Protein AF-0000000084854965 (afdb_homodimer)

pLDDT: mean 71.28, std 27.91, range [16.05, 97.75]

Nearest PDB structures (foldseek):
  3gw4-assembly1_A  TM=3.537E-01  e=2.429E+00  Deinococcus radiodurans R1 = ATCC 13939 = DSM 20539
  3txn-assembly1_A  TM=2.196E-01  e=3.826E+00  Drosophila melanogaster
  7dhg-assembly1_C  TM=2.333E-01  e=4.385E+00  Homo sapiens
  3gw4-assembly1_A  TM=3.523E-01  e=2.839E+00  Deinococcus radiodurans R1 = ATCC 13939 = DSM 20539
  7dhg-assembly1_C  TM=2.332E-01  e=2.839E+00  Homo sapiens

Sequence (882 aa):
MNVQCVLGFWRNNDICFFGERLKVRGMVIDDRLEARNDRARFVVGCPRPPHTSQQALPLKCVQGKKSRVRSPVSMASKGESGQSIKKDRDYYYSDGSCLIRIENRLLLKIHRSRLEDDSVVFRDMFSLPQPDTGNPQEFDEPIILHDSVRDFRALCWALYARPSEIAAQMPPTDKINMLRIVSIITMAQKYDFEDLRNWAFGVLDAHLRETRILCPDWTVMGRLLEFANANNKKELVIRIEQKWLRNIMTLPHQGNCFVKALDTAEHLNLRHFHGKIYHCYLKALGKFNSSPAKEDSDAPVHIGNAASLIERELICDHLDDTRRLRLYHGFLSLMQLRNNLDKSLPLSDNDHCQKHINCQRGWDIWWSEFLVGMQKAQRGERSCDPDDFFQELEQRIMARPILVPYGTREVYCQALIKAQVCATKKQFDDTLADHFMIPAEMNVQCVLGFWRNNDICFFGERLKVRGMVIDDRLEARNDRARFVVGCPRPPHTSQQALPLKCVQGKKSRVRSPVSMASKGESGQSIKKDRDYYYSDGSCLIRIENRLLLKIHRSRLEDDSVVFRDMFSLPQPDTGNPQEFDEPIILHDSVRDFRALCWALYARPSEIAAQMPPTDKINMLRIVSIITMAQKYDFEDLRNWAFGVLDAHLRETRILCPDWTVMGRLLEFANANNKKELVIRIEQKWLRNIMTLPHQGNCFVKALDTAEHLNLRHFHGKIYHCYLKALGKFNSSPAKEDSDAPVHIGNAASLIERELICDHLDDTRRLRLYHGFLSLMQLRNNLDKSLPLSDNDHCQKHINCQRGWDIWWSEFLVGMQKAQRGERSCDPDDFFQELEQRIMARPILVPYGTREVYCQALIKAQVCATKKQFDDTLADHFMIPAE

Organism: Agaricus bisporus var. burnettii (strain JB137-S8 / ATCC MYA-4627 / FGSC 10392) (NCBI:txid597362)

Foldseek 3Di:
DCPPPPPQDCPPPDSPDPDDPPCPVPDDDDDDPPDDPPPPPPPPCPPPDDDDDDDDDDDDDDDDPPPPPPPPPPPPPPVPVPQPQDEDPPAADPPAQAWAQEPNRYIGGHHLCLLVVQFPQSVVVVPPPDPPPDDPRCNVDHHYDHDDPLLVVLCVCVSDPDPVVVVQQAPPHPPHDLQSLLSQLVVCVVRVRPVSNVVSLVRVQVNLVPDLDQDDPLVSLLSVLLSCVVVVVVVSNVSSLVSLLVNCLVCVLPLVSLVSQCVSCVVSVPLLSNLSSLLSSCVSLVVQQDDPPPPPDPDDPPLVVLCVSCVVRVPNPPDDPLQSQLSSQLVVLLLVVLVVLLFFDDFDADPPDHPCPQVVVLRRVVSNVLVVVQCVVSVNRDGSGVLVVLVSVLVVLVVDARAGVVDDHGRPCSVRSNVVSVVVNVVCSVCSSVSSDDPDD/DCPPPQPQDPDPPDSPDPDDDPPPDDDPPDDDDPDDDDDDDPPPCPDDDDDDDDDDDDDPPPPDPPDPPPPPPPPPPPVPPPQPQDEDPPAADPPAQAWAQEPNRYIGGHHLCLLVVQFVQSVVVVPPPDPCPDDPRCNVDHHYDHDDPLLVVLCVCVSDPDPVVVVQQAPPHPPHDLQSLLSQLVVCVVRVRPVSNVVSLVRVQVNLVPDLDQDDPLVSLLSVLLSCVVVVVVVSNVSSLVSLLVNCLVCVLPLVSLVSQCVSCVVSVPLLSNLSSLLSSCVSLVVQQDDPPPPPDPDDPPLVVLCVSCVVRVPNPPDDPLQSQLSSQLVVLLLVVLVVVLFPDDFDADPVDHPCPQVVVLRRVVSNVLVVVQCVVSVNRDGSGVLVVLVSVLVVLVVDARDGVVDDHGRPCSVRSNVVSVVVNVVCSVCSSVSSDDPDD

Solvent-accessible surface area (backbone atoms only — not comparable to full-atom values): 52233 Å² total; per-residue (Å²): 130,83,72,75,75,65,76,47,62,55,51,89,91,45,74,62,60,83,73,79,76,78,71,78,67,69,78,83,87,76,75,84,72,74,71,75,74,74,78,75,75,81,70,80,65,77,68,76,72,82,84,76,76,86,74,85,85,84,86,83,92,85,83,81,77,76,76,74,74,74,66,76,74,73,77,72,73,68,78,66,75,75,63,70,67,36,68,38,88,85,49,50,44,93,71,35,53,32,32,37,28,31,72,78,39,36,35,32,23,39,53,52,65,73,48,36,73,56,10,65,53,48,39,50,63,66,64,42,81,59,78,82,59,83,64,79,82,60,50,75,68,55,47,78,45,86,54,54,67,67,33,51,51,28,42,50,42,57,66,64,48,47,60,52,60,50,55,47,47,37,62,90,56,92,62,53,56,63,66,46,44,49,25,27,36,53,45,18,62,75,43,48,21,60,64,60,28,52,38,38,52,48,40,52,50,51,37,60,71,72,44,86,72,80,74,65,64,62,67,54,49,44,52,46,43,51,50,27,57,74,69,67,35,60,69,53,38,52,50,52,51,50,53,53,49,52,42,29,45,73,40,58,80,48,42,66,59,53,52,51,48,48,52,41,22,60,74,69,64,34,56,65,59,43,24,48,49,55,52,40,43,45,52,45,71,43,65,35,53,59,55,74,68,78,70,83,72,88,66,68,87,53,73,64,55,56,45,50,58,43,54,72,61,56,62,48,85,83,58,54,70,69,58,50,48,20,51,50,47,20,50,52,46,38,39,51,54,35,60,59,58,76,48,70,78,82,81,74,86,44,94,86,49,78,77,44,61,55,41,48,52,9,46,44,52,49,42,53,49,47,53,52,50,51,38,60,71,42,73,70,39,55,67,42,41,46,65,62,49,46,52,52,48,55,55,46,58,74,70,45,85,49,36,27,71,95,50,91,47,66,32,89,53,50,69,57,51,53,51,48,51,53,50,50,48,50,48,48,61,70,44,42,33,59,42,38,53,74,78,77,130,131,86,71,66,60,65,72,63,63,84,52,88,93,42,75,57,67,80,76,87,79,82,78,80,84,72,87,77,78,84,80,71,89,69,88,71,87,75,87,82,81,83,79,83,80,83,80,79,88,89,88,89,88,85,79,88,74,77,81,75,80,67,84,69,81,71,78,75,74,75,68,77,75,75,76,74,75,70,80,67,75,76,64,72,66,36,69,40,87,87,49,51,44,92,72,35,55,32,32,36,29,32,71,78,40,37,36,31,23,39,52,51,64,74,48,38,74,55,10,63,52,45,38,51,62,66,63,42,80,60,77,81,58,83,65,80,83,60,52,74,69,56,47,79,43,86,51,56,68,68,33,52,49,28,41,48,43,58,66,62,48,48,58,52,59,52,53,46,46,37,62,89,55,92,63,53,55,62,66,46,45,48,26,28,35,54,43,18,60,75,42,49,21,60,64,61,29,52,38,39,52,50,39,51,50,51,36,60,70,71,44,85,71,80,75,65,62,61,68,54,49,42,51,47,44,50,51,28,58,74,69,67,35,61,69,52,38,52,49,52,50,49,52,51,49,50,42,28,44,74,40,58,79,47,43,67,60,53,51,53,48,48,53,42,22,60,74,68,63,35,55,66,59,42,23,48,49,56,51,39,43,44,54,43,70,44,64,36,52,58,56,73,68,78,68,83,72,87,66,69,88,54,72,65,56,56,45,51,59,44,55,72,61,56,63,49,85,84,58,54,69,69,58,51,49,21,51,49,49,20,51,53,46,39,40,52,52,36,60,59,60,76,47,71,79,82,80,73,83,42,94,86,49,75,75,44,62,56,41,47,52,11,46,44,52,49,44,52,50,49,53,54,48,52,38,59,72,42,71,68,40,53,68,40,43,47,64,61,50,48,52,52,48,53,56,46,58,73,72,46,84,49,34,28,70,97,51,91,48,66,32,89,52,51,66,56,52,54,51,50,52,53,49,51,47,49,49,46,59,72,46,42,33,59,42,37,51,75,77,79,126

Structure (mmCIF, N/CA/C/O backbone):
data_AF-0000000084854965-model_v1
#
loop_
_entity.id
_entity.type
_entity.pdbx_description
1 polymer 'BTB domain-containing protein'
#
loop_
_atom_site.group_PDB
_atom_site.id
_atom_site.type_symbol
_atom_site.label_atom_id
_atom_site.label_alt_id
_atom_site.label_comp_id
_atom_site.label_asym_id
_atom_site.label_entity_id
_atom_site.label_seq_id
_atom_site.pdbx_PDB_ins_code
_atom_site.Cartn_x
_atom_site.Cartn_y
_atom_site.Cartn_z
_atom_site.occupancy
_atom_site.B_iso_or_equiv
_atom_site.auth_seq_id
_atom_site.auth_comp_id
_atom_site.auth_asym_id
_atom_site.auth_atom_id
_atom_site.pdbx_PDB_model_num
ATOM 1 N N . MET A 1 1 ? -17.734 -21.875 11.227 1 19.28 1 MET A N 1
ATOM 2 C CA . MET A 1 1 ? -17.641 -21.5 9.82 1 19.28 1 MET A CA 1
ATOM 3 C C . MET A 1 1 ? -18.391 -20.203 9.547 1 19.28 1 MET A C 1
ATOM 5 O O . MET A 1 1 ? -19.625 -20.172 9.539 1 19.28 1 MET A O 1
ATOM 9 N N . ASN A 1 2 ? -18.094 -19.125 10.203 1 21.03 2 ASN A N 1
ATOM 10 C CA . ASN A 1 2 ? -18.953 -18.062 10.711 1 21.03 2 ASN A CA 1
ATOM 11 C C . ASN A 1 2 ? -19.469 -17.172 9.586 1 21.03 2 ASN A C 1
ATOM 13 O O . ASN A 1 2 ? -18.688 -16.484 8.93 1 21.03 2 ASN A O 1
ATOM 17 N N . VAL A 1 3 ? -20.453 -17.75 8.781 1 23.94 3 VAL A N 1
ATOM 18 C CA . VAL A 1 3 ? -21.172 -17.25 7.609 1 23.94 3 VAL A CA 1
ATOM 19 C C . VAL A 1 3 ? -21.781 -15.891 7.914 1 23.94 3 VAL A C 1
ATOM 21 O O . VAL A 1 3 ? -22.609 -15.766 8.812 1 23.94 3 VAL A O 1
ATOM 24 N N . GLN A 1 4 ? -20.859 -14.93 8.117 1 23.05 4 GLN A N 1
ATOM 25 C CA . GLN A 1 4 ? -21.516 -13.734 8.633 1 23.05 4 GLN A CA 1
ATOM 26 C C . GLN A 1 4 ? -22.531 -13.195 7.633 1 23.05 4 GLN A C 1
ATOM 28 O O . GLN A 1 4 ? -22.234 -13.023 6.453 1 23.05 4 GLN A O 1
ATOM 33 N N . CYS A 1 5 ? -23.781 -13.562 7.773 1 25.53 5 CYS A N 1
ATOM 34 C CA . CYS A 1 5 ? -25.047 -13.195 7.133 1 25.53 5 CYS A CA 1
ATOM 35 C C . CYS A 1 5 ? -25.203 -11.68 7.07 1 25.53 5 CYS A C 1
ATOM 37 O O . CYS A 1 5 ? -25.141 -11.008 8.102 1 25.53 5 CYS A O 1
ATOM 39 N N . VAL A 1 6 ? -24.469 -11.117 6.121 1 25.11 6 VAL A N 1
ATOM 40 C CA . VAL A 1 6 ? -24.609 -9.664 6.086 1 25.11 6 VAL A CA 1
ATOM 41 C C . VAL A 1 6 ? -26.031 -9.289 5.672 1 25.11 6 VAL A C 1
ATOM 43 O O . VAL A 1 6 ? -26.516 -9.75 4.641 1 25.11 6 VAL A O 1
ATOM 46 N N . LEU A 1 7 ? -26.859 -9.242 6.66 1 26.31 7 LEU A N 1
ATOM 47 C CA . LEU A 1 7 ? -28.266 -8.891 6.59 1 26.31 7 LEU A CA 1
ATOM 48 C C . LEU A 1 7 ? -28.453 -7.5 5.98 1 26.31 7 LEU A C 1
ATOM 50 O O . LEU A 1 7 ? -27.828 -6.535 6.43 1 26.31 7 LEU A O 1
ATOM 54 N N . GLY A 1 8 ? -28.281 -7.469 4.691 1 26.05 8 GLY A N 1
ATOM 55 C CA . GLY A 1 8 ? -28.516 -6.168 4.09 1 26.05 8 GLY A CA 1
ATOM 56 C C . GLY A 1 8 ? -29.984 -5.812 4.004 1 26.05 8 GLY A C 1
ATOM 57 O O . GLY A 1 8 ? -30.844 -6.695 4.066 1 26.05 8 GLY A O 1
ATOM 58 N N . PHE A 1 9 ? -30.391 -4.906 4.828 1 26.53 9 PHE A N 1
ATOM 59 C CA . PHE A 1 9 ? -31.797 -4.504 4.891 1 26.53 9 PHE A CA 1
ATOM 60 C C . PHE A 1 9 ? -32.188 -3.732 3.637 1 26.53 9 PHE A C 1
ATOM 62 O O . PHE A 1 9 ? -31.375 -3.031 3.047 1 26.53 9 PHE A O 1
ATOM 69 N N . TRP A 1 10 ? -33.062 -4.379 2.932 1 28.95 10 TRP A N 1
ATOM 70 C CA . TRP A 1 10 ? -33.688 -3.832 1.727 1 28.95 10 TRP A CA 1
ATOM 71 C C . TRP A 1 10 ? -34.562 -2.645 2.064 1 28.95 10 TRP A C 1
ATOM 73 O O . TRP A 1 10 ? -35.5 -2.764 2.883 1 28.95 10 TRP A O 1
ATOM 83 N N . ARG A 1 11 ? -34.031 -1.606 2.672 1 29.38 11 ARG A N 1
ATOM 84 C CA . ARG A 1 11 ? -35.031 -0.57 2.82 1 29.38 11 ARG A CA 1
ATOM 85 C C . ARG A 1 11 ? -35.031 0.37 1.619 1 29.38 11 ARG A C 1
ATOM 87 O O . ARG A 1 11 ? -34 0.895 1.233 1 29.38 11 ARG A O 1
ATOM 94 N N . ASN A 1 12 ? -36.312 0.777 1.214 1 26.73 12 ASN A N 1
ATOM 95 C CA . ASN A 1 12 ? -36.781 1.732 0.222 1 26.73 12 ASN A CA 1
ATOM 96 C C . ASN A 1 12 ? -35.844 1.824 -0.973 1 26.73 12 ASN A C 1
ATOM 98 O O . ASN A 1 12 ? -35.062 2.756 -1.066 1 26.73 12 ASN A O 1
ATOM 102 N N . ASN A 1 13 ? -35.812 0.771 -1.87 1 30.22 13 ASN A N 1
ATOM 103 C CA . ASN A 1 13 ? -35.219 0.468 -3.17 1 30.22 13 ASN A CA 1
ATOM 104 C C . ASN A 1 13 ? -33.719 0.663 -3.16 1 30.22 13 ASN A C 1
ATOM 106 O O . ASN A 1 13 ? -33.062 0.608 -4.211 1 30.22 13 ASN A O 1
ATOM 110 N N . ASP A 1 14 ? -33.219 1.423 -2.406 1 28 14 ASP A N 1
ATOM 111 C CA . ASP A 1 14 ? -31.797 1.772 -2.381 1 28 14 ASP A CA 1
ATOM 112 C C . ASP A 1 14 ? -31 0.761 -1.563 1 28 14 ASP A C 1
ATOM 114 O O . ASP A 1 14 ? -31.422 0.363 -0.475 1 28 14 ASP A O 1
ATOM 118 N N . ILE A 1 15 ? -30.406 -0.207 -2.27 1 29.38 15 ILE A N 1
ATOM 119 C CA . ILE A 1 15 ? -29.609 -1.192 -1.561 1 29.38 15 ILE A CA 1
ATOM 120 C C . ILE A 1 15 ? -28.406 -0.503 -0.906 1 29.38 15 ILE A C 1
ATOM 122 O O . ILE A 1 15 ? -27.594 0.135 -1.588 1 29.38 15 ILE A O 1
ATOM 126 N N . CYS A 1 16 ? -28.609 0.119 0.124 1 26.12 16 CYS A N 1
ATOM 127 C CA . CYS A 1 16 ? -27.516 0.785 0.823 1 26.12 16 CYS A CA 1
ATOM 128 C C . CYS A 1 16 ? -26.547 -0.232 1.416 1 26.12 16 CYS A C 1
ATOM 130 O O . CYS A 1 16 ? -26.953 -1.1 2.193 1 26.12 16 CYS A O 1
ATOM 132 N N . PHE A 1 17 ? -25.688 -0.716 0.55 1 28.62 17 PHE A N 1
ATOM 133 C CA . PHE A 1 17 ? -24.672 -1.606 1.09 1 28.62 17 PHE A CA 1
ATOM 134 C C . PHE A 1 17 ? -23.828 -0.89 2.135 1 28.62 17 PHE A C 1
ATOM 136 O O . PHE A 1 17 ? -23.656 0.331 2.08 1 28.62 17 PHE A O 1
ATOM 143 N N . PHE A 1 18 ? -23.766 -1.437 3.266 1 27.06 18 PHE A N 1
ATOM 144 C CA . PHE A 1 18 ? -23.016 -0.705 4.27 1 27.06 18 PHE A CA 1
ATOM 145 C C . PHE A 1 18 ? -21.688 -0.202 3.691 1 27.06 18 PHE A C 1
ATOM 147 O O . PHE A 1 18 ? -21.125 0.78 4.18 1 27.06 18 PHE A O 1
ATOM 154 N N . GLY A 1 19 ? -20.797 -1.017 3.068 1 26.58 19 GLY A N 1
ATOM 155 C CA . GLY A 1 19 ? -19.5 -0.385 2.842 1 26.58 19 GLY A CA 1
ATOM 156 C C . GLY A 1 19 ? -19.547 0.701 1.783 1 26.58 19 GLY A C 1
ATOM 157 O O . GLY A 1 19 ? -20.062 1.795 2.029 1 26.58 19 GLY A O 1
ATOM 158 N N . GLU A 1 20 ? -18.656 0.634 0.682 1 25.08 20 GLU A N 1
ATOM 159 C CA . GLU A 1 20 ? -18.484 1.783 -0.201 1 25.08 20 GLU A CA 1
ATOM 160 C C . GLU A 1 20 ? -19.734 2.031 -1.038 1 25.08 20 GLU A C 1
ATOM 162 O O . GLU A 1 20 ? -20.422 1.085 -1.432 1 25.08 20 GLU A O 1
ATOM 167 N N . ARG A 1 21 ? -20.297 3.203 -0.898 1 25.09 21 ARG A N 1
ATOM 168 C CA . ARG A 1 21 ? -21.328 3.922 -1.641 1 25.09 21 ARG A CA 1
ATOM 169 C C . ARG A 1 21 ? -21.141 3.75 -3.145 1 25.09 21 ARG A C 1
ATOM 171 O O . ARG A 1 21 ? -20.234 4.359 -3.734 1 25.09 21 ARG A O 1
ATOM 178 N N . LEU A 1 22 ? -21.141 2.525 -3.686 1 23.33 22 LEU A N 1
ATOM 179 C CA . LEU A 1 22 ? -21.047 2.697 -5.133 1 23.33 22 LEU A CA 1
ATOM 180 C C . LEU A 1 22 ? -22.266 3.455 -5.66 1 23.33 22 LEU A C 1
ATOM 182 O O . LEU A 1 22 ? -23.406 2.982 -5.539 1 23.33 22 LEU A O 1
ATOM 186 N N . LYS A 1 23 ? -22.234 4.809 -5.492 1 23.5 23 LYS A N 1
ATOM 187 C CA . LYS A 1 23 ? -23.188 5.707 -6.117 1 23.5 23 LYS A CA 1
ATOM 188 C C . LYS A 1 23 ? -23.25 5.496 -7.629 1 23.5 23 LYS A C 1
ATOM 190 O O . LYS A 1 23 ? -22.297 5.844 -8.344 1 23.5 23 LYS A O 1
ATOM 195 N N . VAL A 1 24 ? -23.641 4.352 -8.062 1 22.14 24 VAL A N 1
ATOM 196 C CA . VAL A 1 24 ? -23.812 4.41 -9.508 1 22.14 24 VAL A CA 1
ATOM 197 C C . VAL A 1 24 ? -24.875 5.453 -9.859 1 22.14 24 VAL A C 1
ATOM 199 O O . VAL A 1 24 ? -26.047 5.27 -9.578 1 22.14 24 VAL A O 1
ATOM 202 N N . ARG A 1 25 ? -24.656 6.75 -9.625 1 22.5 25 ARG A N 1
ATOM 203 C CA . ARG A 1 25 ? -25.562 7.832 -9.969 1 22.5 25 ARG A CA 1
ATOM 204 C C . ARG A 1 25 ? -25.781 7.914 -11.477 1 22.5 25 ARG A C 1
ATOM 206 O O . ARG A 1 25 ? -26.203 8.953 -11.992 1 22.5 25 ARG A O 1
ATOM 213 N N . GLY A 1 26 ? -25.516 7.047 -12.344 1 21.92 26 GLY A N 1
ATOM 214 C CA . GLY A 1 26 ? -25.547 7.641 -13.672 1 21.92 26 GLY A CA 1
ATOM 215 C C . GLY A 1 26 ? -26.906 8.219 -14.031 1 21.92 26 GLY A C 1
ATOM 216 O O . GLY A 1 26 ? -27.031 9 -14.977 1 21.92 26 GLY A O 1
ATOM 217 N N . MET A 1 27 ? -28.062 7.57 -13.938 1 21.45 27 MET A N 1
ATOM 218 C CA . MET A 1 27 ? -28.906 7.742 -15.109 1 21.45 27 MET A CA 1
ATOM 219 C C . MET A 1 27 ? -29.5 9.141 -15.148 1 21.45 27 MET A C 1
ATOM 221 O O . MET A 1 27 ? -30.094 9.539 -16.156 1 21.45 27 MET A O 1
ATOM 225 N N . VAL A 1 28 ? -29.781 9.938 -14.195 1 18.45 28 VAL A N 1
ATOM 226 C CA . VAL A 1 28 ? -30.766 10.961 -14.508 1 18.45 28 VAL A CA 1
ATOM 227 C C . VAL A 1 28 ? -30.312 11.75 -15.742 1 18.45 28 VAL A C 1
ATOM 229 O O . VAL A 1 28 ? -29.125 11.836 -16.031 1 18.45 28 VAL A O 1
ATOM 232 N N . ILE A 1 29 ? -31.359 12.594 -16.453 1 19.75 29 ILE A N 1
ATOM 233 C CA . ILE A 1 29 ? -32.062 13.367 -17.484 1 19.75 29 ILE A CA 1
ATOM 234 C C . ILE A 1 29 ? -31.25 14.617 -17.828 1 19.75 29 ILE A C 1
ATOM 236 O O . ILE A 1 29 ? -30.406 15.047 -17.047 1 19.75 29 ILE A O 1
ATOM 240 N N . ASP A 1 30 ? -31.766 15.547 -18.75 1 19.44 30 ASP A N 1
ATOM 241 C CA . ASP A 1 30 ? -31.625 16.578 -19.781 1 19.44 30 ASP A CA 1
ATOM 242 C C . ASP A 1 30 ? -31.188 17.906 -19.172 1 19.44 30 ASP A C 1
ATOM 244 O O . ASP A 1 30 ? -30.844 18.844 -19.891 1 19.44 30 ASP A O 1
ATOM 248 N N . ASP A 1 31 ? -31.547 18.141 -17.938 1 19.14 31 ASP A N 1
ATOM 249 C CA . ASP A 1 31 ? -32.062 19.516 -17.953 1 19.14 31 ASP A CA 1
ATOM 250 C C . ASP A 1 31 ? -31.078 20.453 -18.688 1 19.14 31 ASP A C 1
ATOM 252 O O . ASP A 1 31 ? -29.953 20.062 -18.984 1 19.14 31 ASP A O 1
ATOM 256 N N . ARG A 1 32 ? -30.828 21.719 -18.047 1 20.08 32 ARG A N 1
ATOM 257 C CA . ARG A 1 32 ? -30.609 23.125 -18.344 1 20.08 32 ARG A CA 1
ATOM 258 C C . ARG A 1 32 ? -29.141 23.391 -18.656 1 20.08 32 ARG A C 1
ATOM 260 O O . ARG A 1 32 ? -28.312 23.484 -17.75 1 20.08 32 ARG A O 1
ATOM 267 N N . LEU A 1 33 ? -28.531 22.797 -19.688 1 18.75 33 LEU A N 1
ATOM 268 C CA . LEU A 1 33 ? -27.266 23.312 -20.172 1 18.75 33 LEU A CA 1
ATOM 269 C C . LEU A 1 33 ? -27.297 24.828 -20.297 1 18.75 33 LEU A C 1
ATOM 271 O O . LEU A 1 33 ? -26.266 25.469 -20.516 1 18.75 33 LEU A O 1
ATOM 275 N N . GLU A 1 34 ? -28.406 25.484 -20.688 1 17.92 34 GLU A N 1
ATOM 276 C CA . GLU A 1 34 ? -27.922 26.547 -21.578 1 17.92 34 GLU A CA 1
ATOM 277 C C . GLU A 1 34 ? -27.047 27.547 -20.812 1 17.92 34 GLU A C 1
ATOM 279 O O . GLU A 1 34 ? -26.188 28.203 -21.406 1 17.92 34 GLU A O 1
ATOM 284 N N . ALA A 1 35 ? -27.547 27.812 -19.531 1 17.2 35 ALA A N 1
ATOM 285 C CA . ALA A 1 35 ? -27.594 29.25 -19.344 1 17.2 35 ALA A CA 1
ATOM 286 C C . ALA A 1 35 ? -26.219 29.891 -19.562 1 17.2 35 ALA A C 1
ATOM 288 O O . ALA A 1 35 ? -26.078 30.812 -20.359 1 17.2 35 ALA A O 1
ATOM 289 N N . ARG A 1 36 ? -25.578 30.391 -18.453 1 17.34 36 ARG A N 1
ATOM 290 C CA . ARG A 1 36 ? -25.234 31.781 -18.25 1 17.34 36 ARG A CA 1
ATOM 291 C C . ARG A 1 36 ? -23.781 32.031 -18.641 1 17.34 36 ARG A C 1
ATOM 293 O O . ARG A 1 36 ? -22.859 31.781 -17.859 1 17.34 36 ARG A O 1
ATOM 300 N N . ASN A 1 37 ? -23.109 31.422 -19.609 1 16.78 37 ASN A N 1
ATOM 301 C CA . ASN A 1 37 ? -21.703 31.797 -19.453 1 16.78 37 ASN A CA 1
ATOM 302 C C . ASN A 1 37 ? -21.531 33.312 -19.406 1 16.78 37 ASN A C 1
ATOM 304 O O . ASN A 1 37 ? -20.438 33.812 -19.656 1 16.78 37 ASN A O 1
ATOM 308 N N . ASP A 1 38 ? -22.641 34.094 -19.438 1 16.97 38 ASP A N 1
ATOM 309 C CA . ASP A 1 38 ? -22.328 35.438 -19.891 1 16.97 38 ASP A CA 1
ATOM 310 C C . ASP A 1 38 ? -21.234 36.062 -19.031 1 16.97 38 ASP A C 1
ATOM 312 O O . ASP A 1 38 ? -21.234 35.906 -17.812 1 16.97 38 ASP A O 1
ATOM 316 N N . ARG A 1 39 ? -20.125 36.438 -19.672 1 18.59 39 ARG A N 1
ATOM 317 C CA . ARG A 1 39 ? -18.922 37.219 -19.391 1 18.59 39 ARG A CA 1
ATOM 318 C C . ARG A 1 39 ? -19.266 38.5 -18.656 1 18.59 39 ARG A C 1
ATOM 320 O O . ARG A 1 39 ? -19.312 39.594 -19.266 1 18.59 39 ARG A O 1
ATOM 327 N N . ALA A 1 40 ? -20.484 38.656 -17.922 1 16.38 40 ALA A N 1
ATOM 328 C CA . ALA A 1 40 ? -20.688 40.031 -17.484 1 16.38 40 ALA A CA 1
ATOM 329 C C . ALA A 1 40 ? -19.438 40.562 -16.812 1 16.38 40 ALA A C 1
ATOM 331 O O . ALA A 1 40 ? -18.75 39.844 -16.094 1 16.38 40 ALA A O 1
ATOM 332 N N . ARG A 1 41 ? -18.875 41.781 -17.297 1 17.75 41 ARG A N 1
ATOM 333 C CA . ARG A 1 41 ? -17.844 42.812 -17.156 1 17.75 41 ARG A CA 1
ATOM 334 C C . ARG A 1 41 ? -17.781 43.312 -15.719 1 17.75 41 ARG A C 1
ATOM 336 O O . ARG A 1 41 ? -18.562 44.188 -15.328 1 17.75 41 ARG A O 1
ATOM 343 N N . PHE A 1 42 ? -18.047 42.5 -14.625 1 16.27 42 PHE A N 1
ATOM 344 C CA . PHE A 1 42 ? -18.172 43.312 -13.422 1 16.27 42 PHE A CA 1
ATOM 345 C C . PHE A 1 42 ? -17.031 44.312 -13.32 1 16.27 42 PHE A C 1
ATOM 347 O O . PHE A 1 42 ? -15.867 43.938 -13.328 1 16.27 42 PHE A O 1
ATOM 354 N N . VAL A 1 43 ? -17.203 45.531 -13.797 1 17.41 43 VAL A N 1
ATOM 355 C CA . VAL A 1 43 ? -16.484 46.812 -13.859 1 17.41 43 VAL A CA 1
ATOM 356 C C . VAL A 1 43 ? -16.047 47.219 -12.453 1 17.41 43 VAL A C 1
ATOM 358 O O . VAL A 1 43 ? -16.891 47.594 -11.617 1 17.41 43 VAL A O 1
ATOM 361 N N . VAL A 1 44 ? -15.555 46.344 -11.547 1 16.47 44 VAL A N 1
ATOM 362 C CA . VAL A 1 44 ? -15.273 46.969 -10.266 1 16.47 44 VAL A CA 1
ATOM 363 C C . VAL A 1 44 ? -14.516 48.281 -10.492 1 16.47 44 VAL A C 1
ATOM 365 O O . VAL A 1 44 ? -13.391 48.281 -11 1 16.47 44 VAL A O 1
ATOM 368 N N . GLY A 1 45 ? -15.172 49.312 -10.75 1 17.11 45 GLY A N 1
ATOM 369 C CA . GLY A 1 45 ? -14.82 50.688 -11.047 1 17.11 45 GLY A CA 1
ATOM 370 C C . GLY A 1 45 ? -14.016 51.344 -9.953 1 17.11 45 GLY A C 1
ATOM 371 O O . GLY A 1 45 ? -14.469 52.312 -9.336 1 17.11 45 GLY A O 1
ATOM 372 N N . CYS A 1 46 ? -13.094 50.562 -9.125 1 16.94 46 CYS A N 1
ATOM 373 C CA . CYS A 1 46 ? -12.633 51.5 -8.086 1 16.94 46 CYS A CA 1
ATOM 374 C C . CYS A 1 46 ? -12.156 52.812 -8.695 1 16.94 46 CYS A C 1
ATOM 376 O O . CYS A 1 46 ? -11.328 52.812 -9.602 1 16.94 46 CYS A O 1
ATOM 378 N N . PRO A 1 47 ? -12.891 53.688 -8.562 1 16.92 47 PRO A N 1
ATOM 379 C CA . PRO A 1 47 ? -12.609 55.031 -9.117 1 16.92 47 PRO A CA 1
ATOM 380 C C . PRO A 1 47 ? -11.281 55.594 -8.633 1 16.92 47 PRO A C 1
ATOM 382 O O . PRO A 1 47 ? -10.977 55.531 -7.441 1 16.92 47 PRO A O 1
ATOM 385 N N . ARG A 1 48 ? -10.156 55.188 -9.32 1 17.78 48 ARG A N 1
ATOM 386 C CA . ARG A 1 48 ? -8.914 55.844 -8.953 1 17.78 48 ARG A CA 1
ATOM 387 C C . ARG A 1 48 ? -9.133 57.312 -8.695 1 17.78 48 ARG A C 1
ATOM 389 O O . ARG A 1 48 ? -9.617 58.062 -9.57 1 17.78 48 ARG A O 1
ATOM 396 N N . PRO A 1 49 ? -9.453 57.531 -7.371 1 17.77 49 PRO A N 1
ATOM 397 C CA . PRO A 1 49 ? -9.672 58.969 -7.172 1 17.77 49 PRO A CA 1
ATOM 398 C C . PRO A 1 49 ? -8.625 59.844 -7.871 1 17.77 49 PRO A C 1
ATOM 400 O O . PRO A 1 49 ? -7.566 59.344 -8.258 1 17.77 49 PRO A O 1
ATOM 403 N N . PRO A 1 50 ? -8.898 61.094 -7.828 1 17.91 50 PRO A N 1
ATOM 404 C CA . PRO A 1 50 ? -8.352 62.25 -8.57 1 17.91 50 PRO A CA 1
ATOM 405 C C . PRO A 1 50 ? -6.867 62.469 -8.297 1 17.91 50 PRO A C 1
ATOM 407 O O . PRO A 1 50 ? -6.324 61.938 -7.328 1 17.91 50 PRO A O 1
ATOM 410 N N . HIS A 1 51 ? -6.148 63.219 -9.117 1 17.7 51 HIS A N 1
ATOM 411 C CA . HIS A 1 51 ? -4.824 63.594 -9.602 1 17.7 51 HIS A CA 1
ATOM 412 C C . HIS A 1 51 ? -4.023 64.312 -8.516 1 17.7 51 HIS A C 1
ATOM 414 O O . HIS A 1 51 ? -2.832 64.562 -8.695 1 17.7 51 HIS A O 1
ATOM 420 N N . THR A 1 52 ? -4.688 64.625 -7.336 1 17.16 52 THR A N 1
ATOM 421 C CA . THR A 1 52 ? -4.223 66 -7.051 1 17.16 52 THR A CA 1
ATOM 422 C C . THR A 1 52 ? -2.74 66 -6.684 1 17.16 52 THR A C 1
ATOM 424 O O . THR A 1 52 ? -2.213 65 -6.223 1 17.16 52 THR A O 1
ATOM 427 N N . SER A 1 53 ? -2.129 67.188 -6.543 1 16.66 53 SER A N 1
ATOM 428 C CA . SER A 1 53 ? -0.917 68 -6.727 1 16.66 53 SER A CA 1
ATOM 429 C C . SER A 1 53 ? 0.027 67.812 -5.539 1 16.66 53 SER A C 1
ATOM 431 O O . SER A 1 53 ? 1.184 68.25 -5.602 1 16.66 53 SER A O 1
ATOM 433 N N . GLN A 1 54 ? -0.427 67.125 -4.344 1 16.23 54 GLN A N 1
ATOM 434 C CA . GLN A 1 54 ? 0.125 68.062 -3.334 1 16.23 54 GLN A CA 1
ATOM 435 C C . GLN A 1 54 ? 1.649 67.938 -3.311 1 16.23 54 GLN A C 1
ATOM 437 O O . GLN A 1 54 ? 2.229 66.875 -3.506 1 16.23 54 GLN A O 1
ATOM 442 N N . GLN A 1 55 ? 2.303 69 -2.916 1 16.39 55 GLN A N 1
ATOM 443 C CA . GLN A 1 55 ? 3.568 69.75 -2.986 1 16.39 55 GLN A CA 1
ATOM 444 C C . GLN A 1 55 ? 4.633 69.062 -2.115 1 16.39 55 GLN A C 1
ATOM 446 O O . GLN A 1 55 ? 5.781 68.938 -2.531 1 16.39 55 GLN A O 1
ATOM 451 N N . ALA A 1 56 ? 4.457 68.875 -0.744 1 17 56 ALA A N 1
ATOM 452 C CA . ALA A 1 56 ? 5.328 69.812 -0.049 1 17 56 ALA A CA 1
ATOM 453 C C . ALA A 1 56 ? 6.785 69.375 -0.123 1 17 56 ALA A C 1
ATOM 455 O O . ALA A 1 56 ? 7.078 68.188 -0.469 1 17 56 ALA A O 1
ATOM 456 N N . LEU A 1 57 ? 7.492 69.375 1.136 1 16.64 57 LEU A N 1
ATOM 457 C CA . LEU A 1 57 ? 8.664 70.125 1.539 1 16.64 57 LEU A CA 1
ATOM 458 C C . LEU A 1 57 ? 9.922 69.312 1.493 1 16.64 57 LEU A C 1
ATOM 460 O O . LEU A 1 57 ? 9.852 68.062 1.626 1 16.64 57 LEU A O 1
ATOM 464 N N . PRO A 1 58 ? 11.117 69.875 1.494 1 17.36 58 PRO A N 1
ATOM 465 C CA . PRO A 1 58 ? 12.484 69.75 0.979 1 17.36 58 PRO A CA 1
ATOM 466 C C . PRO A 1 58 ? 13.359 68.812 1.836 1 17.36 58 PRO A C 1
ATOM 468 O O . PRO A 1 58 ? 14.234 68.125 1.312 1 17.36 58 PRO A O 1
ATOM 471 N N . LEU A 1 59 ? 13.078 68.688 3.26 1 17.06 59 LEU A N 1
ATOM 472 C CA . LEU A 1 59 ? 14.211 69.25 3.965 1 17.06 59 LEU A CA 1
ATOM 473 C C . LEU A 1 59 ? 15.445 68.375 3.848 1 17.06 59 LEU A C 1
ATOM 475 O O . LEU A 1 59 ? 15.336 67.125 3.721 1 17.06 59 LEU A O 1
ATOM 479 N N . LYS A 1 60 ? 16.672 68.812 4.254 1 16.91 60 LYS A N 1
ATOM 480 C CA . LYS A 1 60 ? 18.094 68.938 3.98 1 16.91 60 LYS A CA 1
ATOM 481 C C . LYS A 1 60 ? 18.875 67.75 4.535 1 16.91 60 LYS A C 1
ATOM 483 O O . LYS A 1 60 ? 19.625 67.062 3.805 1 16.91 60 LYS A O 1
ATOM 488 N N . CYS A 1 61 ? 19.578 67.812 5.828 1 16.75 61 CYS A N 1
ATOM 489 C CA . CYS A 1 61 ? 21 68.125 5.852 1 16.75 61 CYS A CA 1
ATOM 490 C C . CYS A 1 61 ? 21.812 66.812 5.98 1 16.75 61 CYS A C 1
ATOM 492 O O . CYS A 1 61 ? 21.25 65.75 6.16 1 16.75 61 CYS A O 1
ATOM 494 N N . VAL A 1 62 ? 22.734 66.625 7.223 1 17.62 62 VAL A N 1
ATOM 495 C CA . VAL A 1 62 ? 24.156 66.688 7.516 1 17.62 62 VAL A CA 1
ATOM 496 C C . VAL A 1 62 ? 24.688 65.312 7.828 1 17.62 62 VAL A C 1
ATOM 498 O O . VAL A 1 62 ? 23.953 64.5 8.367 1 17.62 62 VAL A O 1
ATOM 501 N N . GLN A 1 63 ? 26 64.938 7.531 1 18.56 63 GLN A N 1
ATOM 502 C CA . GLN A 1 63 ? 27 63.938 7.164 1 18.56 63 GLN A CA 1
ATOM 503 C C . GLN A 1 63 ? 27.484 63.156 8.391 1 18.56 63 GLN A C 1
ATOM 505 O O . GLN A 1 63 ? 28.297 62.25 8.273 1 18.56 63 GLN A O 1
ATOM 510 N N . GLY A 1 64 ? 27.109 63.438 9.727 1 18.59 64 GLY A N 1
ATOM 511 C CA . GLY A 1 64 ? 28.203 63.344 10.68 1 18.59 64 GLY A CA 1
ATOM 512 C C . GLY A 1 64 ? 28.781 61.969 10.828 1 18.59 64 GLY A C 1
ATOM 513 O O . GLY A 1 64 ? 28.047 60.969 10.695 1 18.59 64 GLY A O 1
ATOM 514 N N . LYS A 1 65 ? 30.219 61.812 10.805 1 22.45 65 LYS A N 1
ATOM 515 C CA . LYS A 1 65 ? 31.344 60.875 10.789 1 22.45 65 LYS A CA 1
ATOM 516 C C . LYS A 1 65 ? 31.375 60.031 12.055 1 22.45 65 LYS A C 1
ATOM 518 O O . LYS A 1 65 ? 31.969 60.438 13.062 1 22.45 65 LYS A O 1
ATOM 523 N N . LYS A 1 66 ? 30.266 59.688 12.672 1 21.95 66 LYS A N 1
ATOM 524 C CA . LYS A 1 66 ? 30.516 59.219 14.031 1 21.95 66 LYS A CA 1
ATOM 525 C C . LYS A 1 66 ? 31.531 58.062 14.047 1 21.95 66 LYS A C 1
ATOM 527 O O . LYS A 1 66 ? 31.453 57.156 13.234 1 21.95 66 LYS A O 1
ATOM 532 N N . SER A 1 67 ? 32.719 58.406 14.586 1 20.58 67 SER A N 1
ATOM 533 C CA . SER A 1 67 ? 33.969 57.688 14.836 1 20.58 67 SER A CA 1
ATOM 534 C C . SER A 1 67 ? 33.719 56.344 15.539 1 20.58 67 SER A C 1
ATOM 536 O O . SER A 1 67 ? 33.156 56.312 16.641 1 20.58 67 SER A O 1
ATOM 538 N N . ARG A 1 68 ? 33.375 55.375 14.828 1 20.25 68 ARG A N 1
ATOM 539 C CA . ARG A 1 68 ? 33 54.031 15.289 1 20.25 68 ARG A CA 1
ATOM 540 C C . ARG A 1 68 ? 34.094 53.406 16.125 1 20.25 68 ARG A C 1
ATOM 542 O O . ARG A 1 68 ? 35.188 53.094 15.617 1 20.25 68 ARG A O 1
ATOM 549 N N . VAL A 1 69 ? 34.188 54.031 17.328 1 20.97 69 VAL A N 1
ATOM 550 C CA . VAL A 1 69 ? 35.156 53.5 18.281 1 20.97 69 VAL A CA 1
ATOM 551 C C . VAL A 1 69 ? 35.094 51.969 18.25 1 20.97 69 VAL A C 1
ATOM 553 O O . VAL A 1 69 ? 34 51.375 18.297 1 20.97 69 VAL A O 1
ATOM 556 N N . ARG A 1 70 ? 36.156 51.344 17.719 1 22.17 70 ARG A N 1
ATOM 557 C CA . ARG A 1 70 ? 36.656 50 17.5 1 22.17 70 ARG A CA 1
ATOM 558 C C . ARG A 1 70 ? 36.625 49.188 18.797 1 22.17 70 ARG A C 1
ATOM 560 O O . ARG A 1 70 ? 37.531 49.344 19.625 1 22.17 70 ARG A O 1
ATOM 567 N N . SER A 1 71 ? 35.5 49.375 19.562 1 22.28 71 SER A N 1
ATOM 568 C CA . SER A 1 71 ? 35.688 48.688 20.828 1 22.28 71 SER A CA 1
ATOM 569 C C . SER A 1 71 ? 36.25 47.281 20.625 1 22.28 71 SER A C 1
ATOM 571 O O . SER A 1 71 ? 35.969 46.656 19.609 1 22.28 71 SER A O 1
ATOM 573 N N . PRO A 1 72 ? 37.406 47.031 21.266 1 24.25 72 PRO A N 1
ATOM 574 C CA . PRO A 1 72 ? 38.188 45.812 21.172 1 24.25 72 PRO A CA 1
ATOM 575 C C . PRO A 1 72 ? 37.312 44.562 21.359 1 24.25 72 PRO A C 1
ATOM 577 O O . PRO A 1 72 ? 36.469 44.531 22.25 1 24.25 72 PRO A O 1
ATOM 580 N N . VAL A 1 73 ? 36.781 44.094 20.312 1 24.14 73 VAL A N 1
ATOM 581 C CA . VAL A 1 73 ? 36 42.844 20.281 1 24.14 73 VAL A CA 1
ATOM 582 C C . VAL A 1 73 ? 36.719 41.781 21.109 1 24.14 73 VAL A C 1
ATOM 584 O O . VAL A 1 73 ? 37.844 41.406 20.812 1 24.14 73 VAL A O 1
ATOM 587 N N . SER A 1 74 ? 36.719 42.031 22.406 1 25.73 74 SER A N 1
ATOM 588 C CA . SER A 1 74 ? 37.281 41.031 23.297 1 25.73 74 SER A CA 1
ATOM 589 C C . SER A 1 74 ? 36.969 39.625 22.812 1 25.73 74 SER A C 1
ATOM 591 O O . SER A 1 74 ? 35.812 39.312 22.484 1 25.73 74 SER A O 1
ATOM 593 N N . MET A 1 75 ? 37.906 39.031 22.141 1 26.02 75 MET A N 1
ATOM 594 C CA . MET A 1 75 ? 38.062 37.625 21.766 1 26.02 75 MET A CA 1
ATOM 595 C C . MET A 1 75 ? 37.688 36.688 22.922 1 26.02 75 MET A C 1
ATOM 597 O O . MET A 1 75 ? 38.531 36.438 23.781 1 26.02 75 MET A O 1
ATOM 601 N N . ALA A 1 76 ? 36.656 36.969 23.672 1 27.97 76 ALA A N 1
ATOM 602 C CA . ALA A 1 76 ? 36.344 36.062 24.781 1 27.97 76 ALA A CA 1
ATOM 603 C C . ALA A 1 76 ? 36.5 34.625 24.375 1 27.97 76 ALA A C 1
ATOM 605 O O . ALA A 1 76 ? 36.062 34.219 23.297 1 27.97 76 ALA A O 1
ATOM 606 N N . SER A 1 77 ? 37.594 34 24.766 1 29.41 77 SER A N 1
ATOM 607 C CA . SER A 1 77 ? 38 32.594 24.812 1 29.41 77 SER A CA 1
ATOM 608 C C . SER A 1 77 ? 36.844 31.703 25.281 1 29.41 77 SER A C 1
ATOM 610 O O . SER A 1 77 ? 36.656 31.531 26.484 1 29.41 77 SER A O 1
ATOM 612 N N . LYS A 1 78 ? 35.688 32.125 25.188 1 32.62 78 LYS A N 1
ATOM 613 C CA . LYS A 1 78 ? 34.656 31.234 25.766 1 32.62 78 LYS A CA 1
ATOM 614 C C . LYS A 1 78 ? 35.031 29.766 25.531 1 32.62 78 LYS A C 1
ATOM 616 O O . LYS A 1 78 ? 35.375 29.375 24.422 1 32.62 78 LYS A O 1
ATOM 621 N N . GLY A 1 79 ? 35.594 29.109 26.531 1 31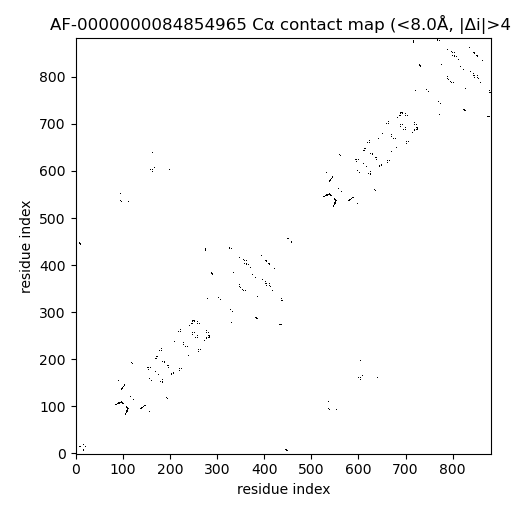.97 79 GLY A N 1
ATOM 622 C CA . GLY A 1 79 ? 35.969 27.719 26.703 1 31.97 79 GLY A CA 1
ATOM 623 C C . GLY A 1 79 ? 35 26.766 26.016 1 31.97 79 GLY A C 1
ATOM 624 O O . GLY A 1 79 ? 33.844 26.656 26.422 1 31.97 79 GLY A O 1
ATOM 625 N N . GLU A 1 80 ? 34.812 26.859 24.75 1 36.06 80 GLU A N 1
ATOM 626 C CA . GLU A 1 80 ? 34.125 25.922 23.859 1 36.06 80 GLU A CA 1
ATOM 627 C C . GLU A 1 80 ? 34.188 24.5 24.422 1 36.06 80 GLU A C 1
ATOM 629 O O . GLU A 1 80 ? 35.25 23.906 24.547 1 36.06 80 GLU A O 1
ATOM 634 N N . SER A 1 81 ? 33.562 24.312 25.5 1 37.53 81 SER A N 1
ATOM 635 C CA . SER A 1 81 ? 33.5 22.969 26.062 1 37.53 81 SER A CA 1
ATOM 636 C C . SER A 1 81 ? 33.594 21.906 24.969 1 37.53 81 SER A C 1
ATOM 638 O O . SER A 1 81 ? 32.938 22.031 23.938 1 37.53 81 SER A O 1
ATOM 640 N N . GLY A 1 82 ? 34.719 21.469 24.469 1 42.06 82 GLY A N 1
ATOM 641 C CA . GLY A 1 82 ? 35.25 20.422 23.594 1 42.06 82 GLY A CA 1
ATOM 642 C C . GLY A 1 82 ? 34.25 19.266 23.422 1 42.06 82 GLY A C 1
ATOM 643 O O . GLY A 1 82 ? 34.438 18.203 24.031 1 42.06 82 GLY A O 1
ATOM 644 N N . GLN A 1 83 ? 33.094 19.516 23.578 1 50.75 83 GLN A N 1
ATOM 645 C CA . GLN A 1 83 ? 32.188 18.375 23.453 1 50.75 83 GLN A CA 1
ATOM 646 C C . GLN A 1 83 ? 32.562 17.5 22.25 1 50.75 83 GLN A C 1
ATOM 648 O O . GLN A 1 83 ? 32.844 18.016 21.172 1 50.75 83 GLN A O 1
ATOM 653 N N . SER A 1 84 ? 33.219 16.547 22.422 1 68.44 84 SER A N 1
ATOM 654 C CA . SER A 1 84 ? 33.719 15.484 21.547 1 68.44 84 SER A CA 1
ATOM 655 C C . SER A 1 84 ? 32.719 15.18 20.438 1 68.44 84 SER A C 1
ATOM 657 O O . SER A 1 84 ? 31.531 14.961 20.703 1 68.44 84 SER A O 1
ATOM 659 N N . ILE A 1 85 ? 32.875 15.758 19.266 1 82.69 85 ILE A N 1
ATOM 660 C CA . ILE A 1 85 ? 32.094 15.438 18.062 1 82.69 85 ILE A CA 1
ATOM 661 C C . ILE A 1 85 ? 32 13.922 17.906 1 82.69 85 ILE A C 1
ATOM 663 O O . ILE A 1 85 ? 33.031 13.227 17.906 1 82.69 85 ILE A O 1
ATOM 667 N N . LYS A 1 86 ? 30.781 13.57 18.109 1 91.06 86 LYS A N 1
ATOM 668 C CA . LYS A 1 86 ? 30.562 12.141 17.969 1 91.06 86 LYS A CA 1
ATOM 669 C C . LYS A 1 86 ? 30.188 11.773 16.547 1 91.06 86 LYS A C 1
ATOM 671 O O . LYS A 1 86 ? 29.453 12.508 15.883 1 91.06 86 LYS A O 1
ATOM 676 N N . LYS A 1 87 ? 30.766 10.734 16.109 1 93.19 87 LYS A N 1
ATOM 677 C CA . LYS A 1 87 ? 30.406 10.195 14.797 1 93.19 87 LYS A CA 1
ATOM 678 C C . LYS A 1 87 ? 29.047 9.5 14.844 1 93.19 87 LYS A C 1
ATOM 680 O O . LYS A 1 87 ? 28.734 8.797 15.812 1 93.19 87 LYS A O 1
ATOM 685 N N . ASP A 1 88 ? 28.266 9.82 13.883 1 93.81 88 ASP A N 1
ATOM 686 C CA . ASP A 1 88 ? 26.969 9.164 13.852 1 93.81 88 ASP A CA 1
ATOM 687 C C . ASP A 1 88 ? 27.109 7.66 13.664 1 93.81 88 ASP A C 1
ATOM 689 O O . ASP A 1 88 ? 27.938 7.203 12.867 1 93.81 88 ASP A O 1
ATOM 693 N N . ARG A 1 89 ? 26.359 6.941 14.289 1 91.12 89 ARG A N 1
ATOM 694 C CA . ARG A 1 89 ? 26.469 5.484 14.297 1 91.12 89 ARG A CA 1
ATOM 695 C C . ARG A 1 89 ? 26 4.891 12.977 1 91.12 89 ARG A C 1
ATOM 697 O O . ARG A 1 89 ? 26.562 3.912 12.492 1 91.12 89 ARG A O 1
ATOM 704 N N . ASP A 1 90 ? 25.016 5.512 12.359 1 92.75 90 ASP A N 1
ATOM 705 C CA . ASP A 1 90 ? 24.359 4.883 11.211 1 92.75 90 ASP A CA 1
ATOM 706 C C . ASP A 1 90 ? 24.828 5.52 9.906 1 92.75 90 ASP A C 1
ATOM 708 O O . ASP A 1 90 ? 24.828 4.863 8.859 1 92.75 90 ASP A O 1
ATOM 712 N N . TYR A 1 91 ? 25.219 6.766 10.016 1 96.12 91 TYR A N 1
ATOM 713 C CA . TYR A 1 91 ? 25.453 7.477 8.758 1 96.12 91 TYR A CA 1
ATOM 714 C C . TYR A 1 91 ? 26.859 8.039 8.703 1 96.12 91 TYR A C 1
ATOM 716 O O . TYR A 1 91 ? 27.062 9.188 8.297 1 96.12 91 TYR A O 1
ATOM 724 N N . TYR A 1 92 ? 27.734 7.273 9.211 1 94.81 92 TYR A N 1
ATOM 725 C CA . TYR A 1 92 ? 29.156 7.547 9.039 1 94.81 92 TYR A CA 1
ATOM 726 C C . TYR A 1 92 ? 29.828 6.453 8.219 1 94.81 92 TYR A C 1
ATOM 728 O O . TYR A 1 92 ? 30.328 5.465 8.773 1 94.81 92 TYR A O 1
ATOM 736 N N . TYR A 1 93 ? 29.922 6.742 6.918 1 93.12 93 TYR A N 1
ATOM 737 C CA . TYR A 1 93 ? 30.453 5.742 5.996 1 93.12 93 TYR A CA 1
ATOM 738 C C . TYR A 1 93 ? 31.938 5.984 5.715 1 93.12 93 TYR A C 1
ATOM 740 O O . TYR A 1 93 ? 32.344 7.129 5.523 1 93.12 93 TYR A O 1
ATOM 748 N N . SER A 1 94 ? 32.688 4.938 5.645 1 88.25 94 SER A N 1
ATOM 749 C CA . SER A 1 94 ? 34.094 5.051 5.355 1 88.25 94 SER A CA 1
ATOM 750 C C . SER A 1 94 ? 34.344 5.59 3.949 1 88.25 94 SER A C 1
ATOM 752 O O . SER A 1 94 ? 35.312 6.289 3.707 1 88.25 94 SER A O 1
ATOM 754 N N . ASP A 1 95 ? 33.406 5.344 3.076 1 90.94 95 ASP A N 1
ATOM 755 C CA . ASP A 1 95 ? 33.562 5.793 1.695 1 90.94 95 ASP A CA 1
ATOM 756 C C . ASP A 1 95 ? 32.75 7.043 1.428 1 90.94 95 ASP A C 1
ATOM 758 O O . ASP A 1 95 ? 32.469 7.375 0.274 1 90.94 95 ASP A O 1
ATOM 762 N N . GLY A 1 96 ? 32.312 7.664 2.469 1 92.25 96 GLY A N 1
ATOM 763 C CA . GLY A 1 96 ? 31.578 8.898 2.295 1 92.25 96 GLY A CA 1
ATOM 764 C C . GLY A 1 96 ? 32.406 10 1.64 1 92.25 96 GLY A C 1
ATOM 765 O O . GLY A 1 96 ? 33.625 10.086 1.836 1 92.25 96 GLY A O 1
ATOM 766 N N . SER A 1 97 ? 31.734 10.844 0.877 1 91.06 97 SER A N 1
ATOM 767 C CA . SER A 1 97 ? 32.438 11.883 0.134 1 91.06 97 SER A CA 1
ATOM 768 C C . SER A 1 97 ? 32.125 13.266 0.699 1 91.06 97 SER A C 1
ATOM 770 O O . SER A 1 97 ? 32.688 14.266 0.257 1 91.06 97 SER A O 1
ATOM 772 N N . CYS A 1 98 ? 31.219 13.281 1.656 1 90.62 98 CYS A N 1
ATOM 773 C CA . CYS A 1 98 ? 30.812 14.555 2.24 1 90.62 98 CYS A CA 1
ATOM 774 C C . CYS A 1 98 ? 30.688 14.445 3.756 1 90.62 98 CYS A C 1
ATOM 776 O O . CYS A 1 98 ? 30.094 13.5 4.27 1 90.62 98 CYS A O 1
ATOM 778 N N . LEU A 1 99 ? 31.328 15.391 4.398 1 92.38 99 LEU A N 1
ATOM 779 C CA . LEU A 1 99 ? 31.25 15.469 5.852 1 92.38 99 LEU A CA 1
ATOM 780 C C . LEU A 1 99 ? 30.297 16.562 6.285 1 92.38 99 LEU A C 1
ATOM 782 O O . LEU A 1 99 ? 30.406 17.719 5.848 1 92.38 99 LEU A O 1
ATOM 786 N N . ILE A 1 100 ? 29.359 16.203 7.102 1 93 100 ILE A N 1
ATOM 787 C CA . ILE A 1 100 ? 28.344 17.156 7.559 1 93 100 ILE A CA 1
ATOM 788 C C . ILE A 1 100 ? 28.328 17.203 9.086 1 93 100 ILE A C 1
ATOM 790 O O . ILE A 1 100 ? 28.281 16.172 9.75 1 93 100 ILE A O 1
ATOM 794 N N . ARG A 1 101 ? 28.453 18.359 9.578 1 93.38 101 ARG A N 1
ATOM 795 C CA . ARG A 1 101 ? 28.375 18.562 11.023 1 93.38 101 ARG A CA 1
ATOM 796 C C . ARG A 1 101 ? 27.047 19.203 11.414 1 93.38 101 ARG A C 1
ATOM 798 O O . ARG A 1 101 ? 26.656 20.219 10.844 1 93.38 101 ARG A O 1
ATOM 805 N N . ILE A 1 102 ? 26.375 18.562 12.273 1 92 102 ILE A N 1
ATOM 806 C CA . ILE A 1 102 ? 25.078 19.047 12.727 1 92 102 ILE A CA 1
ATOM 807 C C . ILE A 1 102 ? 25.156 19.406 14.211 1 92 102 ILE A C 1
ATOM 809 O O . ILE A 1 102 ? 25.703 18.656 15.016 1 92 102 ILE A O 1
ATOM 813 N N . GLU A 1 103 ? 24.547 20.469 14.648 1 85.75 103 GLU A N 1
ATOM 814 C CA . GLU A 1 103 ? 24.438 20.984 16.016 1 85.75 103 GLU A CA 1
ATOM 815 C C . GLU A 1 103 ? 25.781 20.938 16.734 1 85.75 103 GLU A C 1
ATOM 817 O O . GLU A 1 103 ? 25.828 20.703 17.938 1 85.75 103 GLU A O 1
ATOM 822 N N . ASN A 1 104 ? 26.797 20.906 16.031 1 78.44 104 ASN A N 1
ATOM 823 C CA . ASN A 1 104 ? 28.156 20.891 16.562 1 78.44 104 ASN A CA 1
ATOM 824 C C . ASN A 1 104 ? 28.406 19.703 17.484 1 78.44 104 ASN A C 1
ATOM 826 O O . ASN A 1 104 ? 29.219 19.766 18.406 1 78.44 104 ASN A O 1
ATOM 830 N N . ARG A 1 105 ? 27.625 18.734 17.25 1 85.25 105 ARG A N 1
ATOM 831 C CA . ARG A 1 105 ? 27.766 17.578 18.125 1 85.25 105 ARG A CA 1
ATOM 832 C C . ARG A 1 105 ? 27.859 16.281 17.312 1 85.25 105 ARG A C 1
ATOM 834 O O . ARG A 1 105 ? 28.375 15.281 17.797 1 85.25 105 ARG A O 1
ATOM 841 N N . LEU A 1 106 ? 27.297 16.297 16.141 1 91.56 106 LEU A N 1
ATOM 842 C CA . LEU A 1 106 ? 27.203 15.055 15.383 1 91.56 106 LEU A CA 1
ATOM 843 C C . LEU A 1 106 ? 27.828 15.203 14 1 91.56 106 LEU A C 1
ATOM 845 O O . LEU A 1 106 ? 27.625 16.203 13.32 1 91.56 106 LEU A O 1
ATOM 849 N N . LEU A 1 107 ? 28.703 14.258 13.758 1 93.75 107 LEU A N 1
ATOM 850 C CA . LEU A 1 107 ? 29.375 14.242 12.461 1 93.75 107 LEU A CA 1
ATOM 851 C C . LEU A 1 107 ? 28.859 13.094 11.602 1 93.75 107 LEU A C 1
ATOM 853 O O . LEU A 1 107 ? 28.797 11.945 12.055 1 93.75 107 LEU A O 1
ATOM 857 N N . LEU A 1 108 ? 28.406 13.484 10.406 1 95.19 108 LEU A N 1
ATOM 858 C CA . LEU A 1 108 ? 27.969 12.492 9.43 1 95.19 108 LEU A CA 1
ATOM 859 C C . LEU A 1 108 ? 28.891 12.5 8.211 1 95.19 108 LEU A C 1
ATOM 861 O O . LEU A 1 108 ? 29.359 13.555 7.789 1 95.19 108 LEU A O 1
ATOM 865 N N . LYS A 1 109 ? 29.234 11.359 7.773 1 95.31 109 LYS A N 1
ATOM 866 C CA . LYS A 1 109 ? 30 11.18 6.539 1 95.31 109 LYS A CA 1
ATOM 867 C C . LYS A 1 109 ? 29.203 10.398 5.504 1 95.31 109 LYS A C 1
ATOM 869 O O . LYS A 1 109 ? 29.125 9.172 5.574 1 95.31 109 LYS A O 1
ATOM 874 N N . ILE A 1 110 ? 28.609 11.133 4.535 1 95.06 110 ILE A N 1
ATOM 875 C CA . ILE A 1 110 ? 27.688 10.516 3.584 1 95.06 110 ILE A CA 1
ATOM 876 C C . ILE A 1 110 ? 28.125 10.828 2.156 1 95.06 110 ILE A C 1
ATOM 878 O O . ILE A 1 110 ? 29.234 11.352 1.941 1 95.06 110 ILE A O 1
ATOM 882 N N . HIS A 1 111 ? 27.391 10.43 1.189 1 94.06 111 HIS A N 1
ATOM 883 C CA . HIS A 1 111 ? 27.781 10.555 -0.21 1 94.06 111 HIS A CA 1
ATOM 884 C C . HIS A 1 111 ? 27.156 11.781 -0.851 1 94.06 111 HIS A C 1
ATOM 886 O O . HIS A 1 111 ? 25.938 11.961 -0.795 1 94.06 111 HIS A O 1
ATOM 892 N N . ARG A 1 112 ? 27.906 12.492 -1.484 1 92.5 112 ARG A N 1
ATOM 893 C CA . ARG A 1 112 ? 27.5 13.75 -2.105 1 92.5 112 ARG A CA 1
ATOM 894 C C . ARG A 1 112 ? 26.438 13.508 -3.174 1 92.5 112 ARG A C 1
ATOM 896 O O . ARG A 1 112 ? 25.5 14.289 -3.314 1 92.5 112 ARG A O 1
ATOM 903 N N . SER A 1 113 ? 26.578 12.461 -3.916 1 92.94 113 SER A N 1
ATOM 904 C CA . SER A 1 113 ? 25.688 12.156 -5.02 1 92.94 113 SER A CA 1
ATOM 905 C C . SER A 1 113 ? 24.25 11.938 -4.523 1 92.94 113 SER A C 1
ATOM 907 O O . SER A 1 113 ? 23.297 12.305 -5.207 1 92.94 113 SER A O 1
ATOM 909 N N . ARG A 1 114 ? 24.109 11.43 -3.309 1 93.81 114 ARG A N 1
ATOM 910 C CA . ARG A 1 114 ? 22.781 11.164 -2.748 1 93.81 114 ARG A CA 1
ATOM 911 C C . ARG A 1 114 ? 22.047 12.469 -2.43 1 93.81 114 ARG A C 1
ATOM 913 O O . ARG A 1 114 ? 20.828 12.508 -2.447 1 93.81 114 ARG A O 1
ATOM 920 N N . LEU A 1 115 ? 22.828 13.461 -2.145 1 93.31 115 LEU A N 1
ATOM 921 C CA . LEU A 1 115 ? 22.25 14.766 -1.82 1 93.31 115 LEU A CA 1
ATOM 922 C C . LEU A 1 115 ? 22.031 15.594 -3.082 1 93.31 115 LEU A C 1
ATOM 924 O O . LEU A 1 115 ? 20.984 16.203 -3.256 1 93.31 115 LEU A O 1
ATOM 928 N N . GLU A 1 116 ? 22.922 15.461 -4.008 1 91.56 116 GLU A N 1
ATOM 929 C CA . GLU A 1 116 ? 22.906 16.297 -5.203 1 91.56 116 GLU A CA 1
ATOM 930 C C . GLU A 1 116 ? 21.875 15.805 -6.219 1 91.56 116 GLU A C 1
ATOM 932 O O . GLU A 1 116 ? 21.359 16.594 -7.012 1 91.56 116 GLU A O 1
ATOM 937 N N . ASP A 1 117 ? 21.625 14.609 -6.191 1 89.31 117 ASP A N 1
ATOM 938 C CA . ASP A 1 117 ? 20.781 14 -7.211 1 89.31 117 ASP A CA 1
ATOM 939 C C . ASP A 1 117 ? 19.391 14.625 -7.219 1 89.31 117 ASP A C 1
ATOM 941 O O . ASP A 1 117 ? 18.797 14.805 -8.281 1 89.31 117 ASP A O 1
ATOM 945 N N . ASP A 1 118 ? 18.906 14.953 -6.023 1 89.06 118 ASP A N 1
ATOM 946 C CA . ASP A 1 118 ? 17.5 15.367 -5.996 1 89.06 118 ASP A CA 1
ATOM 947 C C . ASP A 1 118 ? 17.359 16.75 -5.359 1 89.06 118 ASP A C 1
ATOM 949 O O . ASP A 1 118 ? 16.25 17.188 -5.066 1 89.06 118 ASP A O 1
ATOM 953 N N . SER A 1 119 ? 18.438 17.422 -5.105 1 92.75 119 SER A N 1
ATOM 954 C CA . SER A 1 119 ? 18.359 18.734 -4.465 1 92.75 119 SER A CA 1
ATOM 955 C C . SER A 1 119 ? 19.234 19.75 -5.188 1 92.75 119 SER A C 1
ATOM 957 O O . SER A 1 119 ? 20.469 19.609 -5.207 1 92.75 119 SER A O 1
ATOM 959 N N . VAL A 1 120 ? 18.609 20.734 -5.668 1 90 120 VAL A N 1
ATOM 960 C CA . VAL A 1 120 ? 19.328 21.812 -6.336 1 90 120 VAL A CA 1
ATOM 961 C C . VAL A 1 120 ? 20.141 22.594 -5.316 1 90 120 VAL A C 1
ATOM 963 O O . VAL A 1 120 ? 21.25 23.062 -5.617 1 90 120 VAL A O 1
ATOM 966 N N . VAL A 1 121 ? 19.594 22.688 -4.148 1 91.19 121 VAL A N 1
ATOM 967 C CA . VAL A 1 121 ? 20.25 23.438 -3.078 1 91.19 121 VAL A CA 1
ATOM 968 C C . VAL A 1 121 ? 21.594 22.797 -2.73 1 91.19 121 VAL A C 1
ATOM 970 O O . VAL A 1 121 ? 22.609 23.484 -2.658 1 91.19 121 VAL A O 1
ATOM 973 N N . PHE A 1 122 ? 21.594 21.547 -2.605 1 91.62 122 PHE A N 1
ATOM 974 C CA . PHE A 1 122 ? 22.844 20.859 -2.287 1 91.62 122 PHE A CA 1
ATOM 975 C C . PHE A 1 122 ? 23.797 20.891 -3.477 1 91.62 122 PHE A C 1
ATOM 977 O O . PHE A 1 122 ? 25.016 21 -3.301 1 91.62 122 PHE A O 1
ATOM 984 N N . ARG A 1 123 ? 23.25 20.797 -4.684 1 90.06 123 ARG A N 1
ATOM 985 C CA . ARG A 1 123 ? 24.078 20.906 -5.875 1 90.06 123 ARG A CA 1
ATOM 986 C C . ARG A 1 123 ? 24.812 22.25 -5.91 1 90.06 123 ARG A C 1
ATOM 988 O O . ARG A 1 123 ? 26 22.312 -6.207 1 90.06 123 ARG A O 1
ATOM 995 N N . ASP A 1 124 ? 24.062 23.219 -5.59 1 87.94 124 ASP A N 1
ATOM 996 C CA . ASP A 1 124 ? 24.625 24.562 -5.57 1 87.94 124 ASP A CA 1
ATOM 997 C C . ASP A 1 124 ? 25.641 24.719 -4.441 1 87.94 124 ASP A C 1
ATOM 999 O O . ASP A 1 124 ? 26.703 25.312 -4.629 1 87.94 124 ASP A O 1
ATOM 1003 N N . MET A 1 125 ? 25.312 24.188 -3.34 1 84.81 125 MET A N 1
ATOM 1004 C CA . MET A 1 125 ? 26.188 24.266 -2.178 1 84.81 125 MET A CA 1
ATOM 1005 C C . MET A 1 125 ? 27.531 23.594 -2.467 1 84.81 125 MET A C 1
ATOM 1007 O O . MET A 1 125 ? 28.578 24.078 -2.029 1 84.81 125 MET A O 1
ATOM 1011 N N . PHE A 1 126 ? 27.484 22.5 -3.301 1 84 126 PHE A N 1
ATOM 1012 C CA . PHE A 1 126 ? 28.703 21.734 -3.572 1 84 126 PHE A CA 1
ATOM 1013 C C . PHE A 1 126 ? 29.469 22.359 -4.73 1 84 126 PHE A C 1
ATOM 1015 O O . PHE A 1 126 ? 30.656 22.078 -4.91 1 84 126 PHE A O 1
ATOM 1022 N N . SER A 1 127 ? 28.734 23 -5.551 1 80.38 127 SER A N 1
ATOM 1023 C CA . SER A 1 127 ? 29.391 23.641 -6.688 1 80.38 127 SER A CA 1
ATOM 1024 C C . SER A 1 127 ? 30.188 24.859 -6.254 1 80.38 127 SER A C 1
ATOM 1026 O O . SER A 1 127 ? 31.047 25.344 -6.996 1 80.38 127 SER A O 1
ATOM 1028 N N . LEU A 1 128 ? 29.797 25.438 -5.141 1 68.5 128 LEU A N 1
ATOM 1029 C CA . LEU A 1 128 ? 30.5 26.609 -4.664 1 68.5 128 LEU A CA 1
ATOM 1030 C C . LEU A 1 128 ? 31.953 26.281 -4.32 1 68.5 128 LEU A C 1
ATOM 1032 O O . LEU A 1 128 ? 32.25 25.188 -3.826 1 68.5 128 LEU A O 1
ATOM 1036 N N . PRO A 1 129 ? 32.844 26.938 -5.047 1 58.81 129 PRO A N 1
ATOM 1037 C CA . PRO A 1 129 ? 34.281 26.688 -4.828 1 58.81 129 PRO A CA 1
ATOM 1038 C C . PRO A 1 129 ? 34.625 26.484 -3.355 1 58.81 129 PRO A C 1
ATOM 1040 O O . PRO A 1 129 ? 34.125 27.234 -2.498 1 58.81 129 PRO A O 1
ATOM 1043 N N . GLN A 1 130 ? 34.594 25.234 -2.961 1 54.34 130 GLN A N 1
ATOM 1044 C CA . GLN A 1 130 ? 35.031 25.016 -1.586 1 54.34 130 GLN A CA 1
ATOM 1045 C C . GLN A 1 130 ? 36.438 25.594 -1.358 1 54.34 130 GLN A C 1
ATOM 1047 O O . GLN A 1 130 ? 37.25 25.641 -2.285 1 54.34 130 GLN A O 1
ATOM 1052 N N . PRO A 1 131 ? 36.531 26.359 -0.436 1 46.16 131 PRO A N 1
ATOM 1053 C CA . PRO A 1 131 ? 37.875 26.891 -0.249 1 46.16 131 PRO A CA 1
ATOM 1054 C C . PRO A 1 131 ? 38.969 25.859 -0.568 1 46.16 131 PRO A C 1
ATOM 1056 O O . PRO A 1 131 ? 38.75 24.656 -0.423 1 46.16 131 PRO A O 1
ATOM 1059 N N . ASP A 1 132 ? 39.781 26.156 -1.655 1 41.53 132 ASP A N 1
ATOM 1060 C CA . ASP A 1 132 ? 40.969 25.453 -2.166 1 41.53 132 ASP A CA 1
ATOM 1061 C C . ASP A 1 132 ? 41.625 24.625 -1.069 1 41.53 132 ASP A C 1
ATOM 1063 O O . ASP A 1 132 ? 42.625 25.062 -0.488 1 41.53 132 ASP A O 1
ATOM 1067 N N . THR A 1 133 ? 40.906 24.156 -0.046 1 43.12 133 THR A N 1
ATOM 1068 C CA . THR A 1 133 ? 41.938 23.469 0.72 1 43.12 133 THR A CA 1
ATOM 1069 C C . THR A 1 133 ? 42.562 22.359 -0.104 1 43.12 133 THR A C 1
ATOM 1071 O O . THR A 1 133 ? 41.938 21.859 -1.049 1 43.12 133 THR A O 1
ATOM 1074 N N . GLY A 1 134 ? 43.75 22.109 -0.219 1 39.25 134 GLY A N 1
ATOM 1075 C CA . GLY A 1 134 ? 44.688 21.25 -0.955 1 39.25 134 GLY A CA 1
ATOM 1076 C C . GLY A 1 134 ? 44 20.109 -1.675 1 39.25 134 GLY A C 1
ATOM 1077 O O . GLY A 1 134 ? 43.969 20.062 -2.906 1 39.25 134 GLY A O 1
ATOM 1078 N N . ASN A 1 135 ? 43.938 18.922 -0.994 1 38.88 135 ASN A N 1
ATOM 1079 C CA . ASN A 1 135 ? 43.625 17.641 -1.643 1 38.88 135 ASN A CA 1
ATOM 1080 C C . ASN A 1 135 ? 42.156 17.547 -2.031 1 38.88 135 ASN A C 1
ATOM 1082 O O . ASN A 1 135 ? 41.281 17.578 -1.167 1 38.88 135 ASN A O 1
ATOM 1086 N N . PRO A 1 136 ? 41.75 17.875 -3.227 1 42.06 136 PRO A N 1
ATOM 1087 C CA . PRO A 1 136 ? 40.406 17.844 -3.805 1 42.06 136 PRO A CA 1
ATOM 1088 C C . PRO A 1 136 ? 39.531 16.734 -3.221 1 42.06 136 PRO A C 1
ATOM 1090 O O . PRO A 1 136 ? 38.312 16.812 -3.271 1 42.06 136 PRO A O 1
ATOM 1093 N N . GLN A 1 137 ? 40 15.539 -3.203 1 43.16 137 GLN A N 1
ATOM 1094 C CA . GLN A 1 137 ? 39.281 14.297 -2.953 1 43.16 137 GLN A CA 1
ATOM 1095 C C . GLN A 1 137 ? 38.781 14.242 -1.521 1 43.16 137 GLN A C 1
ATOM 1097 O O . GLN A 1 137 ? 37.906 13.414 -1.198 1 43.16 137 GLN A O 1
ATOM 1102 N N . GLU A 1 138 ? 39.531 14.695 -0.501 1 45.31 138 GLU A N 1
ATOM 1103 C CA . GLU A 1 138 ? 39.25 14.609 0.928 1 45.31 138 GLU A CA 1
ATOM 1104 C C . GLU A 1 138 ? 38.406 15.781 1.4 1 45.31 138 GLU A C 1
ATOM 1106 O O . GLU A 1 138 ? 38.938 16.875 1.631 1 45.31 138 GLU A O 1
ATOM 1111 N N . PHE A 1 139 ? 37.344 16.078 0.897 1 50.38 139 PHE A N 1
ATOM 1112 C CA . PHE A 1 139 ? 36.438 17.125 1.397 1 50.38 139 PHE A CA 1
ATOM 1113 C C . PHE A 1 139 ? 36.406 17.109 2.92 1 50.38 139 PHE A C 1
ATOM 1115 O O . PHE A 1 139 ? 35.531 16.484 3.518 1 50.38 139 PHE A O 1
ATOM 1122 N N . ASP A 1 140 ? 37.594 17.312 3.557 1 60.16 140 ASP A N 1
ATOM 1123 C CA . ASP A 1 140 ? 37.875 17.156 4.984 1 60.16 140 ASP A CA 1
ATOM 1124 C C . ASP A 1 140 ? 37.125 18.219 5.801 1 60.16 140 ASP A C 1
ATOM 1126 O O . ASP A 1 140 ? 37 18.078 7.016 1 60.16 140 ASP A O 1
ATOM 1130 N N . GLU A 1 141 ? 36.719 19.312 5.129 1 75.5 141 GLU A N 1
ATOM 1131 C CA . GLU A 1 141 ? 36.062 20.234 6.051 1 75.5 141 GLU A CA 1
ATOM 1132 C C . GLU A 1 141 ? 34.562 19.969 6.113 1 75.5 141 GLU A C 1
ATOM 1134 O O . GLU A 1 141 ? 33.875 19.922 5.082 1 75.5 141 GLU A O 1
ATOM 1139 N N . PRO A 1 142 ? 34.125 19.781 7.199 1 86.31 142 PRO A N 1
ATOM 1140 C CA . PRO A 1 142 ? 32.719 19.453 7.363 1 86.31 142 PRO A CA 1
ATOM 1141 C C . PRO A 1 142 ? 31.781 20.609 7.016 1 86.31 142 PRO A C 1
ATOM 1143 O O . PRO A 1 142 ? 32.125 21.766 7.246 1 86.31 142 PRO A O 1
ATOM 1146 N N . ILE A 1 143 ? 30.781 20.453 6.242 1 87.44 143 ILE A N 1
ATOM 1147 C CA . ILE A 1 143 ? 29.688 21.406 6.027 1 87.44 143 ILE A CA 1
ATOM 1148 C C . ILE A 1 143 ? 28.859 21.531 7.301 1 87.44 143 ILE A C 1
ATOM 1150 O O . ILE A 1 143 ? 28.359 20.531 7.828 1 87.44 143 ILE A O 1
ATOM 1154 N N . ILE A 1 144 ? 28.766 22.734 7.766 1 88.69 144 ILE A N 1
ATOM 1155 C CA . ILE A 1 144 ? 28.047 22.953 9.008 1 88.69 144 ILE A CA 1
ATOM 1156 C C . ILE A 1 144 ? 26.594 23.312 8.711 1 88.69 144 ILE A C 1
ATOM 1158 O O . ILE A 1 144 ? 26.312 24.297 8.016 1 88.69 144 ILE A O 1
ATOM 1162 N N . LEU A 1 145 ? 25.719 22.5 9.117 1 91.06 145 LEU A N 1
ATOM 1163 C CA . LEU A 1 145 ? 24.281 22.75 8.977 1 91.06 145 LEU A CA 1
ATOM 1164 C C . LEU A 1 145 ? 23.641 22.969 10.344 1 91.06 145 LEU A C 1
ATOM 1166 O O . LEU A 1 145 ? 24.094 22.422 11.344 1 91.06 145 LEU A O 1
ATOM 1170 N N . HIS A 1 146 ? 22.641 23.797 10.438 1 89.81 146 HIS A N 1
ATOM 1171 C CA . HIS A 1 146 ? 22.016 24.188 11.703 1 89.81 146 HIS A CA 1
ATOM 1172 C C . HIS A 1 146 ? 20.703 23.453 11.914 1 89.81 146 HIS A C 1
ATOM 1174 O O . HIS A 1 146 ? 19.906 23.828 12.781 1 89.81 146 HIS A O 1
ATOM 1180 N N . ASP A 1 147 ? 20.5 22.469 11.234 1 91.88 147 ASP A N 1
ATOM 1181 C CA . ASP A 1 147 ? 19.297 21.656 11.383 1 91.88 147 ASP A CA 1
ATOM 1182 C C . ASP A 1 147 ? 19.375 20.797 12.641 1 91.88 147 ASP A C 1
ATOM 1184 O O . ASP A 1 147 ? 20.453 20.641 13.234 1 91.88 147 ASP A O 1
ATOM 1188 N N . SER A 1 148 ? 18.234 20.344 13.109 1 92.75 148 SER A N 1
ATOM 1189 C CA . SER A 1 148 ? 18.234 19.406 14.227 1 92.75 148 SER A CA 1
ATOM 1190 C C . SER A 1 148 ? 18.75 18.031 13.805 1 92.75 148 SER A C 1
ATOM 1192 O O . SER A 1 148 ? 18.594 17.641 12.648 1 92.75 148 SER A O 1
ATOM 1194 N N . VAL A 1 149 ? 19.297 17.297 14.766 1 93.81 149 VAL A N 1
ATOM 1195 C CA . VAL A 1 149 ? 19.828 15.961 14.523 1 93.81 149 VAL A CA 1
ATOM 1196 C C . VAL A 1 149 ? 18.703 15.031 14.055 1 93.81 149 VAL A C 1
ATOM 1198 O O . VAL A 1 149 ? 18.891 14.273 13.102 1 93.81 149 VAL A O 1
ATOM 1201 N N . ARG A 1 150 ? 17.594 15.18 14.625 1 93.06 150 ARG A N 1
ATOM 1202 C CA . ARG A 1 150 ? 16.453 14.336 14.297 1 93.06 150 ARG A CA 1
ATOM 1203 C C . ARG A 1 150 ? 16.016 14.539 12.852 1 93.06 150 ARG A C 1
ATOM 1205 O O . ARG A 1 150 ? 15.828 13.578 12.109 1 93.06 150 ARG A O 1
ATOM 1212 N N . ASP A 1 151 ? 15.945 15.758 12.477 1 95.12 151 ASP A N 1
ATOM 1213 C CA . ASP A 1 151 ? 15.445 16.078 11.141 1 95.12 151 ASP A CA 1
ATOM 1214 C C . ASP A 1 151 ? 16.453 15.641 10.07 1 95.12 151 ASP A C 1
ATOM 1216 O O . ASP A 1 151 ? 16.062 15.078 9.047 1 95.12 151 ASP A O 1
ATOM 1220 N N . PHE A 1 152 ? 17.641 15.844 10.312 1 96.44 152 PHE A N 1
ATOM 1221 C CA . PHE A 1 152 ? 18.609 15.5 9.289 1 96.44 152 PHE A CA 1
ATOM 1222 C C . PHE A 1 152 ? 18.781 13.984 9.188 1 96.44 152 PHE A C 1
ATOM 1224 O O . PHE A 1 152 ? 19 13.453 8.102 1 96.44 152 PHE A O 1
ATOM 1231 N N . ARG A 1 153 ? 18.688 13.305 10.344 1 96.62 153 ARG A N 1
ATOM 1232 C CA . ARG A 1 153 ? 18.734 11.844 10.32 1 96.62 153 ARG A CA 1
ATOM 1233 C C . ARG A 1 153 ? 17.562 11.281 9.523 1 96.62 153 ARG A C 1
ATOM 1235 O O . ARG A 1 153 ? 17.703 10.258 8.844 1 96.62 153 ARG A O 1
ATOM 1242 N N . ALA A 1 154 ? 16.484 11.906 9.625 1 97.38 154 ALA A N 1
ATOM 1243 C CA . ALA A 1 154 ? 15.32 11.484 8.852 1 97.38 154 ALA A CA 1
ATOM 1244 C C . ALA A 1 154 ? 15.578 11.625 7.352 1 97.38 154 ALA A C 1
ATOM 1246 O O . ALA A 1 154 ? 15.18 10.766 6.562 1 97.38 154 ALA A O 1
ATOM 1247 N N . LEU A 1 155 ? 16.219 12.68 7.02 1 97.25 155 LEU A N 1
ATOM 1248 C CA . LEU A 1 155 ? 16.594 12.867 5.617 1 97.25 155 LEU A CA 1
ATOM 1249 C C . LEU A 1 155 ? 17.531 11.766 5.156 1 97.25 155 LEU A C 1
ATOM 1251 O O . LEU A 1 155 ? 17.344 11.188 4.082 1 97.25 155 LEU A O 1
ATOM 1255 N N . CYS A 1 156 ? 18.516 11.523 5.98 1 97.25 156 CYS A N 1
ATOM 1256 C CA . CYS A 1 156 ? 19.469 10.453 5.648 1 97.25 156 CYS A CA 1
ATOM 1257 C C . CYS A 1 156 ? 18.75 9.117 5.508 1 97.25 156 CYS A C 1
ATOM 1259 O O . CYS A 1 156 ? 19.047 8.344 4.598 1 97.25 156 CYS A O 1
ATOM 1261 N N . TRP A 1 157 ? 17.844 8.906 6.379 1 97.75 157 TRP A N 1
ATOM 1262 C CA . TRP A 1 157 ? 17.062 7.668 6.281 1 97.75 157 TRP A CA 1
ATOM 1263 C C . TRP A 1 157 ? 16.359 7.574 4.934 1 97.75 157 TRP A C 1
ATOM 1265 O O . TRP A 1 157 ? 16.391 6.531 4.281 1 97.75 157 TRP A O 1
ATOM 1275 N N . ALA A 1 158 ? 15.789 8.617 4.516 1 97.56 158 ALA A N 1
ATOM 1276 C CA . ALA A 1 158 ? 15.055 8.625 3.252 1 97.56 158 ALA A CA 1
ATOM 1277 C C . ALA A 1 158 ? 15.992 8.352 2.076 1 97.56 158 ALA A C 1
ATOM 1279 O O . ALA A 1 158 ? 15.586 7.746 1.079 1 97.56 158 ALA A O 1
ATOM 1280 N N . LEU A 1 159 ? 17.203 8.742 2.191 1 96.38 159 LEU A N 1
ATOM 1281 C CA . LEU A 1 159 ? 18.156 8.641 1.096 1 96.38 159 LEU A CA 1
ATOM 1282 C C . LEU A 1 159 ? 18.812 7.258 1.075 1 96.38 159 LEU A C 1
ATOM 1284 O O . LEU A 1 159 ? 19.234 6.785 0.02 1 96.38 159 LEU A O 1
ATOM 1288 N N . TYR A 1 160 ? 18.828 6.617 2.281 1 96.25 160 TYR A N 1
ATOM 1289 C CA . TYR A 1 160 ? 19.656 5.41 2.363 1 96.25 160 TYR A CA 1
ATOM 1290 C C . TYR A 1 160 ? 18.812 4.203 2.748 1 96.25 160 TYR A C 1
ATOM 1292 O O . TYR A 1 160 ? 19.297 3.07 2.742 1 96.25 160 TYR A O 1
ATOM 1300 N N . ALA A 1 161 ? 17.578 4.402 3.027 1 95.94 161 ALA A N 1
ATOM 1301 C CA . ALA A 1 161 ? 16.734 3.318 3.518 1 95.94 161 ALA A CA 1
ATOM 1302 C C . ALA A 1 161 ? 16.625 2.203 2.48 1 95.94 161 ALA A C 1
ATOM 1304 O O . ALA A 1 161 ? 16.594 2.467 1.276 1 95.94 161 ALA A O 1
ATOM 1305 N N . ARG A 1 162 ? 16.516 1.053 2.988 1 94.88 162 ARG A N 1
ATOM 1306 C CA . ARG A 1 162 ? 16.266 -0.113 2.145 1 94.88 162 ARG A CA 1
ATOM 1307 C C . ARG A 1 162 ? 14.812 -0.155 1.688 1 94.88 162 ARG A C 1
ATOM 1309 O O . ARG A 1 162 ? 13.938 0.402 2.348 1 94.88 162 ARG A O 1
ATOM 1316 N N . PRO A 1 163 ? 14.617 -0.853 0.577 1 96 163 PRO A N 1
ATOM 1317 C CA . PRO A 1 163 ? 13.234 -0.953 0.099 1 96 163 PRO A CA 1
ATOM 1318 C C . PRO A 1 163 ? 12.289 -1.536 1.146 1 96 163 PRO A C 1
ATOM 1320 O O . PRO A 1 163 ? 11.148 -1.091 1.267 1 96 163 PRO A O 1
ATOM 1323 N N . SER A 1 164 ? 12.797 -2.469 1.931 1 94.69 164 SER A N 1
ATOM 1324 C CA . SER A 1 164 ? 11.961 -3.094 2.951 1 94.69 164 SER A CA 1
ATOM 1325 C C . SER A 1 164 ? 11.562 -2.09 4.027 1 94.69 164 SER A C 1
ATOM 1327 O O . SER A 1 164 ? 10.445 -2.135 4.543 1 94.69 164 SER A O 1
ATOM 1329 N N . GLU A 1 165 ? 12.453 -1.212 4.352 1 95.5 165 GLU A N 1
ATOM 1330 C CA . GLU A 1 165 ? 12.188 -0.197 5.367 1 95.5 165 GLU A CA 1
ATOM 1331 C C . GLU A 1 165 ? 11.18 0.832 4.867 1 95.5 165 GLU A C 1
ATOM 1333 O O . GLU A 1 165 ? 10.32 1.278 5.625 1 95.5 165 GLU A O 1
ATOM 1338 N N . ILE A 1 166 ? 11.32 1.193 3.627 1 95.94 166 ILE A N 1
ATOM 1339 C CA . ILE A 1 166 ? 10.383 2.131 3.021 1 95.94 166 ILE A CA 1
ATOM 1340 C C . ILE A 1 166 ? 9 1.492 2.936 1 95.94 166 ILE A C 1
ATOM 1342 O O . ILE A 1 166 ? 7.996 2.123 3.277 1 95.94 166 ILE A O 1
ATOM 1346 N N . ALA A 1 167 ? 8.984 0.27 2.518 1 93.88 167 ALA A N 1
ATOM 1347 C CA . ALA A 1 167 ? 7.73 -0.466 2.385 1 93.88 167 ALA A CA 1
ATOM 1348 C C . ALA A 1 167 ? 7.016 -0.577 3.729 1 93.88 167 ALA A C 1
ATOM 1350 O O . ALA A 1 167 ? 5.785 -0.55 3.787 1 93.88 167 ALA A O 1
ATOM 1351 N N . ALA A 1 168 ? 7.801 -0.681 4.762 1 93.69 168 ALA A N 1
ATOM 1352 C CA . ALA A 1 168 ? 7.242 -0.837 6.102 1 93.69 168 ALA A CA 1
ATOM 1353 C C . ALA A 1 168 ? 6.523 0.433 6.547 1 93.69 168 ALA A C 1
ATOM 1355 O O . ALA A 1 168 ? 5.684 0.396 7.449 1 93.69 168 ALA A O 1
ATOM 1356 N N . GLN A 1 169 ? 6.809 1.524 5.883 1 92.31 169 GLN A N 1
ATOM 1357 C CA . GLN A 1 169 ? 6.191 2.795 6.25 1 92.31 169 GLN A CA 1
ATOM 1358 C C . GLN A 1 169 ? 4.957 3.074 5.398 1 92.31 169 GLN A C 1
ATOM 1360 O O . GLN A 1 169 ? 4.199 4.004 5.68 1 92.31 169 GLN A O 1
ATOM 1365 N N . MET A 1 170 ? 4.809 2.287 4.371 1 89.31 170 MET A N 1
ATOM 1366 C CA . MET A 1 170 ? 3.705 2.52 3.443 1 89.31 170 MET A CA 1
ATOM 1367 C C . MET A 1 170 ? 2.408 1.926 3.982 1 89.31 170 MET A C 1
ATOM 1369 O O . MET A 1 170 ? 2.383 0.776 4.426 1 89.31 170 MET A O 1
ATOM 1373 N N . PRO A 1 171 ? 1.324 2.748 3.914 1 85.06 171 PRO A N 1
ATOM 1374 C CA . PRO A 1 171 ? 0.038 2.221 4.375 1 85.06 171 PRO A CA 1
ATOM 1375 C C . PRO A 1 171 ? -0.511 1.125 3.463 1 85.06 171 PRO A C 1
ATOM 1377 O O . PRO A 1 171 ? -0.247 1.131 2.258 1 85.06 171 PRO A O 1
ATOM 1380 N N . PRO A 1 172 ? -1.184 0.093 4.051 1 81.5 172 PRO A N 1
ATOM 1381 C CA . PRO A 1 172 ? -1.617 -0.009 5.449 1 81.5 172 PRO A CA 1
ATOM 1382 C C . PRO A 1 172 ? -0.557 -0.633 6.352 1 81.5 172 PRO A C 1
ATOM 1384 O O . PRO A 1 172 ? 0.079 -1.62 5.973 1 81.5 172 PRO A O 1
ATOM 1387 N N . THR A 1 173 ? -0.203 0.127 7.328 1 81.94 173 THR A N 1
ATOM 1388 C CA . THR A 1 173 ? 0.781 -0.402 8.266 1 81.94 173 THR A CA 1
ATOM 1389 C C . THR A 1 173 ? 0.562 0.175 9.664 1 81.94 173 THR A C 1
ATOM 1391 O O . THR A 1 173 ? 0.051 1.287 9.805 1 81.94 173 THR A O 1
ATOM 1394 N N . ASP A 1 174 ? 1.004 -0.626 10.625 1 79.19 174 ASP A N 1
ATOM 1395 C CA . ASP A 1 174 ? 0.966 -0.157 12.008 1 79.19 174 ASP A CA 1
ATOM 1396 C C . ASP A 1 174 ? 2.346 0.311 12.461 1 79.19 174 ASP A C 1
ATOM 1398 O O . ASP A 1 174 ? 2.5 0.792 13.586 1 79.19 174 ASP A O 1
ATOM 1402 N N . LYS A 1 175 ? 3.227 0.381 11.516 1 84 175 LYS A N 1
ATOM 1403 C CA . LYS A 1 175 ? 4.602 0.662 11.906 1 84 175 LYS A CA 1
ATOM 1404 C C . LYS A 1 175 ? 5.051 2.033 11.406 1 84 175 LYS A C 1
ATOM 1406 O O . LYS A 1 175 ? 6.238 2.357 11.445 1 84 175 LYS A O 1
ATOM 1411 N N . ILE A 1 176 ? 4.145 2.84 11.055 1 88.56 176 ILE A N 1
ATOM 1412 C CA . ILE A 1 176 ? 4.508 4.129 10.477 1 88.56 176 ILE A CA 1
ATOM 1413 C C . ILE A 1 176 ? 5.098 5.031 11.555 1 88.56 176 ILE A C 1
ATOM 1415 O O . ILE A 1 176 ? 4.594 5.074 12.68 1 88.56 176 ILE A O 1
ATOM 1419 N N . ASN A 1 177 ? 6.195 5.559 11.305 1 91.56 177 ASN A N 1
ATOM 1420 C CA . ASN A 1 177 ? 6.812 6.582 12.141 1 91.56 177 ASN A CA 1
ATOM 1421 C C . ASN A 1 177 ? 6.48 7.984 11.648 1 91.56 177 ASN A C 1
ATOM 1423 O O . ASN A 1 177 ? 7.262 8.594 10.914 1 91.56 177 ASN A O 1
ATOM 1427 N N . MET A 1 178 ? 5.422 8.578 12.102 1 89.56 178 MET A N 1
ATOM 1428 C CA . MET A 1 178 ? 4.918 9.859 11.625 1 89.56 178 MET A CA 1
ATOM 1429 C C . MET A 1 178 ? 5.934 10.969 11.867 1 89.56 178 MET A C 1
ATOM 1431 O O . MET A 1 178 ? 6.09 11.867 11.039 1 89.56 178 MET A O 1
ATOM 1435 N N . LEU A 1 179 ? 6.539 10.852 12.992 1 91.69 179 LEU A N 1
ATOM 1436 C CA . LEU A 1 179 ? 7.527 11.867 13.336 1 91.69 179 LEU A CA 1
ATOM 1437 C C . LEU A 1 179 ? 8.648 11.914 12.305 1 91.69 179 LEU A C 1
ATOM 1439 O O . LEU A 1 179 ? 9.062 12.992 11.883 1 91.69 179 LEU A O 1
ATOM 1443 N N . ARG A 1 180 ? 9.031 10.805 11.867 1 94.94 180 ARG A N 1
ATOM 1444 C CA . ARG A 1 180 ? 10.086 10.727 10.875 1 94.94 180 ARG A CA 1
ATOM 1445 C C . ARG A 1 180 ? 9.617 11.281 9.531 1 94.94 180 ARG A C 1
ATOM 1447 O O . ARG A 1 180 ? 10.344 12.031 8.875 1 94.94 180 ARG A O 1
ATOM 1454 N N . ILE A 1 181 ? 8.445 10.93 9.188 1 95.12 181 ILE A N 1
ATOM 1455 C CA . ILE A 1 181 ? 7.918 11.352 7.891 1 95.12 181 ILE A CA 1
ATOM 1456 C C . ILE A 1 181 ? 7.707 12.867 7.891 1 95.12 181 ILE A C 1
ATOM 1458 O O . ILE A 1 181 ? 7.988 13.539 6.895 1 95.12 181 ILE A O 1
ATOM 1462 N N . VAL A 1 182 ? 7.309 13.43 8.984 1 94.19 182 VAL A N 1
ATOM 1463 C CA . VAL A 1 182 ? 7.152 14.875 9.094 1 94.19 182 VAL A CA 1
ATOM 1464 C C . VAL A 1 182 ? 8.523 15.555 9.031 1 94.19 182 VAL A C 1
ATOM 1466 O O . VAL A 1 182 ? 8.672 16.594 8.398 1 94.19 182 VAL A O 1
ATOM 1469 N N . SER A 1 183 ? 9.484 14.938 9.688 1 95.69 183 SER A N 1
ATOM 1470 C CA . SER A 1 183 ? 10.844 15.453 9.625 1 95.69 183 SER A CA 1
ATOM 1471 C C . SER A 1 183 ? 11.375 15.453 8.195 1 95.69 183 SER A C 1
ATOM 1473 O O . SER A 1 183 ? 12.094 16.359 7.793 1 95.69 183 SER A O 1
ATOM 1475 N N . ILE A 1 184 ? 10.992 14.461 7.465 1 97.44 184 ILE A N 1
ATOM 1476 C CA . ILE A 1 184 ? 11.398 14.367 6.066 1 97.44 184 ILE A CA 1
ATOM 1477 C C . ILE A 1 184 ? 10.766 15.516 5.277 1 97.44 184 ILE A C 1
ATOM 1479 O O . ILE A 1 184 ? 11.43 16.141 4.449 1 97.44 184 ILE A O 1
ATOM 1483 N N . ILE A 1 185 ? 9.539 15.82 5.535 1 96.25 185 ILE A N 1
ATOM 1484 C CA . ILE A 1 185 ? 8.875 16.922 4.859 1 96.25 185 ILE A CA 1
ATOM 1485 C C . ILE A 1 185 ? 9.602 18.234 5.176 1 96.25 185 ILE A C 1
ATOM 1487 O O . ILE A 1 185 ? 9.844 19.047 4.285 1 96.25 185 ILE A O 1
ATOM 1491 N N . THR A 1 186 ? 9.969 18.344 6.438 1 94.44 186 THR A N 1
ATOM 1492 C CA . THR A 1 186 ? 10.672 19.547 6.883 1 94.44 186 THR A CA 1
ATOM 1493 C C . THR A 1 186 ? 11.977 19.734 6.105 1 94.44 186 THR A C 1
ATOM 1495 O O . THR A 1 186 ? 12.234 20.812 5.57 1 94.44 186 THR A O 1
ATOM 1498 N N . MET A 1 187 ? 12.672 18.703 5.988 1 96.31 187 MET A N 1
ATOM 1499 C CA . MET A 1 187 ? 13.977 18.75 5.332 1 96.31 187 MET A CA 1
ATOM 1500 C C . MET A 1 187 ? 13.82 18.875 3.818 1 96.31 187 MET A C 1
ATOM 1502 O O . MET A 1 187 ? 14.578 19.609 3.17 1 96.31 187 MET A O 1
ATOM 1506 N N . ALA A 1 188 ? 12.867 18.156 3.344 1 96.56 188 ALA A N 1
ATOM 1507 C CA . ALA A 1 188 ? 12.617 18.188 1.903 1 96.56 188 ALA A CA 1
ATOM 1508 C C . ALA A 1 188 ? 12.203 19.578 1.447 1 96.56 188 ALA A C 1
ATOM 1510 O O . ALA A 1 188 ? 12.578 20.016 0.359 1 96.56 188 ALA A O 1
ATOM 1511 N N . GLN A 1 189 ? 11.484 20.219 2.24 1 92.75 189 GLN A N 1
ATOM 1512 C CA . GLN A 1 189 ? 11.07 21.594 1.938 1 92.75 189 GLN A CA 1
ATOM 1513 C C . GLN A 1 189 ? 12.25 22.547 2.047 1 92.75 189 GLN A C 1
ATOM 1515 O O . GLN A 1 189 ? 12.43 23.422 1.187 1 92.75 189 GLN A O 1
ATOM 1520 N N . LYS A 1 190 ? 12.977 22.422 3.07 1 93.88 190 LYS A N 1
ATOM 1521 C CA . LYS A 1 190 ? 14.102 23.312 3.324 1 93.88 190 LYS A CA 1
ATOM 1522 C C . LYS A 1 190 ? 15.148 23.219 2.215 1 93.88 190 LYS A C 1
ATOM 1524 O O . LYS A 1 190 ? 15.672 24.234 1.759 1 93.88 190 LYS A O 1
ATOM 1529 N N . TYR A 1 191 ? 15.453 21.984 1.771 1 95.5 191 TYR A N 1
ATOM 1530 C CA . TYR A 1 191 ? 16.531 21.766 0.816 1 95.5 191 TYR A CA 1
ATOM 1531 C C . TYR A 1 191 ? 15.984 21.438 -0.565 1 95.5 191 TYR A C 1
ATOM 1533 O O . TYR A 1 191 ? 16.719 20.969 -1.436 1 95.5 191 TYR A O 1
ATOM 1541 N N . ASP A 1 192 ? 14.727 21.531 -0.8 1 94.12 192 ASP A N 1
ATOM 1542 C CA . ASP A 1 192 ? 14.031 21.453 -2.078 1 94.12 192 ASP A CA 1
ATOM 1543 C C . ASP A 1 192 ? 14.148 20.078 -2.703 1 94.12 192 ASP A C 1
ATOM 1545 O O . ASP A 1 192 ? 14.555 19.938 -3.863 1 94.12 192 ASP A O 1
ATOM 1549 N N . PHE A 1 193 ? 13.891 19.047 -1.934 1 96.44 193 PHE A N 1
ATOM 1550 C CA . PHE A 1 193 ? 13.695 17.703 -2.449 1 96.44 193 PHE A CA 1
ATOM 1551 C C . PHE A 1 193 ? 12.242 17.484 -2.871 1 96.44 193 PHE A C 1
ATOM 1553 O O . PHE A 1 193 ? 11.43 16.984 -2.092 1 96.44 193 PHE A O 1
ATOM 1560 N N . GLU A 1 194 ? 11.93 17.734 -4.023 1 94.19 194 GLU A N 1
ATOM 1561 C CA . GLU A 1 194 ? 10.539 17.75 -4.473 1 94.19 194 GLU A CA 1
ATOM 1562 C C . GLU A 1 194 ? 9.922 16.359 -4.445 1 94.19 194 GLU A C 1
ATOM 1564 O O . GLU A 1 194 ? 8.82 16.172 -3.918 1 94.19 194 GLU A O 1
ATOM 1569 N N . ASP A 1 195 ? 10.617 15.414 -4.98 1 95.19 195 ASP A N 1
ATOM 1570 C CA . ASP A 1 195 ? 10.109 14.047 -5.055 1 95.19 195 ASP A CA 1
ATOM 1571 C C . ASP A 1 195 ? 9.914 13.461 -3.656 1 95.19 195 ASP A C 1
ATOM 1573 O O . ASP A 1 195 ? 8.914 12.789 -3.393 1 95.19 195 ASP A O 1
ATOM 1577 N N . LEU A 1 196 ? 10.844 13.711 -2.844 1 96.62 196 LEU A N 1
ATOM 1578 C CA . LEU A 1 196 ? 10.789 13.211 -1.474 1 96.62 196 LEU A CA 1
ATOM 1579 C C . LEU A 1 196 ? 9.633 13.852 -0.711 1 96.62 196 LEU A C 1
ATOM 1581 O O . LEU A 1 196 ? 8.93 13.18 0.046 1 96.62 196 LEU A O 1
ATOM 1585 N N . ARG A 1 197 ? 9.469 15.148 -0.928 1 95.69 197 ARG A N 1
ATOM 1586 C CA . ARG A 1 197 ? 8.383 15.875 -0.284 1 95.69 197 ARG A CA 1
ATOM 1587 C C . ARG A 1 197 ? 7.027 15.312 -0.698 1 95.69 197 ARG A C 1
ATOM 1589 O O . ARG A 1 197 ? 6.18 15.031 0.152 1 95.69 197 ARG A O 1
ATOM 1596 N N . ASN A 1 198 ? 6.879 15.102 -1.933 1 94.69 198 ASN A N 1
ATOM 1597 C CA . ASN A 1 198 ? 5.613 14.594 -2.453 1 94.69 198 ASN A CA 1
ATOM 1598 C C . ASN A 1 198 ? 5.34 13.172 -1.968 1 94.69 198 ASN A C 1
ATOM 1600 O O . ASN A 1 198 ? 4.203 12.836 -1.635 1 94.69 198 ASN A O 1
ATOM 1604 N N . TRP A 1 199 ? 6.359 12.438 -1.958 1 96.12 199 TRP A N 1
ATOM 1605 C CA . TRP A 1 199 ? 6.219 11.078 -1.443 1 96.12 199 TRP A CA 1
ATOM 1606 C C . TRP A 1 199 ? 5.777 11.094 0.016 1 96.12 199 TRP A C 1
ATOM 1608 O O . TRP A 1 199 ? 4.852 10.367 0.397 1 96.12 199 TRP A O 1
ATOM 1618 N N . ALA A 1 200 ? 6.398 11.828 0.821 1 96.56 200 ALA A N 1
ATOM 1619 C CA . ALA A 1 200 ? 6.121 11.891 2.254 1 96.56 200 ALA A CA 1
ATOM 1620 C C . ALA A 1 200 ? 4.691 12.352 2.514 1 96.56 200 ALA A C 1
ATOM 1622 O O . ALA A 1 200 ? 3.988 11.781 3.352 1 96.56 200 ALA A O 1
ATOM 1623 N N . PHE A 1 201 ? 4.25 13.391 1.743 1 94.69 201 PHE A N 1
ATOM 1624 C CA . PHE A 1 201 ? 2.871 13.844 1.872 1 94.69 201 PHE A CA 1
ATOM 1625 C C . PHE A 1 201 ? 1.897 12.734 1.491 1 94.69 201 PHE A C 1
ATOM 1627 O O . PHE A 1 201 ? 0.863 12.562 2.137 1 94.69 201 PHE A O 1
ATOM 1634 N N . GLY A 1 202 ? 2.277 12.039 0.49 1 93.19 202 GLY A N 1
ATOM 1635 C CA . GLY A 1 202 ? 1.423 10.945 0.056 1 93.19 202 GLY A CA 1
ATOM 1636 C C . GLY A 1 202 ? 1.276 9.852 1.098 1 93.19 202 GLY A C 1
ATOM 1637 O O . GLY A 1 202 ? 0.178 9.336 1.313 1 93.19 202 GLY A O 1
ATOM 1638 N N . VAL A 1 203 ? 2.344 9.508 1.716 1 93.38 203 VAL A N 1
ATOM 1639 C CA . VAL A 1 203 ? 2.352 8.469 2.74 1 93.38 203 VAL A CA 1
ATOM 1640 C C . VAL A 1 203 ? 1.454 8.883 3.904 1 93.38 203 VAL A C 1
ATOM 1642 O O . VAL A 1 203 ? 0.641 8.086 4.383 1 93.38 203 VAL A O 1
ATOM 1645 N N . LEU A 1 204 ? 1.611 10.062 4.328 1 91.75 204 LEU A N 1
ATOM 1646 C CA . LEU A 1 204 ? 0.847 10.539 5.473 1 91.75 204 LEU A CA 1
ATOM 1647 C C . LEU A 1 204 ? -0.632 10.672 5.125 1 91.75 204 LEU A C 1
ATOM 1649 O O . LEU A 1 204 ? -1.499 10.375 5.949 1 91.75 204 LEU A O 1
ATOM 1653 N N . ASP A 1 205 ? -0.924 11.188 3.949 1 91.25 205 ASP A N 1
ATOM 1654 C CA . ASP A 1 205 ? -2.309 11.305 3.504 1 91.25 205 ASP A CA 1
ATOM 1655 C C . ASP A 1 205 ? -2.996 9.945 3.475 1 91.25 205 ASP A C 1
ATOM 1657 O O . ASP A 1 205 ? -4.121 9.797 3.961 1 91.25 205 ASP A O 1
ATOM 1661 N N . ALA A 1 206 ? -2.289 8.992 2.965 1 89.31 206 ALA A N 1
ATOM 1662 C CA . ALA A 1 206 ? -2.838 7.637 2.9 1 89.31 206 ALA A CA 1
ATOM 1663 C C . ALA A 1 206 ? -3.031 7.059 4.301 1 89.31 206 ALA A C 1
ATOM 1665 O O . ALA A 1 206 ? -4.023 6.375 4.562 1 89.31 206 ALA A O 1
ATOM 1666 N N . HIS A 1 207 ? -2.115 7.305 5.137 1 89.25 207 HIS A N 1
ATOM 1667 C CA . HIS A 1 207 ? -2.189 6.793 6.5 1 89.25 207 HIS A CA 1
ATOM 1668 C C . HIS A 1 207 ? -3.375 7.395 7.25 1 89.25 207 HIS A C 1
ATOM 1670 O O . HIS A 1 207 ? -4.086 6.684 7.961 1 89.25 207 HIS A O 1
ATOM 1676 N N . LEU A 1 208 ? -3.553 8.641 7.086 1 88.12 208 LEU A N 1
ATOM 1677 C CA . LEU A 1 208 ? -4.621 9.336 7.801 1 88.12 208 LEU A CA 1
ATOM 1678 C C . LEU A 1 208 ? -5.988 8.938 7.254 1 88.12 208 LEU A C 1
ATOM 1680 O O . LEU A 1 208 ? -6.996 9.031 7.961 1 88.12 208 LEU A O 1
ATOM 1684 N N . ARG A 1 209 ? -6.062 8.5 6.113 1 86.06 209 ARG A N 1
ATOM 1685 C CA . ARG A 1 209 ? -7.32 8.039 5.535 1 86.06 209 ARG A CA 1
ATOM 1686 C C . ARG A 1 209 ? -7.723 6.684 6.109 1 86.06 209 ARG A C 1
ATOM 1688 O O . ARG A 1 209 ? -8.914 6.418 6.309 1 86.06 209 ARG A O 1
ATOM 1695 N N . GLU A 1 210 ? -6.77 5.887 6.398 1 77.69 210 GLU A N 1
ATOM 1696 C CA . GLU A 1 210 ? -7.039 4.496 6.758 1 77.69 210 GLU A CA 1
ATOM 1697 C C . GLU A 1 210 ? -7.172 4.336 8.266 1 77.69 210 GLU A C 1
ATOM 1699 O O . GLU A 1 210 ? -7.812 3.393 8.742 1 77.69 210 GLU A O 1
ATOM 1704 N N . THR A 1 211 ? -6.453 5.086 8.906 1 68.06 211 THR A N 1
ATOM 1705 C CA . THR A 1 211 ? -6.344 4.805 10.336 1 68.06 211 THR A CA 1
ATOM 1706 C C . THR A 1 211 ? -7.211 5.766 11.141 1 68.06 211 THR A C 1
ATOM 1708 O O . THR A 1 211 ? -7.32 6.945 10.805 1 68.06 211 THR A O 1
ATOM 1711 N N . ARG A 1 212 ? -7.855 5.027 12.016 1 63.34 212 ARG A N 1
ATOM 1712 C CA . ARG A 1 212 ? -8.453 5.832 13.078 1 63.34 212 ARG A CA 1
ATOM 1713 C C . ARG A 1 212 ? -7.406 6.238 14.109 1 63.34 212 ARG A C 1
ATOM 1715 O O . ARG A 1 212 ? -6.785 5.383 14.734 1 63.34 212 ARG A O 1
ATOM 1722 N N . ILE A 1 213 ? -6.848 7.27 13.852 1 59.16 213 ILE A N 1
ATOM 1723 C CA . ILE A 1 213 ? -5.781 7.715 14.742 1 59.16 213 ILE A CA 1
ATOM 1724 C C . ILE A 1 213 ? -6.383 8.258 16.047 1 59.16 213 ILE A C 1
ATOM 1726 O O . ILE A 1 213 ? -7.094 9.266 16.031 1 59.16 213 ILE A O 1
ATOM 1730 N N . LEU A 1 214 ? -6.465 7.676 17.078 1 55.34 214 LEU A N 1
ATOM 1731 C CA . LEU A 1 214 ? -7.047 8.141 18.328 1 55.34 214 LEU A CA 1
ATOM 1732 C C . LEU A 1 214 ? -6.059 9.016 19.094 1 55.34 214 LEU A C 1
ATOM 1734 O O . LEU A 1 214 ? -6.465 9.938 19.812 1 55.34 214 LEU A O 1
ATOM 1738 N N . CYS A 1 215 ? -4.848 8.719 18.984 1 55.03 215 CYS A N 1
ATOM 1739 C CA . CYS A 1 215 ? -3.975 9.508 19.844 1 55.03 215 CYS A CA 1
ATOM 1740 C C . CYS A 1 215 ? -2.662 9.836 19.141 1 55.03 215 CYS A C 1
ATOM 1742 O O . CYS A 1 215 ? -1.628 9.234 19.438 1 55.03 215 CYS A O 1
ATOM 1744 N N . PRO A 1 216 ? -2.951 10.703 18.328 1 65.88 216 PRO A N 1
ATOM 1745 C CA . PRO A 1 216 ? -1.69 11.062 17.672 1 65.88 216 PRO A CA 1
ATOM 1746 C C . PRO A 1 216 ? -0.862 12.055 18.484 1 65.88 216 PRO A C 1
ATOM 1748 O O . PRO A 1 216 ? -1.379 12.68 19.406 1 65.88 216 PRO A O 1
ATOM 1751 N N . ASP A 1 217 ? 0.4 11.945 18.656 1 81.31 217 ASP A N 1
ATOM 1752 C CA . ASP A 1 217 ? 1.213 13.078 19.078 1 81.31 217 ASP A CA 1
ATOM 1753 C C . ASP A 1 217 ? 0.772 14.367 18.391 1 81.31 217 ASP A C 1
ATOM 1755 O O . ASP A 1 217 ? 1.037 14.562 17.203 1 81.31 217 ASP A O 1
ATOM 1759 N N . TRP A 1 218 ? 0.067 15.273 19.188 1 87.69 218 TRP A N 1
ATOM 1760 C CA . TRP A 1 218 ? -0.582 16.453 18.609 1 87.69 218 TRP A CA 1
ATOM 1761 C C . TRP A 1 218 ? 0.452 17.484 18.156 1 87.69 218 TRP A C 1
ATOM 1763 O O . TRP A 1 218 ? 0.153 18.344 17.344 1 87.69 218 TRP A O 1
ATOM 1773 N N . THR A 1 219 ? 1.669 17.312 18.703 1 86.88 219 THR A N 1
ATOM 1774 C CA . THR A 1 219 ? 2.742 18.172 18.234 1 86.88 219 THR A CA 1
ATOM 1775 C C . THR A 1 219 ? 3.105 17.844 16.781 1 86.88 219 THR A C 1
ATOM 1777 O O . THR A 1 219 ? 3.322 18.75 15.969 1 86.88 219 THR A O 1
ATOM 1780 N N . VAL A 1 220 ? 3.072 16.609 16.578 1 87.88 220 VAL A N 1
ATOM 1781 C CA . VAL A 1 220 ? 3.391 16.141 15.234 1 87.88 220 VAL A CA 1
ATOM 1782 C C . VAL A 1 220 ? 2.268 16.531 14.273 1 87.88 220 VAL A C 1
ATOM 1784 O O . VAL A 1 220 ? 2.525 16.953 13.148 1 87.88 220 VAL A O 1
ATOM 1787 N N . MET A 1 221 ? 1.114 16.453 14.789 1 89.62 221 MET A N 1
ATOM 1788 C CA . MET A 1 221 ? -0.04 16.797 13.969 1 89.62 221 MET A CA 1
ATOM 1789 C C . MET A 1 221 ? -0.047 18.281 13.633 1 89.62 221 MET A C 1
ATOM 1791 O O . MET A 1 221 ? -0.418 18.672 12.523 1 89.62 221 MET A O 1
ATOM 1795 N N . GLY A 1 222 ? 0.276 19.031 14.578 1 92.38 222 GLY A N 1
ATOM 1796 C CA . GLY A 1 222 ? 0.367 20.469 14.336 1 92.38 222 GLY A CA 1
ATOM 1797 C C . GLY A 1 222 ? 1.383 20.828 13.273 1 92.38 222 GLY A C 1
ATOM 1798 O O . GLY A 1 222 ? 1.107 21.656 12.406 1 92.38 222 GLY A O 1
ATOM 1799 N N . ARG A 1 223 ? 2.494 20.172 13.336 1 91 223 ARG A N 1
ATOM 1800 C CA . ARG A 1 223 ? 3.531 20.406 12.336 1 91 223 ARG A CA 1
ATOM 1801 C C . ARG A 1 223 ? 3.066 19.969 10.953 1 91 223 ARG A C 1
ATOM 1803 O O . ARG A 1 223 ? 3.324 20.656 9.961 1 91 223 ARG A O 1
ATOM 1810 N N . LEU A 1 224 ? 2.445 18.859 10.969 1 92.31 224 LEU A N 1
ATOM 1811 C CA . LEU A 1 224 ? 1.935 18.344 9.695 1 92.31 224 LEU A CA 1
ATOM 1812 C C . LEU A 1 224 ? 0.924 19.312 9.086 1 92.31 224 LEU A C 1
ATOM 1814 O O . LEU A 1 224 ? 0.952 19.562 7.883 1 92.31 224 LEU A O 1
ATOM 1818 N N . LEU A 1 225 ? 0.067 19.828 9.93 1 94.81 225 LEU A N 1
ATOM 1819 C CA . LEU A 1 225 ? -0.921 20.797 9.453 1 94.81 225 LEU A CA 1
ATOM 1820 C C . LEU A 1 225 ? -0.242 22.047 8.898 1 94.81 225 LEU A C 1
ATOM 1822 O O . LEU A 1 225 ? -0.661 22.578 7.871 1 94.81 225 LEU A O 1
ATOM 1826 N N . GLU A 1 226 ? 0.729 22.453 9.555 1 94.25 226 GLU A N 1
ATOM 1827 C CA . GLU A 1 226 ? 1.493 23.609 9.102 1 94.25 226 GLU A CA 1
ATOM 1828 C C . GLU A 1 226 ? 2.084 23.375 7.715 1 94.25 226 GLU A C 1
ATOM 1830 O O . GLU A 1 226 ? 1.949 24.219 6.828 1 94.25 226 GLU A O 1
ATOM 1835 N N . PHE A 1 227 ? 2.664 22.266 7.551 1 93.31 227 PHE A N 1
ATOM 1836 C CA . PHE A 1 227 ? 3.295 21.938 6.273 1 93.31 227 PHE A CA 1
ATOM 1837 C C . PHE A 1 227 ? 2.244 21.75 5.188 1 93.31 227 PHE A C 1
ATOM 1839 O O . PHE A 1 227 ? 2.438 22.172 4.047 1 93.31 227 PHE A O 1
ATOM 1846 N N . ALA A 1 228 ? 1.267 21.094 5.559 1 94.69 228 ALA A N 1
ATOM 1847 C CA . ALA A 1 228 ? 0.198 20.891 4.586 1 94.69 228 ALA A CA 1
ATOM 1848 C C . ALA A 1 228 ? -0.383 22.219 4.109 1 94.69 228 ALA A C 1
ATOM 1850 O O . ALA A 1 228 ? -0.635 22.406 2.918 1 94.69 228 ALA A O 1
ATOM 1851 N N . ASN A 1 229 ? -0.579 23.094 5.055 1 94.5 229 ASN A N 1
ATOM 1852 C CA . ASN A 1 229 ? -1.104 24.406 4.738 1 94.5 229 ASN A CA 1
ATOM 1853 C C . ASN A 1 229 ? -0.127 25.219 3.883 1 94.5 229 ASN A C 1
ATOM 1855 O O . ASN A 1 229 ? -0.527 25.859 2.908 1 94.5 229 ASN A O 1
ATOM 1859 N N . ALA A 1 230 ? 1.142 25.125 4.176 1 91.75 230 ALA A N 1
ATOM 1860 C CA . ALA A 1 230 ? 2.178 25.875 3.457 1 91.75 230 ALA A CA 1
ATOM 1861 C C . ALA A 1 230 ? 2.322 25.359 2.025 1 91.75 230 ALA A C 1
ATOM 1863 O O . ALA A 1 230 ? 2.652 26.125 1.118 1 91.75 230 ALA A O 1
ATOM 1864 N N . ASN A 1 231 ? 2.078 24.125 1.816 1 93.06 231 ASN A N 1
ATOM 1865 C CA . ASN A 1 231 ? 2.246 23.5 0.503 1 93.06 231 ASN A CA 1
ATOM 1866 C C . ASN A 1 231 ? 0.915 23.391 -0.234 1 93.06 231 ASN A C 1
ATOM 1868 O O . ASN A 1 231 ? 0.814 22.672 -1.23 1 93.06 231 ASN A O 1
ATOM 1872 N N . ASN A 1 232 ? -0.112 23.938 0.282 1 91.44 232 ASN A N 1
ATOM 1873 C CA . ASN A 1 232 ? -1.438 24.031 -0.322 1 91.44 232 ASN A CA 1
ATOM 1874 C C . ASN A 1 232 ? -2.039 22.641 -0.576 1 91.44 232 ASN A C 1
ATOM 1876 O O . ASN A 1 232 ? -2.584 22.391 -1.65 1 91.44 232 ASN A O 1
ATOM 1880 N N . LYS A 1 233 ? -1.849 21.797 0.388 1 93.81 233 LYS A N 1
ATOM 1881 C CA . LYS A 1 233 ? -2.516 20.5 0.352 1 93.81 233 LYS A CA 1
ATOM 1882 C C . LYS A 1 233 ? -3.879 20.562 1.032 1 93.81 233 LYS A C 1
ATOM 1884 O O . LYS A 1 233 ? -4.035 20.109 2.168 1 93.81 233 LYS A O 1
ATOM 1889 N N . LYS A 1 234 ? -4.855 20.891 0.373 1 93.12 234 LYS A N 1
ATOM 1890 C CA . LYS A 1 234 ? -6.156 21.234 0.934 1 93.12 234 LYS A CA 1
ATOM 1891 C C . LYS A 1 234 ? -6.855 20.016 1.517 1 93.12 234 LYS A C 1
ATOM 1893 O O . LYS A 1 234 ? -7.395 20.062 2.623 1 93.12 234 LYS A O 1
ATOM 1898 N N . GLU A 1 235 ? -6.801 18.953 0.792 1 93.12 235 GLU A N 1
ATOM 1899 C CA . GLU A 1 235 ? -7.492 17.75 1.255 1 93.12 235 GLU A CA 1
ATOM 1900 C C . GLU A 1 235 ? -6.871 17.219 2.545 1 93.12 235 GLU A C 1
ATOM 1902 O O . GLU A 1 235 ? -7.586 16.781 3.445 1 93.12 235 GLU A O 1
ATOM 1907 N N . LEU A 1 236 ? -5.617 17.344 2.529 1 93.12 236 LEU A N 1
ATOM 1908 C CA . LEU A 1 236 ? -4.918 16.875 3.715 1 93.12 236 LEU A CA 1
ATOM 1909 C C . LEU A 1 236 ? -5.207 17.766 4.914 1 93.12 236 LEU A C 1
ATOM 1911 O O . LEU A 1 236 ? -5.379 17.281 6.035 1 93.12 236 LEU A O 1
ATOM 1915 N N . VAL A 1 237 ? -5.281 19.016 4.691 1 94.38 237 VAL A N 1
ATOM 1916 C CA . VAL A 1 237 ? -5.602 19.969 5.75 1 94.38 237 VAL A CA 1
ATOM 1917 C C . VAL A 1 237 ? -6.977 19.656 6.328 1 94.38 237 VAL A C 1
ATOM 1919 O O . VAL A 1 237 ? -7.133 19.531 7.547 1 94.38 237 VAL A O 1
ATOM 1922 N N . ILE A 1 238 ? -7.883 19.422 5.477 1 93.44 238 ILE A N 1
ATOM 1923 C CA . ILE A 1 238 ? -9.25 19.141 5.898 1 93.44 238 ILE A CA 1
ATOM 1924 C C . ILE A 1 238 ? -9.281 17.844 6.703 1 93.44 238 ILE A C 1
ATOM 1926 O O . ILE A 1 238 ? -9.93 17.766 7.746 1 93.44 238 ILE A O 1
ATOM 1930 N N . ARG A 1 239 ? -8.547 16.953 6.281 1 92.12 239 ARG A N 1
ATOM 1931 C CA . ARG A 1 239 ? -8.539 15.656 6.945 1 92.12 239 ARG A CA 1
ATOM 1932 C C . ARG A 1 239 ? -7.938 15.758 8.344 1 92.12 239 ARG A C 1
ATOM 1934 O O . ARG A 1 239 ? -8.445 15.156 9.289 1 92.12 239 ARG A O 1
ATOM 1941 N N . ILE A 1 240 ? -6.875 16.469 8.414 1 92.56 240 ILE A N 1
ATOM 1942 C CA . ILE A 1 240 ? -6.219 16.641 9.703 1 92.56 240 ILE A CA 1
ATOM 1943 C C . ILE A 1 240 ? -7.152 17.375 10.664 1 92.56 240 ILE A C 1
ATOM 1945 O O . ILE A 1 240 ? -7.297 16.984 11.82 1 92.56 240 ILE A O 1
ATOM 1949 N N . GLU A 1 241 ? -7.773 18.359 10.164 1 93.62 241 GLU A N 1
ATOM 1950 C CA . GLU A 1 241 ? -8.711 19.125 10.992 1 93.62 241 GLU A CA 1
ATOM 1951 C C . GLU A 1 241 ? -9.852 18.234 11.492 1 93.62 241 GLU A C 1
ATOM 1953 O O . GLU A 1 241 ? -10.211 18.281 12.664 1 93.62 241 GLU A O 1
ATOM 1958 N N . GLN A 1 242 ? -10.336 17.453 10.617 1 91.25 242 GLN A N 1
ATOM 1959 C CA . GLN A 1 242 ? -11.461 16.594 10.969 1 91.25 242 GLN A CA 1
ATOM 1960 C C . GLN A 1 242 ? -11.055 15.57 12.031 1 91.25 242 GLN A C 1
ATOM 1962 O O . GLN A 1 242 ? -11.82 15.297 12.961 1 91.25 242 GLN A O 1
ATOM 1967 N N . LYS A 1 243 ? -9.977 15.086 11.891 1 89.44 243 LYS A N 1
ATOM 1968 C CA . LYS A 1 243 ? -9.492 14.117 12.875 1 89.44 243 LYS A CA 1
ATOM 1969 C C . LYS A 1 243 ? -9.297 14.781 14.242 1 89.44 243 LYS A C 1
ATOM 1971 O O . LYS A 1 243 ? -9.586 14.18 15.273 1 89.44 243 LYS A O 1
ATOM 1976 N N . TRP A 1 244 ? -8.758 15.898 14.172 1 91 244 TRP A N 1
ATOM 1977 C CA . TRP A 1 244 ? -8.547 16.656 15.398 1 91 244 TRP A CA 1
ATOM 1978 C C . TRP A 1 244 ? -9.875 16.953 16.078 1 91 244 TRP A C 1
ATOM 1980 O O . TRP A 1 244 ? -10.031 16.719 17.281 1 91 244 TRP A O 1
ATOM 1990 N N . LEU A 1 245 ? -10.852 17.359 15.312 1 92.06 245 LEU A N 1
ATOM 1991 C CA . LEU A 1 245 ? -12.164 17.703 15.844 1 92.06 245 LEU A CA 1
ATOM 1992 C C . LEU A 1 245 ? -12.867 16.453 16.391 1 92.06 245 LEU A C 1
ATOM 1994 O O . LEU A 1 245 ? -13.508 16.516 17.438 1 92.06 245 LEU A O 1
ATOM 1998 N N . ARG A 1 246 ? -12.711 15.398 15.734 1 89.25 246 ARG A N 1
ATOM 1999 C CA . ARG A 1 246 ? -13.305 14.148 16.203 1 89.25 246 ARG A CA 1
ATOM 2000 C C . ARG A 1 246 ? -12.727 13.75 17.562 1 89.25 246 ARG A C 1
ATOM 2002 O O . ARG A 1 246 ? -13.445 13.25 18.422 1 89.25 246 ARG A O 1
ATOM 2009 N N . ASN A 1 247 ? -11.492 13.969 17.703 1 88 247 ASN A N 1
ATOM 2010 C CA . ASN A 1 247 ? -10.844 13.625 18.969 1 88 247 ASN A CA 1
ATOM 2011 C C . ASN A 1 247 ? -11.297 14.539 20.094 1 88 247 ASN A C 1
ATOM 2013 O O . ASN A 1 247 ? -11.438 14.102 21.234 1 88 247 ASN A O 1
ATOM 2017 N N . ILE A 1 248 ? -11.492 15.758 19.766 1 88 248 ILE A N 1
ATOM 2018 C CA . ILE A 1 248 ? -11.992 16.703 20.766 1 88 248 ILE A CA 1
ATOM 2019 C C . ILE A 1 248 ? -13.406 16.297 21.172 1 88 248 ILE A C 1
ATOM 2021 O O . ILE A 1 248 ? -13.75 16.359 22.359 1 88 248 ILE A O 1
ATOM 2025 N N . MET A 1 249 ? -14.109 15.789 20.266 1 86.62 249 MET A N 1
ATOM 2026 C CA . MET A 1 249 ? -15.492 15.398 20.531 1 86.62 249 MET A CA 1
ATOM 2027 C C . MET A 1 249 ? -15.555 14.125 21.359 1 86.62 249 MET A C 1
ATOM 2029 O O . MET A 1 249 ? -16.406 13.992 22.234 1 86.62 249 MET A O 1
ATOM 2033 N N . THR A 1 250 ? -14.672 13.312 21.109 1 83.69 250 THR A N 1
ATOM 2034 C CA . THR A 1 250 ? -14.703 12.016 21.781 1 83.69 250 THR A CA 1
ATOM 2035 C C . THR A 1 250 ? -14.031 12.094 23.156 1 83.69 250 THR A C 1
ATOM 2037 O O . THR A 1 250 ? -14.461 11.422 24.094 1 83.69 250 THR A O 1
ATOM 2040 N N . LEU A 1 251 ? -12.961 12.914 23.188 1 80.38 251 LEU A N 1
ATOM 2041 C CA . LEU A 1 251 ? -12.227 13.008 24.438 1 80.38 251 LEU A CA 1
ATOM 2042 C C . LEU A 1 251 ? -12.055 14.461 24.859 1 80.38 251 LEU A C 1
ATOM 2044 O O . LEU A 1 251 ? -10.938 14.961 24.938 1 80.38 251 LEU A O 1
ATOM 2048 N N . PRO A 1 252 ? -13.141 15.047 25.281 1 74.31 252 PRO A N 1
ATOM 2049 C CA . PRO A 1 252 ? -13.078 16.484 25.609 1 74.31 252 PRO A CA 1
ATOM 2050 C C . PRO A 1 252 ? -12.258 16.766 26.859 1 74.31 252 PRO A C 1
ATOM 2052 O O . PRO A 1 252 ? -11.75 17.875 27.016 1 74.31 252 PRO A O 1
ATOM 2055 N N . HIS A 1 253 ? -12.062 15.758 27.578 1 71.88 253 HIS A N 1
ATOM 2056 C CA . HIS A 1 253 ? -11.383 15.992 28.859 1 71.88 253 HIS A CA 1
ATOM 2057 C C . HIS A 1 253 ? -9.875 15.883 28.703 1 71.88 253 HIS A C 1
ATOM 2059 O O . HIS A 1 253 ? -9.125 16.219 29.625 1 71.88 253 HIS A O 1
ATOM 2065 N N . GLN A 1 254 ? -9.531 15.344 27.594 1 70 254 GLN A N 1
ATOM 2066 C CA . GLN A 1 254 ? -8.094 15.359 27.344 1 70 254 GLN A CA 1
ATOM 2067 C C . GLN A 1 254 ? -7.629 16.75 26.922 1 70 254 GLN A C 1
ATOM 2069 O O . GLN A 1 254 ? -7.758 17.125 25.766 1 70 254 GLN A O 1
ATOM 2074 N N . GLY A 1 255 ? -7.297 17.562 27.781 1 65.88 255 GLY A N 1
ATOM 2075 C CA . GLY A 1 255 ? -6.992 18.984 27.625 1 65.88 255 GLY A CA 1
ATOM 2076 C C . GLY A 1 255 ? -5.895 19.234 26.609 1 65.88 255 GLY A C 1
ATOM 2077 O O . GLY A 1 255 ? -5.926 20.25 25.891 1 65.88 255 GLY A O 1
ATOM 2078 N N . ASN A 1 256 ? -5.02 18.297 26.469 1 78.19 256 ASN A N 1
ATOM 2079 C CA . ASN A 1 256 ? -3.879 18.547 25.594 1 78.19 256 ASN A CA 1
ATOM 2080 C C . ASN A 1 256 ? -4.305 18.625 24.125 1 78.19 256 ASN A C 1
ATOM 2082 O O . ASN A 1 256 ? -3.803 19.469 23.375 1 78.19 256 ASN A O 1
ATOM 2086 N N . CYS A 1 257 ? -5.348 17.922 23.797 1 86.19 257 CYS A N 1
ATOM 2087 C CA . CYS A 1 257 ? -5.828 17.906 22.422 1 86.19 257 CYS A CA 1
ATOM 2088 C C . CYS A 1 257 ? -6.48 19.234 22.062 1 86.19 257 CYS A C 1
ATOM 2090 O O . CYS A 1 257 ? -6.168 19.812 21.016 1 86.19 257 CYS A O 1
ATOM 2092 N N . PHE A 1 258 ? -7.25 19.766 22.953 1 89.12 258 PHE A N 1
ATOM 2093 C CA . PHE A 1 258 ? -7.973 21.016 22.734 1 89.12 258 PHE A CA 1
ATOM 2094 C C . PHE A 1 258 ? -7.016 22.203 22.719 1 89.12 258 PHE A C 1
ATOM 2096 O O . PHE A 1 258 ? -7.055 23.031 21.797 1 89.12 258 PHE A O 1
ATOM 2103 N N . VAL A 1 259 ? -6.141 22.203 23.641 1 88.56 259 VAL A N 1
ATOM 2104 C CA . VAL A 1 259 ? -5.215 23.328 23.781 1 88.56 259 VAL A CA 1
ATOM 2105 C C . VAL A 1 259 ? -4.254 23.359 22.578 1 88.56 259 VAL A C 1
ATOM 2107 O O . VAL A 1 259 ? -4.016 24.406 22 1 88.56 259 VAL A O 1
ATOM 2110 N N . LYS A 1 260 ? -3.729 22.266 22.219 1 90.88 260 LYS A N 1
ATOM 2111 C CA . LYS A 1 260 ? -2.799 22.188 21.094 1 90.88 260 LYS A CA 1
ATOM 2112 C C . LYS A 1 260 ? -3.488 22.562 19.781 1 90.88 260 LYS A C 1
ATOM 2114 O O . LYS A 1 260 ? -2.869 23.156 18.891 1 90.88 260 LYS A O 1
ATOM 2119 N N . ALA A 1 261 ? -4.75 22.203 19.703 1 93.06 261 ALA A N 1
ATOM 2120 C CA . ALA A 1 261 ? -5.516 22.578 18.531 1 93.06 261 ALA A CA 1
ATOM 2121 C C . ALA A 1 261 ? -5.641 24.094 18.406 1 93.06 261 ALA A C 1
ATOM 2123 O O . ALA A 1 261 ? -5.43 24.672 17.344 1 93.06 261 ALA A O 1
ATOM 2124 N N . LEU A 1 262 ? -5.898 24.703 19.531 1 92.44 262 LEU A N 1
ATOM 2125 C CA . LEU A 1 262 ? -6.043 26.156 19.547 1 92.44 262 LEU A CA 1
ATOM 2126 C C . LEU A 1 262 ? -4.715 26.844 19.234 1 92.44 262 LEU A C 1
ATOM 2128 O O . LEU A 1 262 ? -4.664 27.797 18.453 1 92.44 262 LEU A O 1
ATOM 2132 N N . ASP A 1 263 ? -3.701 26.297 19.828 1 92.88 263 ASP A N 1
ATOM 2133 C CA . ASP A 1 263 ? -2.371 26.844 19.594 1 92.88 263 ASP A CA 1
ATOM 2134 C C . ASP A 1 263 ? -2.016 26.797 18.109 1 92.88 263 ASP A C 1
ATOM 2136 O O . ASP A 1 263 ? -1.508 27.766 17.547 1 92.88 263 ASP A O 1
ATOM 2140 N N . THR A 1 264 ? -2.295 25.703 17.531 1 94.62 264 THR A N 1
ATOM 2141 C CA . THR A 1 264 ? -1.96 25.5 16.125 1 94.62 264 THR A CA 1
ATOM 2142 C C . THR A 1 264 ? -2.812 26.391 15.234 1 94.62 264 THR A C 1
ATOM 2144 O O . THR A 1 264 ? -2.303 27 14.289 1 94.62 264 THR A O 1
ATOM 2147 N N . ALA A 1 265 ? -4.078 26.453 15.531 1 95.44 265 ALA A N 1
ATOM 2148 C CA . ALA A 1 265 ? -4.98 27.281 14.727 1 95.44 265 ALA A CA 1
ATOM 2149 C C . ALA A 1 265 ? -4.59 28.75 14.797 1 95.44 265 ALA A C 1
ATOM 2151 O O . ALA A 1 265 ? -4.633 29.469 13.789 1 95.44 265 ALA A O 1
ATOM 2152 N N . GLU A 1 266 ? -4.215 29.203 15.938 1 93.12 266 GLU A N 1
ATOM 2153 C CA . GLU A 1 266 ? -3.807 30.594 16.125 1 93.12 266 GLU A CA 1
ATOM 2154 C C . GLU A 1 266 ? -2.465 30.859 15.445 1 93.12 266 GLU A C 1
ATOM 2156 O O . GLU A 1 266 ? -2.287 31.906 14.805 1 93.12 266 GLU A O 1
ATOM 2161 N N . HIS A 1 267 ? -1.59 29.938 15.602 1 93.75 267 HIS A N 1
ATOM 2162 C CA . HIS A 1 267 ? -0.268 30.078 15 1 93.75 267 HIS A CA 1
ATOM 2163 C C . HIS A 1 267 ? -0.36 30.156 13.477 1 93.75 267 HIS A C 1
ATOM 2165 O O . HIS A 1 267 ? 0.348 30.953 12.852 1 93.75 267 HIS A O 1
ATOM 2171 N N . LEU A 1 268 ? -1.224 29.391 12.906 1 94.25 268 LEU A N 1
ATOM 2172 C CA . LEU A 1 268 ? -1.35 29.297 11.453 1 94.25 268 LEU A CA 1
ATOM 2173 C C . LEU A 1 268 ? -2.432 30.25 10.945 1 94.25 268 LEU A C 1
ATOM 2175 O O . LEU A 1 268 ? -2.664 30.344 9.734 1 94.25 268 LEU A O 1
ATOM 2179 N N . ASN A 1 269 ? -3.104 30.891 11.875 1 91.81 269 ASN A N 1
ATOM 2180 C CA . ASN A 1 269 ? -4.172 31.844 11.555 1 91.81 269 ASN A CA 1
ATOM 2181 C C . ASN A 1 269 ? -5.277 31.172 10.742 1 91.81 269 ASN A C 1
ATOM 2183 O O . ASN A 1 269 ? -5.68 31.688 9.695 1 91.81 269 ASN A O 1
ATOM 2187 N N . LEU A 1 270 ? -5.617 30.016 11.203 1 93.69 270 LEU A N 1
ATOM 2188 C CA . LEU A 1 270 ? -6.734 29.297 10.594 1 93.69 270 LEU A CA 1
ATOM 2189 C C . LEU A 1 270 ? -8.047 29.656 11.281 1 93.69 270 LEU A C 1
ATOM 2191 O O . LEU A 1 270 ? -8.5 28.922 12.164 1 93.69 270 LEU A O 1
ATOM 2195 N N . ARG A 1 271 ? -8.727 30.562 10.773 1 92 271 ARG A N 1
ATOM 2196 C CA . ARG A 1 271 ? -9.898 31.141 11.422 1 92 271 ARG A CA 1
ATOM 2197 C C . ARG A 1 271 ? -11.055 30.141 11.461 1 92 271 ARG A C 1
ATOM 2199 O O . ARG A 1 271 ? -11.703 29.969 12.492 1 92 271 ARG A O 1
ATOM 2206 N N . HIS A 1 272 ? -11.312 29.5 10.344 1 92.88 272 HIS A N 1
ATOM 2207 C CA . HIS A 1 272 ? -12.422 28.547 10.273 1 92.88 272 HIS A CA 1
ATOM 2208 C C . HIS A 1 272 ? -12.211 27.375 11.227 1 92.88 272 HIS A C 1
ATOM 2210 O O . HIS A 1 272 ? -13.125 26.984 11.945 1 92.88 272 HIS A O 1
ATOM 2216 N N . PHE A 1 273 ? -10.992 26.938 11.289 1 95.31 273 PHE A N 1
ATOM 2217 C CA . PHE A 1 273 ? -10.648 25.828 12.172 1 95.31 273 PHE A CA 1
ATOM 2218 C C . PHE A 1 273 ? -10.727 26.266 13.633 1 95.31 273 PHE A C 1
ATOM 2220 O O . PHE A 1 273 ? -11.219 25.516 14.484 1 95.31 273 PHE A O 1
ATOM 2227 N N . HIS A 1 274 ? -10.32 27.469 13.844 1 94.5 274 HIS A N 1
ATOM 2228 C CA . HIS A 1 274 ? -10.336 28.047 15.188 1 94.5 274 HIS A CA 1
ATOM 2229 C C . HIS A 1 274 ? -11.742 28.062 15.758 1 94.5 274 HIS A C 1
ATOM 2231 O O . HIS A 1 274 ? -11.969 27.641 16.891 1 94.5 274 HIS A O 1
ATOM 2237 N N . GLY A 1 275 ? -12.664 28.516 15.023 1 94 275 GLY A N 1
ATOM 2238 C CA . GLY A 1 275 ? -14.047 28.547 15.453 1 94 275 GLY A CA 1
ATOM 2239 C C . GLY A 1 275 ? -14.641 27.172 15.672 1 94 275 GLY A C 1
ATOM 2240 O O . GLY A 1 275 ? -15.367 26.953 16.641 1 94 275 GLY A O 1
ATOM 2241 N N . LYS A 1 276 ? -14.312 26.312 14.828 1 95.19 276 LYS A N 1
ATOM 2242 C CA . LYS A 1 276 ? -14.844 24.953 14.922 1 95.19 276 LYS A CA 1
ATOM 2243 C C . LYS A 1 276 ? -14.32 24.234 16.172 1 95.19 276 LYS A C 1
ATOM 2245 O O . LYS A 1 276 ? -15.016 23.422 16.766 1 95.19 276 LYS A O 1
ATOM 2250 N N . ILE A 1 277 ? -13.117 24.547 16.531 1 94.25 277 ILE A N 1
ATOM 2251 C CA . ILE A 1 277 ? -12.523 23.938 17.719 1 94.25 277 ILE A CA 1
ATOM 2252 C C . ILE A 1 277 ? -13.344 24.297 18.953 1 94.25 277 ILE A C 1
ATOM 2254 O O . ILE A 1 277 ? -13.734 23.422 19.719 1 94.25 277 ILE A O 1
ATOM 2258 N N . TYR A 1 278 ? -13.594 25.562 19.078 1 91.5 278 TYR A N 1
ATOM 2259 C CA . TYR A 1 278 ? -14.375 26.016 20.219 1 91.5 278 TYR A CA 1
ATOM 2260 C C . TYR A 1 278 ? -15.773 25.406 20.219 1 91.5 278 TYR A C 1
ATOM 2262 O O . TYR A 1 278 ? -16.266 24.938 21.25 1 91.5 278 TYR A O 1
ATOM 2270 N N . HIS A 1 279 ? -16.312 25.469 19.078 1 92.94 279 HIS A N 1
ATOM 2271 C CA . HIS A 1 279 ? -17.672 24.953 18.953 1 92.94 279 HIS A CA 1
ATOM 2272 C C . HIS A 1 279 ? -17.734 23.469 19.297 1 92.94 279 HIS A C 1
ATOM 2274 O O . HIS A 1 279 ? -18.625 23.031 20.031 1 92.94 279 HIS A O 1
ATOM 2280 N N . CYS A 1 280 ? -16.844 22.734 18.781 1 91.44 280 CYS A N 1
ATOM 2281 C CA . CYS A 1 280 ? -16.797 21.281 19.016 1 91.44 280 CYS A CA 1
ATOM 2282 C C . CYS A 1 280 ? -16.578 20.984 20.5 1 91.44 280 CYS A C 1
ATOM 2284 O O . CYS A 1 280 ? -17.141 20.031 21.031 1 91.44 280 CYS A O 1
ATOM 2286 N N . TYR A 1 281 ? -15.742 21.75 21.031 1 89.19 281 TYR A N 1
ATOM 2287 C CA . TYR A 1 281 ? -15.477 21.547 22.453 1 89.19 281 TYR A CA 1
ATOM 2288 C C . TYR A 1 281 ? -16.734 21.766 23.281 1 89.19 281 TYR A C 1
ATOM 2290 O O . TYR A 1 281 ? -17.031 21 24.188 1 89.19 281 TYR A O 1
ATOM 2298 N N . LEU A 1 282 ? -17.469 22.766 22.984 1 86.81 282 LEU A N 1
ATOM 2299 C CA . LEU A 1 282 ? -18.719 23.062 23.688 1 86.81 282 LEU A CA 1
ATOM 2300 C C . LEU A 1 282 ? -19.75 21.953 23.484 1 86.81 282 LEU A C 1
ATOM 2302 O O . LEU A 1 282 ? -20.453 21.578 24.406 1 86.81 282 LEU A O 1
ATOM 2306 N N . LYS A 1 283 ? -19.75 21.5 22.312 1 86.12 283 LYS A N 1
ATOM 2307 C CA . LYS A 1 283 ? -20.672 20.422 21.984 1 86.12 283 LYS A CA 1
ATOM 2308 C C . LYS A 1 283 ? -20.312 19.156 22.766 1 86.12 283 LYS A C 1
ATOM 2310 O O . LYS A 1 283 ? -21.188 18.453 23.266 1 86.12 283 LYS A O 1
ATOM 2315 N N . ALA A 1 284 ? -19.094 18.891 22.828 1 84.5 284 ALA A N 1
ATOM 2316 C CA . ALA A 1 284 ? -18.609 17.688 23.5 1 84.5 284 ALA A CA 1
ATOM 2317 C C . ALA A 1 284 ? -18.922 17.734 24.984 1 84.5 284 ALA A C 1
ATOM 2319 O O . ALA A 1 284 ? -19.172 16.703 25.609 1 84.5 284 ALA A O 1
ATOM 2320 N N . LEU A 1 285 ? -18.938 18.875 25.562 1 78.06 285 LEU A N 1
ATOM 2321 C CA . LEU A 1 285 ? -19.219 19.047 26.984 1 78.06 285 LEU A CA 1
ATOM 2322 C C . LEU A 1 285 ? -20.719 18.953 27.25 1 78.06 285 LEU A C 1
ATOM 2324 O O . LEU A 1 285 ? -21.141 18.859 28.406 1 78.06 285 LEU A O 1
ATOM 2328 N N . GLY A 1 286 ? -21.516 18.75 26.172 1 71.69 286 GLY A N 1
ATOM 2329 C CA . GLY A 1 286 ? -22.953 18.609 26.328 1 71.69 286 GLY A CA 1
ATOM 2330 C C . GLY A 1 286 ? -23.641 19.891 26.734 1 71.69 286 GLY A C 1
ATOM 2331 O O . GLY A 1 286 ? -24.734 19.875 27.312 1 71.69 286 GLY A O 1
ATOM 2332 N N . LYS A 1 287 ? -23.047 20.922 26.562 1 63.56 287 LYS A N 1
ATOM 2333 C CA . LYS A 1 287 ? -23.578 22.188 27.062 1 63.56 287 LYS A CA 1
ATOM 2334 C C . LYS A 1 287 ? -24.797 22.625 26.25 1 63.56 287 LYS A C 1
ATOM 2336 O O . LYS A 1 287 ? -25.656 23.359 26.766 1 63.56 287 LYS A O 1
ATOM 2341 N N . PHE A 1 288 ? -24.891 22.109 25.078 1 62.22 288 PHE A N 1
ATOM 2342 C CA . PHE A 1 288 ? -26.016 22.531 24.25 1 62.22 288 PHE A CA 1
ATOM 2343 C C . PHE A 1 288 ? -27.266 21.703 24.578 1 62.22 288 PHE A C 1
ATOM 2345 O O . PHE A 1 288 ? -28.359 22.031 24.141 1 62.22 288 PHE A O 1
ATOM 2352 N N . ASN A 1 289 ? -27.125 20.516 25.203 1 59.38 289 ASN A N 1
ATOM 2353 C CA . ASN A 1 289 ? -28.25 19.656 25.5 1 59.38 289 ASN A CA 1
ATOM 2354 C C . ASN A 1 289 ? -28.922 20.031 26.828 1 59.38 289 ASN A C 1
ATOM 2356 O O . ASN A 1 289 ? -29.891 19.391 27.234 1 59.38 289 ASN A O 1
ATOM 2360 N N . SER A 1 290 ? -28.422 20.828 27.719 1 50.19 290 SER A N 1
ATOM 2361 C CA . SER A 1 290 ? -29 20.984 29.047 1 50.19 290 SER A CA 1
ATOM 2362 C C . SER A 1 290 ? -30.359 21.672 28.984 1 50.19 290 SER A C 1
ATOM 2364 O O . SER A 1 290 ? -30.547 22.641 28.234 1 50.19 290 SER A O 1
ATOM 2366 N N . SER A 1 291 ? -31.406 20.875 29.156 1 44.62 291 SER A N 1
ATOM 2367 C CA . SER A 1 291 ? -32.781 21.312 29.453 1 44.62 291 SER A CA 1
ATOM 2368 C C . SER A 1 291 ? -32.781 22.578 30.297 1 44.62 291 SER A C 1
ATOM 2370 O O . SER A 1 291 ? -32.094 22.641 31.312 1 44.62 291 SER A O 1
ATOM 2372 N N . PRO A 1 292 ? -33.188 23.734 29.828 1 40.59 292 PRO A N 1
ATOM 2373 C CA . PRO A 1 292 ? -33.406 24.734 30.875 1 40.59 292 PRO A CA 1
ATOM 2374 C C . PRO A 1 292 ? -34.062 24.141 32.125 1 40.59 292 PRO A C 1
ATOM 2376 O O . PRO A 1 292 ? -35 23.344 32.031 1 40.59 292 PRO A O 1
ATOM 2379 N N . ALA A 1 293 ? -33.438 23.734 33.031 1 37.16 293 ALA A N 1
ATOM 2380 C CA . ALA A 1 293 ? -34.281 23.484 34.188 1 37.16 293 ALA A CA 1
ATOM 2381 C C . ALA A 1 293 ? -35.562 24.312 34.156 1 37.16 293 ALA A C 1
ATOM 2383 O O . ALA A 1 293 ? -35.531 25.484 33.812 1 37.16 293 ALA A O 1
ATOM 2384 N N . LYS A 1 294 ? -36.688 23.719 34.031 1 38.06 294 LYS A N 1
ATOM 2385 C CA . LYS A 1 294 ? -38 24.281 34.375 1 38.06 294 LYS A CA 1
ATOM 2386 C C . LYS A 1 294 ? -37.906 25.297 35.5 1 38.06 294 LYS A C 1
ATOM 2388 O O . LYS A 1 294 ? -38.625 25.188 36.5 1 38.06 294 LYS A O 1
ATOM 2393 N N . GLU A 1 295 ? -36.844 25.719 36.188 1 36 295 GLU A N 1
ATOM 2394 C CA . GLU A 1 295 ? -37.344 26.734 37.125 1 36 295 GLU A CA 1
ATOM 2395 C C . GLU A 1 295 ? -38.219 27.75 36.375 1 36 295 GLU A C 1
ATOM 2397 O O . GLU A 1 295 ? -38 28.062 35.219 1 36 295 GLU A O 1
ATOM 2402 N N . ASP A 1 296 ? -39.5 28.016 36.844 1 33.97 296 ASP A N 1
ATOM 2403 C CA . ASP A 1 296 ? -40.625 28.859 36.5 1 33.97 296 ASP A CA 1
ATOM 2404 C C . ASP A 1 296 ? -40.188 30.156 35.812 1 33.97 296 ASP A C 1
ATOM 2406 O O . ASP A 1 296 ? -41 30.891 35.25 1 33.97 296 ASP A O 1
ATOM 2410 N N . SER A 1 297 ? -39.312 31.016 36.656 1 33.19 297 SER A N 1
ATOM 2411 C CA . SER A 1 297 ? -39.375 32.469 36.406 1 33.19 297 SER A CA 1
ATOM 2412 C C . SER A 1 297 ? -38.875 32.812 35.031 1 33.19 297 SER A C 1
ATOM 2414 O O . SER A 1 297 ? -38.094 32.062 34.438 1 33.19 297 SER A O 1
ATOM 2416 N N . ASP A 1 298 ? -39.469 33.719 34.219 1 34.16 298 ASP A N 1
ATOM 2417 C CA . ASP A 1 298 ? -39.312 34.688 33.125 1 34.16 298 ASP A CA 1
ATOM 2418 C C . ASP A 1 298 ? -37.844 35.094 32.969 1 34.16 298 ASP A C 1
ATOM 2420 O O . ASP A 1 298 ? -37.531 36.094 32.344 1 34.16 298 ASP A O 1
ATOM 2424 N N . ALA A 1 299 ? -36.969 34.781 34.031 1 33.59 299 ALA A N 1
ATOM 2425 C CA . ALA A 1 299 ? -35.719 35.531 34 1 33.59 299 ALA A CA 1
ATOM 2426 C C . ALA A 1 299 ? -34.875 35.094 32.812 1 33.59 299 ALA A C 1
ATOM 2428 O O . ALA A 1 299 ? -34.781 33.906 32.5 1 33.59 299 ALA A O 1
ATOM 2429 N N . PRO A 1 300 ? -34.469 36 31.891 1 33.44 300 PRO A N 1
ATOM 2430 C CA . PRO A 1 300 ? -33.531 35.875 30.766 1 33.44 300 PRO A CA 1
ATOM 2431 C C . PRO A 1 300 ? -32.344 34.969 31.094 1 33.44 300 PRO A C 1
ATOM 2433 O O . PRO A 1 300 ? -31.969 34.844 32.25 1 33.44 300 PRO A O 1
ATOM 2436 N N . VAL A 1 301 ? -32.188 33.844 30.609 1 39.81 301 VAL A N 1
ATOM 2437 C CA . VAL A 1 301 ? -30.953 33.031 30.625 1 39.81 301 VAL A CA 1
ATOM 2438 C C . VAL A 1 301 ? -29.766 33.938 30.953 1 39.81 301 VAL A C 1
ATOM 2440 O O . VAL A 1 301 ? -29.344 34.75 30.125 1 39.81 301 VAL A O 1
ATOM 2443 N N . HIS A 1 302 ? -29.688 34.562 32.156 1 34.12 302 HIS A N 1
ATOM 2444 C CA . HIS A 1 302 ? -28.609 35.438 32.625 1 34.12 302 HIS A CA 1
ATOM 2445 C C . HIS A 1 302 ? -27.25 34.781 32.375 1 34.12 302 HIS A C 1
ATOM 2447 O O . HIS A 1 302 ? -27.125 33.562 32.469 1 34.12 302 HIS A O 1
ATOM 2453 N N . ILE A 1 303 ? -26.25 35.375 31.672 1 39.25 303 ILE A N 1
ATOM 2454 C CA . ILE A 1 303 ? -24.828 35.156 31.422 1 39.25 303 ILE A CA 1
ATOM 2455 C C . ILE A 1 303 ? -24.219 34.375 32.594 1 39.25 303 ILE A C 1
ATOM 2457 O O . ILE A 1 303 ? -23.25 33.625 32.406 1 39.25 303 ILE A O 1
ATOM 2461 N N . GLY A 1 304 ? -24.766 34.625 33.719 1 40.16 304 GLY A N 1
ATOM 2462 C CA . GLY A 1 304 ? -24.188 34.031 34.938 1 40.16 304 GLY A CA 1
ATOM 2463 C C . GLY A 1 304 ? -24.297 32.531 34.969 1 40.16 304 GLY A C 1
ATOM 2464 O O . GLY A 1 304 ? -23.375 31.844 35.375 1 40.16 304 GLY A O 1
ATOM 2465 N N . ASN A 1 305 ? -25.359 31.969 34.562 1 42.66 305 ASN A N 1
ATOM 2466 C CA . ASN A 1 305 ? -25.547 30.531 34.625 1 42.66 305 ASN A CA 1
ATOM 2467 C C . ASN A 1 305 ? -24.734 29.797 33.562 1 42.66 305 ASN A C 1
ATOM 2469 O O . ASN A 1 305 ? -24.297 28.672 33.781 1 42.66 305 ASN A O 1
ATOM 2473 N N . ALA A 1 306 ? -24.641 30.422 32.438 1 42.94 306 ALA A N 1
ATOM 2474 C CA . ALA A 1 306 ? -23.75 29.844 31.422 1 42.94 306 ALA A CA 1
ATOM 2475 C C . ALA A 1 306 ? -22.328 29.688 31.969 1 42.94 306 ALA A C 1
ATOM 2477 O O . ALA A 1 306 ? -21.656 28.703 31.672 1 42.94 306 ALA A O 1
ATOM 2478 N N . ALA A 1 307 ? -21.938 30.719 32.75 1 46.38 307 ALA A N 1
ATOM 2479 C CA . ALA A 1 307 ? -20.609 30.672 33.344 1 46.38 307 ALA A CA 1
ATOM 2480 C C . ALA A 1 307 ? -20.484 29.484 34.312 1 46.38 307 ALA A C 1
ATOM 2482 O O . ALA A 1 307 ? -19.453 28.797 34.312 1 46.38 307 ALA A O 1
ATOM 2483 N N . SER A 1 308 ? -21.516 29.344 35.031 1 48.09 308 SER A N 1
ATOM 2484 C CA . SER A 1 308 ? -21.453 28.25 36 1 48.09 308 SER A CA 1
ATOM 2485 C C . SER A 1 308 ? -21.438 26.906 35.281 1 48.09 308 SER A C 1
ATOM 2487 O O . SER A 1 308 ? -20.766 25.969 35.75 1 48.09 308 SER A O 1
ATOM 2489 N N . LEU A 1 309 ? -22.188 26.859 34.281 1 46.72 309 LEU A N 1
ATOM 2490 C CA . LEU A 1 309 ? -22.266 25.609 33.531 1 46.72 309 LEU A CA 1
ATOM 2491 C C . LEU A 1 309 ? -20.906 25.281 32.906 1 46.72 309 LEU A C 1
ATOM 2493 O O . LEU A 1 309 ? -20.484 24.125 32.875 1 46.72 309 LEU A O 1
ATOM 2497 N N . ILE A 1 310 ? -20.359 26.359 32.312 1 50.97 310 ILE A N 1
ATOM 2498 C CA . ILE A 1 310 ? -19.062 26.172 31.656 1 50.97 310 ILE A CA 1
ATOM 2499 C C . ILE A 1 310 ? -17.984 25.969 32.719 1 50.97 310 ILE A C 1
ATOM 2501 O O . ILE A 1 310 ? -17.094 25.125 32.562 1 50.97 310 ILE A O 1
ATOM 2505 N N . GLU A 1 311 ? -18.109 26.781 33.812 1 50.97 311 GLU A N 1
ATOM 2506 C CA . GLU A 1 311 ? -17.078 26.734 34.812 1 50.97 311 GLU A CA 1
ATOM 2507 C C . GLU A 1 311 ? -16.953 25.344 35.406 1 50.97 311 GLU A C 1
ATOM 2509 O O . GLU A 1 311 ? -15.836 24.859 35.656 1 50.97 311 GLU A O 1
ATOM 2514 N N . ARG A 1 312 ? -18.094 24.859 35.781 1 46.72 312 ARG A N 1
ATOM 2515 C CA . ARG A 1 312 ? -17.969 23.609 36.5 1 46.72 312 ARG A CA 1
ATOM 2516 C C . ARG A 1 312 ? -17.312 22.531 35.625 1 46.72 312 ARG A C 1
ATOM 2518 O O . ARG A 1 312 ? -16.594 21.672 36.156 1 46.72 312 ARG A O 1
ATOM 2525 N N . GLU A 1 313 ? -17.703 22.547 34.406 1 48.94 313 GLU A N 1
ATOM 2526 C CA . GLU A 1 313 ? -17.266 21.406 33.594 1 48.94 313 GLU A CA 1
ATOM 2527 C C . GLU A 1 313 ? -16.062 21.766 32.75 1 48.94 313 GLU A C 1
ATOM 2529 O O . GLU A 1 313 ? -15.422 20.875 32.156 1 48.94 313 GLU A O 1
ATOM 2534 N N . LEU A 1 314 ? -15.93 23.062 32.5 1 51.12 314 LEU A N 1
ATOM 2535 C CA . LEU A 1 314 ? -14.742 23.391 31.719 1 51.12 314 LEU A CA 1
ATOM 2536 C C . LEU A 1 314 ? -13.477 22.984 32.469 1 51.12 314 LEU A C 1
ATOM 2538 O O . LEU A 1 314 ? -12.992 23.719 33.312 1 51.12 314 LEU A O 1
ATOM 2542 N N . ILE A 1 315 ? -13.43 21.844 32.75 1 49.09 315 ILE A N 1
ATOM 2543 C CA . ILE A 1 315 ? -12.344 21.125 33.438 1 49.09 315 ILE A CA 1
ATOM 2544 C C . ILE A 1 315 ? -11.023 21.453 32.75 1 49.09 315 ILE A C 1
ATOM 2546 O O . ILE A 1 315 ? -9.992 20.828 33.031 1 49.09 315 ILE A O 1
ATOM 2550 N N . CYS A 1 316 ? -10.984 22.234 31.688 1 54.06 316 CYS A N 1
ATOM 2551 C CA . CYS A 1 316 ? -9.594 22.203 31.234 1 54.06 316 CYS A CA 1
ATOM 2552 C C . CYS A 1 316 ? -8.719 23.109 32.094 1 54.06 316 CYS A C 1
ATOM 2554 O O . CYS A 1 316 ? -8.797 24.344 31.984 1 54.06 316 CYS A O 1
ATOM 2556 N N . ASP A 1 317 ? -8.352 22.719 33.25 1 55.72 317 ASP A N 1
ATOM 2557 C CA . ASP A 1 317 ? -7.438 23.406 34.156 1 55.72 317 ASP A CA 1
ATOM 2558 C C . ASP A 1 317 ? -6.332 24.125 33.406 1 55.72 317 ASP A C 1
ATOM 2560 O O . ASP A 1 317 ? -5.742 25.078 33.906 1 55.72 317 ASP A O 1
ATOM 2564 N N . HIS A 1 318 ? -6.188 23.734 32.094 1 64.25 318 HIS A N 1
ATOM 2565 C CA . HIS A 1 318 ? -5.016 24.297 31.422 1 64.25 318 HIS A CA 1
ATOM 2566 C C . HIS A 1 318 ? -5.414 25.359 30.406 1 64.25 318 HIS A C 1
ATOM 2568 O O . HIS A 1 318 ? -4.605 25.734 29.562 1 64.25 318 HIS A O 1
ATOM 2574 N N . LEU A 1 319 ? -6.668 25.938 30.594 1 75.5 319 LEU A N 1
ATOM 2575 C CA . LEU A 1 319 ? -7.051 26.938 29.594 1 75.5 319 LEU A CA 1
ATOM 2576 C C . LEU A 1 319 ? -6.809 28.344 30.125 1 75.5 319 LEU A C 1
ATOM 2578 O O . LEU A 1 319 ? -7.121 28.641 31.281 1 75.5 319 LEU A O 1
ATOM 2582 N N . ASP A 1 320 ? -6.082 29.141 29.406 1 78.06 320 ASP A N 1
ATOM 2583 C CA . ASP A 1 320 ? -5.863 30.547 29.719 1 78.06 320 ASP A CA 1
ATOM 2584 C C . ASP A 1 320 ? -7.188 31.281 29.891 1 78.06 320 ASP A C 1
ATOM 2586 O O . ASP A 1 320 ? -8.227 30.828 29.406 1 78.06 320 ASP A O 1
ATOM 2590 N N . ASP A 1 321 ? -7.168 32.438 30.609 1 78.31 321 ASP A N 1
ATOM 2591 C CA . ASP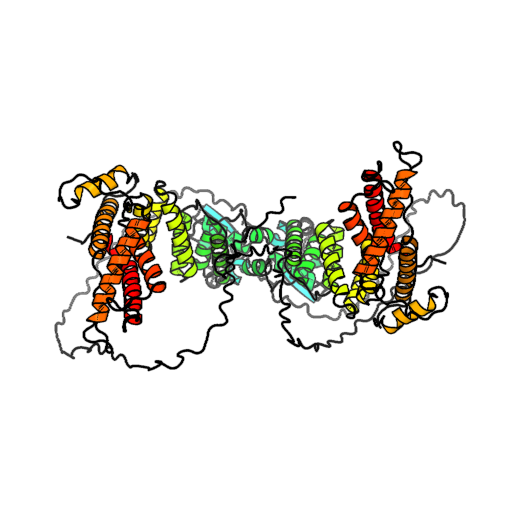 A 1 321 ? -8.359 33.219 30.922 1 78.31 321 ASP A CA 1
ATOM 2592 C C . ASP A 1 321 ? -9.008 33.75 29.656 1 78.31 321 ASP A C 1
ATOM 2594 O O . ASP A 1 321 ? -10.234 33.812 29.547 1 78.31 321 ASP A O 1
ATOM 2598 N N . THR A 1 322 ? -8.227 34.125 28.75 1 83.88 322 THR A N 1
ATOM 2599 C CA . THR A 1 322 ? -8.766 34.688 27.516 1 83.88 322 THR A CA 1
ATOM 2600 C C . THR A 1 322 ? -9.562 33.625 26.75 1 83.88 322 THR A C 1
ATOM 2602 O O . THR A 1 322 ? -10.641 33.906 26.219 1 83.88 322 THR A O 1
ATOM 2605 N N . ARG A 1 323 ? -9.078 32.406 26.797 1 85.81 323 ARG A N 1
ATOM 2606 C CA . ARG A 1 323 ? -9.734 31.328 26.062 1 85.81 323 ARG A CA 1
ATOM 2607 C C . ARG A 1 323 ? -11.008 30.891 26.781 1 85.81 323 ARG A C 1
ATOM 2609 O O . ARG A 1 323 ? -11.992 30.531 26.125 1 85.81 323 ARG A O 1
ATOM 2616 N N . ARG A 1 324 ? -10.953 31 28.047 1 83.06 324 ARG A N 1
ATOM 2617 C CA . ARG A 1 324 ? -12.156 30.688 28.812 1 83.06 324 ARG A CA 1
ATOM 2618 C C . ARG A 1 324 ? -13.266 31.703 28.516 1 83.06 324 ARG A C 1
ATOM 2620 O O . ARG A 1 324 ? -14.43 31.328 28.375 1 83.06 324 ARG A O 1
ATOM 2627 N N . LEU A 1 325 ? -12.805 32.938 28.422 1 83.62 325 LEU A N 1
ATOM 2628 C CA . LEU A 1 325 ? -13.766 34 28.125 1 83.62 325 LEU A CA 1
ATOM 2629 C C . LEU A 1 325 ? -14.359 33.812 26.719 1 83.62 325 LEU A C 1
ATOM 2631 O O . LEU A 1 325 ? -15.539 34.062 26.5 1 83.62 325 LEU A O 1
ATOM 2635 N N . ARG A 1 326 ? -13.555 33.375 25.891 1 87.5 326 ARG A N 1
ATOM 2636 C CA . ARG A 1 326 ? -14.023 33.156 24.531 1 87.5 326 ARG A CA 1
ATOM 2637 C C . ARG A 1 326 ? -15.055 32.031 24.484 1 87.5 326 ARG A C 1
ATOM 2639 O O . ARG A 1 326 ? -16.031 32.094 23.75 1 87.5 326 ARG A O 1
ATOM 2646 N N . LEU A 1 327 ? -14.812 31.078 25.281 1 86.25 327 LEU A N 1
ATOM 2647 C CA . LEU A 1 327 ? -15.75 29.969 25.344 1 86.25 327 LEU A CA 1
ATOM 2648 C C . LEU A 1 327 ? -17.094 30.422 25.891 1 86.25 327 LEU A C 1
ATOM 2650 O O . LEU A 1 327 ? -18.141 30.047 25.344 1 86.25 327 LEU A O 1
ATOM 2654 N N . TYR A 1 328 ? -16.984 31.234 26.859 1 81.62 328 TYR A N 1
ATOM 2655 C CA . TYR A 1 328 ? -18.203 31.734 27.469 1 81.62 328 TYR A CA 1
ATOM 2656 C C . TYR A 1 328 ? -18.969 32.625 26.5 1 81.62 328 TYR A C 1
ATOM 2658 O O . TYR A 1 328 ? -20.172 32.5 26.328 1 81.62 328 TYR A O 1
ATOM 2666 N N . HIS A 1 329 ? -18.266 33.531 25.984 1 85.38 329 HIS A N 1
ATOM 2667 C CA . HIS A 1 329 ? -18.891 34.469 25.031 1 85.38 329 HIS A CA 1
ATOM 2668 C C . HIS A 1 329 ? -19.469 33.719 23.844 1 85.38 329 HIS A C 1
ATOM 2670 O O . HIS A 1 329 ? -20.562 34.031 23.375 1 85.38 329 HIS A O 1
ATOM 2676 N N . GLY A 1 330 ? -18.734 32.781 23.391 1 88.75 330 GLY A N 1
ATOM 2677 C CA . GLY A 1 330 ? -19.203 32.031 22.25 1 88.75 330 GLY A CA 1
ATOM 2678 C C . GLY A 1 330 ? -20.469 31.234 22.547 1 88.75 330 GLY A C 1
ATOM 2679 O O . GLY A 1 330 ? -21.375 31.188 21.719 1 88.75 330 GLY A O 1
ATOM 2680 N N . PHE A 1 331 ? -20.453 30.641 23.625 1 86.62 331 PHE A N 1
ATOM 2681 C CA . PHE A 1 331 ? -21.641 29.875 24.031 1 86.62 331 PHE A CA 1
ATOM 2682 C C . PHE A 1 331 ? -22.875 30.766 24.062 1 86.62 331 PHE A C 1
ATOM 2684 O O . PHE A 1 331 ? -23.922 30.422 23.516 1 86.62 331 PHE A O 1
ATOM 2691 N N . LEU A 1 332 ? -22.703 31.891 24.672 1 84.12 332 LEU A N 1
ATOM 2692 C CA . LEU A 1 332 ? -23.828 32.812 24.797 1 84.12 332 LEU A CA 1
ATOM 2693 C C . LEU A 1 332 ? -24.25 33.344 23.438 1 84.12 332 LEU A C 1
ATOM 2695 O O . LEU A 1 332 ? -25.453 33.438 23.141 1 84.12 332 LEU A O 1
ATOM 2699 N N . SER A 1 333 ? -23.312 33.688 22.688 1 88 333 SER A N 1
ATOM 2700 C CA . SER A 1 333 ? -23.609 34.188 21.359 1 88 333 SER A CA 1
ATOM 2701 C C . SER A 1 333 ? -24.328 33.156 20.516 1 88 333 SER A C 1
ATOM 2703 O O . SER A 1 333 ? -25.297 33.469 19.812 1 88 333 SER A O 1
ATOM 2705 N N . LEU A 1 334 ? -23.922 31.938 20.609 1 90.19 334 LEU A N 1
ATOM 2706 C CA . LEU A 1 334 ? -24.547 30.875 19.828 1 90.19 334 LEU A CA 1
ATOM 2707 C C . LEU A 1 334 ? -25.938 30.547 20.344 1 90.19 334 LEU A C 1
ATOM 2709 O O . LEU A 1 334 ? -26.844 30.25 19.562 1 90.19 334 LEU A O 1
ATOM 2713 N N . MET A 1 335 ? -26.047 30.594 21.594 1 84.81 335 MET A N 1
ATOM 2714 C CA . MET A 1 335 ? -27.375 30.391 22.188 1 84.81 335 MET A CA 1
ATOM 2715 C C . MET A 1 335 ? -28.344 31.469 21.719 1 84.81 335 MET A C 1
ATOM 2717 O O . MET A 1 335 ? -29.5 31.172 21.391 1 84.81 335 MET A O 1
ATOM 2721 N N . GLN A 1 336 ? -27.859 32.688 21.703 1 86.12 336 GLN A N 1
ATOM 2722 C CA . GLN A 1 336 ? -28.688 33.781 21.219 1 86.12 336 GLN A CA 1
ATOM 2723 C C . GLN A 1 336 ? -29.047 33.594 19.75 1 86.12 336 GLN A C 1
ATOM 2725 O O . GLN A 1 336 ? -30.188 33.844 19.359 1 86.12 336 GLN A O 1
ATOM 2730 N N . LEU A 1 337 ? -28.125 33.219 19.047 1 90.25 337 LEU A N 1
ATOM 2731 C CA . LEU A 1 337 ? -28.375 32.969 17.641 1 90.25 337 LEU A CA 1
ATOM 2732 C C . LEU A 1 337 ? -29.453 31.891 17.469 1 90.25 337 LEU A C 1
ATOM 2734 O O . LEU A 1 337 ? -30.359 32.031 16.641 1 90.25 337 LEU A O 1
ATOM 2738 N N . ARG A 1 338 ? -29.359 30.844 18.188 1 89.44 338 ARG A N 1
ATOM 2739 C CA . ARG A 1 338 ? -30.328 29.766 18.109 1 89.44 338 ARG A CA 1
ATOM 2740 C C . ARG A 1 338 ? -31.734 30.266 18.469 1 89.44 338 ARG A C 1
ATOM 2742 O O . ARG A 1 338 ? -32.719 29.875 17.844 1 89.44 338 ARG A O 1
ATOM 2749 N N . ASN A 1 339 ? -31.75 31.109 19.453 1 85.62 339 ASN A N 1
ATOM 2750 C CA . ASN A 1 339 ? -33.031 31.656 19.875 1 85.62 339 ASN A CA 1
ATOM 2751 C C . ASN A 1 339 ? -33.656 32.531 18.797 1 85.62 339 ASN A C 1
ATOM 2753 O O . ASN A 1 339 ? -34.875 32.531 18.625 1 85.62 339 ASN A O 1
ATOM 2757 N N . ASN A 1 340 ? -32.844 33.156 18.078 1 88.75 340 ASN A N 1
ATOM 2758 C CA . ASN A 1 340 ? -33.344 34 17 1 88.75 340 ASN A CA 1
ATOM 2759 C C . ASN A 1 340 ? -33.906 33.188 15.852 1 88.75 340 ASN A C 1
ATOM 2761 O O . ASN A 1 340 ? -34.656 33.688 15.039 1 88.75 340 ASN A O 1
ATOM 2765 N N . LEU A 1 341 ? -33.594 31.906 15.844 1 89.75 341 LEU A N 1
ATOM 2766 C CA . LEU A 1 341 ? -34.031 31.031 14.75 1 89.75 341 LEU A CA 1
ATOM 2767 C C . LEU A 1 341 ? -35.375 30.422 15.039 1 89.75 341 LEU A C 1
ATOM 2769 O O . LEU A 1 341 ? -35.906 29.609 14.266 1 89.75 341 LEU A O 1
ATOM 2773 N N . ASP A 1 342 ? -35.938 30.891 16.062 1 87.12 342 ASP A N 1
ATOM 2774 C CA . ASP A 1 342 ? -37.312 30.453 16.344 1 87.12 342 ASP A CA 1
ATOM 2775 C C . ASP A 1 342 ? -38.281 31.141 15.398 1 87.12 342 ASP A C 1
ATOM 2777 O O . ASP A 1 342 ? -39.406 30.672 15.234 1 87.12 342 ASP A O 1
ATOM 2781 N N . LYS A 1 343 ? -37.781 32.188 14.836 1 89.19 343 LYS A N 1
ATOM 2782 C CA . LYS A 1 343 ? -38.531 32.875 13.805 1 89.19 343 LYS A CA 1
ATOM 2783 C C . LYS A 1 343 ? -38 32.562 12.414 1 89.19 343 LYS A C 1
ATOM 2785 O O . LYS A 1 343 ? -36.781 32.438 12.227 1 89.19 343 LYS A O 1
ATOM 2790 N N . SER A 1 344 ? -38.969 32.438 11.492 1 90.19 344 SER A N 1
ATOM 2791 C CA . SER A 1 344 ? -38.562 32.094 10.133 1 90.19 344 SER A CA 1
ATOM 2792 C C . SER A 1 344 ? -37.719 33.219 9.5 1 90.19 344 SER A C 1
ATOM 2794 O O . SER A 1 344 ? -37.844 34.375 9.883 1 90.19 344 SER A O 1
ATOM 2796 N N . LEU A 1 345 ? -36.906 32.875 8.617 1 88.25 345 LEU A N 1
ATOM 2797 C CA . LEU A 1 345 ? -36.031 33.812 7.91 1 88.25 345 LEU A CA 1
ATOM 2798 C C . LEU A 1 345 ? -36.812 34.594 6.852 1 88.25 345 LEU A C 1
ATOM 2800 O O . LEU A 1 345 ? -37.625 34 6.145 1 88.25 345 LEU A O 1
ATOM 2804 N N . PRO A 1 346 ? -36.531 35.781 6.848 1 86.69 346 PRO A N 1
ATOM 2805 C CA . PRO A 1 346 ? -37.219 36.562 5.809 1 86.69 346 PRO A CA 1
ATOM 2806 C C . PRO A 1 346 ? -36.719 36.219 4.402 1 86.69 346 PRO A C 1
ATOM 2808 O O . PRO A 1 346 ? -35.531 35.969 4.211 1 86.69 346 PRO A O 1
ATOM 2811 N N . LEU A 1 347 ? -37.656 36.156 3.418 1 87.56 347 LEU A N 1
ATOM 2812 C CA . LEU A 1 347 ? -37.281 35.844 2.039 1 87.56 347 LEU A CA 1
ATOM 2813 C C . LEU A 1 347 ? -36.781 37.094 1.308 1 87.56 347 LEU A C 1
ATOM 2815 O O . LEU A 1 347 ? -37.312 38.188 1.507 1 87.56 347 LEU A O 1
ATOM 2819 N N . SER A 1 348 ? -35.719 36.875 0.607 1 81.25 348 SER A N 1
ATOM 2820 C CA . SER A 1 348 ? -35.156 38 -0.157 1 81.25 348 SER A CA 1
ATOM 2821 C C . SER A 1 348 ? -35.969 38.281 -1.413 1 81.25 348 SER A C 1
ATOM 2823 O O . SER A 1 348 ? -36.688 37.406 -1.895 1 81.25 348 SER A O 1
ATOM 2825 N N . ASP A 1 349 ? -35.781 39.469 -1.732 1 74.38 349 ASP A N 1
ATOM 2826 C CA . ASP A 1 349 ? -36.5 39.906 -2.924 1 74.38 349 ASP A CA 1
ATOM 2827 C C . ASP A 1 349 ? -35.938 39.281 -4.184 1 74.38 349 ASP A C 1
ATOM 2829 O O . ASP A 1 349 ? -34.719 39.062 -4.281 1 74.38 349 ASP A O 1
ATOM 2833 N N . ASN A 1 350 ? -36.875 38.594 -4.93 1 69.44 350 ASN A N 1
ATOM 2834 C CA . ASN A 1 350 ? -36.438 38.094 -6.234 1 69.44 350 ASN A CA 1
ATOM 2835 C C . ASN A 1 350 ? -37.25 38.719 -7.367 1 69.44 350 ASN A C 1
ATOM 2837 O O . ASN A 1 350 ? -38.312 39.312 -7.129 1 69.44 350 ASN A O 1
ATOM 2841 N N . ASP A 1 351 ? -36.75 38.719 -8.492 1 64.38 351 ASP A N 1
ATOM 2842 C CA . ASP A 1 351 ? -37.344 39.312 -9.688 1 64.38 351 ASP A CA 1
ATOM 2843 C C . ASP A 1 351 ? -38.688 38.656 -9.992 1 64.38 351 ASP A C 1
ATOM 2845 O O . ASP A 1 351 ? -39.562 39.312 -10.57 1 64.38 351 ASP A O 1
ATOM 2849 N N . HIS A 1 352 ? -38.875 37.469 -9.641 1 66.25 352 HIS A N 1
ATOM 2850 C CA . HIS A 1 352 ? -40.062 36.75 -10.125 1 66.25 352 HIS A CA 1
ATOM 2851 C C . HIS A 1 352 ? -41.219 36.875 -9.148 1 66.25 352 HIS A C 1
ATOM 2853 O O . HIS A 1 352 ? -42.375 36.719 -9.531 1 66.25 352 HIS A O 1
ATOM 2859 N N . CYS A 1 353 ? -40.875 36.938 -7.902 1 72.38 353 CYS A N 1
ATOM 2860 C CA . CYS A 1 353 ? -41.906 37 -6.895 1 72.38 353 CYS A CA 1
ATOM 2861 C C . CYS A 1 353 ? -41.75 38.25 -6.035 1 72.38 353 CYS A C 1
ATOM 2863 O O . CYS A 1 353 ? -40.75 38.375 -5.305 1 72.38 353 CYS A O 1
ATOM 2865 N N . GLN A 1 354 ? -42.375 39.375 -6.332 1 65.06 354 GLN A N 1
ATOM 2866 C CA . GLN A 1 354 ? -42.156 40.688 -5.727 1 65.06 354 GLN A CA 1
ATOM 2867 C C . GLN A 1 354 ? -42.719 40.75 -4.309 1 65.06 354 GLN A C 1
ATOM 2869 O O . GLN A 1 354 ? -42.094 41.281 -3.406 1 65.06 354 GLN A O 1
ATOM 2874 N N . LYS A 1 355 ? -43.906 40.25 -4.094 1 70.31 355 LYS A N 1
ATOM 2875 C CA . LYS A 1 355 ? -44.5 40.531 -2.787 1 70.31 355 LYS A CA 1
ATOM 2876 C C . LYS A 1 355 ? -44.469 39.312 -1.882 1 70.31 355 LYS A C 1
ATOM 2878 O O . LYS A 1 355 ? -44.594 39.438 -0.66 1 70.31 355 LYS A O 1
ATOM 2883 N N . HIS A 1 356 ? -43.969 38.188 -2.152 1 78.88 356 HIS A N 1
ATOM 2884 C CA . HIS A 1 356 ? -43.844 36.906 -1.497 1 78.88 356 HIS A CA 1
ATOM 2885 C C . HIS A 1 356 ? -44.969 36.656 -0.496 1 78.88 356 HIS A C 1
ATOM 2887 O O . HIS A 1 356 ? -44.719 36.156 0.6 1 78.88 356 HIS A O 1
ATOM 2893 N N . ILE A 1 357 ? -46.125 37.156 -0.793 1 78.56 357 ILE A N 1
ATOM 2894 C CA . ILE A 1 357 ? -47.156 37.062 0.209 1 78.56 357 ILE A CA 1
ATOM 2895 C C . ILE A 1 357 ? -47.469 35.594 0.507 1 78.56 357 ILE A C 1
ATOM 2897 O O . ILE A 1 357 ? -47.406 35.188 1.658 1 78.56 357 ILE A O 1
ATOM 2901 N N . ASN A 1 358 ? -47.75 34.781 -0.491 1 82.88 358 ASN A N 1
ATOM 2902 C CA . ASN A 1 358 ? -48.062 33.375 -0.281 1 82.88 358 ASN A CA 1
ATOM 2903 C C . ASN A 1 358 ? -46.812 32.562 0.016 1 82.88 358 ASN A C 1
ATOM 2905 O O . ASN A 1 358 ? -46.844 31.594 0.787 1 82.88 358 ASN A O 1
ATOM 2909 N N . CYS A 1 359 ? -45.781 33.031 -0.543 1 88.38 359 CYS A N 1
ATOM 2910 C CA . CYS A 1 359 ? -44.531 32.312 -0.355 1 88.38 359 CYS A CA 1
ATOM 2911 C C . CYS A 1 359 ? -44.031 32.406 1.085 1 88.38 359 CYS A C 1
ATOM 2913 O O . CYS A 1 359 ? -43.656 31.422 1.688 1 88.38 359 CYS A O 1
ATOM 2915 N N . GLN A 1 360 ? -44.219 33.688 1.613 1 89.19 360 GLN A N 1
ATOM 2916 C CA . GLN A 1 360 ? -43.75 33.906 2.984 1 89.19 360 GLN A CA 1
ATOM 2917 C C . GLN A 1 360 ? -44.688 33.188 3.979 1 89.19 360 GLN A C 1
ATOM 2919 O O . GLN A 1 360 ? -44.188 32.594 4.961 1 89.19 360 GLN A O 1
ATOM 2924 N N . ARG A 1 361 ? -45.906 33.281 3.732 1 88.94 361 ARG A N 1
ATOM 2925 C CA . ARG A 1 361 ? -46.844 32.625 4.617 1 88.94 361 ARG A CA 1
ATOM 2926 C C . ARG A 1 361 ? -46.656 31.109 4.594 1 88.94 361 ARG A C 1
ATOM 2928 O O . ARG A 1 361 ? -46.688 30.453 5.637 1 88.94 361 ARG A O 1
ATOM 2935 N N . GLY A 1 362 ? -46.5 30.578 3.422 1 89.88 362 GLY A N 1
ATOM 2936 C CA . GLY A 1 362 ? -46.219 29.156 3.32 1 89.88 362 GLY A CA 1
ATOM 2937 C C . GLY A 1 362 ? -44.938 28.75 4.035 1 89.88 362 GLY A C 1
ATOM 2938 O O . GLY A 1 362 ? -44.875 27.719 4.711 1 89.88 362 GLY A O 1
ATOM 2939 N N . TRP A 1 363 ? -43.938 29.625 3.865 1 92.25 363 TRP A N 1
ATOM 2940 C CA . TRP A 1 363 ? -42.656 29.422 4.504 1 92.25 363 TRP A CA 1
ATOM 2941 C C . TRP A 1 363 ? -42.781 29.453 6.023 1 92.25 363 TRP A C 1
ATOM 2943 O O . TRP A 1 363 ? -42.219 28.609 6.719 1 92.25 363 TRP A O 1
ATOM 2953 N N . ASP A 1 364 ? -43.562 30.344 6.57 1 91.62 364 ASP A N 1
ATOM 2954 C CA . ASP A 1 364 ? -43.781 30.469 8.008 1 91.62 364 ASP A CA 1
ATOM 2955 C C . ASP A 1 364 ? -44.469 29.219 8.57 1 91.62 364 ASP A C 1
ATOM 2957 O O . ASP A 1 364 ? -44.125 28.75 9.656 1 91.62 364 ASP A O 1
ATOM 2961 N N . ILE A 1 365 ? -45.406 28.75 7.863 1 92.06 365 ILE A N 1
ATOM 2962 C CA . ILE A 1 365 ? -46.125 27.547 8.289 1 92.06 365 ILE A CA 1
ATOM 2963 C C . ILE A 1 365 ? -45.156 26.359 8.297 1 92.06 365 ILE A C 1
ATOM 2965 O O . ILE A 1 365 ? -45.156 25.578 9.25 1 92.06 365 ILE A O 1
ATOM 2969 N N . TRP A 1 366 ? -44.469 26.266 7.195 1 93.44 366 TRP A N 1
ATOM 2970 C CA . TRP A 1 366 ? -43.5 25.172 7.094 1 93.44 366 TRP A CA 1
ATOM 2971 C C . TRP A 1 366 ? -42.5 25.219 8.25 1 93.44 366 TRP A C 1
ATOM 2973 O O . TRP A 1 366 ? -42.188 24.188 8.844 1 93.44 366 TRP A O 1
ATOM 2983 N N . TRP A 1 367 ? -42.031 26.406 8.586 1 93.44 367 TRP A N 1
ATOM 2984 C CA . TRP A 1 367 ? -41.031 26.641 9.633 1 93.44 367 TRP A CA 1
ATOM 2985 C C . TRP A 1 367 ? -41.594 26.219 11 1 93.44 367 TRP A C 1
ATOM 2987 O O . TRP A 1 367 ? -40.875 25.578 11.789 1 93.44 367 TRP A O 1
ATOM 2997 N N . SER A 1 368 ? -42.781 26.609 11.227 1 91.25 368 SER A N 1
ATOM 2998 C CA . SER A 1 368 ? -43.438 26.266 12.492 1 91.25 368 SER A CA 1
ATOM 2999 C C . SER A 1 368 ? -43.562 24.75 12.625 1 91.25 368 SER A C 1
ATOM 3001 O O . SER A 1 368 ? -43.344 24.188 13.703 1 91.25 368 SER A O 1
ATOM 3003 N N . GLU A 1 369 ? -43.875 24.203 11.602 1 90.62 369 GLU A N 1
ATOM 3004 C CA . GLU A 1 369 ? -44 22.75 11.617 1 90.62 369 GLU A CA 1
ATOM 3005 C C . GLU A 1 369 ? -42.625 22.078 11.828 1 90.62 369 GLU A C 1
ATOM 3007 O O . GLU A 1 369 ? -42.531 21.062 12.516 1 90.62 369 GLU A O 1
ATOM 3012 N N . PHE A 1 370 ? -41.688 22.656 11.234 1 92.06 370 PHE A N 1
ATOM 3013 C CA . PHE A 1 370 ? -40.312 22.156 11.367 1 92.06 370 PHE A CA 1
ATOM 3014 C C . PHE A 1 370 ? -39.875 22.234 12.82 1 92.06 370 PHE A C 1
ATOM 3016 O O . PHE A 1 370 ? -39.281 21.266 13.352 1 92.06 370 PHE A O 1
ATOM 3023 N N . LEU A 1 371 ? -40.188 23.328 13.477 1 89.56 371 LEU A N 1
ATOM 3024 C CA . LEU A 1 371 ? -39.781 23.531 14.859 1 89.56 371 LEU A CA 1
ATOM 3025 C C . LEU A 1 371 ? -40.469 22.531 15.781 1 89.56 371 LEU A C 1
ATOM 3027 O O . LEU A 1 371 ? -39.844 21.969 16.672 1 89.56 371 LEU A O 1
ATOM 3031 N N . VAL A 1 372 ? -41.688 22.359 15.492 1 87.44 372 VAL A N 1
ATOM 3032 C CA . VAL A 1 372 ? -42.438 21.406 16.281 1 87.44 372 VAL A CA 1
ATOM 3033 C C . VAL A 1 372 ? -41.875 20 16.078 1 87.44 372 VAL A C 1
ATOM 3035 O O . VAL A 1 372 ? -41.75 19.219 17.031 1 87.44 372 VAL A O 1
ATOM 3038 N N . GLY A 1 373 ?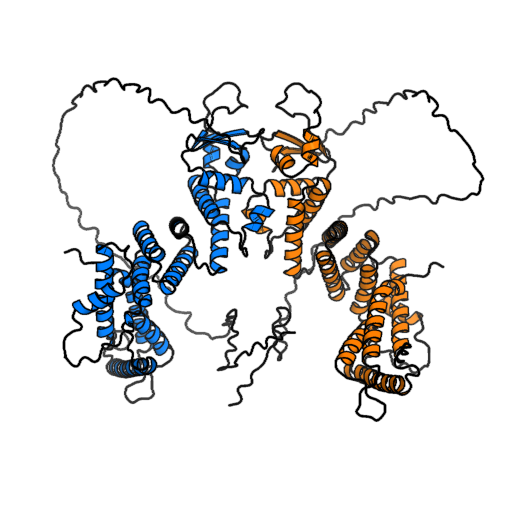 -41.625 19.766 14.898 1 86.12 373 GLY A N 1
ATOM 3039 C CA . GLY A 1 373 ? -41.062 18.469 14.586 1 86.12 373 GLY A CA 1
ATOM 3040 C C . GLY A 1 373 ? -39.719 18.234 15.258 1 86.12 373 GLY A C 1
ATOM 3041 O O . GLY A 1 373 ? -39.438 17.125 15.719 1 86.12 373 GLY A O 1
ATOM 3042 N N . MET A 1 374 ? -38.906 19.203 15.289 1 85.19 374 MET A N 1
ATOM 3043 C CA . MET A 1 374 ? -37.594 19.094 15.906 1 85.19 374 MET A CA 1
ATOM 3044 C C . MET A 1 374 ? -37.719 18.859 17.406 1 85.19 374 MET A C 1
ATOM 3046 O O . MET A 1 374 ? -36.906 18.125 18 1 85.19 374 MET A O 1
ATOM 3050 N N . GLN A 1 375 ? -38.625 19.5 17.984 1 78.88 375 GLN A N 1
ATOM 3051 C CA . GLN A 1 375 ? -38.875 19.359 19.422 1 78.88 375 GLN A CA 1
ATOM 3052 C C . GLN A 1 375 ? -39.344 17.953 19.766 1 78.88 375 GLN A C 1
ATOM 3054 O O . GLN A 1 375 ? -38.969 17.391 20.797 1 78.88 375 GLN A O 1
ATOM 3059 N N . LYS A 1 376 ? -40.156 17.484 18.906 1 80.56 376 LYS A N 1
ATOM 3060 C CA . LYS A 1 376 ? -40.656 16.125 19.125 1 80.56 376 LYS A CA 1
ATOM 3061 C C . LYS A 1 376 ? -39.531 15.094 19 1 80.56 376 LYS A C 1
ATOM 3063 O O . LYS A 1 376 ? -39.5 14.133 19.766 1 80.56 376 LYS A O 1
ATOM 3068 N N . ALA A 1 377 ? -38.75 15.344 18.031 1 77.69 377 ALA A N 1
ATOM 3069 C CA . ALA A 1 377 ? -37.656 14.398 17.766 1 77.69 377 ALA A CA 1
ATOM 3070 C C . ALA A 1 377 ? -36.656 14.383 18.906 1 77.69 377 ALA A C 1
ATOM 3072 O O . ALA A 1 377 ? -36.031 13.359 19.188 1 77.69 377 ALA A O 1
ATOM 3073 N N . GLN A 1 378 ? -36.438 15.492 19.547 1 71.06 378 GLN A N 1
ATOM 3074 C CA . GLN A 1 378 ? -35.438 15.617 20.594 1 71.06 378 GLN A CA 1
ATOM 3075 C C . GLN A 1 378 ? -36.031 15.344 21.969 1 71.06 378 GLN A C 1
ATOM 3077 O O . GLN A 1 378 ? -35.375 15.547 23 1 71.06 378 GLN A O 1
ATOM 3082 N N . ARG A 1 379 ? -37.188 14.625 22.031 1 63.34 379 ARG A N 1
ATOM 3083 C CA . ARG A 1 379 ? -37.875 14.203 23.234 1 63.34 379 ARG A CA 1
ATOM 3084 C C . ARG A 1 379 ? -37.938 15.32 24.266 1 63.34 379 ARG A C 1
ATOM 3086 O O . ARG A 1 379 ? -37.719 15.086 25.453 1 63.34 379 ARG A O 1
ATOM 3093 N N . GLY A 1 380 ? -38.031 16.422 23.812 1 59.94 380 GLY A N 1
ATOM 3094 C CA . GLY A 1 380 ? -38.25 17.531 24.75 1 59.94 380 GLY A CA 1
ATOM 3095 C C . GLY A 1 380 ? -37 18.312 25.031 1 59.94 380 GLY A C 1
ATOM 3096 O O . GLY A 1 380 ? -37.062 19.406 25.625 1 59.94 380 GLY A O 1
ATOM 3097 N N . GLU A 1 381 ? -35.75 17.703 24.812 1 62.25 381 GLU A N 1
ATOM 3098 C CA . GLU A 1 381 ? -34.531 18.438 25.078 1 62.25 381 GLU A CA 1
ATOM 3099 C C . GLU A 1 381 ? -34.094 19.266 23.859 1 62.25 381 GLU A C 1
ATOM 3101 O O . GLU A 1 381 ? -33.688 18.719 22.844 1 62.25 381 GLU A O 1
ATOM 3106 N N . ARG A 1 382 ? -34.5 20.453 23.922 1 64.38 382 ARG A N 1
ATOM 3107 C CA . ARG A 1 382 ? -34.188 21.359 22.812 1 64.38 382 ARG A CA 1
ATOM 3108 C C . ARG A 1 382 ? -32.688 21.562 22.672 1 64.38 382 ARG A C 1
ATOM 3110 O O . ARG A 1 382 ? -32 22 23.609 1 64.38 382 ARG A O 1
ATOM 3117 N N . SER A 1 383 ? -32.188 21.141 21.578 1 73.31 383 SER A N 1
ATOM 3118 C CA . SER A 1 383 ? -30.766 21.438 21.312 1 73.31 383 SER A CA 1
ATOM 3119 C C . SER A 1 383 ? -30.547 22.922 21.062 1 73.31 383 SER A C 1
ATOM 3121 O O . SER A 1 383 ? -31.234 23.531 20.25 1 73.31 383 SER A O 1
ATOM 3123 N N . CYS A 1 384 ? -29.672 23.516 21.844 1 75.75 384 CYS A N 1
ATOM 3124 C CA . CYS A 1 384 ? -29.359 24.938 21.703 1 75.75 384 CYS A CA 1
ATOM 3125 C C . CYS A 1 384 ? -28.219 25.156 20.719 1 75.75 384 CYS A C 1
ATOM 3127 O O . CYS A 1 384 ? -27.734 26.281 20.578 1 75.75 384 CYS A O 1
ATOM 3129 N N . ASP A 1 385 ? -27.891 24.141 19.969 1 86.69 385 ASP A N 1
ATOM 3130 C CA . ASP A 1 385 ? -26.781 24.281 19.016 1 86.69 385 ASP A CA 1
ATOM 3131 C C . ASP A 1 385 ? -27.312 24.688 17.641 1 86.69 385 ASP A C 1
ATOM 3133 O O . ASP A 1 385 ? -28.062 23.938 17.016 1 86.69 385 ASP A O 1
ATOM 3137 N N . PRO A 1 386 ? -26.891 25.812 17.219 1 91 386 PRO A N 1
ATOM 3138 C CA . PRO A 1 386 ? -27.328 26.266 15.898 1 91 386 PRO A CA 1
ATOM 3139 C C . PRO A 1 386 ? -26.891 25.328 14.773 1 91 386 PRO A C 1
ATOM 3141 O O . PRO A 1 386 ? -27.562 25.234 13.742 1 91 386 PRO A O 1
ATOM 3144 N N . ASP A 1 387 ? -25.781 24.703 14.984 1 90.88 387 ASP A N 1
ATOM 3145 C CA . ASP A 1 387 ? -25.281 23.812 13.945 1 90.88 387 ASP A CA 1
ATOM 3146 C C . ASP A 1 387 ? -26.234 22.641 13.727 1 90.88 387 ASP A C 1
ATOM 3148 O O . ASP A 1 387 ? -26.531 22.281 12.578 1 90.88 387 ASP A O 1
ATOM 3152 N N . ASP A 1 388 ? -26.641 22.078 14.781 1 87.94 388 ASP A N 1
ATOM 3153 C CA . ASP A 1 388 ? -27.625 20.984 14.68 1 87.94 388 ASP A CA 1
ATOM 3154 C C . ASP A 1 388 ? -28.906 21.469 14 1 87.94 388 ASP A C 1
ATOM 3156 O O . ASP A 1 388 ? -29.5 20.734 13.211 1 87.94 388 ASP A O 1
ATOM 3160 N N . PHE A 1 389 ? -29.281 22.641 14.367 1 90.81 389 PHE A N 1
ATOM 3161 C CA . PHE A 1 389 ? -30.484 23.25 13.781 1 90.81 389 PHE A CA 1
ATOM 3162 C C . PHE A 1 389 ? -30.328 23.375 12.273 1 90.81 389 PHE A C 1
ATOM 3164 O O . PHE A 1 389 ? -31.219 22.938 11.523 1 90.81 389 PHE A O 1
ATOM 3171 N N . PHE A 1 390 ? -29.234 23.938 11.859 1 92.44 390 PHE A N 1
ATOM 3172 C CA . PHE A 1 390 ? -29.031 24.172 10.438 1 92.44 390 PHE A CA 1
ATOM 3173 C C . PHE A 1 390 ? -28.891 22.859 9.68 1 92.44 390 PHE A C 1
ATOM 3175 O O . PHE A 1 390 ? -29.328 22.75 8.531 1 92.44 390 PHE A O 1
ATOM 3182 N N . GLN A 1 391 ? -28.297 21.922 10.32 1 90.62 391 GLN A N 1
ATOM 3183 C CA . GLN A 1 391 ? -28.156 20.625 9.68 1 90.62 391 GLN A CA 1
ATOM 3184 C C . GLN A 1 391 ? -29.516 19.984 9.438 1 90.62 391 GLN A C 1
ATOM 3186 O O . GLN A 1 391 ? -29.781 19.484 8.344 1 90.62 391 GLN A O 1
ATOM 3191 N N . GLU A 1 392 ? -30.328 20.016 10.422 1 90 392 GLU A N 1
ATOM 3192 C CA . GLU A 1 392 ? -31.672 19.438 10.297 1 90 392 GLU A CA 1
ATOM 3193 C C . GLU A 1 392 ? -32.531 20.25 9.32 1 90 392 GLU A C 1
ATOM 3195 O O . GLU A 1 392 ? -33.312 19.672 8.57 1 90 392 GLU A O 1
ATOM 3200 N N . LEU A 1 393 ? -32.375 21.547 9.383 1 92.56 393 LEU A N 1
ATOM 3201 C CA . LEU A 1 393 ? -33.125 22.422 8.484 1 92.56 393 LEU A CA 1
ATOM 3202 C C . LEU A 1 393 ? -32.781 22.109 7.027 1 92.56 393 LEU A C 1
ATOM 3204 O O . LEU A 1 393 ? -33.688 21.984 6.195 1 92.56 393 LEU A O 1
ATOM 3208 N N . GLU A 1 394 ? -31.594 22.016 6.77 1 92.38 394 GLU A N 1
ATOM 3209 C CA . GLU A 1 394 ? -31.141 21.734 5.41 1 92.38 394 GLU A CA 1
ATOM 3210 C C . GLU A 1 394 ? -31.656 20.375 4.926 1 92.38 394 GLU A C 1
ATOM 3212 O O . GLU A 1 394 ? -32.125 20.25 3.791 1 92.38 394 GLU A O 1
ATOM 3217 N N . GLN A 1 395 ? -31.609 19.422 5.766 1 90.94 395 GLN A N 1
ATOM 3218 C CA . GLN A 1 395 ? -32.062 18.094 5.414 1 90.94 395 GLN A CA 1
ATOM 3219 C C . GLN A 1 395 ? -33.562 18.078 5.152 1 90.94 395 GLN A C 1
ATOM 3221 O O . GLN A 1 395 ? -34.031 17.484 4.172 1 90.94 395 GLN A O 1
ATOM 3226 N N . ARG A 1 396 ? -34.281 18.719 5.934 1 91.44 396 ARG A N 1
ATOM 3227 C CA . ARG A 1 396 ? -35.75 18.672 5.855 1 91.44 396 ARG A CA 1
ATOM 3228 C C . ARG A 1 396 ? -36.25 19.516 4.691 1 91.44 396 ARG A C 1
ATOM 3230 O O . ARG A 1 396 ? -37.25 19.156 4.051 1 91.44 396 ARG A O 1
ATOM 3237 N N . ILE A 1 397 ? -35.625 20.625 4.445 1 91.62 397 ILE A N 1
ATOM 3238 C CA . ILE A 1 397 ? -36.094 21.5 3.377 1 91.62 397 ILE A CA 1
ATOM 3239 C C . ILE A 1 397 ? -35.875 20.828 2.021 1 91.62 397 ILE A C 1
ATOM 3241 O O . ILE A 1 397 ? -36.594 21.094 1.069 1 91.62 397 ILE A O 1
ATOM 3245 N N . MET A 1 398 ? -34.875 20.031 1.955 1 90.62 398 MET A N 1
ATOM 3246 C CA . MET A 1 398 ? -34.594 19.312 0.713 1 90.62 398 MET A CA 1
ATOM 3247 C C . MET A 1 398 ? -35.531 18.141 0.54 1 90.62 398 MET A C 1
ATOM 3249 O O . MET A 1 398 ? -35.812 17.719 -0.585 1 90.62 398 MET A O 1
ATOM 3253 N N . ALA A 1 399 ? -36.094 17.688 1.587 1 89.69 399 ALA A N 1
ATOM 3254 C CA . ALA A 1 399 ? -36.938 16.5 1.555 1 89.69 399 ALA A CA 1
ATOM 3255 C C . ALA A 1 399 ? -38.406 16.859 1.42 1 89.69 399 ALA A C 1
ATOM 3257 O O . ALA A 1 399 ? -39.188 16.109 0.818 1 89.69 399 ALA A O 1
ATOM 3258 N N . ARG A 1 400 ? -38.812 17.969 2.004 1 88.5 400 ARG A N 1
ATOM 3259 C CA . ARG A 1 400 ? -40.219 18.328 2.068 1 88.5 400 ARG A CA 1
ATOM 3260 C C . ARG A 1 400 ? -40.469 19.641 1.346 1 88.5 400 ARG A C 1
ATOM 3262 O O . ARG A 1 400 ? -39.906 20.672 1.689 1 88.5 400 ARG A O 1
ATOM 3269 N N . PRO A 1 401 ? -41.375 19.625 0.417 1 90.19 401 PRO A N 1
ATOM 3270 C CA . PRO A 1 401 ? -41.688 20.875 -0.285 1 90.19 401 PRO A CA 1
ATOM 3271 C C . PRO A 1 401 ? -42.5 21.844 0.565 1 90.19 401 PRO A C 1
ATOM 3273 O O . PRO A 1 401 ? -43.156 21.422 1.516 1 90.19 401 PRO A O 1
ATOM 3276 N N . ILE A 1 402 ? -42.406 23.047 0.284 1 90.5 402 ILE A N 1
ATOM 3277 C CA . ILE A 1 402 ? -43.156 24.094 0.935 1 90.5 402 ILE A CA 1
ATOM 3278 C C . ILE A 1 402 ? -44.438 24.359 0.152 1 90.5 402 ILE A C 1
ATOM 3280 O O . ILE A 1 402 ? -44.406 24.641 -1.045 1 90.5 402 ILE A O 1
ATOM 3284 N N . LEU A 1 403 ? -45.469 24.219 0.838 1 89.62 403 LEU A N 1
ATOM 3285 C CA . LEU A 1 403 ? -46.75 24.328 0.184 1 89.62 403 LEU A CA 1
ATOM 3286 C C . LEU A 1 403 ? -47.375 25.703 0.421 1 89.62 403 LEU A C 1
ATOM 3288 O O . LEU A 1 403 ? -47.031 26.375 1.391 1 89.62 403 LEU A O 1
ATOM 3292 N N . VAL A 1 404 ? -48.219 26.109 -0.556 1 86.12 404 VAL A N 1
ATOM 3293 C CA . VAL A 1 404 ? -49.031 27.312 -0.356 1 86.12 404 VAL A CA 1
ATOM 3294 C C . VAL A 1 404 ? -49.969 27.109 0.83 1 86.12 404 VAL A C 1
ATOM 3296 O O . VAL A 1 404 ? -50.406 26 1.091 1 86.12 404 VAL A O 1
ATOM 3299 N N . PRO A 1 405 ? -50.125 28.266 1.515 1 85.06 405 PRO A N 1
ATOM 3300 C CA . PRO A 1 405 ? -51.031 28.109 2.67 1 85.06 405 PRO A CA 1
ATOM 3301 C C . PRO A 1 405 ? -52.344 27.438 2.309 1 85.06 405 PRO A C 1
ATOM 3303 O O . PRO A 1 405 ? -53.062 27.922 1.427 1 85.06 405 PRO A O 1
ATOM 3306 N N . TYR A 1 406 ? -52.688 26.438 2.943 1 76 406 TYR A N 1
ATOM 3307 C CA . TYR A 1 406 ? -53.938 25.719 2.838 1 76 406 TYR A CA 1
ATOM 3308 C C . TYR A 1 406 ? -54.094 25.094 1.459 1 76 406 TYR A C 1
ATOM 3310 O O . TYR A 1 406 ? -55.219 24.812 1.019 1 76 406 TYR A O 1
ATOM 3318 N N . GLY A 1 407 ? -53.031 25.016 0.686 1 80.81 407 GLY A N 1
ATOM 3319 C CA . GLY A 1 407 ? -53.094 24.406 -0.633 1 80.81 407 GLY A CA 1
ATOM 3320 C C . GLY A 1 407 ? -52.219 23.188 -0.771 1 80.81 407 GLY A C 1
ATOM 3321 O O . GLY A 1 407 ? -51.594 22.766 0.199 1 80.81 407 GLY A O 1
ATOM 3322 N N . THR A 1 408 ? -52.25 22.609 -1.963 1 84 408 THR A N 1
ATOM 3323 C CA . THR A 1 408 ? -51.5 21.406 -2.252 1 84 408 THR A CA 1
ATOM 3324 C C . THR A 1 408 ? -50.375 21.688 -3.238 1 84 408 THR A C 1
ATOM 3326 O O . THR A 1 408 ? -49.531 20.828 -3.516 1 84 408 THR A O 1
ATOM 3329 N N . ARG A 1 409 ? -50.375 22.938 -3.611 1 87.44 409 ARG A N 1
ATOM 3330 C CA . ARG A 1 409 ? -49.344 23.297 -4.598 1 87.44 409 ARG A CA 1
ATOM 3331 C C . ARG A 1 409 ? -48.125 23.875 -3.928 1 87.44 409 ARG A C 1
ATOM 3333 O O . ARG A 1 409 ? -48.188 24.453 -2.848 1 87.44 409 ARG A O 1
ATOM 3340 N N . GLU A 1 410 ? -47 23.781 -4.516 1 89.19 410 GLU A N 1
ATOM 3341 C CA . GLU A 1 410 ? -45.719 24.312 -4.027 1 89.19 410 GLU A CA 1
ATOM 3342 C C . GLU A 1 410 ? -45.625 25.812 -4.25 1 89.19 410 GLU A C 1
ATOM 3344 O O . GLU A 1 410 ? -46.219 26.344 -5.199 1 89.19 410 GLU A O 1
ATOM 3349 N N . VAL A 1 411 ? -44.969 26.438 -3.336 1 87.69 411 VAL A N 1
ATOM 3350 C CA . VAL A 1 411 ? -44.781 27.875 -3.475 1 87.69 411 VAL A CA 1
ATOM 3351 C C . VAL A 1 411 ? -43.844 28.172 -4.664 1 87.69 411 VAL A C 1
ATOM 3353 O O . VAL A 1 411 ? -43 27.344 -5.016 1 87.69 411 VAL A O 1
ATOM 3356 N N . TYR A 1 412 ? -44.031 29.281 -5.293 1 81.81 412 TYR A N 1
ATOM 3357 C CA . TYR A 1 412 ? -43.281 29.672 -6.484 1 81.81 412 TYR A CA 1
ATOM 3358 C C . TYR A 1 412 ? -41.812 29.859 -6.164 1 81.81 412 TYR A C 1
ATOM 3360 O O . TYR A 1 412 ? -40.938 29.562 -6.988 1 81.81 412 TYR A O 1
ATOM 3368 N N . CYS A 1 413 ? -41.531 30.266 -4.977 1 87.56 413 CYS A N 1
ATOM 3369 C CA . CYS A 1 413 ? -40.156 30.625 -4.617 1 87.56 413 CYS A CA 1
ATOM 3370 C C . CYS A 1 413 ? -39.438 29.484 -3.902 1 87.56 413 CYS A C 1
ATOM 3372 O O . CYS A 1 413 ? -38.562 29.719 -3.084 1 87.56 413 CYS A O 1
ATOM 3374 N N . GLN A 1 414 ? -39.812 28.328 -4.168 1 88.25 414 GLN A N 1
ATOM 3375 C CA . GLN A 1 414 ? -39.219 27.172 -3.514 1 88.25 414 GLN A CA 1
ATOM 3376 C C . GLN A 1 414 ? -37.719 27.125 -3.723 1 88.25 414 GLN A C 1
ATOM 3378 O O . GLN A 1 414 ? -36.938 26.875 -2.781 1 88.25 414 GLN A O 1
ATOM 3383 N N . ALA A 1 415 ? -37.281 27.375 -4.938 1 87 415 ALA A N 1
ATOM 3384 C CA . ALA A 1 415 ? -35.875 27.344 -5.258 1 87 415 ALA A CA 1
ATOM 3385 C C . ALA A 1 415 ? -35.125 28.438 -4.5 1 87 415 ALA A C 1
ATOM 3387 O O . ALA A 1 415 ? -34 28.219 -4.027 1 87 415 ALA A O 1
ATOM 3388 N N . LEU A 1 416 ? -35.75 29.531 -4.383 1 87.5 416 LEU A N 1
ATOM 3389 C CA . LEU A 1 416 ? -35.156 30.656 -3.662 1 87.5 416 LEU A CA 1
ATOM 3390 C C . LEU A 1 416 ? -35 30.328 -2.18 1 87.5 416 LEU A C 1
ATOM 3392 O O . LEU A 1 416 ? -33.969 30.656 -1.565 1 87.5 416 LEU A O 1
ATOM 3396 N N . ILE A 1 417 ? -35.969 29.688 -1.591 1 90 417 ILE A N 1
ATOM 3397 C CA . ILE A 1 417 ? -35.938 29.344 -0.174 1 90 417 ILE A CA 1
ATOM 3398 C C . ILE A 1 417 ? -34.812 28.344 0.105 1 90 417 ILE A C 1
ATOM 3400 O O . ILE A 1 417 ? -34.062 28.516 1.057 1 90 417 ILE A O 1
ATOM 3404 N N . LYS A 1 418 ? -34.719 27.422 -0.752 1 91.38 418 LYS A N 1
ATOM 3405 C CA . LYS A 1 418 ? -33.656 26.422 -0.599 1 91.38 418 LYS A CA 1
ATOM 3406 C C . LYS A 1 418 ? -32.281 27.062 -0.705 1 91.38 418 LYS A C 1
ATOM 3408 O O . LYS A 1 418 ? -31.391 26.766 0.095 1 91.38 418 LYS A O 1
ATOM 3413 N N . ALA A 1 419 ? -32.188 27.938 -1.636 1 91.44 419 ALA A N 1
ATOM 3414 C CA . ALA A 1 419 ? -30.922 28.641 -1.823 1 91.44 419 ALA A CA 1
ATOM 3415 C C . ALA A 1 419 ? -30.594 29.516 -0.619 1 91.44 419 ALA A C 1
ATOM 3417 O O . ALA A 1 419 ? -29.438 29.594 -0.195 1 91.44 419 ALA A O 1
ATOM 3418 N N . GLN A 1 420 ? -31.578 30.141 -0.056 1 90.88 420 GLN A N 1
ATOM 3419 C CA . GLN A 1 420 ? -31.375 31.031 1.088 1 90.88 420 GLN A CA 1
ATOM 3420 C C . GLN A 1 420 ? -30.984 30.234 2.334 1 90.88 420 GLN A C 1
ATOM 3422 O O . GLN A 1 420 ? -30.172 30.688 3.137 1 90.88 420 GLN A O 1
ATOM 3427 N N . VAL A 1 421 ? -31.547 29.141 2.488 1 92 421 VAL A N 1
ATOM 3428 C CA . VAL A 1 421 ? -31.219 28.297 3.629 1 92 421 VAL A CA 1
ATOM 3429 C C . VAL A 1 421 ? -29.766 27.844 3.525 1 92 421 VAL A C 1
ATOM 3431 O O . VAL A 1 421 ? -29.016 27.906 4.504 1 92 421 VAL A O 1
ATOM 3434 N N . CYS A 1 422 ? -29.375 27.453 2.369 1 9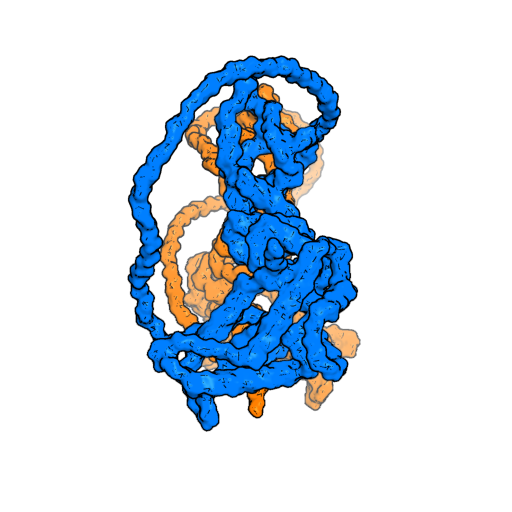2.38 422 CYS A N 1
ATOM 3435 C CA . CYS A 1 422 ? -28 27.016 2.158 1 92.38 422 CYS A CA 1
ATOM 3436 C C . CYS A 1 422 ? -27.016 28.156 2.375 1 92.38 422 CYS A C 1
ATOM 3438 O O . CYS A 1 422 ? -25.953 27.969 2.957 1 92.38 422 CYS A O 1
ATOM 3440 N N . ALA A 1 423 ? -27.469 29.281 1.914 1 92.44 423 ALA A N 1
ATOM 3441 C CA . ALA A 1 423 ? -26.625 30.453 2.068 1 92.44 423 ALA A CA 1
ATOM 3442 C C . ALA A 1 423 ? -26.469 30.844 3.537 1 92.44 423 ALA A C 1
ATOM 3444 O O . ALA A 1 423 ? -25.406 31.25 3.977 1 92.44 423 ALA A O 1
ATOM 3445 N N . THR A 1 424 ? -27.531 30.75 4.25 1 92.06 424 THR A N 1
ATOM 3446 C CA . THR A 1 424 ? -27.5 31.094 5.672 1 92.06 424 THR A CA 1
ATOM 3447 C C . THR A 1 424 ? -26.625 30.109 6.441 1 92.06 424 THR A C 1
ATOM 3449 O O . THR A 1 424 ? -25.922 30.5 7.371 1 92.06 424 THR A O 1
ATOM 3452 N N . LYS A 1 425 ? -26.734 28.906 6.105 1 93.19 425 LYS A N 1
ATOM 3453 C CA . LYS A 1 425 ? -25.875 27.891 6.738 1 93.19 425 LYS A CA 1
ATOM 3454 C C . LYS A 1 425 ? -24.406 28.172 6.457 1 93.19 425 LYS A C 1
ATOM 3456 O O . LYS A 1 425 ? -23.562 28.094 7.363 1 93.19 425 LYS A O 1
ATOM 3461 N N . LYS A 1 426 ? -24.109 28.469 5.246 1 93.31 426 LYS A N 1
ATOM 3462 C CA . LYS A 1 426 ? -22.734 28.797 4.875 1 93.31 426 LYS A CA 1
ATOM 3463 C C . LYS A 1 426 ? -22.234 30.031 5.633 1 93.31 426 LYS A C 1
ATOM 3465 O O . LYS A 1 426 ? -21.078 30.078 6.062 1 93.31 426 LYS A O 1
ATOM 3470 N N . GLN A 1 427 ? -23.109 30.969 5.723 1 92.12 427 GLN A N 1
ATOM 3471 C CA . GLN A 1 427 ? -22.766 32.156 6.465 1 92.12 427 GLN A CA 1
ATOM 3472 C C . GLN A 1 427 ? -22.469 31.844 7.93 1 92.12 427 GLN A C 1
ATOM 3474 O O . GLN A 1 427 ? -21.562 32.406 8.523 1 92.12 427 GLN A O 1
ATOM 3479 N N . PHE A 1 428 ? -23.219 31.016 8.453 1 93.25 428 PHE A N 1
ATOM 3480 C CA . PHE A 1 428 ? -22.969 30.578 9.828 1 93.25 428 PHE A CA 1
ATOM 3481 C C . PHE A 1 428 ? -21.609 29.938 9.961 1 93.25 428 PHE A C 1
ATOM 3483 O O . PHE A 1 428 ? -20.844 30.266 10.875 1 93.25 428 PHE A O 1
ATOM 3490 N N . ASP A 1 429 ? -21.312 29.109 9.031 1 91.31 429 ASP A N 1
ATOM 3491 C CA . ASP A 1 429 ? -20.031 28.422 9.07 1 91.31 429 ASP A CA 1
ATOM 3492 C C . ASP A 1 429 ? -18.859 29.391 8.93 1 91.31 429 ASP A C 1
ATOM 3494 O O . ASP A 1 429 ? -17.844 29.266 9.602 1 91.31 429 ASP A O 1
ATOM 3498 N N . ASP A 1 430 ? -19.094 30.375 8.117 1 91.5 430 ASP A N 1
ATOM 3499 C CA . ASP A 1 430 ? -18.047 31.344 7.84 1 91.5 430 ASP A CA 1
ATOM 3500 C C . ASP A 1 430 ? -17.844 32.281 9.016 1 91.5 430 ASP A C 1
ATOM 3502 O O . ASP A 1 430 ? -16.75 32.812 9.227 1 91.5 430 ASP A O 1
ATOM 3506 N N . THR A 1 431 ? -18.891 32.531 9.805 1 92.19 431 THR A N 1
ATOM 3507 C CA . THR A 1 431 ? -18.812 33.5 10.875 1 92.19 431 THR A CA 1
ATOM 3508 C C . THR A 1 431 ? -18.734 32.812 12.242 1 92.19 431 THR A C 1
ATOM 3510 O O . THR A 1 431 ? -18.812 33.5 13.273 1 92.19 431 THR A O 1
ATOM 3513 N N . LEU A 1 432 ? -18.578 31.609 12.195 1 93.5 432 LEU A N 1
ATOM 3514 C CA . LEU A 1 432 ? -18.547 30.859 13.445 1 93.5 432 LEU A CA 1
ATOM 3515 C C . LEU A 1 432 ? -17.438 31.359 14.367 1 93.5 432 LEU A C 1
ATOM 3517 O O . LEU A 1 432 ? -17.656 31.531 15.57 1 93.5 432 LEU A O 1
ATOM 3521 N N . ALA A 1 433 ? -16.297 31.688 13.828 1 93.62 433 ALA A N 1
ATOM 3522 C CA . ALA A 1 433 ? -15.156 32.125 14.609 1 93.62 433 ALA A CA 1
ATOM 3523 C C . ALA A 1 433 ? -15.438 33.469 15.281 1 93.62 433 ALA A C 1
ATOM 3525 O O . ALA A 1 433 ? -14.945 33.75 16.375 1 93.62 433 ALA A O 1
ATOM 3526 N N . ASP A 1 434 ? -16.25 34.281 14.672 1 92.69 434 ASP A N 1
ATOM 3527 C CA . ASP A 1 434 ? -16.562 35.594 15.18 1 92.69 434 ASP A CA 1
ATOM 3528 C C . ASP A 1 434 ? -17.359 35.531 16.484 1 92.69 434 ASP A C 1
ATOM 3530 O O . ASP A 1 434 ? -17.281 36.406 17.328 1 92.69 434 ASP A O 1
ATOM 3534 N N . HIS A 1 435 ? -18.078 34.469 16.625 1 91.75 435 HIS A N 1
ATOM 3535 C CA . HIS A 1 435 ? -18.875 34.281 17.828 1 91.75 435 HIS A CA 1
ATOM 3536 C C . HIS A 1 435 ? -18 34.062 19.047 1 91.75 435 HIS A C 1
ATOM 3538 O O . HIS A 1 435 ? -18.422 34.281 20.172 1 91.75 435 HIS A O 1
ATOM 3544 N N . PHE A 1 436 ? -16.797 33.688 18.766 1 91.06 436 PHE A N 1
ATOM 3545 C CA . PHE A 1 436 ? -15.906 33.344 19.875 1 91.06 436 PHE A CA 1
ATOM 3546 C C . PHE A 1 436 ? -14.867 34.469 20.062 1 91.06 436 PHE A C 1
ATOM 3548 O O . PHE A 1 436 ? -14.039 34.375 20.984 1 91.06 436 PHE A O 1
ATOM 3555 N N . MET A 1 437 ? -14.867 35.469 19.109 1 86.25 437 MET A N 1
ATOM 3556 C CA . MET A 1 437 ? -13.93 36.562 19.25 1 86.25 437 MET A CA 1
ATOM 3557 C C . MET A 1 437 ? -14.492 37.656 20.156 1 86.25 437 MET A C 1
ATOM 3559 O O . MET A 1 437 ? -15.688 37.938 20.125 1 86.25 437 MET A O 1
ATOM 3563 N N . ILE A 1 438 ? -13.719 38.031 21.25 1 70.56 438 ILE A N 1
ATOM 3564 C CA . ILE A 1 438 ? -14.141 39.062 22.188 1 70.56 438 ILE A CA 1
ATOM 3565 C C . ILE A 1 438 ? -13.992 40.438 21.547 1 70.56 438 ILE A C 1
ATOM 3567 O O . ILE A 1 438 ? -12.938 40.75 20.984 1 70.56 438 ILE A O 1
ATOM 3571 N N . PRO A 1 439 ? -15.156 41.156 21.312 1 57.91 439 PRO A N 1
ATOM 3572 C CA . PRO A 1 439 ? -15.016 42.531 20.781 1 57.91 439 PRO A CA 1
ATOM 3573 C C . PRO A 1 439 ? -14 43.344 21.562 1 57.91 439 PRO A C 1
ATOM 3575 O O . PRO A 1 439 ? -13.859 43.188 22.781 1 57.91 439 PRO A O 1
ATOM 3578 N N . ALA A 1 440 ? -12.875 43.688 20.922 1 47.78 440 ALA A N 1
ATOM 3579 C CA . ALA A 1 440 ? -11.977 44.625 21.562 1 47.78 440 ALA A CA 1
ATOM 3580 C C . ALA A 1 440 ? -12.758 45.781 22.203 1 47.78 440 ALA A C 1
ATOM 3582 O O . ALA A 1 440 ? -13.719 46.281 21.625 1 47.78 440 ALA A O 1
ATOM 3583 N N . GLU A 1 441 ? -12.859 45.875 23.578 1 39.06 441 GLU A N 1
ATOM 3584 C CA . GLU A 1 441 ? -13.32 47.156 24.078 1 39.06 441 GLU A CA 1
ATOM 3585 C C . GLU A 1 441 ? -12.641 48.312 23.344 1 39.06 441 GLU A C 1
ATOM 3587 O O . GLU A 1 441 ? -11.453 48.25 23.031 1 39.06 441 GLU A O 1
ATOM 3592 N N . MET B 1 1 ? -46.469 -5.238 2.766 1 19.53 1 MET B N 1
ATOM 3593 C CA . MET B 1 1 ? -45.469 -4.703 1.858 1 19.53 1 MET B CA 1
ATOM 3594 C C . MET B 1 1 ? -44.156 -5.484 1.972 1 19.53 1 MET B C 1
ATOM 3596 O O . MET B 1 1 ? -43.625 -5.621 3.064 1 19.53 1 MET B O 1
ATOM 3600 N N . ASN B 1 2 ? -43.938 -6.523 1.054 1 21.47 2 ASN B N 1
ATOM 3601 C CA . ASN B 1 2 ? -43.094 -7.711 1.073 1 21.47 2 ASN B CA 1
ATOM 3602 C C . ASN B 1 2 ? -41.625 -7.344 0.935 1 21.47 2 ASN B C 1
ATOM 3604 O O . ASN B 1 2 ? -41.219 -6.809 -0.092 1 21.47 2 ASN B O 1
ATOM 3608 N N . VAL B 1 3 ? -41 -6.77 1.979 1 23.44 3 VAL B N 1
ATOM 3609 C CA . VAL B 1 3 ? -39.625 -6.32 2.064 1 23.44 3 VAL B CA 1
ATOM 3610 C C . VAL B 1 3 ? -38.688 -7.48 1.733 1 23.44 3 VAL B C 1
ATOM 3612 O O . VAL B 1 3 ? -38.688 -8.508 2.418 1 23.44 3 VAL B O 1
ATOM 3615 N N . GLN B 1 4 ? -38.656 -7.781 0.335 1 23.17 4 GLN B N 1
ATOM 3616 C CA . GLN B 1 4 ? -37.875 -8.945 -0.053 1 23.17 4 GLN B CA 1
ATOM 3617 C C . GLN B 1 4 ? -36.375 -8.734 0.232 1 23.17 4 GLN B C 1
ATOM 3619 O O . GLN B 1 4 ? -35.812 -7.727 -0.178 1 23.17 4 GLN B O 1
ATOM 3624 N N . CYS B 1 5 ? -35.844 -9.164 1.321 1 24.95 5 CYS B N 1
ATOM 3625 C CA . CYS B 1 5 ? -34.5 -9.188 1.895 1 24.95 5 CYS B CA 1
ATOM 3626 C C . CYS B 1 5 ? -33.531 -9.906 0.974 1 24.95 5 CYS B C 1
ATOM 3628 O O . CYS B 1 5 ? -33.719 -11.086 0.659 1 24.95 5 CYS B O 1
ATOM 3630 N N . VAL B 1 6 ? -33.188 -9.219 -0.191 1 26.06 6 VAL B N 1
ATOM 3631 C CA . VAL B 1 6 ? -32.375 -10 -1.097 1 26.06 6 VAL B CA 1
ATOM 3632 C C . VAL B 1 6 ? -30.969 -10.172 -0.492 1 26.06 6 VAL B C 1
ATOM 3634 O O . VAL B 1 6 ? -30.344 -9.203 -0.057 1 26.06 6 VAL B O 1
ATOM 3637 N N . LEU B 1 7 ? -30.672 -11.242 0.102 1 26.33 7 LEU B N 1
ATOM 3638 C CA . LEU B 1 7 ? -29.469 -11.766 0.733 1 26.33 7 LEU B CA 1
ATOM 3639 C C . LEU B 1 7 ? -28.359 -11.938 -0.29 1 26.33 7 LEU B C 1
ATOM 3641 O O . LEU B 1 7 ? -28.547 -12.602 -1.312 1 26.33 7 LEU B O 1
ATOM 3645 N N . GLY B 1 8 ? -27.781 -10.836 -0.843 1 27.09 8 GLY B N 1
ATOM 3646 C CA . GLY B 1 8 ? -26.75 -11.133 -1.827 1 27.09 8 GLY B CA 1
ATOM 3647 C C . GLY B 1 8 ? -25.406 -11.469 -1.205 1 27.09 8 GLY B C 1
ATOM 3648 O O . GLY B 1 8 ? -25.172 -11.188 -0.028 1 27.09 8 GLY B O 1
ATOM 3649 N N . PHE B 1 9 ? -24.875 -12.602 -1.492 1 28.27 9 PHE B N 1
ATOM 3650 C CA . PHE B 1 9 ? -23.641 -13.133 -0.946 1 28.27 9 PHE B CA 1
ATOM 3651 C C . PHE B 1 9 ? -22.438 -12.523 -1.647 1 28.27 9 PHE B C 1
ATOM 3653 O O . PHE B 1 9 ? -22.484 -12.227 -2.844 1 28.27 9 PHE B O 1
ATOM 3660 N N . TRP B 1 10 ? -21.656 -11.727 -0.886 1 29.31 10 TRP B N 1
ATOM 3661 C CA . TRP B 1 10 ? -20.422 -11.109 -1.356 1 29.31 10 TRP B CA 1
ATOM 3662 C C . TRP B 1 10 ? -19.328 -12.148 -1.557 1 29.31 10 TRP B C 1
ATOM 3664 O O . TRP B 1 10 ? -19.016 -12.914 -0.639 1 29.31 10 TRP B O 1
ATOM 3674 N N . ARG B 1 11 ? -19.438 -12.984 -2.584 1 30 11 ARG B N 1
ATOM 3675 C CA . ARG B 1 11 ? -18.266 -13.836 -2.805 1 30 11 ARG B CA 1
ATOM 3676 C C . ARG B 1 11 ? -17.375 -13.266 -3.896 1 30 11 ARG B C 1
ATOM 3678 O O . ARG B 1 11 ? -17.828 -12.992 -5.004 1 30 11 ARG B O 1
ATOM 3685 N N . ASN B 1 12 ? -15.914 -13.406 -3.672 1 27.09 12 ASN B N 1
ATOM 3686 C CA . ASN B 1 12 ? -14.766 -13.141 -4.531 1 27.09 12 ASN B CA 1
ATOM 3687 C C . ASN B 1 12 ? -15.008 -11.938 -5.43 1 27.09 12 ASN B C 1
ATOM 3689 O O . ASN B 1 12 ? -15.172 -12.086 -6.645 1 27.09 12 ASN B O 1
ATOM 3693 N N . ASN B 1 13 ? -15.039 -10.711 -4.859 1 32.12 13 ASN B N 1
ATOM 3694 C CA . ASN B 1 13 ? -15.086 -9.32 -5.305 1 32.12 13 ASN B CA 1
ATOM 3695 C C . ASN B 1 13 ? -16.219 -9.094 -6.309 1 32.12 13 ASN B C 1
ATOM 3697 O O . ASN B 1 13 ? -16.25 -8.055 -6.977 1 32.12 13 ASN B O 1
ATOM 3701 N N . ASP B 1 14 ? -16.656 -10.016 -6.93 1 28.77 14 ASP B N 1
ATOM 3702 C CA . ASP B 1 14 ? -17.766 -9.938 -7.875 1 28.77 14 ASP B CA 1
ATOM 3703 C C . ASP B 1 14 ? -19.109 -9.953 -7.148 1 28.77 14 ASP B C 1
ATOM 3705 O O . ASP B 1 14 ? -19.297 -10.711 -6.191 1 28.77 14 ASP B O 1
ATOM 3709 N N . ILE B 1 15 ? -19.656 -8.805 -7.047 1 30.11 15 ILE B N 1
ATOM 3710 C CA . ILE B 1 15 ? -21.016 -8.797 -6.504 1 30.11 15 ILE B CA 1
ATOM 3711 C C . ILE B 1 15 ? -21.969 -9.5 -7.465 1 30.11 15 ILE B C 1
ATOM 3713 O O . ILE B 1 15 ? -22.094 -9.102 -8.625 1 30.11 15 ILE B O 1
ATOM 3717 N N . CYS B 1 16 ? -21.969 -10.781 -7.457 1 25.89 16 CYS B N 1
ATOM 3718 C CA . CYS B 1 16 ? -22.922 -11.508 -8.289 1 25.89 16 CYS B CA 1
ATOM 3719 C C . CYS B 1 16 ? -24.344 -11.258 -7.82 1 25.89 16 CYS B C 1
ATOM 3721 O O . CYS B 1 16 ? -24.672 -11.484 -6.652 1 25.89 16 CYS B O 1
ATOM 3723 N N . PHE B 1 17 ? -24.875 -10.18 -8.398 1 28 17 PHE B N 1
ATOM 3724 C CA . PHE B 1 17 ? -26.297 -9.992 -8.164 1 28 17 PHE B CA 1
ATOM 3725 C C . PHE B 1 17 ? -27.094 -11.164 -8.742 1 28 17 PHE B C 1
ATOM 3727 O O . PHE B 1 17 ? -26.656 -11.805 -9.695 1 28 17 PHE B O 1
ATOM 3734 N N . PHE B 1 18 ? -27.859 -11.758 -8.023 1 26 18 PHE B N 1
ATOM 3735 C CA . PHE B 1 18 ? -28.609 -12.859 -8.625 1 26 18 PHE B CA 1
ATOM 3736 C C . PHE B 1 18 ? -29.203 -12.438 -9.969 1 26 18 PHE B C 1
ATOM 3738 O O . PHE B 1 18 ? -29.422 -13.281 -10.836 1 26 18 PHE B O 1
ATOM 3745 N N . GLY B 1 19 ? -29.922 -11.32 -10.164 1 25.5 19 GLY B N 1
ATOM 3746 C CA . GLY B 1 19 ? -30.734 -11.383 -11.367 1 25.5 19 GLY B CA 1
ATOM 3747 C C . GLY B 1 19 ? -29.922 -11.227 -12.641 1 25.5 19 GLY B C 1
ATOM 3748 O O . GLY B 1 19 ? -29.234 -12.156 -13.062 1 25.5 19 GLY B O 1
ATOM 3749 N N . GLU B 1 20 ? -30.328 -10.188 -13.602 1 23.39 20 GLU B N 1
ATOM 3750 C CA . GLU B 1 20 ? -30.031 -10.164 -15.031 1 23.39 20 GLU B CA 1
ATOM 3751 C C . GLU B 1 20 ? -28.562 -9.859 -15.297 1 23.39 20 GLU B C 1
ATOM 3753 O O . GLU B 1 20 ? -27.938 -9.133 -14.523 1 23.39 20 GLU B O 1
ATOM 3758 N N . ARG B 1 21 ? -27.906 -10.688 -16.172 1 24.02 21 ARG B N 1
ATOM 3759 C CA . ARG B 1 21 ? -26.672 -10.781 -16.922 1 24.02 21 ARG B CA 1
ATOM 3760 C C . ARG B 1 21 ? -26.328 -9.445 -17.594 1 24.02 21 ARG B C 1
ATOM 3762 O O . ARG B 1 21 ? -26.891 -9.109 -18.625 1 24.02 21 ARG B O 1
ATOM 3769 N N . LEU B 1 22 ? -26.281 -8.312 -16.984 1 21.2 22 LEU B N 1
ATOM 3770 C CA . LEU B 1 22 ? -25.984 -7.281 -17.984 1 21.2 22 LEU B CA 1
ATOM 3771 C C . LEU B 1 22 ? -24.625 -7.527 -18.625 1 21.2 22 LEU B C 1
ATOM 3773 O O . LEU B 1 22 ? -23.625 -7.688 -17.938 1 21.2 22 LEU B O 1
ATOM 3777 N N . LYS B 1 23 ? -24.578 -8.07 -20.031 1 21.08 23 LYS B N 1
ATOM 3778 C CA . LYS B 1 23 ? -23.609 -8.328 -21.094 1 21.08 23 LYS B CA 1
ATOM 3779 C C . LYS B 1 23 ? -22.797 -7.078 -21.406 1 21.08 23 LYS B C 1
ATOM 3781 O O . LYS B 1 23 ? -23.328 -6.109 -21.969 1 21.08 23 LYS B O 1
ATOM 3786 N N . VAL B 1 24 ? -22.094 -6.555 -20.531 1 19.11 24 VAL B N 1
ATOM 3787 C CA . VAL B 1 24 ? -21.312 -5.48 -21.141 1 19.11 24 VAL B CA 1
ATOM 3788 C C . VAL B 1 24 ? -20.438 -6.039 -22.266 1 19.11 24 VAL B C 1
ATOM 3790 O O . VAL B 1 24 ? -19.688 -6.996 -22.047 1 19.11 24 VAL B O 1
ATOM 3793 N N . ARG B 1 25 ? -20.672 -5.727 -23.672 1 18.66 25 ARG B N 1
ATOM 3794 C CA . ARG B 1 25 ? -20.125 -5.98 -25 1 18.66 25 ARG B CA 1
ATOM 3795 C C . ARG B 1 25 ? -18.609 -5.75 -25.016 1 18.66 25 ARG B C 1
ATOM 3797 O O . ARG B 1 25 ? -18.047 -5.219 -24.047 1 18.66 25 ARG B O 1
ATOM 3804 N N . GLY B 1 26 ? -18.016 -5.125 -26.266 1 19.64 26 GLY B N 1
ATOM 3805 C CA . GLY B 1 26 ? -17.109 -5.312 -27.391 1 19.64 26 GLY B CA 1
ATOM 3806 C C . GLY B 1 26 ? -15.734 -4.695 -27.172 1 19.64 26 GLY B C 1
ATOM 3807 O O . GLY B 1 26 ? -14.961 -4.547 -28.125 1 19.64 26 GLY B O 1
ATOM 3808 N N . MET B 1 27 ? -15.305 -4.078 -26.156 1 19.03 27 MET B N 1
ATOM 3809 C CA . MET B 1 27 ? -14.172 -3.285 -26.625 1 19.03 27 MET B CA 1
ATOM 3810 C C . MET B 1 27 ? -13.039 -4.184 -27.109 1 19.03 27 MET B C 1
ATOM 3812 O O . MET B 1 27 ? -12.656 -5.129 -26.422 1 19.03 27 MET B O 1
ATOM 3816 N N . VAL B 1 28 ? -12.766 -4.254 -28.547 1 18.03 28 VAL B N 1
ATOM 3817 C CA . VAL B 1 28 ? -11.805 -4.863 -29.453 1 18.03 28 VAL B CA 1
ATOM 3818 C C . VAL B 1 28 ? -10.383 -4.461 -29.062 1 18.03 28 VAL B C 1
ATOM 3820 O O . VAL B 1 28 ? -10.039 -3.277 -29.094 1 18.03 28 VAL B O 1
ATOM 3823 N N . ILE B 1 29 ? -9.859 -4.852 -28.047 1 18.08 29 ILE B N 1
ATOM 3824 C CA . ILE B 1 29 ? -8.445 -4.551 -27.859 1 18.08 29 ILE B CA 1
ATOM 3825 C C . ILE B 1 29 ? -7.629 -5.242 -28.953 1 18.08 29 ILE B C 1
ATOM 3827 O O . ILE B 1 29 ? -7.699 -6.461 -29.125 1 18.08 29 ILE B O 1
ATOM 3831 N N . ASP B 1 30 ? -7.211 -4.543 -30.094 1 17.61 30 ASP B N 1
ATOM 3832 C CA . ASP B 1 30 ? -6.387 -4.879 -31.25 1 17.61 30 ASP B CA 1
ATOM 3833 C C . ASP B 1 30 ? -5.055 -5.488 -30.828 1 17.61 30 ASP B C 1
ATOM 3835 O O . ASP B 1 30 ? -4.453 -5.047 -29.844 1 17.61 30 ASP B O 1
ATOM 3839 N N . ASP B 1 31 ? -4.672 -6.754 -31.406 1 19.14 31 ASP B N 1
ATOM 3840 C CA . ASP B 1 31 ? -3.746 -7.879 -31.484 1 19.14 31 ASP B CA 1
ATOM 3841 C C . ASP B 1 31 ? -2.365 -7.422 -31.953 1 19.14 31 ASP B C 1
ATOM 3843 O O . ASP B 1 31 ? -1.468 -8.242 -32.156 1 19.14 31 ASP B O 1
ATOM 3847 N N . ARG B 1 32 ? -2.045 -6.246 -32.594 1 20.12 32 ARG B N 1
ATOM 3848 C CA . ARG B 1 32 ? -1.062 -6.285 -33.656 1 20.12 32 ARG B CA 1
ATOM 3849 C C . ARG B 1 32 ? 0.318 -6.66 -33.125 1 20.12 32 ARG B C 1
ATOM 3851 O O . ARG B 1 32 ? 1.274 -6.777 -33.906 1 20.12 32 ARG B O 1
ATOM 3858 N N . LEU B 1 33 ? 0.875 -6.453 -31.922 1 17.39 33 LEU B N 1
ATOM 3859 C CA . LEU B 1 33 ? 2.305 -6.195 -32.062 1 17.39 33 LEU B CA 1
ATOM 3860 C C . LEU B 1 33 ? 3.066 -7.496 -32.312 1 17.39 33 LEU B C 1
ATOM 3862 O O . LEU B 1 33 ? 3.008 -8.422 -31.5 1 17.39 33 LEU B O 1
ATOM 3866 N N . GLU B 1 34 ? 3.459 -7.953 -33.531 1 16.86 34 GLU B N 1
ATOM 3867 C CA . GLU B 1 34 ? 4.184 -9 -34.25 1 16.86 34 GLU B CA 1
ATOM 3868 C C . GLU B 1 34 ? 5.629 -9.102 -33.781 1 16.86 34 GLU B C 1
ATOM 3870 O O . GLU B 1 34 ? 6.371 -9.984 -34.188 1 16.86 34 GLU B O 1
ATOM 3875 N N . ALA B 1 35 ? 6.332 -8.539 -32.812 1 17.75 35 ALA B N 1
ATOM 3876 C CA . ALA B 1 35 ? 7.77 -8.484 -33.062 1 17.75 35 ALA B CA 1
ATOM 3877 C C . ALA B 1 35 ? 8.383 -9.883 -33.031 1 17.75 35 ALA B C 1
ATOM 3879 O O . ALA B 1 35 ? 8.086 -10.68 -32.156 1 17.75 35 ALA B O 1
ATOM 3880 N N . ARG B 1 36 ? 9.047 -10.484 -34.125 1 17.05 36 ARG B N 1
ATOM 3881 C CA . ARG B 1 36 ? 9.711 -11.617 -34.75 1 17.05 36 ARG B CA 1
ATOM 3882 C C . ARG B 1 36 ? 11 -11.984 -34 1 17.05 36 ARG B C 1
ATOM 3884 O O . ARG B 1 36 ? 11.711 -12.898 -34.406 1 17.05 36 ARG B O 1
ATOM 3891 N N . ASN B 1 37 ? 11.617 -11.555 -32.938 1 17.08 37 ASN B N 1
ATOM 3892 C CA . ASN B 1 37 ? 13.055 -11.797 -32.938 1 17.08 37 ASN B CA 1
ATOM 3893 C C . ASN B 1 37 ? 13.367 -13.289 -32.812 1 17.08 37 ASN B C 1
ATOM 3895 O O . ASN B 1 37 ? 12.758 -13.977 -31.984 1 17.08 37 ASN B O 1
ATOM 3899 N N . ASP B 1 38 ? 14.125 -14.016 -33.656 1 16.75 38 ASP B N 1
ATOM 3900 C CA . ASP B 1 38 ? 14.656 -15.297 -34.125 1 16.75 38 ASP B CA 1
ATOM 3901 C C . ASP B 1 38 ? 15.672 -15.867 -33.125 1 16.75 38 ASP B C 1
ATOM 3903 O O . ASP B 1 38 ? 16.672 -16.453 -33.531 1 16.75 38 ASP B O 1
ATOM 3907 N N . ARG B 1 39 ? 15.672 -15.828 -31.859 1 17.69 39 ARG B N 1
ATOM 3908 C CA . ARG B 1 39 ? 16.906 -16.297 -31.234 1 17.69 39 ARG B CA 1
ATOM 3909 C C . ARG B 1 39 ? 17.125 -17.781 -31.516 1 17.69 39 ARG B C 1
ATOM 3911 O O . ARG B 1 39 ? 16.172 -18.562 -31.531 1 17.69 39 ARG B O 1
ATOM 3918 N N . ALA B 1 40 ? 18.438 -18.281 -32.062 1 16.28 40 ALA B N 1
ATOM 3919 C CA . ALA B 1 40 ? 19.172 -19.469 -32.5 1 16.28 40 ALA B CA 1
ATOM 3920 C C . ALA B 1 40 ? 19.328 -20.469 -31.344 1 16.28 40 ALA B C 1
ATOM 3922 O O . ALA B 1 40 ? 19.578 -20.094 -30.203 1 16.28 40 ALA B O 1
ATOM 3923 N N . ARG B 1 41 ? 18.828 -21.734 -31.359 1 17.28 41 ARG B N 1
ATOM 3924 C CA . ARG B 1 41 ? 18.641 -22.953 -30.547 1 17.28 41 ARG B CA 1
ATOM 3925 C C . ARG B 1 41 ? 19.969 -23.641 -30.281 1 17.28 41 ARG B C 1
ATOM 3927 O O . ARG B 1 41 ? 20.625 -24.141 -31.203 1 17.28 41 ARG B O 1
ATOM 3934 N N . PHE B 1 42 ? 20.969 -23.172 -29.406 1 17.08 42 PHE B N 1
ATOM 3935 C CA . PHE B 1 42 ? 22.219 -23.906 -29.281 1 17.08 42 PHE B CA 1
ATOM 3936 C C . PHE B 1 42 ? 21.969 -25.312 -28.734 1 17.08 42 PHE B C 1
ATOM 3938 O O . PHE B 1 42 ? 21.234 -25.469 -27.766 1 17.08 42 PHE B O 1
ATOM 3945 N N . VAL B 1 43 ? 22.109 -26.453 -29.453 1 16.27 43 VAL B N 1
ATOM 3946 C CA . VAL B 1 43 ? 21.891 -27.891 -29.422 1 16.27 43 VAL B CA 1
ATOM 3947 C C . VAL B 1 43 ? 22.828 -28.547 -28.406 1 16.27 43 VAL B C 1
ATOM 3949 O O . VAL B 1 43 ? 24.047 -28.562 -28.625 1 16.27 43 VAL B O 1
ATOM 3952 N N . VAL B 1 44 ? 22.922 -28.328 -27.062 1 16.89 44 VAL B N 1
ATOM 3953 C CA . VAL B 1 44 ? 24.031 -28.984 -26.359 1 16.89 44 VAL B CA 1
ATOM 3954 C C . VAL B 1 44 ? 23.781 -30.484 -26.312 1 16.89 44 VAL B C 1
ATOM 3956 O O . VAL B 1 44 ? 22.734 -30.953 -25.875 1 16.89 44 VAL B O 1
ATOM 3959 N N . GLY B 1 45 ? 24.547 -31.422 -27.031 1 16.17 45 GLY B N 1
ATOM 3960 C CA . GLY B 1 45 ? 24.641 -32.844 -27.359 1 16.17 45 GLY B CA 1
ATOM 3961 C C . GLY B 1 45 ? 25.109 -33.688 -26.203 1 16.17 45 GLY B C 1
ATOM 3962 O O . GLY B 1 45 ? 26.266 -33.625 -25.797 1 16.17 45 GLY B O 1
ATOM 3963 N N . CYS B 1 46 ? 24.375 -33.875 -25.016 1 17.11 46 CYS B N 1
ATOM 3964 C CA . CYS B 1 46 ? 25 -34.656 -23.969 1 17.11 46 CYS B CA 1
ATOM 3965 C C . CYS B 1 46 ? 25.125 -36.125 -24.375 1 17.11 46 CYS B C 1
ATOM 3967 O O . CYS B 1 46 ? 24.125 -36.75 -24.734 1 17.11 46 CYS B O 1
ATOM 3969 N N . PRO B 1 47 ? 26.297 -36.719 -24.594 1 16.05 47 PRO B N 1
ATOM 3970 C CA . PRO B 1 47 ? 26.594 -38.031 -25.156 1 16.05 47 PRO B CA 1
ATOM 3971 C C . PRO B 1 47 ? 26.234 -39.156 -24.203 1 16.05 47 PRO B C 1
ATOM 3973 O O . PRO B 1 47 ? 26.094 -38.938 -23 1 16.05 47 PRO B O 1
ATOM 3976 N N . ARG B 1 48 ? 26.078 -40.531 -24.578 1 17.88 48 ARG B N 1
ATOM 3977 C CA . ARG B 1 48 ? 25.453 -41.844 -24.328 1 17.88 48 ARG B CA 1
ATOM 3978 C C . ARG B 1 48 ? 26.297 -42.688 -23.375 1 17.88 48 ARG B C 1
ATOM 3980 O O . ARG B 1 48 ? 25.922 -43.781 -23.016 1 17.88 48 ARG B O 1
ATOM 3987 N N . PRO B 1 49 ? 27.297 -42.281 -22.344 1 17.59 49 PRO B N 1
ATOM 3988 C CA . PRO B 1 49 ? 28.281 -43.375 -22.344 1 17.59 49 PRO B CA 1
ATOM 3989 C C . PRO B 1 49 ? 27.656 -44.719 -21.922 1 17.59 49 PRO B C 1
ATOM 3991 O O . PRO B 1 49 ? 26.641 -44.719 -21.25 1 17.59 49 PRO B O 1
ATOM 3994 N N . PRO B 1 50 ? 28.453 -45.812 -22.141 1 17.08 50 PRO B N 1
ATOM 3995 C CA . PRO B 1 50 ? 28.438 -47.25 -22.469 1 17.08 50 PRO B CA 1
ATOM 3996 C C . PRO B 1 50 ? 28.375 -48.125 -21.219 1 17.08 50 PRO B C 1
ATOM 3998 O O . PRO B 1 50 ? 28.516 -47.625 -20.094 1 17.08 50 PRO B O 1
ATOM 4001 N N . HIS B 1 51 ? 29.172 -49.25 -21.141 1 17.8 51 HIS B N 1
ATOM 4002 C CA . HIS B 1 51 ? 29.031 -50.688 -21.031 1 17.8 51 HIS B CA 1
ATOM 4003 C C . HIS B 1 51 ? 29.281 -51.156 -19.594 1 17.8 51 HIS B C 1
ATOM 4005 O O . HIS B 1 51 ? 28.438 -51.844 -19.016 1 17.8 51 HIS B O 1
ATOM 4011 N N . THR B 1 52 ? 30.578 -51.594 -19.203 1 17.5 52 THR B N 1
ATOM 4012 C CA . THR B 1 52 ? 31.156 -52.906 -18.938 1 17.5 52 THR B CA 1
ATOM 4013 C C . THR B 1 52 ? 31.25 -53.188 -17.438 1 17.5 52 THR B C 1
ATOM 4015 O O . THR B 1 52 ? 31.25 -52.219 -16.641 1 17.5 52 THR B O 1
ATOM 4018 N N . SER B 1 53 ? 31.859 -54.344 -16.969 1 18.58 53 SER B N 1
ATOM 4019 C CA . SER B 1 53 ? 31.859 -55.469 -16.031 1 18.58 53 SER B CA 1
ATOM 4020 C C . SER B 1 53 ? 32.531 -55.125 -14.719 1 18.58 53 SER B C 1
ATOM 4022 O O . SER B 1 53 ? 31.969 -55.344 -13.641 1 18.58 53 SER B O 1
ATOM 4024 N N . GLN B 1 54 ? 33.969 -54.969 -14.727 1 16.53 54 GLN B N 1
ATOM 4025 C CA . GLN B 1 54 ? 35.031 -55.781 -14.094 1 16.53 54 GLN B CA 1
ATOM 4026 C C . GLN B 1 54 ? 35.25 -55.344 -12.648 1 16.53 54 GLN B C 1
ATOM 4028 O O . GLN B 1 54 ? 34.875 -54.25 -12.258 1 16.53 54 GLN B O 1
ATOM 4033 N N . GLN B 1 55 ? 36.281 -56 -11.938 1 18.94 55 GLN B N 1
ATOM 4034 C CA . GLN B 1 55 ? 37 -56.438 -10.742 1 18.94 55 GLN B CA 1
ATOM 4035 C C . GLN B 1 55 ? 37.688 -55.25 -10.07 1 18.94 55 GLN B C 1
ATOM 4037 O O . GLN B 1 55 ? 38.188 -55.375 -8.945 1 18.94 55 GLN B O 1
ATOM 4042 N N . ALA B 1 56 ? 37.906 -54.031 -10.656 1 17.16 56 ALA B N 1
ATOM 4043 C CA . ALA B 1 56 ? 39.281 -53.562 -10.438 1 17.16 56 ALA B CA 1
ATOM 4044 C C . ALA B 1 56 ? 39.5 -53.156 -8.977 1 17.16 56 ALA B C 1
ATOM 4046 O O . ALA B 1 56 ? 38.75 -52.344 -8.43 1 17.16 56 ALA B O 1
ATOM 4047 N N . LEU B 1 57 ? 40.219 -54 -8.367 1 18.61 57 LEU B N 1
ATOM 4048 C CA . LEU B 1 57 ? 40.719 -54.156 -7.008 1 18.61 57 LEU B CA 1
ATOM 4049 C C . LEU B 1 57 ? 41.312 -52.844 -6.48 1 18.61 57 LEU B C 1
ATOM 4051 O O . LEU B 1 57 ? 40.875 -52.344 -5.434 1 18.61 57 LEU B O 1
ATOM 4055 N N . PRO B 1 58 ? 42.625 -52.938 -6.516 1 19.28 58 PRO B N 1
ATOM 4056 C CA . PRO B 1 58 ? 43.531 -52.656 -5.395 1 19.28 58 PRO B CA 1
ATOM 4057 C C . PRO B 1 58 ? 43.906 -51.156 -5.289 1 19.28 58 PRO B C 1
ATOM 4059 O O . PRO B 1 58 ? 44.031 -50.656 -4.18 1 19.28 58 PRO B O 1
ATOM 4062 N N . LEU B 1 59 ? 44.125 -50.5 -6.586 1 16.67 59 LEU B N 1
ATOM 4063 C CA . LEU B 1 59 ? 45.469 -49.906 -6.617 1 16.67 59 LEU B CA 1
ATOM 4064 C C . LEU B 1 59 ? 45.5 -48.656 -5.715 1 16.67 59 LEU B C 1
ATOM 4066 O O . LEU B 1 59 ? 44.531 -47.906 -5.625 1 16.67 59 LEU B O 1
ATOM 4070 N N . LYS B 1 60 ? 46.531 -48.594 -4.816 1 19.94 60 LYS B N 1
ATOM 4071 C CA . LYS B 1 60 ? 47.375 -47.719 -3.992 1 19.94 60 LYS B CA 1
ATOM 4072 C C . LYS B 1 60 ? 47.75 -46.438 -4.73 1 19.94 60 LYS B C 1
ATOM 4074 O O . LYS B 1 60 ? 48.938 -46.031 -4.723 1 19.94 60 LYS B O 1
ATOM 4079 N N . CYS B 1 61 ? 46.812 -45.906 -5.695 1 17.19 61 CYS B N 1
ATOM 4080 C CA . CYS B 1 61 ? 47.438 -45.094 -6.73 1 17.19 61 CYS B CA 1
ATOM 4081 C C . CYS B 1 61 ? 48.188 -43.906 -6.117 1 17.19 61 CYS B C 1
ATOM 4083 O O . CYS B 1 61 ? 47.594 -43.094 -5.426 1 17.19 61 CYS B O 1
ATOM 4085 N N . VAL B 1 62 ? 49.438 -44.188 -5.879 1 17.88 62 VAL B N 1
ATOM 4086 C CA . VAL B 1 62 ? 50.5 -43.281 -5.418 1 17.88 62 VAL B CA 1
ATOM 4087 C C . VAL B 1 62 ? 50.531 -42.031 -6.277 1 17.88 62 VAL B C 1
ATOM 4089 O O . VAL B 1 62 ? 50.406 -42.094 -7.5 1 17.88 62 VAL B O 1
ATOM 4092 N N . GLN B 1 63 ? 50.25 -40.938 -5.621 1 18.03 63 GLN B N 1
ATOM 4093 C CA . GLN B 1 63 ? 50.188 -39.531 -5.973 1 18.03 63 GLN B CA 1
ATOM 4094 C C . GLN B 1 63 ? 51.438 -39.094 -6.727 1 18.03 63 GLN B C 1
ATOM 4096 O O . GLN B 1 63 ? 52.469 -38.844 -6.117 1 18.03 63 GLN B O 1
ATOM 4101 N N . GLY B 1 64 ? 51.781 -39.969 -7.828 1 16.91 64 GLY B N 1
ATOM 4102 C CA . GLY B 1 64 ? 53.031 -39.531 -8.43 1 16.91 64 GLY B CA 1
ATOM 4103 C C . GLY B 1 64 ? 53.031 -38.062 -8.82 1 16.91 64 GLY B C 1
ATOM 4104 O O . GLY B 1 64 ? 51.969 -37.469 -8.969 1 16.91 64 GLY B O 1
ATOM 4105 N N . LYS B 1 65 ? 54.281 -37.5 -8.75 1 21.73 65 LYS B N 1
ATOM 4106 C CA . LYS B 1 65 ? 54.938 -36.219 -8.977 1 21.73 65 LYS B CA 1
ATOM 4107 C C . LYS B 1 65 ? 54.781 -35.75 -10.422 1 21.73 65 LYS B C 1
ATOM 4109 O O . LYS B 1 65 ? 55.562 -36.125 -11.297 1 21.73 65 LYS B O 1
ATOM 4114 N N . LYS B 1 66 ? 53.594 -35.906 -10.977 1 20.08 66 LYS B N 1
ATOM 4115 C CA . LYS B 1 66 ? 53.625 -35.688 -12.422 1 20.08 66 LYS B CA 1
ATOM 4116 C C . LYS B 1 66 ? 54.188 -34.312 -12.75 1 20.08 66 LYS B C 1
ATOM 4118 O O . LYS B 1 66 ? 53.844 -33.312 -12.078 1 20.08 66 LYS B O 1
ATOM 4123 N N . SER B 1 67 ? 55.312 -34.375 -13.359 1 19.06 67 SER B N 1
ATOM 4124 C CA . SER B 1 67 ? 56.094 -33.25 -13.852 1 19.06 67 SER B CA 1
ATOM 4125 C C . SER B 1 67 ? 55.219 -32.312 -14.68 1 19.06 67 SER B C 1
ATOM 4127 O O . SER B 1 67 ? 54.469 -32.75 -15.555 1 19.06 67 SER B O 1
ATOM 4129 N N . ARG B 1 68 ? 54.812 -31.281 -14.07 1 20.77 68 ARG B N 1
ATOM 4130 C CA . ARG B 1 68 ? 54.062 -30.109 -14.469 1 20.77 68 ARG B CA 1
ATOM 4131 C C . ARG B 1 68 ? 54.562 -29.547 -15.789 1 20.77 68 ARG B C 1
ATOM 4133 O O . ARG B 1 68 ? 55.594 -28.859 -15.828 1 20.77 68 ARG B O 1
ATOM 4140 N N . VAL B 1 69 ? 54.562 -30.5 -16.766 1 20.02 69 VAL B N 1
ATOM 4141 C CA . VAL B 1 69 ? 55.062 -29.891 -18 1 20.02 69 VAL B CA 1
ATOM 4142 C C . VAL B 1 69 ? 54.281 -28.609 -18.281 1 20.02 69 VAL B C 1
ATOM 4144 O O . VAL B 1 69 ? 53.062 -28.562 -18.188 1 20.02 69 VAL B O 1
ATOM 4147 N N . ARG B 1 70 ? 55 -27.453 -18.312 1 22.09 70 ARG B N 1
ATOM 4148 C CA . ARG B 1 70 ? 54.875 -26 -18.516 1 22.09 70 ARG B CA 1
ATOM 4149 C C . ARG B 1 70 ? 54.312 -25.688 -19.906 1 22.09 70 ARG B C 1
ATOM 4151 O O . ARG B 1 70 ? 55.031 -25.734 -20.891 1 22.09 70 ARG B O 1
ATOM 4158 N N . SER B 1 71 ? 53.25 -26.469 -20.266 1 22.31 71 SER B N 1
ATOM 4159 C CA . SER B 1 71 ? 52.938 -26.125 -21.656 1 22.31 71 SER B CA 1
ATOM 4160 C C . SER B 1 71 ? 52.812 -24.609 -21.828 1 22.31 71 SER B C 1
ATOM 4162 O O . SER B 1 71 ? 52.344 -23.906 -20.938 1 22.31 71 SER B O 1
ATOM 4164 N N . PRO B 1 72 ? 53.625 -24.047 -22.672 1 23.73 72 PRO B N 1
ATOM 4165 C CA . PRO B 1 72 ? 53.688 -22.609 -22.891 1 23.73 72 PRO B CA 1
ATOM 4166 C C . PRO B 1 72 ? 52.312 -22.016 -23.266 1 23.73 72 PRO B C 1
ATOM 4168 O O . PRO B 1 72 ? 51.594 -22.609 -24.078 1 23.73 72 PRO B O 1
ATOM 4171 N N . VAL B 1 73 ? 51.562 -21.672 -22.312 1 24.42 73 VAL B N 1
ATOM 4172 C CA . VAL B 1 73 ? 50.281 -20.969 -22.406 1 24.42 73 VAL B CA 1
ATOM 4173 C C . VAL B 1 73 ? 50.344 -19.922 -23.516 1 24.42 73 VAL B C 1
ATOM 4175 O O . VAL B 1 73 ? 51.156 -18.969 -23.438 1 24.42 73 VAL B O 1
ATOM 4178 N N . SER B 1 74 ? 50.344 -20.438 -24.734 1 25.28 74 SER B N 1
ATOM 4179 C CA . SER B 1 74 ? 50.312 -19.484 -25.844 1 25.28 74 SER B CA 1
ATOM 4180 C C . SER B 1 74 ? 49.312 -18.375 -25.578 1 25.28 74 SER B C 1
ATOM 4182 O O . SER B 1 74 ? 48.188 -18.625 -25.125 1 25.28 74 SER B O 1
ATOM 4184 N N . MET B 1 75 ? 49.781 -17.203 -25.25 1 25.75 75 MET B N 1
ATOM 4185 C CA . MET B 1 75 ? 49.25 -15.844 -25.172 1 25.75 75 MET B CA 1
ATOM 4186 C C . MET B 1 75 ? 48.438 -15.508 -26.406 1 25.75 75 MET B C 1
ATOM 4188 O O . MET B 1 75 ? 48.969 -15.055 -27.422 1 25.75 75 MET B O 1
ATOM 4192 N N . ALA B 1 76 ? 47.625 -16.406 -26.922 1 28.31 76 ALA B N 1
ATOM 4193 C CA . ALA B 1 76 ? 46.875 -15.977 -28.094 1 28.31 76 ALA B CA 1
ATOM 4194 C C . ALA B 1 76 ? 46.281 -14.578 -27.906 1 28.31 76 ALA B C 1
ATOM 4196 O O . ALA B 1 76 ? 45.688 -14.289 -26.875 1 28.31 76 ALA B O 1
ATOM 4197 N N . SER B 1 77 ? 46.875 -13.602 -28.453 1 29.27 77 SER B N 1
ATOM 4198 C CA . SER B 1 77 ? 46.562 -12.195 -28.672 1 29.27 77 SER B CA 1
ATOM 4199 C C . SER B 1 77 ? 45.156 -12.023 -29.266 1 29.27 77 SER B C 1
ATOM 4201 O O . SER B 1 77 ? 45 -12.062 -30.484 1 29.27 77 SER B O 1
ATOM 4203 N N . LYS B 1 78 ? 44.25 -12.945 -29.109 1 33.47 78 LYS B N 1
ATOM 4204 C CA . LYS B 1 78 ? 43 -12.656 -29.766 1 33.47 78 LYS B CA 1
ATOM 4205 C C . LYS B 1 78 ? 42.625 -11.18 -29.656 1 33.47 78 LYS B C 1
ATOM 4207 O O . LYS B 1 78 ? 42.781 -10.578 -28.594 1 33.47 78 LYS B O 1
ATOM 4212 N N . GLY B 1 79 ? 42.719 -10.445 -30.734 1 32.03 79 GLY B N 1
ATOM 4213 C CA . GLY B 1 79 ? 42.375 -9.07 -31 1 32.03 79 GLY B CA 1
ATOM 4214 C C . GLY B 1 79 ? 41.062 -8.664 -30.359 1 32.03 79 GLY B C 1
ATOM 4215 O O . GLY B 1 79 ? 39.969 -9.094 -30.812 1 32.03 79 GLY B O 1
ATOM 4216 N N . GLU B 1 80 ? 40.844 -8.891 -29.109 1 36.5 80 GLU B N 1
ATOM 4217 C CA . GLU B 1 80 ? 39.75 -8.422 -28.266 1 36.5 80 GLU B CA 1
ATOM 4218 C C . GLU B 1 80 ? 39.156 -7.121 -28.797 1 36.5 80 GLU B C 1
ATOM 4220 O O . GLU B 1 80 ? 39.875 -6.109 -28.906 1 36.5 80 GLU B O 1
ATOM 4225 N N . SER B 1 81 ? 38.469 -7.215 -29.844 1 38.28 81 SER B N 1
ATOM 4226 C CA . SER B 1 81 ? 37.781 -6.051 -30.391 1 38.28 81 SER B CA 1
ATOM 4227 C C . SER B 1 81 ? 37.438 -5.035 -29.312 1 38.28 81 SER B C 1
ATOM 4229 O O . SER B 1 81 ? 37.031 -5.402 -28.219 1 38.28 81 SER B O 1
ATOM 4231 N N . GLY B 1 82 ? 38.219 -4.055 -28.984 1 42.09 82 GLY B N 1
ATOM 4232 C CA . GLY B 1 82 ? 38.25 -2.85 -28.172 1 42.09 82 GLY B CA 1
ATOM 4233 C C . GLY B 1 82 ? 36.844 -2.311 -27.859 1 42.09 82 GLY B C 1
ATOM 4234 O O . GLY B 1 82 ? 36.438 -1.321 -28.469 1 42.09 82 GLY B O 1
ATOM 4235 N N . GLN B 1 83 ? 35.906 -3.113 -27.891 1 51.19 83 GLN B N 1
ATOM 4236 C CA . GLN B 1 83 ? 34.562 -2.531 -27.672 1 51.19 83 GLN B CA 1
ATOM 4237 C C . GLN B 1 83 ? 34.594 -1.545 -26.516 1 51.19 83 GLN B C 1
ATOM 4239 O O . GLN B 1 83 ? 35.188 -1.824 -25.469 1 51.19 83 GLN B O 1
ATOM 4244 N N . SER B 1 84 ? 34.594 -0.374 -26.719 1 68.44 84 SER B N 1
ATOM 4245 C CA . SER B 1 84 ? 34.625 0.822 -25.891 1 68.44 84 SER B CA 1
ATOM 4246 C C . SER B 1 84 ? 33.719 0.646 -24.672 1 68.44 84 SER B C 1
ATOM 4248 O O . SER B 1 84 ? 32.562 0.254 -24.797 1 68.44 84 SER B O 1
ATOM 4250 N N . ILE B 1 85 ? 34.219 0.242 -23.531 1 82.62 85 ILE B N 1
ATOM 4251 C CA . ILE B 1 85 ? 33.531 0.185 -22.25 1 82.62 85 ILE B CA 1
ATOM 4252 C C . ILE B 1 85 ? 32.719 1.476 -22.031 1 82.62 85 ILE B C 1
ATOM 4254 O O . ILE B 1 85 ? 33.281 2.572 -22.125 1 82.62 85 ILE B O 1
ATOM 4258 N N . LYS B 1 86 ? 31.453 1.209 -22.094 1 91.19 86 LYS B N 1
ATOM 4259 C CA . LYS B 1 86 ? 30.594 2.369 -21.891 1 91.19 86 LYS B CA 1
ATOM 4260 C C . LYS B 1 86 ? 30.25 2.553 -20.406 1 91.19 86 LYS B C 1
ATOM 4262 O O . LYS B 1 86 ? 30.047 1.575 -19.688 1 91.19 86 LYS B O 1
ATOM 4267 N N . LYS B 1 87 ? 30.297 3.76 -20.031 1 93.19 87 LYS B N 1
ATOM 4268 C CA . LYS B 1 87 ? 29.875 4.094 -18.672 1 93.19 87 LYS B CA 1
ATOM 4269 C C . LYS B 1 87 ? 28.359 4.062 -18.547 1 93.19 87 LYS B C 1
ATOM 4271 O O . LYS B 1 87 ? 27.656 4.504 -19.453 1 93.19 87 LYS B O 1
ATOM 4276 N N . ASP B 1 88 ? 27.938 3.438 -17.516 1 93.88 88 ASP B N 1
ATOM 4277 C CA . ASP B 1 88 ? 26.484 3.395 -17.312 1 93.88 88 ASP B CA 1
ATOM 4278 C C . ASP B 1 88 ? 25.922 4.797 -17.094 1 93.88 88 ASP B C 1
ATOM 4280 O O . ASP B 1 88 ? 26.516 5.609 -16.391 1 93.88 88 ASP B O 1
ATOM 4284 N N . ARG B 1 89 ? 24.875 5.059 -17.625 1 91.12 89 ARG B N 1
ATOM 4285 C CA . ARG B 1 89 ? 24.266 6.387 -17.594 1 91.12 89 ARG B CA 1
ATOM 4286 C C . ARG B 1 89 ? 23.734 6.727 -16.219 1 91.12 89 ARG B C 1
ATOM 4288 O O . ARG B 1 89 ? 23.812 7.871 -15.773 1 91.12 89 ARG B O 1
ATOM 4295 N N . ASP B 1 90 ? 23.234 5.738 -15.5 1 92.81 90 ASP B N 1
ATOM 4296 C CA . ASP B 1 90 ? 22.5 6.016 -14.273 1 92.81 90 ASP B CA 1
ATOM 4297 C C . ASP B 1 90 ? 23.344 5.711 -13.039 1 92.81 90 ASP B C 1
ATOM 4299 O O . ASP B 1 90 ? 23.172 6.32 -11.984 1 92.81 90 ASP B O 1
ATOM 4303 N N . TYR B 1 91 ? 24.281 4.805 -13.234 1 96.19 91 TYR B N 1
ATOM 4304 C CA . TYR B 1 91 ? 24.953 4.324 -12.039 1 96.19 91 TYR B CA 1
ATOM 4305 C C . TYR B 1 91 ? 26.469 4.496 -12.156 1 96.19 91 TYR B C 1
ATOM 4307 O O . TYR B 1 91 ? 27.234 3.596 -11.805 1 96.19 91 TYR B O 1
ATOM 4315 N N . TYR B 1 92 ? 26.812 5.57 -12.742 1 94.88 92 TYR B N 1
ATOM 4316 C CA . TYR B 1 92 ? 28.219 6.004 -12.742 1 94.88 92 TYR B CA 1
ATOM 4317 C C . TYR B 1 92 ? 28.375 7.309 -11.977 1 94.88 92 TYR B C 1
ATOM 4319 O O . TYR B 1 92 ? 28.281 8.391 -12.547 1 94.88 92 TYR B O 1
ATOM 4327 N N . TYR B 1 93 ? 28.75 7.125 -10.703 1 93.06 93 TYR B N 1
ATOM 4328 C CA . TYR B 1 93 ? 28.844 8.281 -9.82 1 93.06 93 TYR B CA 1
ATOM 4329 C C . TYR B 1 93 ? 30.281 8.773 -9.719 1 93.06 93 TYR B C 1
ATOM 4331 O O . TYR B 1 93 ? 31.219 7.977 -9.617 1 93.06 93 TYR B O 1
ATOM 4339 N N . SER B 1 94 ? 30.438 10.07 -9.703 1 88.38 94 SER B N 1
ATOM 4340 C CA . SER B 1 94 ? 31.766 10.656 -9.578 1 88.38 94 SER B CA 1
ATOM 4341 C C . SER B 1 94 ? 32.375 10.344 -8.219 1 88.38 94 SER B C 1
ATOM 4343 O O . SER B 1 94 ? 33.594 10.211 -8.102 1 88.38 94 SER B O 1
ATOM 4345 N N . ASP B 1 95 ? 31.547 10.148 -7.246 1 91 95 ASP B N 1
ATOM 4346 C CA . ASP B 1 95 ? 32.031 9.867 -5.902 1 91 95 ASP B CA 1
ATOM 4347 C C . ASP B 1 95 ? 31.938 8.383 -5.574 1 91 95 ASP B C 1
ATOM 4349 O O . ASP B 1 95 ? 31.984 7.992 -4.406 1 91 95 ASP B O 1
ATOM 4353 N N . GLY B 1 96 ? 31.766 7.605 -6.586 1 92.31 96 GLY B N 1
ATOM 4354 C CA . GLY B 1 96 ? 31.734 6.168 -6.367 1 92.31 96 GLY B CA 1
ATOM 4355 C C . GLY B 1 96 ? 33.031 5.605 -5.848 1 92.31 96 GLY B C 1
ATOM 4356 O O . GLY B 1 96 ? 34.125 6.102 -6.191 1 92.31 96 GLY B O 1
ATOM 4357 N N . SER B 1 97 ? 32.969 4.57 -5.043 1 90.94 97 SER B N 1
ATOM 4358 C CA . SER B 1 97 ? 34.156 4 -4.418 1 90.94 97 SER B CA 1
ATOM 4359 C C . SER B 1 97 ? 34.469 2.617 -4.98 1 90.94 97 SER B C 1
ATOM 4361 O O . SER B 1 97 ? 35.469 2.016 -4.637 1 90.94 97 SER B O 1
ATOM 4363 N N . CYS B 1 98 ? 33.562 2.158 -5.832 1 90.44 98 CYS B N 1
ATOM 4364 C CA . CYS B 1 98 ? 33.75 0.825 -6.395 1 90.44 98 CYS B CA 1
ATOM 4365 C C . CYS B 1 98 ? 33.406 0.816 -7.883 1 90.44 98 CYS B C 1
ATOM 4367 O O . CYS B 1 98 ? 32.375 1.346 -8.297 1 90.44 98 CYS B O 1
ATOM 4369 N N . LEU B 1 99 ? 34.344 0.266 -8.609 1 92.25 99 LEU B N 1
ATOM 4370 C CA . LEU B 1 99 ? 34.156 0.113 -10.047 1 92.25 99 LEU B CA 1
ATOM 4371 C C . LEU B 1 99 ? 33.781 -1.324 -10.391 1 92.25 99 LEU B C 1
ATOM 4373 O O . LEU B 1 99 ? 34.469 -2.264 -10.008 1 92.25 99 LEU B O 1
ATOM 4377 N N . ILE B 1 100 ? 32.688 -1.463 -11.094 1 92.88 100 ILE B N 1
ATOM 4378 C CA . ILE B 1 100 ? 32.188 -2.787 -11.453 1 92.88 100 ILE B CA 1
ATOM 4379 C C . ILE B 1 100 ? 32.031 -2.881 -12.969 1 92.88 100 ILE B C 1
ATOM 4381 O O . ILE B 1 100 ? 31.422 -2.01 -13.586 1 92.88 100 ILE B O 1
ATOM 4385 N N . ARG B 1 101 ? 32.625 -3.865 -13.508 1 93.31 101 ARG B N 1
ATOM 4386 C CA . ARG B 1 101 ? 32.5 -4.125 -14.938 1 93.31 101 ARG B CA 1
ATOM 4387 C C . ARG B 1 101 ? 31.594 -5.328 -15.188 1 93.31 101 ARG B C 1
ATOM 4389 O O . ARG B 1 101 ? 31.797 -6.398 -14.617 1 93.31 101 ARG B O 1
ATOM 4396 N N . ILE B 1 102 ? 30.609 -5.102 -15.945 1 92.31 102 ILE B N 1
ATOM 4397 C CA . ILE B 1 102 ? 29.641 -6.152 -16.266 1 92.31 102 ILE B CA 1
ATOM 4398 C C . ILE B 1 102 ? 29.719 -6.488 -17.75 1 92.31 102 ILE B C 1
ATOM 4400 O O . ILE B 1 102 ? 29.75 -5.59 -18.594 1 92.31 102 ILE B O 1
ATOM 4404 N N . GLU B 1 103 ? 29.656 -7.734 -18.172 1 86.31 103 GLU B N 1
ATOM 4405 C CA . GLU B 1 103 ? 29.641 -8.281 -19.516 1 86.31 103 GLU B CA 1
ATOM 4406 C C . GLU B 1 103 ? 30.719 -7.629 -20.391 1 86.31 103 GLU B C 1
ATOM 4408 O O . GLU B 1 103 ? 30.516 -7.426 -21.578 1 86.31 103 GLU B O 1
ATOM 4413 N N . ASN B 1 104 ? 31.672 -7.086 -19.797 1 78.38 104 ASN B N 1
ATOM 4414 C CA . ASN B 1 104 ? 32.781 -6.457 -20.484 1 78.38 104 ASN B CA 1
ATOM 4415 C C . ASN B 1 104 ? 32.344 -5.312 -21.375 1 78.38 104 ASN B C 1
ATOM 4417 O O . ASN B 1 104 ? 32.969 -5.004 -22.391 1 78.38 104 ASN B O 1
ATOM 4421 N N . ARG B 1 105 ? 31.219 -4.824 -21.031 1 85.69 105 ARG B N 1
ATOM 4422 C CA . ARG B 1 105 ? 30.703 -3.766 -21.891 1 85.69 105 ARG B CA 1
ATOM 4423 C C . ARG B 1 105 ? 30.25 -2.564 -21.062 1 85.69 105 ARG B C 1
ATOM 4425 O O . ARG B 1 105 ? 30.172 -1.447 -21.578 1 85.69 105 ARG B O 1
ATOM 4432 N N . LEU B 1 106 ? 29.906 -2.805 -19.828 1 91.69 106 LEU B N 1
ATOM 4433 C CA . LEU B 1 106 ? 29.328 -1.733 -19.031 1 91.69 106 LEU B CA 1
ATOM 4434 C C . LEU B 1 106 ? 30.094 -1.526 -17.734 1 91.69 106 LEU B C 1
ATOM 4436 O O . LEU B 1 106 ? 30.453 -2.494 -17.062 1 91.69 106 LEU B O 1
ATOM 4440 N N . LEU B 1 107 ? 30.438 -0.28 -17.578 1 93.69 107 LEU B N 1
ATOM 4441 C CA . LEU B 1 107 ? 31.172 0.086 -16.359 1 93.69 107 LEU B CA 1
ATOM 4442 C C . LEU B 1 107 ? 30.281 0.881 -15.414 1 93.69 107 LEU B C 1
ATOM 4444 O O . LEU B 1 107 ? 29.641 1.853 -15.82 1 93.69 107 LEU B O 1
ATOM 4448 N N . LEU B 1 108 ? 30.203 0.368 -14.188 1 95.19 108 LEU B N 1
ATOM 4449 C CA . LEU B 1 108 ? 29.469 1.066 -13.133 1 95.19 108 LEU B CA 1
ATOM 4450 C C . LEU B 1 108 ? 30.406 1.525 -12.023 1 95.19 108 LEU B C 1
ATOM 4452 O O . LEU B 1 108 ? 31.359 0.832 -11.695 1 95.19 108 LEU B O 1
ATOM 4456 N N . LYS B 1 109 ? 30.219 2.723 -11.602 1 95.25 109 LYS B N 1
ATOM 4457 C CA . LYS B 1 109 ? 30.953 3.27 -10.453 1 95.25 109 LYS B CA 1
ATOM 4458 C C . LYS B 1 109 ? 30 3.613 -9.312 1 95.25 109 LYS B C 1
ATOM 4460 O O . LYS B 1 109 ? 29.344 4.66 -9.336 1 95.25 109 LYS B O 1
ATOM 4465 N N . ILE B 1 110 ? 29.938 2.713 -8.312 1 95.06 110 ILE B N 1
ATOM 4466 C CA . ILE B 1 110 ? 28.953 2.854 -7.25 1 95.06 110 ILE B CA 1
ATOM 4467 C C . ILE B 1 110 ? 29.656 2.832 -5.891 1 95.06 110 ILE B C 1
ATOM 4469 O O . ILE B 1 110 ? 30.875 2.9 -5.82 1 95.06 110 ILE B O 1
ATOM 4473 N N . HIS B 1 111 ? 28.938 2.867 -4.824 1 94 111 HIS B N 1
ATOM 4474 C CA . HIS B 1 111 ? 29.484 2.984 -3.484 1 94 111 HIS B CA 1
ATOM 4475 C C . HIS B 1 111 ? 29.594 1.62 -2.812 1 94 111 HIS B C 1
ATOM 4477 O O . HIS B 1 111 ? 28.625 0.879 -2.736 1 94 111 HIS B O 1
ATOM 4483 N N . ARG B 1 112 ? 30.672 1.372 -2.307 1 92.5 112 ARG B N 1
ATOM 4484 C CA . ARG B 1 112 ? 30.984 0.092 -1.677 1 92.5 112 ARG B CA 1
ATOM 4485 C C . ARG B 1 112 ? 30.062 -0.168 -0.487 1 92.5 112 ARG B C 1
ATOM 4487 O O . ARG B 1 112 ? 29.641 -1.302 -0.264 1 92.5 112 ARG B O 1
ATOM 4494 N N . SER B 1 113 ? 29.781 0.849 0.266 1 92.94 113 SER B N 1
ATOM 4495 C CA . SER B 1 113 ? 28.969 0.72 1.478 1 92.94 113 SER B CA 1
ATOM 4496 C C . SER B 1 113 ? 27.562 0.222 1.157 1 92.94 113 SER B C 1
ATOM 4498 O O . SER B 1 113 ? 26.984 -0.528 1.938 1 92.94 113 SER B O 1
ATOM 4500 N N . ARG B 1 114 ? 27.062 0.547 -0.016 1 93.75 114 ARG B N 1
ATOM 4501 C CA . ARG B 1 114 ? 25.719 0.139 -0.409 1 93.75 114 ARG B CA 1
ATOM 4502 C C . ARG B 1 114 ? 25.656 -1.361 -0.674 1 93.75 114 ARG B C 1
ATOM 4504 O O . ARG B 1 114 ? 24.609 -1.984 -0.505 1 93.75 114 ARG B O 1
ATOM 4511 N N . LEU B 1 115 ? 26.75 -1.881 -1.073 1 93.25 115 LEU B N 1
ATOM 4512 C CA . LEU B 1 115 ? 26.828 -3.309 -1.365 1 93.25 115 LEU B CA 1
ATOM 4513 C C . LEU B 1 115 ? 27.172 -4.102 -0.111 1 93.25 115 LEU B C 1
ATOM 4515 O O . LEU B 1 115 ? 26.562 -5.137 0.164 1 93.25 115 LEU B O 1
ATOM 4519 N N . GLU B 1 116 ? 28 -3.541 0.713 1 91.38 116 GLU B N 1
ATOM 4520 C CA . GLU B 1 116 ? 28.531 -4.254 1.875 1 91.38 116 GLU B CA 1
ATOM 4521 C C . GLU B 1 116 ? 27.5 -4.277 3.012 1 91.38 116 GLU B C 1
ATOM 4523 O O . GLU B 1 116 ? 27.516 -5.191 3.838 1 91.38 116 GLU B O 1
ATOM 4528 N N . ASP B 1 117 ? 26.703 -3.336 3.037 1 89.31 117 ASP B N 1
ATOM 4529 C CA . ASP B 1 117 ? 25.797 -3.164 4.164 1 89.31 117 ASP B CA 1
ATOM 4530 C C . ASP B 1 117 ? 24.875 -4.371 4.312 1 89.31 117 ASP B C 1
ATOM 4532 O O . ASP B 1 117 ? 24.547 -4.781 5.43 1 89.31 117 ASP B O 1
ATOM 4536 N N . ASP B 1 118 ? 24.469 -4.934 3.162 1 88.75 118 ASP B N 1
ATOM 4537 C CA . ASP B 1 118 ? 23.453 -5.961 3.279 1 88.75 118 ASP B CA 1
ATOM 4538 C C . ASP B 1 118 ? 23.891 -7.266 2.627 1 88.75 118 ASP B C 1
ATOM 4540 O O . ASP B 1 118 ? 23.094 -8.188 2.449 1 88.75 118 ASP B O 1
ATOM 4544 N N . SER B 1 119 ? 25.125 -7.348 2.24 1 92.62 119 SER B N 1
ATOM 4545 C CA . SER B 1 119 ? 25.609 -8.555 1.574 1 92.62 119 SER B CA 1
ATOM 4546 C C . SER B 1 119 ? 26.938 -9.008 2.156 1 92.62 119 SER B C 1
ATOM 4548 O O . SER B 1 119 ? 27.953 -8.312 2.039 1 92.62 119 SER B O 1
ATOM 4550 N N . VAL B 1 120 ? 26.938 -10.164 2.68 1 89.56 120 VAL B N 1
ATOM 4551 C CA . VAL B 1 120 ? 28.156 -10.75 3.227 1 89.56 120 VAL B CA 1
ATOM 4552 C C . VAL B 1 120 ? 29.125 -11.094 2.094 1 89.56 120 VAL B C 1
ATOM 4554 O O . VAL B 1 120 ? 30.344 -10.977 2.25 1 89.56 120 VAL B O 1
ATOM 4557 N N . VAL B 1 121 ? 28.547 -11.469 0.999 1 91 121 VAL B N 1
ATOM 4558 C CA . VAL B 1 121 ? 29.344 -11.852 -0.161 1 91 121 VAL B CA 1
ATOM 4559 C C . VAL B 1 121 ? 30.172 -10.664 -0.642 1 91 121 VAL B C 1
ATOM 4561 O O . VAL B 1 121 ? 31.375 -10.789 -0.857 1 91 121 VAL B O 1
ATOM 4564 N N . PHE B 1 122 ? 29.547 -9.555 -0.718 1 91.56 122 PHE B N 1
ATOM 4565 C CA . PHE B 1 122 ? 30.281 -8.375 -1.159 1 91.56 122 PHE B CA 1
ATOM 4566 C C . PHE B 1 122 ? 31.266 -7.918 -0.092 1 91.56 122 PHE B C 1
ATOM 4568 O O . PHE B 1 122 ? 32.344 -7.434 -0.412 1 91.56 122 PHE B O 1
ATOM 4575 N N . ARG B 1 123 ? 30.891 -8.047 1.166 1 89.94 123 ARG B N 1
ATOM 4576 C CA . ARG B 1 123 ? 31.812 -7.719 2.248 1 89.94 123 ARG B CA 1
ATOM 4577 C C . ARG B 1 123 ? 33.094 -8.555 2.152 1 89.94 123 ARG B C 1
ATOM 4579 O O . ARG B 1 123 ? 34.188 -8.031 2.312 1 89.94 123 ARG B O 1
ATOM 4586 N N . ASP B 1 124 ? 32.844 -9.766 1.894 1 87.75 124 ASP B N 1
ATOM 4587 C CA . ASP B 1 124 ? 33.969 -10.68 1.767 1 87.75 124 ASP B CA 1
ATOM 4588 C C . ASP B 1 124 ? 34.812 -10.359 0.525 1 87.75 124 ASP B C 1
ATOM 4590 O O . ASP B 1 124 ? 36.031 -10.375 0.573 1 87.75 124 ASP B O 1
ATOM 4594 N N . MET B 1 125 ? 34.125 -10.078 -0.509 1 84.56 125 MET B N 1
ATOM 4595 C CA . MET B 1 125 ? 34.812 -9.758 -1.766 1 84.56 125 MET B CA 1
ATOM 4596 C C . MET B 1 125 ? 35.688 -8.531 -1.61 1 84.56 125 MET B C 1
ATOM 4598 O O . MET B 1 125 ? 36.781 -8.477 -2.182 1 84.56 125 MET B O 1
ATOM 4602 N N . PHE B 1 126 ? 35.25 -7.566 -0.744 1 84.06 126 PHE B N 1
ATOM 4603 C CA . PHE B 1 126 ? 35.969 -6.312 -0.587 1 84.06 126 PHE B CA 1
ATOM 4604 C C . PHE B 1 126 ? 37.062 -6.453 0.46 1 84.06 126 PHE B C 1
ATOM 4606 O O . PHE B 1 126 ? 38 -5.637 0.512 1 84.06 126 PHE B O 1
ATOM 4613 N N . SER B 1 127 ? 36.812 -7.348 1.332 1 80.19 127 SER B N 1
ATOM 4614 C CA . SER B 1 127 ? 37.812 -7.566 2.371 1 80.19 127 SER B CA 1
ATOM 4615 C C . SER B 1 127 ? 39.062 -8.281 1.812 1 80.19 127 SER B C 1
ATOM 4617 O O . SER B 1 127 ? 40.125 -8.25 2.422 1 80.19 127 SER B O 1
ATOM 4619 N N . LEU B 1 128 ? 38.844 -8.984 0.724 1 67.88 128 LEU B N 1
ATOM 4620 C CA . LEU B 1 128 ? 39.969 -9.703 0.135 1 67.88 128 LEU B CA 1
ATOM 4621 C C . LEU B 1 128 ? 41.031 -8.727 -0.361 1 67.88 128 LEU B C 1
ATOM 4623 O O . LEU B 1 128 ? 40.719 -7.641 -0.848 1 67.88 128 LEU B O 1
ATOM 4627 N N . PRO B 1 129 ? 42.219 -8.828 0.234 1 58.88 129 PRO B N 1
ATOM 4628 C CA . PRO B 1 129 ? 43.344 -7.938 -0.135 1 58.88 129 PRO B CA 1
ATOM 4629 C C . PRO B 1 129 ? 43.375 -7.641 -1.633 1 58.88 129 PRO B C 1
ATOM 4631 O O . PRO B 1 129 ? 43.219 -8.547 -2.451 1 58.88 129 PRO B O 1
ATOM 4634 N N . GLN B 1 130 ? 42.688 -6.559 -1.983 1 54.16 130 GLN B N 1
ATOM 4635 C CA . GLN B 1 130 ? 42.812 -6.207 -3.393 1 54.16 130 GLN B CA 1
ATOM 4636 C C . GLN B 1 130 ? 44.281 -6.066 -3.797 1 54.16 130 GLN B C 1
ATOM 4638 O O . GLN B 1 130 ? 45.125 -5.711 -2.971 1 54.16 130 GLN B O 1
ATOM 4643 N N . PRO B 1 131 ? 44.625 -6.73 -4.738 1 46.31 131 PRO B N 1
ATOM 4644 C CA . PRO B 1 131 ? 46.031 -6.57 -5.094 1 46.31 131 PRO B CA 1
ATOM 4645 C C . PRO B 1 131 ? 46.562 -5.148 -4.871 1 46.31 131 PRO B C 1
ATOM 4647 O O . PRO B 1 131 ? 45.781 -4.191 -4.965 1 46.31 131 PRO B O 1
ATOM 4650 N N . ASP B 1 132 ? 47.5 -4.992 -3.879 1 41.66 132 ASP B N 1
ATOM 4651 C CA . ASP B 1 132 ? 48.25 -3.818 -3.482 1 41.66 132 ASP B CA 1
ATOM 4652 C C . ASP B 1 132 ? 48.344 -2.811 -4.625 1 41.66 132 ASP B C 1
ATOM 4654 O O . ASP B 1 132 ? 49.375 -2.752 -5.324 1 41.66 132 ASP B O 1
ATOM 4658 N N . THR B 1 133 ? 47.406 -2.76 -5.543 1 42.97 133 THR B N 1
ATOM 4659 C CA . THR B 1 133 ? 47.906 -1.692 -6.402 1 42.97 133 THR B CA 1
ATOM 4660 C C . THR B 1 133 ? 48.031 -0.388 -5.621 1 42.97 133 THR B C 1
ATOM 4662 O O . THR B 1 133 ? 47.375 -0.201 -4.598 1 42.97 133 THR B O 1
ATOM 4665 N N . GLY B 1 134 ? 49 0.374 -5.629 1 39.47 134 GLY B N 1
ATOM 4666 C CA . GLY B 1 134 ? 49.469 1.569 -4.965 1 39.47 134 GLY B CA 1
ATOM 4667 C C . GLY B 1 134 ? 48.438 2.287 -4.152 1 39.47 134 GLY B C 1
ATOM 4668 O O . GLY B 1 134 ? 48.594 2.508 -2.953 1 39.47 134 GLY B O 1
ATOM 4669 N N . ASN B 1 135 ? 47.719 3.271 -4.801 1 38.84 135 ASN B N 1
ATOM 4670 C CA . ASN B 1 135 ? 46.906 4.281 -4.113 1 38.84 135 ASN B CA 1
ATOM 4671 C C . ASN B 1 135 ? 45.625 3.686 -3.547 1 38.84 135 ASN B C 1
ATOM 4673 O O . ASN B 1 135 ? 44.781 3.219 -4.297 1 38.84 135 ASN B O 1
ATOM 4677 N N . PRO B 1 136 ? 45.562 3.221 -2.318 1 42.34 136 PRO B N 1
ATOM 4678 C CA . PRO B 1 136 ? 44.469 2.633 -1.58 1 42.34 136 PRO B CA 1
ATOM 4679 C C . PRO B 1 136 ? 43.094 3.195 -2.012 1 42.34 136 PRO B C 1
ATOM 4681 O O . PRO B 1 136 ? 42.062 2.551 -1.809 1 42.34 136 PRO B O 1
ATOM 4684 N N . GLN B 1 137 ? 42.938 4.465 -2.07 1 43.34 137 GLN B N 1
ATOM 4685 C CA . GLN B 1 137 ? 41.719 5.223 -2.193 1 43.34 137 GLN B CA 1
ATOM 4686 C C . GLN B 1 137 ? 41.031 4.969 -3.541 1 43.34 137 GLN B C 1
ATOM 4688 O O . GLN B 1 137 ? 39.875 5.277 -3.721 1 43.34 137 GLN B O 1
ATOM 4693 N N . GLU B 1 138 ? 41.781 4.91 -4.672 1 45.03 138 GLU B N 1
ATOM 4694 C CA . GLU B 1 138 ? 41.312 4.809 -6.047 1 45.03 138 GLU B CA 1
ATOM 4695 C C . GLU B 1 138 ? 41.062 3.354 -6.438 1 45.03 138 GLU B C 1
ATOM 4697 O O . GLU B 1 138 ? 42.031 2.623 -6.75 1 45.03 138 GLU B O 1
ATOM 4702 N N . PHE B 1 139 ? 40.312 2.615 -5.824 1 50.44 139 PHE B N 1
ATOM 4703 C CA . PHE B 1 139 ? 39.969 1.265 -6.242 1 50.44 139 PHE B CA 1
ATOM 4704 C C . PHE B 1 139 ? 39.75 1.204 -7.75 1 50.44 139 PHE B C 1
ATOM 4706 O O . PHE B 1 139 ? 38.625 1.328 -8.227 1 50.44 139 PHE B O 1
ATOM 4713 N N . ASP B 1 140 ? 40.812 1.562 -8.523 1 60.16 140 ASP B N 1
ATOM 4714 C CA . ASP B 1 140 ? 40.812 1.79 -9.961 1 60.16 140 ASP B CA 1
ATOM 4715 C C . ASP B 1 140 ? 40.594 0.485 -10.727 1 60.16 140 ASP B C 1
ATOM 4717 O O . ASP B 1 140 ? 40.281 0.501 -11.914 1 60.16 140 ASP B O 1
ATOM 4721 N N . GLU B 1 141 ? 40.812 -0.657 -10.047 1 75.5 141 GLU B N 1
ATOM 4722 C CA . GLU B 1 141 ? 40.562 -1.807 -10.914 1 75.5 141 GLU B CA 1
ATOM 4723 C C . GLU B 1 141 ? 39.125 -2.289 -10.805 1 75.5 141 GLU B C 1
ATOM 4725 O O . GLU B 1 141 ? 38.625 -2.537 -9.695 1 75.5 141 GLU B O 1
ATOM 4730 N N . PRO B 1 142 ? 38.531 -2.383 -11.82 1 86.06 142 PRO B N 1
ATOM 4731 C CA . PRO B 1 142 ? 37.125 -2.754 -11.812 1 86.06 142 PRO B CA 1
ATOM 4732 C C . PRO B 1 142 ? 36.906 -4.207 -11.398 1 86.06 142 PRO B C 1
ATOM 4734 O O . PRO B 1 142 ? 37.719 -5.074 -11.695 1 86.06 142 PRO B O 1
ATOM 4737 N N . ILE B 1 143 ? 36.031 -4.52 -10.5 1 87.56 143 ILE B N 1
ATOM 4738 C CA . ILE B 1 143 ? 35.562 -5.863 -10.195 1 87.56 143 ILE B CA 1
ATOM 4739 C C . ILE B 1 143 ? 34.75 -6.402 -11.367 1 87.56 143 ILE B C 1
ATOM 4741 O O . ILE B 1 143 ? 33.781 -5.77 -11.812 1 87.56 143 ILE B O 1
ATOM 4745 N N . ILE B 1 144 ? 35.188 -7.527 -11.859 1 88.81 144 ILE B N 1
ATOM 4746 C CA . ILE B 1 144 ? 34.5 -8.094 -13.023 1 88.81 144 ILE B CA 1
ATOM 4747 C C . ILE B 1 144 ? 33.438 -9.086 -12.562 1 88.81 144 ILE B C 1
ATOM 4749 O O . ILE B 1 144 ? 33.719 -10.062 -11.883 1 88.81 144 ILE B O 1
ATOM 4753 N N . LEU B 1 145 ? 32.25 -8.789 -12.859 1 91.19 145 LEU B N 1
ATOM 4754 C CA . LEU B 1 145 ? 31.125 -9.68 -12.562 1 91.19 145 LEU B CA 1
ATOM 4755 C C . LEU B 1 145 ? 30.516 -10.234 -13.852 1 91.19 145 LEU B C 1
ATOM 4757 O O . LEU B 1 145 ? 30.516 -9.562 -14.883 1 91.19 145 LEU B O 1
ATOM 4761 N N . HIS B 1 146 ? 30.031 -11.445 -13.852 1 89.88 146 HIS B N 1
ATOM 4762 C CA . HIS B 1 146 ? 29.516 -12.117 -15.039 1 89.88 146 HIS B CA 1
ATOM 4763 C C . HIS B 1 146 ? 28 -12.094 -15.078 1 89.88 146 HIS B C 1
ATOM 4765 O O . HIS B 1 146 ? 27.391 -12.828 -15.867 1 89.88 146 HIS B O 1
ATOM 4771 N N . ASP B 1 147 ? 27.438 -11.312 -14.375 1 92.12 147 ASP B N 1
ATOM 4772 C CA . ASP B 1 147 ? 25.984 -11.156 -14.359 1 92.12 147 ASP B CA 1
ATOM 4773 C C . ASP B 1 147 ? 25.5 -10.406 -15.594 1 92.12 147 ASP B C 1
ATOM 4775 O O . ASP B 1 147 ? 26.297 -9.781 -16.297 1 92.12 147 ASP B O 1
ATOM 4779 N N . SER B 1 148 ? 24.234 -10.555 -15.914 1 92.88 148 SER B N 1
ATOM 4780 C CA . SER B 1 148 ? 23.656 -9.758 -17 1 92.88 148 SER B CA 1
ATOM 4781 C C . SER B 1 148 ? 23.516 -8.297 -16.594 1 92.88 148 SER B C 1
ATOM 4783 O O . SER B 1 148 ? 23.328 -7.988 -15.414 1 92.88 148 SER B O 1
ATOM 4785 N N . VAL B 1 149 ? 23.531 -7.402 -17.578 1 93.81 149 VAL B N 1
ATOM 4786 C CA . VAL B 1 149 ? 23.391 -5.969 -17.359 1 93.81 149 VAL B CA 1
ATOM 4787 C C . VAL B 1 149 ? 22.031 -5.668 -16.734 1 93.81 149 VAL B C 1
ATOM 4789 O O . VAL B 1 149 ? 21.938 -4.887 -15.789 1 93.81 149 VAL B O 1
ATOM 4792 N N . ARG B 1 150 ? 21.062 -6.359 -17.172 1 93.06 150 ARG B N 1
ATOM 4793 C CA . ARG B 1 150 ? 19.703 -6.148 -16.703 1 93.06 150 ARG B CA 1
ATOM 4794 C C . ARG B 1 150 ? 19.578 -6.496 -15.219 1 93.06 150 ARG B C 1
ATOM 4796 O O . ARG B 1 150 ? 19.047 -5.711 -14.43 1 93.06 150 ARG B O 1
ATOM 4803 N N . ASP B 1 151 ? 20.141 -7.59 -14.875 1 95.25 151 ASP B N 1
ATOM 4804 C CA . ASP B 1 151 ? 20 -8.062 -13.5 1 95.25 151 ASP B CA 1
ATOM 4805 C C . ASP B 1 151 ? 20.797 -7.176 -12.539 1 95.25 151 ASP B C 1
ATOM 4807 O O . ASP B 1 151 ? 20.312 -6.836 -11.461 1 95.25 151 ASP B O 1
ATOM 4811 N N . PHE B 1 152 ? 21.906 -6.789 -12.922 1 96.56 152 PHE B N 1
ATOM 4812 C CA . PHE B 1 152 ? 22.719 -5.988 -12.008 1 96.56 152 PHE B CA 1
ATOM 4813 C C . PHE B 1 152 ? 22.156 -4.574 -11.891 1 96.56 152 PHE B C 1
ATOM 4815 O O . PHE B 1 152 ? 22.219 -3.969 -10.812 1 96.56 152 PHE B O 1
ATOM 4822 N N . ARG B 1 153 ? 21.625 -4.055 -13 1 96.62 153 ARG B N 1
ATOM 4823 C CA . ARG B 1 153 ? 20.969 -2.752 -12.945 1 96.62 153 ARG B CA 1
ATOM 4824 C C . ARG B 1 153 ? 19.766 -2.785 -12 1 96.62 153 ARG B C 1
ATOM 4826 O O . ARG B 1 153 ? 19.484 -1.801 -11.312 1 96.62 153 ARG B O 1
ATOM 4833 N N . ALA B 1 154 ? 19.109 -3.863 -12 1 97.44 154 ALA B N 1
ATOM 4834 C CA . ALA B 1 154 ? 17.984 -4.02 -11.086 1 97.44 154 ALA B CA 1
ATOM 4835 C C . ALA B 1 154 ? 18.453 -3.977 -9.633 1 97.44 154 ALA B C 1
ATOM 4837 O O . ALA B 1 154 ? 17.781 -3.387 -8.773 1 97.44 154 ALA B O 1
ATOM 4838 N N . LEU B 1 155 ? 19.547 -4.594 -9.414 1 97.31 155 LEU B N 1
ATOM 4839 C CA . LEU B 1 155 ? 20.125 -4.543 -8.07 1 97.31 155 LEU B CA 1
ATOM 4840 C C . LEU B 1 155 ? 20.484 -3.111 -7.688 1 97.31 155 LEU B C 1
ATOM 4842 O O . LEU B 1 155 ? 20.172 -2.662 -6.582 1 97.31 155 LEU B O 1
ATOM 4846 N N . CYS B 1 156 ? 21.125 -2.447 -8.609 1 97.25 156 CYS B N 1
ATOM 4847 C CA . CYS B 1 156 ? 21.484 -1.056 -8.359 1 97.25 156 CYS B CA 1
ATOM 4848 C C . CYS B 1 156 ? 20.25 -0.211 -8.094 1 97.25 156 CYS B C 1
ATOM 4850 O O . CYS B 1 156 ? 20.25 0.645 -7.207 1 97.25 156 CYS B O 1
ATOM 4852 N N . TRP B 1 157 ? 19.25 -0.471 -8.844 1 97.69 157 TRP B N 1
ATOM 4853 C CA . TRP B 1 157 ? 18 0.253 -8.625 1 97.69 157 TRP B CA 1
ATOM 4854 C C . TRP B 1 157 ? 17.5 0.04 -7.199 1 97.69 157 TRP B C 1
ATOM 4856 O O . TRP B 1 157 ? 17.109 0.995 -6.523 1 97.69 157 TRP B O 1
ATOM 4866 N N . ALA B 1 158 ? 17.547 -1.136 -6.75 1 97.5 158 ALA B N 1
ATOM 4867 C CA . ALA B 1 158 ? 17.047 -1.452 -5.41 1 97.5 158 ALA B CA 1
ATOM 4868 C C . ALA B 1 158 ? 17.875 -0.738 -4.344 1 97.5 158 ALA B C 1
ATOM 4870 O O . ALA B 1 158 ? 17.359 -0.368 -3.289 1 97.5 158 ALA B O 1
ATOM 4871 N N . LEU B 1 159 ? 19.109 -0.526 -4.605 1 96.44 159 LEU B N 1
ATOM 4872 C CA . LEU B 1 159 ? 20.016 0.053 -3.627 1 96.44 159 LEU B CA 1
ATOM 4873 C C . LEU B 1 159 ? 19.938 1.576 -3.639 1 96.44 159 LEU B C 1
ATOM 4875 O O . LEU B 1 159 ? 20.203 2.225 -2.627 1 96.44 159 LEU B O 1
ATOM 4879 N N . TYR B 1 160 ? 19.516 2.129 -4.82 1 96.25 160 TYR B N 1
ATOM 4880 C CA . TYR B 1 160 ? 19.656 3.576 -4.957 1 96.25 160 TYR B CA 1
ATOM 4881 C C . TYR B 1 160 ? 18.297 4.227 -5.203 1 96.25 160 TYR B C 1
ATOM 4883 O O . TYR B 1 160 ? 18.188 5.457 -5.215 1 96.25 160 TYR B O 1
ATOM 4891 N N . ALA B 1 161 ? 17.297 3.453 -5.348 1 95.88 161 ALA B N 1
ATOM 4892 C CA . ALA B 1 161 ? 15.992 3.994 -5.703 1 95.88 161 ALA B CA 1
ATOM 4893 C C . ALA B 1 161 ? 15.484 4.949 -4.629 1 95.88 161 ALA B C 1
ATOM 4895 O O . ALA B 1 161 ? 15.734 4.746 -3.439 1 95.88 161 ALA B O 1
ATOM 4896 N N . ARG B 1 162 ? 14.789 5.91 -5.078 1 94.56 162 ARG B N 1
ATOM 4897 C CA . ARG B 1 162 ? 14.109 6.844 -4.18 1 94.56 162 ARG B CA 1
ATOM 4898 C C . ARG B 1 162 ? 12.875 6.203 -3.553 1 94.56 162 ARG B C 1
ATOM 4900 O O . ARG B 1 162 ? 12.297 5.277 -4.125 1 94.56 162 ARG B O 1
ATOM 4907 N N . PRO B 1 163 ? 12.5 6.746 -2.408 1 96.12 163 PRO B N 1
ATOM 4908 C CA . PRO B 1 163 ? 11.305 6.191 -1.771 1 96.12 163 PRO B CA 1
ATOM 4909 C C . PRO B 1 163 ? 10.078 6.227 -2.684 1 96.12 163 PRO B C 1
ATOM 4911 O O . PRO B 1 163 ? 9.281 5.285 -2.684 1 96.12 163 PRO B O 1
ATOM 4914 N N . SER B 1 164 ? 9.992 7.27 -3.494 1 94.69 164 SER B N 1
ATOM 4915 C CA . SER B 1 164 ? 8.852 7.395 -4.398 1 94.69 164 SER B CA 1
ATOM 4916 C C . SER B 1 164 ? 8.852 6.289 -5.449 1 94.69 164 SER B C 1
ATOM 4918 O O . SER B 1 164 ? 7.797 5.781 -5.828 1 94.69 164 SER B O 1
ATOM 4920 N N . GLU B 1 165 ? 10.008 5.93 -5.895 1 95.5 165 GLU B N 1
ATOM 4921 C CA . GLU B 1 165 ? 10.141 4.879 -6.902 1 95.5 165 GLU B CA 1
ATOM 4922 C C . GLU B 1 165 ? 9.805 3.51 -6.3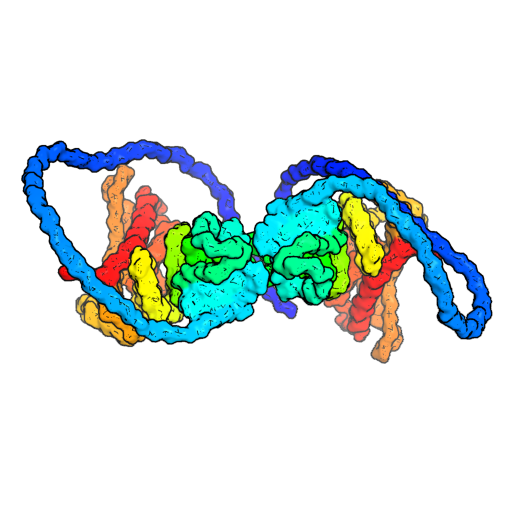2 1 95.5 165 GLU B C 1
ATOM 4924 O O . GLU B 1 165 ? 9.172 2.686 -6.988 1 95.5 165 GLU B O 1
ATOM 4929 N N . ILE B 1 166 ? 10.242 3.287 -5.121 1 96 166 ILE B N 1
ATOM 4930 C CA . ILE B 1 166 ? 9.938 2.033 -4.438 1 96 166 ILE B CA 1
ATOM 4931 C C . ILE B 1 166 ? 8.438 1.943 -4.172 1 96 166 ILE B C 1
ATOM 4933 O O . ILE B 1 166 ? 7.82 0.902 -4.41 1 96 166 ILE B O 1
ATOM 4937 N N . ALA B 1 167 ? 7.906 3.031 -3.713 1 94 167 ALA B N 1
ATOM 4938 C CA . ALA B 1 167 ? 6.477 3.086 -3.414 1 94 167 ALA B CA 1
ATOM 4939 C C . ALA B 1 167 ? 5.645 2.803 -4.664 1 94 167 ALA B C 1
ATOM 4941 O O . ALA B 1 167 ? 4.578 2.189 -4.578 1 94 167 ALA B O 1
ATOM 4942 N N . ALA B 1 168 ? 6.148 3.238 -5.781 1 93.75 168 ALA B N 1
ATOM 4943 C CA . ALA B 1 168 ? 5.434 3.066 -7.039 1 93.75 168 ALA B CA 1
ATOM 4944 C C . ALA B 1 168 ? 5.359 1.593 -7.434 1 93.75 168 ALA B C 1
ATOM 4946 O O . ALA B 1 168 ? 4.504 1.198 -8.234 1 93.75 168 ALA B O 1
ATOM 4947 N N . GLN B 1 169 ? 6.195 0.786 -6.824 1 92.56 169 GLN B N 1
ATOM 4948 C CA . GLN B 1 169 ? 6.219 -0.636 -7.152 1 92.56 169 GLN B CA 1
ATOM 4949 C C . GLN B 1 169 ? 5.367 -1.438 -6.168 1 92.56 169 GLN B C 1
ATOM 4951 O O . GLN B 1 169 ? 5.117 -2.627 -6.383 1 92.56 169 GLN B O 1
ATOM 4956 N N . MET B 1 170 ? 4.992 -0.787 -5.117 1 89.56 170 MET B N 1
ATOM 4957 C CA . MET B 1 170 ? 4.242 -1.484 -4.078 1 89.56 170 MET B CA 1
ATOM 4958 C C . MET B 1 170 ? 2.766 -1.587 -4.449 1 89.56 170 MET B C 1
ATOM 4960 O O . MET B 1 170 ? 2.148 -0.593 -4.836 1 89.56 170 MET B O 1
ATOM 4964 N N . PRO B 1 171 ? 2.215 -2.814 -4.281 1 85.19 171 PRO B N 1
ATOM 4965 C CA . PRO B 1 171 ? 0.789 -2.971 -4.578 1 85.19 171 PRO B CA 1
ATOM 4966 C C . PRO B 1 171 ? -0.106 -2.246 -3.574 1 85.19 171 PRO B C 1
ATOM 4968 O O . PRO B 1 171 ? 0.263 -2.098 -2.408 1 85.19 171 PRO B O 1
ATOM 4971 N N . PRO B 1 172 ? -1.248 -1.684 -4.059 1 81.62 172 PRO B N 1
ATOM 4972 C CA . PRO B 1 172 ? -1.833 -1.842 -5.391 1 81.62 172 PRO B CA 1
ATOM 4973 C C . PRO B 1 172 ? -1.311 -0.813 -6.391 1 81.62 172 PRO B C 1
ATOM 4975 O O . PRO B 1 172 ? -1.191 0.369 -6.059 1 81.62 172 PRO B O 1
ATOM 4978 N N . THR B 1 173 ? -0.732 -1.331 -7.414 1 82.12 173 THR B N 1
ATOM 4979 C CA . THR B 1 173 ? -0.228 -0.427 -8.438 1 82.12 173 THR B CA 1
ATOM 4980 C C . THR B 1 173 ? -0.304 -1.078 -9.82 1 82.12 173 THR B C 1
ATOM 4982 O O . THR B 1 173 ? -0.238 -2.303 -9.938 1 82.12 173 THR B O 1
ATOM 4985 N N . ASP B 1 174 ? -0.418 -0.192 -10.789 1 79.25 174 ASP B N 1
ATOM 4986 C CA . ASP B 1 174 ? -0.388 -0.661 -12.172 1 79.25 174 ASP B CA 1
ATOM 4987 C C . ASP B 1 174 ? 0.985 -0.432 -12.797 1 79.25 174 ASP B C 1
ATOM 4989 O O . ASP B 1 174 ? 1.218 -0.811 -13.953 1 79.25 174 ASP B O 1
ATOM 4993 N N . LYS B 1 175 ? 1.893 -0.041 -11.969 1 84.12 175 LYS B N 1
ATOM 4994 C CA . LYS B 1 175 ? 3.186 0.35 -12.523 1 84.12 175 LYS B CA 1
ATOM 4995 C C . LYS B 1 175 ? 4.277 -0.636 -12.125 1 84.12 175 LYS B C 1
ATOM 4997 O O . LYS B 1 175 ? 5.465 -0.369 -12.32 1 84.12 175 LYS B O 1
ATOM 5002 N N . ILE B 1 176 ? 3.906 -1.763 -11.695 1 88.75 176 ILE B N 1
ATOM 5003 C CA . ILE B 1 176 ? 4.895 -2.715 -11.203 1 88.75 176 ILE B CA 1
ATOM 5004 C C . ILE B 1 176 ? 5.707 -3.266 -12.375 1 88.75 176 ILE B C 1
ATOM 5006 O O . ILE B 1 176 ? 5.152 -3.564 -13.438 1 88.75 176 ILE B O 1
ATOM 5010 N N . ASN B 1 177 ? 6.945 -3.205 -12.266 1 91.5 177 ASN B N 1
ATOM 5011 C CA . ASN B 1 177 ? 7.863 -3.838 -13.203 1 91.5 177 ASN B CA 1
ATOM 5012 C C . ASN B 1 177 ? 8.297 -5.219 -12.727 1 91.5 177 ASN B C 1
ATOM 5014 O O . ASN B 1 177 ? 9.352 -5.363 -12.109 1 91.5 177 ASN B O 1
ATOM 5018 N N . MET B 1 178 ? 7.598 -6.25 -13.07 1 89.56 178 MET B N 1
ATOM 5019 C CA . MET B 1 178 ? 7.82 -7.605 -12.578 1 89.56 178 MET B CA 1
ATOM 5020 C C . MET B 1 178 ? 9.211 -8.102 -12.969 1 89.56 178 MET B C 1
ATOM 5022 O O . MET B 1 178 ? 9.867 -8.797 -12.188 1 89.56 178 MET B O 1
ATOM 5026 N N . LEU B 1 179 ? 9.547 -7.75 -14.148 1 91.81 179 LEU B N 1
ATOM 5027 C CA . LEU B 1 179 ? 10.852 -8.18 -14.641 1 91.81 179 LEU B CA 1
ATOM 5028 C C . LEU B 1 179 ? 11.969 -7.66 -13.742 1 91.81 179 LEU B C 1
ATOM 5030 O O . LEU B 1 179 ? 12.891 -8.398 -13.406 1 91.81 179 LEU B O 1
ATOM 5034 N N . ARG B 1 180 ? 11.836 -6.488 -13.328 1 95.06 180 ARG B N 1
ATOM 5035 C CA . ARG B 1 180 ? 12.844 -5.891 -12.461 1 95.06 180 ARG B CA 1
ATOM 5036 C C . ARG B 1 180 ? 12.852 -6.559 -11.086 1 95.06 180 ARG B C 1
ATOM 5038 O O . ARG B 1 180 ? 13.922 -6.852 -10.539 1 95.06 180 ARG B O 1
ATOM 5045 N N . ILE B 1 181 ? 11.695 -6.797 -10.594 1 95.25 181 ILE B N 1
ATOM 5046 C CA . ILE B 1 181 ? 11.594 -7.379 -9.258 1 95.25 181 ILE B CA 1
ATOM 5047 C C . ILE B 1 181 ? 12.125 -8.805 -9.281 1 95.25 181 ILE B C 1
ATOM 5049 O O . ILE B 1 181 ? 12.797 -9.242 -8.336 1 95.25 181 ILE B O 1
ATOM 5053 N N . VAL B 1 182 ? 11.914 -9.523 -10.336 1 94.31 182 VAL B N 1
ATOM 5054 C CA . VAL B 1 182 ? 12.453 -10.875 -10.461 1 94.31 182 VAL B CA 1
ATOM 5055 C C . VAL B 1 182 ? 13.969 -10.82 -10.578 1 94.31 182 VAL B C 1
ATOM 5057 O O . VAL B 1 182 ? 14.68 -11.648 -10.008 1 94.31 182 VAL B O 1
ATOM 5060 N N . SER B 1 183 ? 14.445 -9.844 -11.328 1 95.81 183 SER B N 1
ATOM 5061 C CA . SER B 1 183 ? 15.883 -9.656 -11.445 1 95.81 183 SER B CA 1
ATOM 5062 C C . SER B 1 183 ? 16.516 -9.359 -10.086 1 95.81 183 SER B C 1
ATOM 5064 O O . SER B 1 183 ? 17.625 -9.805 -9.797 1 95.81 183 SER B O 1
ATOM 5066 N N . ILE B 1 184 ? 15.797 -8.641 -9.281 1 97.5 184 ILE B N 1
ATOM 5067 C CA . ILE B 1 184 ? 16.266 -8.328 -7.938 1 97.5 184 ILE B CA 1
ATOM 5068 C C . ILE B 1 184 ? 16.359 -9.617 -7.117 1 97.5 184 ILE B C 1
ATOM 5070 O O . ILE B 1 184 ? 17.328 -9.828 -6.387 1 97.5 184 ILE B O 1
ATOM 5074 N N . ILE B 1 185 ? 15.398 -10.469 -7.242 1 96.38 185 ILE B N 1
ATOM 5075 C CA . ILE B 1 185 ? 15.422 -11.742 -6.527 1 96.38 185 ILE B CA 1
ATOM 5076 C C . ILE B 1 185 ? 16.625 -12.555 -6.973 1 96.38 185 ILE B C 1
ATOM 5078 O O . ILE B 1 185 ? 17.344 -13.141 -6.145 1 96.38 185 ILE B O 1
ATOM 5082 N N . THR B 1 186 ? 16.859 -12.523 -8.273 1 94.62 186 THR B N 1
ATOM 5083 C CA . THR B 1 186 ? 17.984 -13.258 -8.836 1 94.62 186 THR B CA 1
ATOM 5084 C C . THR B 1 186 ? 19.297 -12.789 -8.219 1 94.62 186 THR B C 1
ATOM 5086 O O . THR B 1 186 ? 20.109 -13.602 -7.758 1 94.62 186 THR B O 1
ATOM 5089 N N . MET B 1 187 ? 19.438 -11.547 -8.141 1 96.38 187 MET B N 1
ATOM 5090 C CA . MET B 1 187 ? 20.672 -10.961 -7.641 1 96.38 187 MET B CA 1
ATOM 5091 C C . MET B 1 187 ? 20.781 -11.102 -6.125 1 96.38 187 MET B C 1
ATOM 5093 O O . MET B 1 187 ? 21.859 -11.359 -5.594 1 96.38 187 MET B O 1
ATOM 5097 N N . ALA B 1 188 ? 19.656 -10.898 -5.52 1 96.62 188 ALA B N 1
ATOM 5098 C CA . ALA B 1 188 ? 19.625 -11.008 -4.062 1 96.62 188 ALA B CA 1
ATOM 5099 C C . ALA B 1 188 ? 19.969 -12.422 -3.607 1 96.62 188 ALA B C 1
ATOM 5101 O O . ALA B 1 188 ? 20.641 -12.602 -2.586 1 96.62 188 ALA B O 1
ATOM 5102 N N . GLN B 1 189 ? 19.547 -13.344 -4.336 1 93 189 GLN B N 1
ATOM 5103 C CA . GLN B 1 189 ? 19.859 -14.734 -4.031 1 93 189 GLN B CA 1
ATOM 5104 C C . GLN B 1 189 ? 21.328 -15.039 -4.305 1 93 189 GLN B C 1
ATOM 5106 O O . GLN B 1 189 ? 22 -15.695 -3.498 1 93 189 GLN B O 1
ATOM 5111 N N . LYS B 1 190 ? 21.797 -14.586 -5.395 1 93.94 190 LYS B N 1
ATOM 5112 C CA . LYS B 1 190 ? 23.172 -14.852 -5.801 1 93.94 190 LYS B CA 1
ATOM 5113 C C . LYS B 1 190 ? 24.172 -14.242 -4.816 1 93.94 190 LYS B C 1
ATOM 5115 O O . LYS B 1 190 ? 25.156 -14.883 -4.453 1 93.94 190 LYS B O 1
ATOM 5120 N N . TYR B 1 191 ? 23.906 -12.992 -4.367 1 95.44 191 TYR B N 1
ATOM 5121 C CA . TYR B 1 191 ? 24.859 -12.266 -3.537 1 95.44 191 TYR B CA 1
ATOM 5122 C C . TYR B 1 191 ? 24.375 -12.203 -2.092 1 95.44 191 TYR B C 1
ATOM 5124 O O . TYR B 1 191 ? 24.891 -11.406 -1.299 1 95.44 191 TYR B O 1
ATOM 5132 N N . ASP B 1 192 ? 23.344 -12.867 -1.728 1 94.25 192 ASP B N 1
ATOM 5133 C CA . ASP B 1 192 ? 22.844 -13.109 -0.375 1 94.25 192 ASP B CA 1
ATOM 5134 C C . ASP B 1 192 ? 22.375 -11.805 0.273 1 94.25 192 ASP B C 1
ATOM 5136 O O . ASP B 1 192 ? 22.797 -11.469 1.382 1 94.25 192 ASP B O 1
ATOM 5140 N N . PHE B 1 193 ? 21.578 -11.047 -0.429 1 96.38 193 PHE B N 1
ATOM 5141 C CA . PHE B 1 193 ? 20.828 -9.93 0.144 1 96.38 193 PHE B CA 1
ATOM 5142 C C . PHE B 1 193 ? 19.516 -10.414 0.741 1 96.38 193 PHE B C 1
ATOM 5144 O O . PHE B 1 193 ? 18.484 -10.383 0.079 1 96.38 193 PHE B O 1
ATOM 5151 N N . GLU B 1 194 ? 19.484 -10.766 1.915 1 94.31 194 GLU B N 1
ATOM 5152 C CA . GLU B 1 194 ? 18.344 -11.43 2.523 1 94.31 194 GLU B CA 1
ATOM 5153 C C . GLU B 1 194 ? 17.141 -10.492 2.609 1 94.31 194 GLU B C 1
ATOM 5155 O O . GLU B 1 194 ? 16.031 -10.859 2.217 1 94.31 194 GLU B O 1
ATOM 5160 N N . ASP B 1 195 ? 17.359 -9.305 3.078 1 95.38 195 ASP B N 1
ATOM 5161 C CA . ASP B 1 195 ? 16.281 -8.344 3.248 1 95.38 195 ASP B CA 1
ATOM 5162 C C . ASP B 1 195 ? 15.672 -7.961 1.902 1 95.38 195 ASP B C 1
ATOM 5164 O O . ASP B 1 195 ? 14.453 -7.852 1.777 1 95.38 195 ASP B O 1
ATOM 5168 N N . LEU B 1 196 ? 16.516 -7.762 0.987 1 96.62 196 LEU B N 1
ATOM 5169 C CA . LEU B 1 196 ? 16.062 -7.387 -0.349 1 96.62 196 LEU B CA 1
ATOM 5170 C C . LEU B 1 196 ? 15.266 -8.523 -0.991 1 96.62 196 LEU B C 1
ATOM 5172 O O . LEU B 1 196 ? 14.25 -8.281 -1.643 1 96.62 196 LEU B O 1
ATOM 5176 N N . ARG B 1 197 ? 15.766 -9.727 -0.795 1 95.88 197 ARG B N 1
ATOM 5177 C CA . ARG B 1 197 ? 15.086 -10.906 -1.328 1 95.88 197 ARG B CA 1
ATOM 5178 C C . ARG B 1 197 ? 13.688 -11.039 -0.744 1 95.88 197 ARG B C 1
ATOM 5180 O O . ARG B 1 197 ? 12.711 -11.219 -1.481 1 95.88 197 ARG B O 1
ATOM 5187 N N . ASN B 1 198 ? 13.594 -10.906 0.5 1 94.81 198 ASN B N 1
ATOM 5188 C CA . ASN B 1 198 ? 12.305 -11.039 1.177 1 94.81 198 ASN B CA 1
ATOM 5189 C C . ASN B 1 198 ? 11.344 -9.93 0.768 1 94.81 198 ASN B C 1
ATOM 5191 O O . ASN B 1 198 ? 10.148 -10.18 0.575 1 94.81 198 ASN B O 1
ATOM 5195 N N . TRP B 1 199 ? 11.883 -8.773 0.667 1 96.25 199 TRP B N 1
ATOM 5196 C CA . TRP B 1 199 ? 11.062 -7.66 0.211 1 96.25 199 TRP B CA 1
ATOM 5197 C C . TRP B 1 199 ? 10.516 -7.926 -1.188 1 96.25 199 TRP B C 1
ATOM 5199 O O . TRP B 1 199 ? 9.32 -7.738 -1.44 1 96.25 199 TRP B O 1
ATOM 5209 N N . ALA B 1 200 ? 11.312 -8.328 -2.068 1 96.62 200 ALA B N 1
ATOM 5210 C CA . ALA B 1 200 ? 10.93 -8.547 -3.461 1 96.62 200 ALA B CA 1
ATOM 5211 C C . ALA B 1 200 ? 9.867 -9.641 -3.568 1 96.62 200 ALA B C 1
ATOM 5213 O O . ALA B 1 200 ? 8.883 -9.492 -4.301 1 96.62 200 ALA B O 1
ATOM 5214 N N . PHE B 1 201 ? 10.055 -10.742 -2.783 1 95.12 201 PHE B N 1
ATOM 5215 C CA . PHE B 1 201 ? 9.047 -11.797 -2.766 1 95.12 201 PHE B CA 1
ATOM 5216 C C . PHE B 1 201 ? 7.719 -11.266 -2.242 1 95.12 201 PHE B C 1
ATOM 5218 O O . PHE B 1 201 ? 6.656 -11.617 -2.762 1 95.12 201 PHE B O 1
ATOM 5225 N N . GLY B 1 202 ? 7.844 -10.461 -1.261 1 93.44 202 GLY B N 1
ATOM 5226 C CA . GLY B 1 202 ? 6.629 -9.891 -0.695 1 93.44 202 GLY B CA 1
ATOM 5227 C C . GLY B 1 202 ? 5.863 -9.031 -1.678 1 93.44 202 GLY B C 1
ATOM 5228 O O . GLY B 1 202 ? 4.633 -9.102 -1.751 1 93.44 202 GLY B O 1
ATOM 5229 N N . VAL B 1 203 ? 6.57 -8.219 -2.41 1 93.5 203 VAL B N 1
ATOM 5230 C CA . VAL B 1 203 ? 5.969 -7.328 -3.395 1 93.5 203 VAL B CA 1
ATOM 5231 C C . VAL B 1 203 ? 5.242 -8.148 -4.457 1 93.5 203 VAL B C 1
ATOM 5233 O O . VAL B 1 203 ? 4.102 -7.848 -4.812 1 93.5 203 VAL B O 1
ATOM 5236 N N . LEU B 1 204 ? 5.879 -9.141 -4.941 1 91.88 204 LEU B N 1
ATOM 5237 C CA . LEU B 1 204 ? 5.301 -9.953 -6.008 1 91.88 204 LEU B CA 1
ATOM 5238 C C . LEU B 1 204 ? 4.117 -10.766 -5.496 1 91.88 204 LEU B C 1
ATOM 5240 O O . LEU B 1 204 ? 3.123 -10.938 -6.203 1 91.88 204 LEU B O 1
ATOM 5244 N N . ASP B 1 205 ? 4.234 -11.312 -4.312 1 91.44 205 ASP B N 1
ATOM 5245 C CA . ASP B 1 205 ? 3.133 -12.07 -3.719 1 91.44 205 ASP B CA 1
ATOM 5246 C C . ASP B 1 205 ? 1.891 -11.195 -3.564 1 91.44 205 ASP B C 1
ATOM 5248 O O . ASP B 1 205 ? 0.783 -11.617 -3.904 1 91.44 205 ASP B O 1
ATOM 5252 N N . ALA B 1 206 ? 2.129 -10.008 -3.105 1 89.31 206 ALA B N 1
ATOM 5253 C CA . ALA B 1 206 ? 1.016 -9.078 -2.936 1 89.31 206 ALA B CA 1
ATOM 5254 C C . ALA B 1 206 ? 0.408 -8.695 -4.281 1 89.31 206 ALA B C 1
ATOM 5256 O O . ALA B 1 206 ? -0.813 -8.578 -4.41 1 89.31 206 ALA B O 1
ATOM 5257 N N . HIS B 1 207 ? 1.233 -8.5 -5.219 1 89.38 207 HIS B N 1
ATOM 5258 C CA . HIS B 1 207 ? 0.766 -8.125 -6.551 1 89.38 207 HIS B CA 1
ATOM 5259 C C . HIS B 1 207 ? -0.073 -9.234 -7.172 1 89.38 207 HIS B C 1
ATOM 5261 O O . HIS B 1 207 ? -1.115 -8.969 -7.777 1 89.38 207 HIS B O 1
ATOM 5267 N N . LEU B 1 208 ? 0.382 -10.422 -7.023 1 88.31 208 LEU B N 1
ATOM 5268 C CA . LEU B 1 208 ? -0.305 -11.555 -7.625 1 88.31 208 LEU B CA 1
ATOM 5269 C C . LEU B 1 208 ? -1.624 -11.836 -6.914 1 88.31 208 LEU B C 1
ATOM 5271 O O . LEU B 1 208 ? -2.543 -12.414 -7.5 1 88.31 208 LEU B O 1
ATOM 5275 N N . ARG B 1 209 ? -1.76 -11.461 -5.754 1 86.31 209 ARG B N 1
ATOM 5276 C CA . ARG B 1 209 ? -3.01 -11.633 -5.02 1 86.31 209 ARG B CA 1
ATOM 5277 C C . ARG B 1 209 ? -4.07 -10.656 -5.508 1 86.31 209 ARG B C 1
ATOM 5279 O O . ARG B 1 209 ? -5.258 -10.984 -5.543 1 86.31 209 ARG B O 1
ATOM 5286 N N . GLU B 1 210 ? -3.631 -9.5 -5.891 1 77.69 210 GLU B N 1
ATOM 5287 C CA . GLU B 1 210 ? -4.566 -8.414 -6.18 1 77.69 210 GLU B CA 1
ATOM 5288 C C . GLU B 1 210 ? -4.934 -8.383 -7.66 1 77.69 210 GLU B C 1
ATOM 5290 O O . GLU B 1 210 ? -5.996 -7.883 -8.031 1 77.69 210 GLU B O 1
ATOM 5295 N N . THR B 1 211 ? -4.012 -8.711 -8.406 1 68.44 211 THR B N 1
ATOM 5296 C CA . THR B 1 211 ? -4.215 -8.461 -9.828 1 68.44 211 THR B CA 1
ATOM 5297 C C . THR B 1 211 ? -4.605 -9.75 -10.555 1 68.44 211 THR B C 1
ATOM 5299 O O . THR B 1 211 ? -4.102 -10.828 -10.227 1 68.44 211 THR B O 1
ATOM 5302 N N . ARG B 1 212 ? -5.605 -9.453 -11.336 1 62.47 212 ARG B N 1
ATOM 5303 C CA . ARG B 1 212 ? -5.859 -10.477 -12.336 1 62.47 212 ARG B CA 1
ATOM 5304 C C . ARG B 1 212 ? -4.863 -10.375 -13.492 1 62.47 212 ARG B C 1
ATOM 5306 O O . ARG B 1 212 ? -4.801 -9.352 -14.172 1 62.47 212 ARG B O 1
ATOM 5313 N N . ILE B 1 213 ? -3.881 -10.977 -13.312 1 58.72 213 ILE B N 1
ATOM 5314 C CA . ILE B 1 213 ? -2.844 -10.898 -14.336 1 58.72 213 ILE B CA 1
ATOM 5315 C C . ILE B 1 213 ? -3.268 -11.695 -15.562 1 58.72 213 ILE B C 1
ATOM 5317 O O . ILE B 1 213 ? -3.43 -12.914 -15.5 1 58.72 213 ILE B O 1
ATOM 5321 N N . LEU B 1 214 ? -3.744 -11.242 -16.578 1 54.84 214 LEU B N 1
ATOM 5322 C CA . LEU B 1 214 ? -4.168 -11.969 -17.766 1 54.84 214 LEU B CA 1
ATOM 5323 C C . LEU B 1 214 ? -2.967 -12.344 -18.641 1 54.84 214 LEU B C 1
ATOM 5325 O O . LEU B 1 214 ? -2.973 -13.383 -19.297 1 54.84 214 LEU B O 1
ATOM 5329 N N . CYS B 1 215 ? -2.062 -11.492 -18.766 1 54.56 215 CYS B N 1
ATOM 5330 C CA . CYS B 1 215 ? -1.009 -11.859 -19.703 1 54.56 215 CYS B CA 1
ATOM 5331 C C . CYS B 1 215 ? 0.364 -11.492 -19.156 1 54.56 215 CYS B C 1
ATOM 5333 O O . CYS B 1 215 ? 0.955 -10.492 -19.578 1 54.56 215 CYS B O 1
ATOM 5335 N N . PRO B 1 216 ? 0.575 -12.336 -18.297 1 64.75 216 PRO B N 1
ATOM 5336 C CA . PRO B 1 216 ? 1.919 -12.055 -17.781 1 64.75 216 PRO B CA 1
ATOM 5337 C C . PRO B 1 216 ? 3.02 -12.539 -18.719 1 64.75 216 PRO B C 1
ATOM 5339 O O . PRO B 1 216 ? 2.771 -13.383 -19.578 1 64.75 216 PRO B O 1
ATOM 5342 N N . ASP B 1 217 ? 4.016 -11.812 -19.062 1 80.94 217 ASP B N 1
ATOM 5343 C CA . ASP B 1 217 ? 5.223 -12.422 -19.609 1 80.94 217 ASP B CA 1
ATOM 5344 C C . ASP B 1 217 ? 5.539 -13.742 -18.906 1 80.94 217 ASP B C 1
ATOM 5346 O O . ASP B 1 217 ? 6.016 -13.75 -17.781 1 80.94 217 ASP B O 1
ATOM 5350 N N . TRP B 1 218 ? 5.262 -14.906 -19.641 1 87.94 218 TRP B N 1
ATOM 5351 C CA . TRP B 1 218 ? 5.324 -16.234 -19.031 1 87.94 218 TRP B CA 1
ATOM 5352 C C . TRP B 1 218 ? 6.766 -16.625 -18.75 1 87.94 218 TRP B C 1
ATOM 5354 O O . TRP B 1 218 ? 7.016 -17.516 -17.922 1 87.94 218 TRP B O 1
ATOM 5364 N N . THR B 1 219 ? 7.688 -15.914 -19.422 1 87.19 219 THR B N 1
ATOM 5365 C CA . THR B 1 219 ? 9.094 -16.156 -19.094 1 87.19 219 THR B CA 1
ATOM 5366 C C . THR B 1 219 ? 9.422 -15.641 -17.688 1 87.19 219 THR B C 1
ATOM 5368 O O . THR B 1 219 ? 10.133 -16.312 -16.938 1 87.19 219 THR B O 1
ATOM 5371 N N . VAL B 1 220 ? 8.836 -14.562 -17.453 1 88.12 220 VAL B N 1
ATOM 5372 C CA . VAL B 1 220 ? 9.047 -13.961 -16.141 1 88.12 220 VAL B CA 1
ATOM 5373 C C . VAL B 1 220 ? 8.359 -14.797 -15.062 1 88.12 220 VAL B C 1
ATOM 5375 O O . VAL B 1 220 ? 8.914 -15.016 -13.984 1 88.12 220 VAL B O 1
ATOM 5378 N N . MET B 1 221 ? 7.277 -15.312 -15.43 1 89.81 221 MET B N 1
ATOM 5379 C CA . MET B 1 221 ? 6.527 -16.141 -14.484 1 89.81 221 MET B CA 1
ATOM 5380 C C . MET B 1 221 ? 7.266 -17.438 -14.195 1 89.81 221 MET B C 1
ATOM 5382 O O . MET B 1 221 ? 7.266 -17.922 -13.062 1 89.81 221 MET B O 1
ATOM 5386 N N . GLY B 1 222 ? 7.777 -17.953 -15.203 1 92.5 222 GLY B N 1
ATOM 5387 C CA . GLY B 1 222 ? 8.562 -19.172 -15.023 1 92.5 222 GLY B CA 1
ATOM 5388 C C . GLY B 1 222 ? 9.742 -18.984 -14.094 1 92.5 222 GLY B C 1
ATOM 5389 O O . GLY B 1 222 ? 9.992 -19.812 -13.219 1 92.5 222 GLY B O 1
ATOM 5390 N N . ARG B 1 223 ? 10.406 -17.891 -14.266 1 91.25 223 ARG B N 1
ATOM 5391 C CA . ARG B 1 223 ? 11.539 -17.578 -13.398 1 91.25 223 ARG B CA 1
ATOM 5392 C C . ARG B 1 223 ? 11.086 -17.375 -11.953 1 91.25 223 ARG B C 1
ATOM 5394 O O . ARG B 1 223 ? 11.75 -17.828 -11.023 1 91.25 223 ARG B O 1
ATOM 5401 N N . LEU B 1 224 ? 10.023 -16.672 -11.867 1 92.62 224 LEU B N 1
ATOM 5402 C CA . LEU B 1 224 ? 9.484 -16.422 -10.531 1 92.62 224 LEU B CA 1
ATOM 5403 C C . LEU B 1 224 ? 9.125 -17.734 -9.836 1 92.62 224 LEU B C 1
ATOM 5405 O O . LEU B 1 224 ? 9.406 -17.922 -8.648 1 92.62 224 LEU B O 1
ATOM 5409 N N . LEU B 1 225 ? 8.523 -18.625 -10.586 1 94.94 225 LEU B N 1
ATOM 5410 C CA . LEU B 1 225 ? 8.172 -19.938 -10.031 1 94.94 225 LEU B CA 1
ATOM 5411 C C . LEU B 1 225 ? 9.414 -20.688 -9.594 1 94.94 225 LEU B C 1
ATOM 5413 O O . LEU B 1 225 ? 9.414 -21.328 -8.539 1 94.94 225 LEU B O 1
ATOM 5417 N N . GLU B 1 226 ? 10.383 -20.609 -10.359 1 94.56 226 GLU B N 1
ATOM 5418 C CA . GLU B 1 226 ? 11.648 -21.25 -10.039 1 94.56 226 GLU B CA 1
ATOM 5419 C C . GLU B 1 226 ? 12.219 -20.734 -8.719 1 94.56 226 GLU B C 1
ATOM 5421 O O . GLU B 1 226 ? 12.609 -21.516 -7.855 1 94.56 226 GLU B O 1
ATOM 5426 N N . PHE B 1 227 ? 12.219 -19.469 -8.594 1 93.75 227 PHE B N 1
ATOM 5427 C CA . PHE B 1 227 ? 12.766 -18.859 -7.387 1 93.75 227 PHE B CA 1
ATOM 5428 C C . PHE B 1 227 ? 11.883 -19.141 -6.18 1 93.75 227 PHE B C 1
ATOM 5430 O O . PHE B 1 227 ? 12.383 -19.391 -5.082 1 93.75 227 PHE B O 1
ATOM 5437 N N . ALA B 1 228 ? 10.664 -19.047 -6.41 1 95 228 ALA B N 1
ATOM 5438 C CA . ALA B 1 228 ? 9.742 -19.344 -5.312 1 95 228 ALA B CA 1
ATOM 5439 C C . ALA B 1 228 ? 9.914 -20.766 -4.812 1 95 228 ALA B C 1
ATOM 5441 O O . ALA B 1 228 ? 9.914 -21.016 -3.602 1 95 228 ALA B O 1
ATOM 5442 N N . ASN B 1 229 ? 10.062 -21.656 -5.758 1 94.75 229 ASN B N 1
ATOM 5443 C CA . ASN B 1 229 ? 10.258 -23.062 -5.418 1 94.75 229 ASN B CA 1
ATOM 5444 C C . ASN B 1 229 ? 11.594 -23.281 -4.703 1 94.75 229 ASN B C 1
ATOM 5446 O O . ASN B 1 229 ? 11.656 -24.016 -3.711 1 94.75 229 ASN B O 1
ATOM 5450 N N . ALA B 1 230 ? 12.625 -22.609 -5.148 1 92.38 230 ALA B N 1
ATOM 5451 C CA . ALA B 1 230 ? 13.961 -22.75 -4.578 1 92.38 230 ALA B CA 1
ATOM 5452 C C . ALA B 1 230 ? 14.016 -22.188 -3.158 1 92.38 230 ALA B C 1
ATOM 5454 O O . ALA B 1 230 ? 14.766 -22.688 -2.316 1 92.38 230 ALA B O 1
ATOM 5455 N N . ASN B 1 231 ? 13.242 -21.203 -2.875 1 93.5 231 ASN B N 1
ATOM 5456 C CA . ASN B 1 231 ? 13.25 -20.547 -1.572 1 93.5 231 ASN B CA 1
ATOM 5457 C C . ASN B 1 231 ? 12.117 -21.047 -0.684 1 93.5 231 ASN B C 1
ATOM 5459 O O . ASN B 1 231 ? 11.797 -20.438 0.335 1 93.5 231 ASN B O 1
ATOM 5463 N N . ASN B 1 232 ? 11.406 -22.031 -1.095 1 92 232 ASN B N 1
ATOM 5464 C CA . ASN B 1 232 ? 10.367 -22.734 -0.344 1 92 232 ASN B CA 1
ATOM 5465 C C . ASN B 1 232 ? 9.219 -21.797 0.015 1 92 232 ASN B C 1
ATOM 5467 O O . ASN B 1 232 ? 8.742 -21.797 1.153 1 92 232 ASN B O 1
ATOM 5471 N N . LYS B 1 233 ? 8.867 -20.984 -0.927 1 94.25 233 LYS B N 1
ATOM 5472 C CA . LYS B 1 233 ? 7.676 -20.156 -0.776 1 94.25 233 LYS B CA 1
ATOM 5473 C C . LYS B 1 233 ? 6.434 -20.875 -1.294 1 94.25 233 LYS B C 1
ATOM 5475 O O . LYS B 1 233 ? 5.953 -20.594 -2.391 1 94.25 233 LYS B O 1
ATOM 5480 N N . LYS B 1 234 ? 5.82 -21.609 -0.548 1 93.38 234 LYS B N 1
ATOM 5481 C CA . LYS B 1 234 ? 4.785 -22.562 -0.962 1 93.38 234 LYS B CA 1
ATOM 5482 C C . LYS B 1 234 ? 3.529 -21.828 -1.427 1 93.38 234 LYS B C 1
ATOM 5484 O O . LYS B 1 234 ? 2.957 -22.172 -2.467 1 93.38 234 LYS B O 1
ATOM 5489 N N . GLU B 1 235 ? 3.162 -20.844 -0.678 1 93.38 235 GLU B N 1
ATOM 5490 C CA . GLU B 1 235 ? 1.937 -20.141 -1.024 1 93.38 235 GLU B CA 1
ATOM 5491 C C . GLU B 1 235 ? 2.076 -19.406 -2.359 1 93.38 235 GLU B C 1
ATOM 5493 O O . GLU B 1 235 ? 1.139 -19.391 -3.158 1 93.38 235 GLU B O 1
ATOM 5498 N N . LEU B 1 236 ? 3.223 -18.922 -2.504 1 93.25 236 LEU B N 1
ATOM 5499 C CA . LEU B 1 236 ? 3.471 -18.203 -3.75 1 93.25 236 LEU B CA 1
ATOM 5500 C C . LEU B 1 236 ? 3.504 -19.172 -4.934 1 93.25 236 LEU B C 1
ATOM 5502 O O . LEU B 1 236 ? 2.998 -18.844 -6.012 1 93.25 236 LEU B O 1
ATOM 5506 N N . VAL B 1 237 ? 4.062 -20.297 -4.742 1 94.5 237 VAL B N 1
ATOM 5507 C CA . VAL B 1 237 ? 4.113 -21.312 -5.781 1 94.5 237 VAL B CA 1
ATOM 5508 C C . VAL B 1 237 ? 2.697 -21.703 -6.191 1 94.5 237 VAL B C 1
ATOM 5510 O O . VAL B 1 237 ? 2.367 -21.719 -7.379 1 94.5 237 VAL B O 1
ATOM 5513 N N . ILE B 1 238 ? 1.886 -21.906 -5.219 1 93.56 238 ILE B N 1
ATOM 5514 C CA . ILE B 1 238 ? 0.51 -22.328 -5.477 1 93.56 238 ILE B CA 1
ATOM 5515 C C . ILE B 1 238 ? -0.226 -21.219 -6.234 1 93.56 238 ILE B C 1
ATOM 5517 O O . ILE B 1 238 ? -0.951 -21.5 -7.191 1 93.56 238 ILE B O 1
ATOM 5521 N N . ARG B 1 239 ? 0.041 -20.078 -5.875 1 92.12 239 ARG B N 1
ATOM 5522 C CA . ARG B 1 239 ? -0.642 -18.953 -6.5 1 92.12 239 ARG B CA 1
ATOM 5523 C C . ARG B 1 239 ? -0.226 -18.797 -7.961 1 92.12 239 ARG B C 1
ATOM 5525 O O . ARG B 1 239 ? -1.064 -18.547 -8.828 1 92.12 239 ARG B O 1
ATOM 5532 N N . ILE B 1 240 ? 1.029 -18.922 -8.188 1 92.62 240 ILE B N 1
ATOM 5533 C CA . ILE B 1 240 ? 1.537 -18.797 -9.547 1 92.62 240 ILE B CA 1
ATOM 5534 C C . ILE B 1 240 ? 0.962 -19.922 -10.414 1 92.62 240 ILE B C 1
ATOM 5536 O O . ILE B 1 240 ? 0.515 -19.672 -11.539 1 92.62 240 ILE B O 1
ATOM 5540 N N . GLU B 1 241 ? 0.945 -21.062 -9.867 1 93.56 241 GLU B N 1
ATOM 5541 C CA . GLU B 1 241 ? 0.394 -22.203 -10.602 1 93.56 241 GLU B CA 1
ATOM 5542 C C . GLU B 1 241 ? -1.077 -21.984 -10.938 1 93.56 241 GLU B C 1
ATOM 5544 O O . GLU B 1 241 ? -1.503 -22.234 -12.07 1 93.56 241 GLU B O 1
ATOM 5549 N N . GLN B 1 242 ? -1.773 -21.516 -9.992 1 91.38 242 GLN B N 1
ATOM 5550 C CA . GLN B 1 242 ? -3.201 -21.297 -10.188 1 91.38 242 GLN B CA 1
ATOM 5551 C C . GLN B 1 242 ? -3.453 -20.25 -11.266 1 91.38 242 GLN B C 1
ATOM 5553 O O . GLN B 1 242 ? -4.355 -20.391 -12.094 1 91.38 242 GLN B O 1
ATOM 5558 N N . LYS B 1 243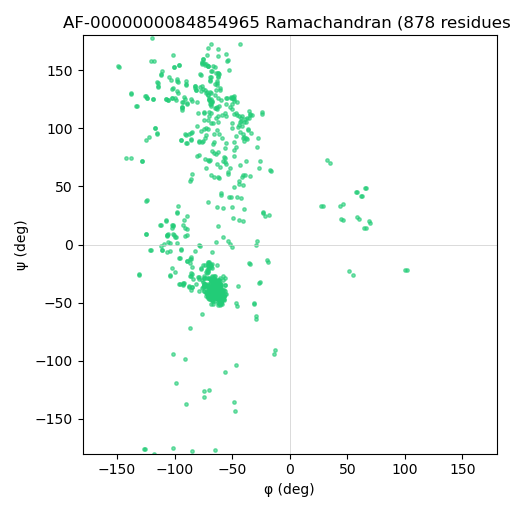 ? -2.732 -19.297 -11.227 1 89.44 243 LYS B N 1
ATOM 5559 C CA . LYS B 1 243 ? -2.885 -18.25 -12.234 1 89.44 243 LYS B CA 1
ATOM 5560 C C . LYS B 1 243 ? -2.551 -18.766 -13.625 1 89.44 243 LYS B C 1
ATOM 5562 O O . LYS B 1 243 ? -3.209 -18.406 -14.602 1 89.44 243 LYS B O 1
ATOM 5567 N N . TRP B 1 244 ? -1.544 -19.5 -13.648 1 91 244 TRP B N 1
ATOM 5568 C CA . TRP B 1 244 ? -1.142 -20.109 -14.914 1 91 244 TRP B CA 1
ATOM 5569 C C . TRP B 1 244 ? -2.234 -21.016 -15.461 1 91 244 TRP B C 1
ATOM 5571 O O . TRP B 1 244 ? -2.613 -20.922 -16.625 1 91 244 TRP B O 1
ATOM 5581 N N . LEU B 1 245 ? -2.789 -21.797 -14.609 1 92 245 LEU B N 1
ATOM 5582 C CA . LEU B 1 245 ? -3.838 -22.734 -15 1 92 245 LEU B CA 1
ATOM 5583 C C . LEU B 1 245 ? -5.098 -22 -15.43 1 92 245 LEU B C 1
ATOM 5585 O O . LEU B 1 245 ? -5.75 -22.375 -16.406 1 92 245 LEU B O 1
ATOM 5589 N N . ARG B 1 246 ? -5.387 -20.984 -14.758 1 89.19 246 ARG B N 1
ATOM 5590 C CA . ARG B 1 246 ? -6.551 -20.188 -15.125 1 89.19 246 ARG B CA 1
ATOM 5591 C C . ARG B 1 246 ? -6.391 -19.594 -16.516 1 89.19 246 ARG B C 1
ATOM 5593 O O . ARG B 1 246 ? -7.355 -19.516 -17.281 1 89.19 246 ARG B O 1
ATOM 5600 N N . ASN B 1 247 ? -5.246 -19.188 -16.812 1 88.06 247 ASN B N 1
ATOM 5601 C CA . ASN B 1 247 ? -4.992 -18.609 -18.125 1 88.06 247 ASN B CA 1
ATOM 5602 C C . ASN B 1 247 ? -5.082 -19.672 -19.219 1 88.06 247 ASN B C 1
ATOM 5604 O O . ASN B 1 247 ? -5.543 -19.375 -20.328 1 88.06 247 ASN B O 1
ATOM 5608 N N . ILE B 1 248 ? -4.637 -20.828 -18.922 1 88.12 248 ILE B N 1
ATOM 5609 C CA . ILE B 1 248 ? -4.746 -21.906 -19.875 1 88.12 248 ILE B CA 1
ATOM 5610 C C . ILE B 1 248 ? -6.219 -22.25 -20.125 1 88.12 248 ILE B C 1
ATOM 5612 O O . ILE B 1 248 ? -6.629 -22.484 -21.266 1 88.12 248 ILE B O 1
ATOM 5616 N N . MET B 1 249 ? -6.969 -22.125 -19.109 1 86.75 249 MET B N 1
ATOM 5617 C CA . MET B 1 249 ? -8.391 -22.453 -19.203 1 86.75 249 MET B CA 1
ATOM 5618 C C . MET B 1 249 ? -9.141 -21.375 -19.984 1 86.75 249 MET B C 1
ATOM 5620 O O . MET B 1 249 ? -10.062 -21.703 -20.75 1 86.75 249 MET B O 1
ATOM 5624 N N . THR B 1 250 ? -8.734 -20.219 -19.828 1 83.44 250 THR B N 1
ATOM 5625 C CA . THR B 1 250 ? -9.453 -19.109 -20.438 1 83.44 250 THR B CA 1
ATOM 5626 C C . THR B 1 250 ? -8.992 -18.906 -21.875 1 83.44 250 THR B C 1
ATOM 5628 O O . THR B 1 250 ? -9.789 -18.531 -22.75 1 83.44 250 THR B O 1
ATOM 5631 N N . LEU B 1 251 ? -7.68 -19.125 -22.078 1 80.06 251 LEU B N 1
ATOM 5632 C CA . LEU B 1 251 ? -7.133 -18.891 -23.406 1 80.06 251 LEU B CA 1
ATOM 5633 C C . LEU B 1 251 ? -6.352 -20.109 -23.891 1 80.06 251 LEU B C 1
ATOM 5635 O O . LEU B 1 251 ? -5.141 -20.016 -24.109 1 80.06 251 LEU B O 1
ATOM 5639 N N . PRO B 1 252 ? -7.074 -21.141 -24.203 1 74.81 252 PRO B N 1
ATOM 5640 C CA . PRO B 1 252 ? -6.383 -22.391 -24.562 1 74.81 252 PRO B CA 1
ATOM 5641 C C . PRO B 1 252 ? -5.676 -22.297 -25.906 1 74.81 252 PRO B C 1
ATOM 5643 O O . PRO B 1 252 ? -4.73 -23.047 -26.172 1 74.81 252 PRO B O 1
ATOM 5646 N N . HIS B 1 253 ? -6.062 -21.344 -26.609 1 71.88 253 HIS B N 1
ATOM 5647 C CA . HIS B 1 253 ? -5.512 -21.266 -27.953 1 71.88 253 HIS B CA 1
ATOM 5648 C C . HIS B 1 253 ? -4.223 -20.453 -27.984 1 71.88 253 HIS B C 1
ATOM 5650 O O . HIS B 1 253 ? -3.523 -20.422 -28.984 1 71.88 253 HIS B O 1
ATOM 5656 N N . GLN B 1 254 ? -4.055 -19.781 -26.906 1 70.19 254 GLN B N 1
ATOM 5657 C CA . GLN B 1 254 ? -2.756 -19.125 -26.812 1 70.19 254 GLN B CA 1
ATOM 5658 C C . GLN B 1 254 ? -1.649 -20.125 -26.484 1 70.19 254 GLN B C 1
ATOM 5660 O O . GLN B 1 254 ? -1.444 -20.469 -25.312 1 70.19 254 GLN B O 1
ATOM 5665 N N . GLY B 1 255 ? -1.064 -20.703 -27.391 1 66.75 255 GLY B N 1
ATOM 5666 C CA . GLY B 1 255 ? -0.118 -21.797 -27.281 1 66.75 255 GLY B CA 1
ATOM 5667 C C . GLY B 1 255 ? 1.082 -21.469 -26.422 1 66.75 255 GLY B C 1
ATOM 5668 O O . GLY B 1 255 ? 1.617 -22.359 -25.734 1 66.75 255 GLY B O 1
ATOM 5669 N N . ASN B 1 256 ? 1.421 -20.219 -26.359 1 78.31 256 ASN B N 1
ATOM 5670 C CA . ASN B 1 256 ? 2.637 -19.875 -25.641 1 78.31 256 ASN B CA 1
ATOM 5671 C C . ASN B 1 256 ? 2.475 -20.094 -24.141 1 78.31 256 ASN B C 1
ATOM 5673 O O . ASN B 1 256 ? 3.4 -20.578 -23.469 1 78.31 256 ASN B O 1
ATOM 5677 N N . CYS B 1 257 ? 1.269 -19.953 -23.672 1 86.44 257 CYS B N 1
ATOM 5678 C CA . CYS B 1 257 ? 1.002 -20.125 -22.25 1 86.44 257 CYS B CA 1
ATOM 5679 C C . CYS B 1 257 ? 1.107 -21.594 -21.859 1 86.44 257 CYS B C 1
ATOM 5681 O O . CYS B 1 257 ? 1.771 -21.922 -20.875 1 86.44 257 CYS B O 1
ATOM 5683 N N . PHE B 1 258 ? 0.584 -22.438 -22.672 1 89.38 258 PHE B N 1
ATOM 5684 C CA . PHE B 1 258 ? 0.572 -23.875 -22.406 1 89.38 258 PHE B CA 1
ATOM 5685 C C . PHE B 1 258 ? 1.973 -24.453 -22.531 1 89.38 258 PHE B C 1
ATOM 5687 O O . PHE B 1 258 ? 2.434 -25.172 -21.641 1 89.38 258 PHE B O 1
ATOM 5694 N N . VAL B 1 259 ? 2.623 -24.078 -23.531 1 88.88 259 VAL B N 1
ATOM 5695 C CA . VAL B 1 259 ? 3.949 -24.625 -23.812 1 88.88 259 VAL B CA 1
ATOM 5696 C C . VAL B 1 259 ? 4.934 -24.156 -22.75 1 88.88 259 VAL B C 1
ATOM 5698 O O . VAL B 1 259 ? 5.719 -24.953 -22.219 1 88.88 259 VAL B O 1
ATOM 5701 N N . LYS B 1 260 ? 4.918 -22.922 -22.406 1 90.94 260 LYS B N 1
ATOM 5702 C CA . LYS B 1 260 ? 5.824 -22.391 -21.406 1 90.94 260 LYS B CA 1
ATOM 5703 C C . LYS B 1 260 ? 5.555 -23.016 -20.031 1 90.94 260 LYS B C 1
ATOM 5705 O O . LYS B 1 260 ? 6.477 -23.203 -19.234 1 90.94 260 LYS B O 1
ATOM 5710 N N . ALA B 1 261 ? 4.297 -23.297 -19.797 1 93.25 261 ALA B N 1
ATOM 5711 C CA . ALA B 1 261 ? 3.945 -23.953 -18.547 1 93.25 261 ALA B CA 1
ATOM 5712 C C . ALA B 1 261 ? 4.566 -25.344 -18.453 1 93.25 261 ALA B C 1
ATOM 5714 O O . ALA B 1 261 ? 5.141 -25.719 -17.438 1 93.25 261 ALA B O 1
ATOM 5715 N N . LEU B 1 262 ? 4.48 -26.016 -19.562 1 92.69 262 LEU B N 1
ATOM 5716 C CA . LEU B 1 262 ? 5.043 -27.359 -19.594 1 92.69 262 LEU B CA 1
ATOM 5717 C C . LEU B 1 262 ? 6.562 -27.328 -19.469 1 92.69 262 LEU B C 1
ATOM 5719 O O . LEU B 1 262 ? 7.145 -28.125 -18.734 1 92.69 262 LEU B O 1
ATOM 5723 N N . ASP B 1 263 ? 7.145 -26.391 -20.172 1 92.75 263 ASP B N 1
ATOM 5724 C CA . ASP B 1 263 ? 8.594 -26.234 -20.094 1 92.75 263 ASP B CA 1
ATOM 5725 C C . ASP B 1 263 ? 9.047 -25.984 -18.656 1 92.75 263 ASP B C 1
ATOM 5727 O O . ASP B 1 263 ? 10.016 -26.578 -18.188 1 92.75 263 ASP B O 1
ATOM 5731 N N . THR B 1 264 ? 8.352 -25.141 -18.016 1 94.62 264 THR B N 1
ATOM 5732 C CA . THR B 1 264 ? 8.711 -24.75 -16.656 1 94.62 264 THR B CA 1
ATOM 5733 C C . THR B 1 264 ? 8.492 -25.922 -15.695 1 94.62 264 THR B C 1
ATOM 5735 O O . THR B 1 264 ? 9.328 -26.188 -14.828 1 94.62 264 THR B O 1
ATOM 5738 N N . ALA B 1 265 ? 7.383 -26.578 -15.859 1 95.62 265 ALA B N 1
ATOM 5739 C CA . ALA B 1 265 ? 7.078 -27.703 -14.977 1 95.62 265 ALA B CA 1
ATOM 5740 C C . ALA B 1 265 ? 8.109 -28.828 -15.133 1 95.62 265 ALA B C 1
ATOM 5742 O O . ALA B 1 265 ? 8.523 -29.438 -14.141 1 95.62 265 ALA B O 1
ATOM 5743 N N . GLU B 1 266 ? 8.5 -29.078 -16.312 1 93.25 266 GLU B N 1
ATOM 5744 C CA . GLU B 1 266 ? 9.492 -30.109 -16.578 1 93.25 266 GLU B CA 1
ATOM 5745 C C . GLU B 1 266 ? 10.875 -29.703 -16.078 1 93.25 266 GLU B C 1
ATOM 5747 O O . GLU B 1 266 ? 11.594 -30.5 -15.477 1 93.25 266 GLU B O 1
ATOM 5752 N N . HIS B 1 267 ? 11.203 -28.484 -16.297 1 93.81 267 HIS B N 1
ATOM 5753 C CA . HIS B 1 267 ? 12.484 -27.969 -15.852 1 93.81 267 HIS B CA 1
ATOM 5754 C C . HIS B 1 267 ? 12.617 -28.031 -14.336 1 93.81 267 HIS B C 1
ATOM 5756 O O . HIS B 1 267 ? 13.68 -28.375 -13.812 1 93.81 267 HIS B O 1
ATOM 5762 N N . LEU B 1 268 ? 11.562 -27.75 -13.641 1 94.38 268 LEU B N 1
ATOM 5763 C CA . LEU B 1 268 ? 11.578 -27.703 -12.18 1 94.38 268 LEU B CA 1
ATOM 5764 C C . LEU B 1 268 ? 11.141 -29.031 -11.586 1 94.38 268 LEU B C 1
ATOM 5766 O O . LEU B 1 268 ? 11.117 -29.188 -10.367 1 94.38 268 LEU B O 1
ATOM 5770 N N . ASN B 1 269 ? 10.758 -29.938 -12.469 1 91.94 269 ASN B N 1
ATOM 5771 C CA . ASN B 1 269 ? 10.305 -31.266 -12.062 1 91.94 269 ASN B CA 1
ATOM 5772 C C . ASN B 1 269 ? 9.117 -31.188 -11.109 1 91.94 269 ASN B C 1
ATOM 5774 O O . ASN B 1 269 ? 9.125 -31.797 -10.039 1 91.94 269 ASN B O 1
ATOM 5778 N N . LEU B 1 270 ? 8.211 -30.344 -11.484 1 93.75 270 LEU B N 1
ATOM 5779 C CA . LEU B 1 270 ? 6.977 -30.234 -10.727 1 93.75 270 LEU B CA 1
ATOM 5780 C C . LEU B 1 270 ? 5.914 -31.172 -11.273 1 93.75 270 LEU B C 1
ATOM 5782 O O . LEU B 1 270 ? 5.066 -30.766 -12.07 1 93.75 270 LEU B O 1
ATOM 5786 N N . ARG B 1 271 ? 5.812 -32.281 -10.727 1 92.12 271 ARG B N 1
ATOM 5787 C CA . ARG B 1 271 ? 4.992 -33.375 -11.258 1 92.12 271 ARG B CA 1
ATOM 5788 C C . ARG B 1 271 ? 3.506 -33.031 -11.133 1 92.12 271 ARG B C 1
ATOM 5790 O O . ARG B 1 271 ? 2.742 -33.25 -12.078 1 92.12 271 ARG B O 1
ATOM 5797 N N . HIS B 1 272 ? 3.107 -32.562 -9.984 1 92.88 272 HIS B N 1
ATOM 5798 C CA . HIS B 1 272 ? 1.7 -32.25 -9.758 1 92.88 272 HIS B CA 1
ATOM 5799 C C . HIS B 1 272 ? 1.223 -31.156 -10.688 1 92.88 272 HIS B C 1
ATOM 5801 O O . HIS B 1 272 ? 0.157 -31.266 -11.297 1 92.88 272 HIS B O 1
ATOM 5807 N N . PHE B 1 273 ? 2.059 -30.188 -10.875 1 95.56 273 PHE B N 1
ATOM 5808 C CA . PHE B 1 273 ? 1.729 -29.078 -11.758 1 95.56 273 PHE B CA 1
ATOM 5809 C C . PHE B 1 273 ? 1.697 -29.531 -13.211 1 95.56 273 PHE B C 1
ATOM 5811 O O . PHE B 1 273 ? 0.817 -29.125 -13.977 1 95.56 273 PHE B O 1
ATOM 5818 N N . HIS B 1 274 ? 2.602 -30.391 -13.523 1 94.56 274 HIS B N 1
ATOM 5819 C CA . HIS B 1 274 ? 2.707 -30.938 -14.875 1 94.56 274 HIS B CA 1
ATOM 5820 C C . HIS B 1 274 ? 1.42 -31.656 -15.281 1 94.56 274 HIS B C 1
ATOM 5822 O O . HIS B 1 274 ? 0.895 -31.406 -16.375 1 94.56 274 HIS B O 1
ATOM 5828 N N . GLY B 1 275 ? 0.916 -32.469 -14.461 1 94.12 275 GLY B N 1
ATOM 5829 C CA . GLY B 1 275 ? -0.33 -33.156 -14.727 1 94.12 275 GLY B CA 1
ATOM 5830 C C . GLY B 1 275 ? -1.524 -32.219 -14.836 1 94.12 275 GLY B C 1
ATOM 5831 O O . GLY B 1 275 ? -2.383 -32.406 -15.703 1 94.12 275 GLY B O 1
ATOM 5832 N N . LYS B 1 276 ? -1.542 -31.297 -14 1 95.19 276 LYS B N 1
ATOM 5833 C CA . LYS B 1 276 ? -2.658 -30.344 -13.992 1 95.19 276 LYS B CA 1
ATOM 5834 C C . LYS B 1 276 ? -2.678 -29.516 -15.273 1 95.19 276 LYS B C 1
ATOM 5836 O O . LYS B 1 276 ? -3.746 -29.141 -15.758 1 95.19 276 LYS B O 1
ATOM 5841 N N . ILE B 1 277 ? -1.538 -29.234 -15.773 1 94.44 277 ILE B N 1
ATOM 5842 C CA . ILE B 1 277 ? -1.448 -28.438 -17 1 94.44 277 ILE B CA 1
ATOM 5843 C C . ILE B 1 277 ? -2.131 -29.188 -18.141 1 94.44 277 ILE B C 1
ATOM 5845 O O . ILE B 1 277 ? -2.98 -28.625 -18.844 1 94.44 277 ILE B O 1
ATOM 5849 N N . TYR B 1 278 ? -1.763 -30.422 -18.297 1 91.5 278 TYR B N 1
ATOM 5850 C CA . TYR B 1 278 ? -2.357 -31.219 -19.359 1 91.5 278 TYR B CA 1
ATOM 5851 C C . TYR B 1 278 ? -3.863 -31.344 -19.172 1 91.5 278 TYR B C 1
ATOM 5853 O O . TYR B 1 278 ? -4.629 -31.203 -20.125 1 91.5 278 TYR B O 1
ATOM 5861 N N . HIS B 1 279 ? -4.172 -31.625 -17.984 1 92.94 279 HIS B N 1
ATOM 5862 C CA . HIS B 1 279 ? -5.586 -31.812 -17.688 1 92.94 279 HIS B CA 1
ATOM 5863 C C . HIS B 1 279 ? -6.387 -30.547 -17.969 1 92.94 279 HIS B C 1
ATOM 5865 O O . HIS B 1 279 ? -7.453 -30.609 -18.594 1 92.94 279 HIS B O 1
ATOM 5871 N N . CYS B 1 280 ? -5.898 -29.453 -17.531 1 91.38 280 CYS B N 1
ATOM 5872 C CA . CYS B 1 280 ? -6.57 -28.172 -17.734 1 91.38 280 CYS B CA 1
ATOM 5873 C C . CYS B 1 280 ? -6.691 -27.844 -19.219 1 91.38 280 CYS B C 1
ATOM 5875 O O . CYS B 1 280 ? -7.699 -27.281 -19.641 1 91.38 280 CYS B O 1
ATOM 5877 N N . TYR B 1 281 ? -5.672 -28.141 -19.875 1 89.38 281 TYR B N 1
ATOM 5878 C CA . TYR B 1 281 ? -5.691 -27.875 -21.312 1 89.38 281 TYR B CA 1
ATOM 5879 C C . TYR B 1 281 ? -6.777 -28.688 -22 1 89.38 281 TYR B C 1
ATOM 5881 O O . TYR B 1 281 ? -7.512 -28.172 -22.844 1 89.38 281 TYR B O 1
ATOM 5889 N N . LEU B 1 282 ? -6.91 -29.891 -21.672 1 87 282 LEU B N 1
ATOM 5890 C CA . LEU B 1 282 ? -7.934 -30.766 -22.234 1 87 282 LEU B CA 1
ATOM 5891 C C . LEU B 1 282 ? -9.328 -30.266 -21.875 1 87 282 LEU B C 1
ATOM 5893 O O . LEU B 1 282 ? -10.242 -30.297 -22.703 1 87 282 LEU B O 1
ATOM 5897 N N . LYS B 1 283 ? -9.414 -29.859 -20.688 1 86.31 283 LYS B N 1
ATOM 5898 C CA . LYS B 1 283 ? -10.703 -29.328 -20.234 1 86.31 283 LYS B CA 1
ATOM 5899 C C . LYS B 1 283 ? -11.078 -28.062 -21 1 86.31 283 LYS B C 1
ATOM 5901 O O . LYS B 1 283 ? -12.242 -27.875 -21.375 1 86.31 283 LYS B O 1
ATOM 5906 N N . ALA B 1 284 ? -10.148 -27.266 -21.203 1 84.69 284 ALA B N 1
ATOM 5907 C CA . ALA B 1 284 ? -10.375 -26 -21.891 1 84.69 284 ALA B CA 1
ATOM 5908 C C . ALA B 1 284 ? -10.789 -26.219 -23.328 1 84.69 284 ALA B C 1
ATOM 5910 O O . ALA B 1 284 ? -11.562 -25.453 -23.891 1 84.69 284 ALA B O 1
ATOM 5911 N N . LEU B 1 285 ? -10.328 -27.25 -23.922 1 78.38 285 LEU B N 1
ATOM 5912 C CA . LEU B 1 285 ? -10.664 -27.578 -25.312 1 78.38 285 LEU B CA 1
ATOM 5913 C C . LEU B 1 285 ? -12.047 -28.203 -25.406 1 78.38 285 LEU B C 1
ATOM 5915 O O . LEU B 1 285 ? -12.586 -28.375 -26.5 1 78.38 285 LEU B O 1
ATOM 5919 N N . GLY B 1 286 ? -12.703 -28.375 -24.25 1 71.81 286 GLY B N 1
ATOM 5920 C CA . GLY B 1 286 ? -14.039 -28.938 -24.219 1 71.81 286 GLY B CA 1
ATOM 5921 C C . GLY B 1 286 ? -14.078 -30.406 -24.594 1 71.81 286 GLY B C 1
ATOM 5922 O O . GLY B 1 286 ? -15.102 -30.922 -25.047 1 71.81 286 GLY B O 1
ATOM 5923 N N . LYS B 1 287 ? -13.039 -31.031 -24.5 1 63.59 287 LYS B N 1
ATOM 5924 C CA . LYS B 1 287 ? -12.961 -32.406 -24.969 1 63.59 287 LYS B CA 1
ATOM 5925 C C . LYS B 1 287 ? -13.727 -33.344 -24.062 1 63.59 287 LYS B C 1
ATOM 5927 O O . LYS B 1 287 ? -14.203 -34.406 -24.5 1 63.59 287 LYS B O 1
ATOM 5932 N N . PHE B 1 288 ? -13.922 -32.906 -22.875 1 63.16 288 PHE B N 1
ATOM 5933 C CA . PHE B 1 288 ? -14.609 -33.812 -21.953 1 63.16 288 PHE B CA 1
ATOM 5934 C C . PHE B 1 288 ? -16.125 -33.656 -22.094 1 63.16 288 PHE B C 1
ATOM 5936 O O . PHE B 1 288 ? -16.875 -34.469 -21.547 1 63.16 288 PHE B O 1
ATOM 5943 N N . ASN B 1 289 ? -16.625 -32.594 -22.703 1 59.19 289 ASN B N 1
ATOM 5944 C CA . ASN B 1 289 ? -18.062 -32.375 -22.844 1 59.19 289 ASN B CA 1
ATOM 5945 C C . ASN B 1 289 ? -18.609 -33.062 -24.094 1 59.19 289 ASN B C 1
ATOM 5947 O O . ASN B 1 289 ? -19.812 -32.969 -24.359 1 59.19 289 ASN B O 1
ATOM 5951 N N . SER B 1 290 ? -17.891 -33.562 -25.062 1 50.28 290 SER B N 1
ATOM 5952 C CA . SER B 1 290 ? -18.469 -34.031 -26.312 1 50.28 290 SER B CA 1
ATOM 5953 C C . SER B 1 290 ? -19.328 -35.25 -26.094 1 50.28 290 SER B C 1
ATOM 5955 O O . SER B 1 290 ? -18.938 -36.156 -25.359 1 50.28 290 SER B O 1
ATOM 5957 N N . SER B 1 291 ? -20.625 -35.062 -26.125 1 44.47 291 SER B N 1
ATOM 5958 C CA . SER B 1 291 ? -21.641 -36.125 -26.25 1 44.47 291 SER B CA 1
ATOM 5959 C C . SER B 1 291 ? -21.141 -37.25 -27.125 1 44.47 291 SER B C 1
ATOM 5961 O O . SER B 1 291 ? -20.641 -37.031 -28.234 1 44.47 291 SER B O 1
ATOM 5963 N N . PRO B 1 292 ? -20.875 -38.438 -26.656 1 40.66 292 PRO B N 1
ATOM 5964 C CA . PRO B 1 292 ? -20.719 -39.469 -27.688 1 40.66 292 PRO B CA 1
ATOM 5965 C C . PRO B 1 292 ? -21.75 -39.312 -28.812 1 40.66 292 PRO B C 1
ATOM 5967 O O . PRO B 1 292 ? -22.938 -39.094 -28.547 1 40.66 292 PRO B O 1
ATOM 5970 N N . ALA B 1 293 ? -21.547 -38.688 -29.766 1 36.97 293 ALA B N 1
ATOM 5971 C CA . ALA B 1 293 ? -22.547 -38.906 -30.812 1 36.97 293 ALA B CA 1
ATOM 5972 C C . ALA B 1 293 ? -23.219 -40.281 -30.641 1 36.97 293 ALA B C 1
ATOM 5974 O O . ALA B 1 293 ? -22.562 -41.25 -30.328 1 36.97 293 ALA B O 1
ATOM 5975 N N . LYS B 1 294 ? -24.469 -40.344 -30.312 1 38.5 294 LYS B N 1
ATOM 5976 C CA . LYS B 1 294 ? -25.344 -41.469 -30.516 1 38.5 294 LYS B CA 1
ATOM 5977 C C . LYS B 1 294 ? -24.922 -42.312 -31.719 1 38.5 294 LYS B C 1
ATOM 5979 O O . LYS B 1 294 ? -25.656 -42.406 -32.719 1 38.5 294 LYS B O 1
ATOM 5984 N N . GLU B 1 295 ? -23.875 -42.188 -32.531 1 35.94 295 GLU B N 1
ATOM 5985 C CA . GLU B 1 295 ? -23.953 -43.344 -33.438 1 35.94 295 GLU B CA 1
ATOM 5986 C C . GLU B 1 295 ? -24.188 -44.656 -32.625 1 35.94 295 GLU B C 1
ATOM 5988 O O . GLU B 1 295 ? -23.703 -44.781 -31.516 1 35.94 295 GLU B O 1
ATOM 5993 N N . ASP B 1 296 ? -25.203 -45.5 -32.938 1 33.97 296 ASP B N 1
ATOM 5994 C CA . ASP B 1 296 ? -25.766 -46.781 -32.5 1 33.97 296 ASP B CA 1
ATOM 5995 C C . ASP B 1 296 ? -24.688 -47.656 -31.906 1 33.97 296 ASP B C 1
ATOM 5997 O O . ASP B 1 296 ? -24.984 -48.688 -31.281 1 33.97 296 ASP B O 1
ATOM 6001 N N . SER B 1 297 ? -23.641 -48.062 -32.844 1 33.12 297 SER B N 1
ATOM 6002 C CA . SER B 1 297 ? -22.953 -49.344 -32.656 1 33.12 297 SER B CA 1
ATOM 6003 C C . SER B 1 297 ? -22.188 -49.344 -31.328 1 33.12 297 SER B C 1
ATOM 6005 O O . SER B 1 297 ? -21.781 -48.281 -30.828 1 33.12 297 SER B O 1
ATOM 6007 N N . ASP B 1 298 ? -22.172 -50.406 -30.469 1 34 298 ASP B N 1
ATOM 6008 C CA . ASP B 1 298 ? -21.438 -51.125 -29.422 1 34 298 ASP B CA 1
ATOM 6009 C C . ASP B 1 298 ? -19.953 -50.75 -29.453 1 34 298 ASP B C 1
ATOM 6011 O O . ASP B 1 298 ? -19.125 -51.438 -28.875 1 34 298 ASP B O 1
ATOM 6015 N N . ALA B 1 299 ? -19.469 -50.062 -30.578 1 33.78 299 ALA B N 1
ATOM 6016 C CA . ALA B 1 299 ? -18.016 -50.094 -30.688 1 33.78 299 ALA B CA 1
ATOM 6017 C C . ALA B 1 299 ? -17.344 -49.281 -29.594 1 33.78 299 ALA B C 1
ATOM 6019 O O . ALA B 1 299 ? -17.812 -48.188 -29.25 1 33.78 299 ALA B O 1
ATOM 6020 N N . PRO B 1 300 ? -16.469 -49.875 -28.734 1 33.03 300 PRO B N 1
ATOM 6021 C CA . PRO B 1 300 ? -15.594 -49.281 -27.734 1 33.03 300 PRO B CA 1
ATOM 6022 C C . PRO B 1 300 ? -15.023 -47.938 -28.172 1 33.03 300 PRO B C 1
ATOM 6024 O O . PRO B 1 300 ? -14.859 -47.688 -29.375 1 33.03 300 PRO B O 1
ATOM 6027 N N . VAL B 1 301 ? -15.359 -46.844 -27.688 1 39.56 301 VAL B N 1
ATOM 6028 C CA . VAL B 1 301 ? -14.664 -45.562 -27.844 1 39.56 301 VAL B CA 1
ATOM 6029 C C . VAL B 1 301 ? -13.242 -45.812 -28.344 1 39.56 301 VAL B C 1
ATOM 6031 O O . VAL B 1 301 ? -12.391 -46.281 -27.594 1 39.56 301 VAL B O 1
ATOM 6034 N N . HIS B 1 302 ? -13.023 -46.375 -29.562 1 34.44 302 HIS B N 1
ATOM 6035 C CA . HIS B 1 302 ? -11.727 -46.625 -30.172 1 34.44 302 HIS B CA 1
ATOM 6036 C C . HIS B 1 302 ? -10.828 -45.406 -30.094 1 34.44 302 HIS B C 1
ATOM 6038 O O . HIS B 1 302 ? -11.305 -44.25 -30.172 1 34.44 302 HIS B O 1
ATOM 6044 N N . ILE B 1 303 ? -9.586 -45.438 -29.516 1 39.34 303 ILE B N 1
ATOM 6045 C CA . ILE B 1 303 ? -8.43 -44.562 -29.438 1 39.34 303 ILE B CA 1
ATOM 6046 C C . ILE B 1 303 ? -8.391 -43.656 -30.656 1 39.34 303 ILE B C 1
ATOM 6048 O O . ILE B 1 303 ? -7.887 -42.531 -30.594 1 39.34 303 ILE B O 1
ATOM 6052 N N . GLY B 1 304 ? -8.852 -44.188 -31.734 1 40.19 304 GLY B N 1
ATOM 6053 C CA . GLY B 1 304 ? -8.766 -43.469 -33 1 40.19 304 GLY B CA 1
ATOM 6054 C C . GLY B 1 304 ? -9.609 -42.188 -33 1 40.19 304 GLY B C 1
ATOM 6055 O O . GLY B 1 304 ? -9.195 -41.188 -33.531 1 40.19 304 GLY B O 1
ATOM 6056 N N . ASN B 1 305 ? -10.75 -42.188 -32.469 1 43.06 305 ASN B N 1
ATOM 6057 C CA . ASN B 1 305 ? -11.609 -41 -32.5 1 43.06 305 ASN B CA 1
ATOM 6058 C C . ASN B 1 305 ? -11.133 -39.938 -31.531 1 43.06 305 ASN B C 1
ATOM 6060 O O . ASN B 1 305 ? -11.352 -38.75 -31.75 1 43.06 305 ASN B O 1
ATOM 6064 N N . ALA B 1 306 ? -10.633 -40.406 -30.422 1 43.12 306 ALA B N 1
ATOM 6065 C CA . ALA B 1 306 ? -10.039 -39.438 -29.516 1 43.12 306 ALA B CA 1
ATOM 6066 C C . ALA B 1 306 ? -8.945 -38.625 -30.203 1 43.12 306 ALA B C 1
ATOM 6068 O O . ALA B 1 306 ? -8.812 -37.406 -29.969 1 43.12 306 ALA B O 1
ATOM 6069 N N . ALA B 1 307 ? -8.172 -39.344 -31.016 1 46.5 307 ALA B N 1
ATOM 6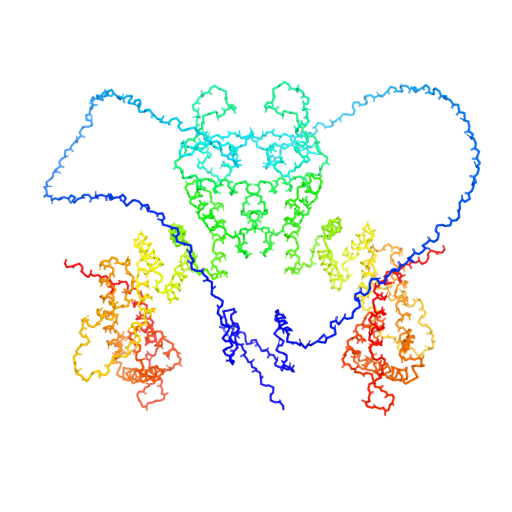070 C CA . ALA B 1 307 ? -7.117 -38.656 -31.766 1 46.5 307 ALA B CA 1
ATOM 6071 C C . ALA B 1 307 ? -7.695 -37.625 -32.688 1 46.5 307 ALA B C 1
ATOM 6073 O O . ALA B 1 307 ? -7.156 -36.5 -32.812 1 46.5 307 ALA B O 1
ATOM 6074 N N . SER B 1 308 ? -8.742 -38.031 -33.312 1 48.56 308 SER B N 1
ATOM 6075 C CA . SER B 1 308 ? -9.344 -37.062 -34.25 1 48.56 308 SER B CA 1
ATOM 6076 C C . SER B 1 308 ? -9.898 -35.844 -33.5 1 48.56 308 SER B C 1
ATOM 6078 O O . SER B 1 308 ? -9.836 -34.719 -34 1 48.56 308 SER B O 1
ATOM 6080 N N . LEU B 1 309 ? -10.438 -36.156 -32.406 1 47.75 309 LEU B N 1
ATOM 6081 C CA . LEU B 1 309 ? -11.023 -35.062 -31.625 1 47.75 309 LEU B CA 1
ATOM 6082 C C . LEU B 1 309 ? -9.945 -34.125 -31.125 1 47.75 309 LEU B C 1
ATOM 6084 O O . LEU B 1 309 ? -10.148 -32.906 -31.125 1 47.75 309 LEU B O 1
ATOM 6088 N N . ILE B 1 310 ? -8.859 -34.75 -30.672 1 51.03 310 ILE B N 1
ATOM 6089 C CA . ILE B 1 310 ? -7.762 -33.938 -30.172 1 51.03 310 ILE B CA 1
ATOM 6090 C C . ILE B 1 310 ? -7.043 -33.25 -31.344 1 51.03 310 ILE B C 1
ATOM 6092 O O . ILE B 1 310 ? -6.656 -32.094 -31.266 1 51.03 310 ILE B O 1
ATOM 6096 N N . GLU B 1 311 ? -6.887 -34.062 -32.438 1 52 311 GLU B N 1
ATOM 6097 C CA . GLU B 1 311 ? -6.121 -33.562 -33.562 1 52 311 GLU B CA 1
ATOM 6098 C C . GLU B 1 311 ? -6.754 -32.281 -34.125 1 52 311 GLU B C 1
ATOM 6100 O O . GLU B 1 311 ? -6.051 -31.359 -34.5 1 52 311 GLU B O 1
ATOM 6105 N N . ARG B 1 312 ? -8.016 -32.438 -34.344 1 47.56 312 ARG B N 1
ATOM 6106 C CA . ARG B 1 312 ? -8.609 -31.297 -35.031 1 47.56 312 ARG B CA 1
ATOM 6107 C C . ARG B 1 312 ? -8.438 -30.016 -34.25 1 47.56 312 ARG B C 1
ATOM 6109 O O . ARG B 1 312 ? -8.281 -28.938 -34.812 1 47.56 312 ARG B O 1
ATOM 6116 N N . GLU B 1 313 ? -8.602 -30.172 -32.969 1 49.88 313 GLU B N 1
ATOM 6117 C CA . GLU B 1 313 ? -8.672 -28.922 -32.219 1 49.88 313 GLU B CA 1
ATOM 6118 C C . GLU B 1 313 ? -7.352 -28.641 -31.5 1 49.88 313 GLU B C 1
ATOM 6120 O O . GLU B 1 313 ? -7.148 -27.531 -30.984 1 49.88 313 GLU B O 1
ATOM 6125 N N . LEU B 1 314 ? -6.598 -29.719 -31.344 1 52.16 314 LEU B N 1
ATOM 6126 C CA . LEU B 1 314 ? -5.324 -29.438 -30.703 1 52.16 314 LEU B CA 1
ATOM 6127 C C . LEU B 1 314 ? -4.484 -28.484 -31.562 1 52.16 314 LEU B C 1
ATOM 6129 O O . LEU B 1 314 ? -3.818 -28.922 -32.5 1 52.16 314 LEU B O 1
ATOM 6133 N N . ILE B 1 315 ? -4.996 -27.453 -31.797 1 49.41 315 ILE B N 1
ATOM 6134 C CA . ILE B 1 315 ? -4.461 -26.328 -32.562 1 49.41 315 ILE B CA 1
ATOM 6135 C C . ILE B 1 315 ? -3.076 -25.953 -32.031 1 49.41 315 ILE B C 1
ATOM 6137 O O . ILE B 1 315 ? -2.506 -24.938 -32.406 1 49.41 315 ILE B O 1
ATOM 6141 N N . CYS B 1 316 ? -2.553 -26.625 -31.047 1 54.34 316 CYS B N 1
ATOM 6142 C CA . CYS B 1 316 ? -1.309 -25.938 -30.734 1 54.34 316 CYS B CA 1
ATOM 6143 C C . CYS B 1 316 ? -0.205 -26.328 -31.703 1 54.34 316 CYS B C 1
ATOM 6145 O O . CYS B 1 316 ? 0.307 -27.453 -31.641 1 54.34 316 CYS B O 1
ATOM 6147 N N . ASP B 1 317 ? -0.197 -25.844 -32.875 1 55.5 317 ASP B N 1
ATOM 6148 C CA . ASP B 1 317 ? 0.826 -26.031 -33.906 1 55.5 317 ASP B CA 1
ATOM 6149 C C . ASP B 1 317 ? 2.217 -26.125 -33.281 1 55.5 317 ASP B C 1
ATOM 6151 O O . ASP B 1 317 ? 3.135 -26.688 -33.875 1 55.5 317 ASP B O 1
ATOM 6155 N N . HIS B 1 318 ? 2.322 -25.672 -32 1 63.69 318 HIS B N 1
ATOM 6156 C CA . HIS B 1 318 ? 3.68 -25.578 -31.484 1 63.69 318 HIS B CA 1
ATOM 6157 C C . HIS B 1 318 ? 3.953 -26.688 -30.453 1 63.69 318 HIS B C 1
ATOM 6159 O O . HIS B 1 318 ? 4.934 -26.609 -29.719 1 63.69 318 HIS B O 1
ATOM 6165 N N . LEU B 1 319 ? 3.09 -27.781 -30.531 1 75.81 319 LEU B N 1
ATOM 6166 C CA . LEU B 1 319 ? 3.332 -28.812 -29.516 1 75.81 319 LEU B CA 1
ATOM 6167 C C . LEU B 1 319 ? 4.156 -29.953 -30.094 1 75.81 319 LEU B C 1
ATOM 6169 O O . LEU B 1 319 ? 3.893 -30.406 -31.219 1 75.81 319 LEU B O 1
ATOM 6173 N N . ASP B 1 320 ? 5.254 -30.266 -29.484 1 78.12 320 ASP B N 1
ATOM 6174 C CA . ASP B 1 320 ? 6.078 -31.406 -29.875 1 78.12 320 ASP B CA 1
ATOM 6175 C C . ASP B 1 320 ? 5.25 -32.688 -29.922 1 78.12 320 ASP B C 1
ATOM 6177 O O . ASP B 1 320 ? 4.184 -32.781 -29.312 1 78.12 320 ASP B O 1
ATOM 6181 N N . ASP B 1 321 ? 5.73 -33.719 -30.672 1 78.31 321 ASP B N 1
ATOM 6182 C CA . ASP B 1 321 ? 5.031 -34.969 -30.875 1 78.31 321 ASP B CA 1
ATOM 6183 C C . ASP B 1 321 ? 4.871 -35.719 -29.547 1 78.31 321 ASP B C 1
ATOM 6185 O O . ASP B 1 321 ? 3.834 -36.344 -29.312 1 78.31 321 ASP B O 1
ATOM 6189 N N . THR B 1 322 ? 5.844 -35.656 -28.75 1 83.94 322 THR B N 1
ATOM 6190 C CA . THR B 1 322 ? 5.781 -36.375 -27.484 1 83.94 322 THR B CA 1
ATOM 6191 C C . THR B 1 322 ? 4.672 -35.812 -26.594 1 83.94 322 THR B C 1
ATOM 6193 O O . THR B 1 322 ? 3.934 -36.562 -25.953 1 83.94 322 THR B O 1
ATOM 6196 N N . ARG B 1 323 ? 4.52 -34.531 -26.672 1 86.06 323 ARG B N 1
ATOM 6197 C CA . ARG B 1 323 ? 3.518 -33.844 -25.844 1 86.06 323 ARG B CA 1
ATOM 6198 C C . ARG B 1 323 ? 2.115 -34.094 -26.391 1 86.06 323 ARG B C 1
ATOM 6200 O O . ARG B 1 323 ? 1.158 -34.219 -25.625 1 86.06 323 ARG B O 1
ATOM 6207 N N . ARG B 1 324 ? 2.074 -34.188 -27.641 1 83.12 324 ARG B N 1
ATOM 6208 C CA . ARG B 1 324 ? 0.791 -34.531 -28.266 1 83.12 324 ARG B CA 1
ATOM 6209 C C . ARG B 1 324 ? 0.339 -35.938 -27.875 1 83.12 324 ARG B C 1
ATOM 6211 O O . ARG B 1 324 ? -0.839 -36.156 -27.594 1 83.12 324 ARG B O 1
ATOM 6218 N N . LEU B 1 325 ? 1.341 -36.781 -27.875 1 83.44 325 LEU B N 1
ATOM 6219 C CA . LEU B 1 325 ? 1.035 -38.156 -27.5 1 83.44 325 LEU B CA 1
ATOM 6220 C C . LEU B 1 325 ? 0.598 -38.25 -26.047 1 83.44 325 LEU B C 1
ATOM 6222 O O . LEU B 1 325 ? -0.279 -39.031 -25.703 1 83.44 325 LEU B O 1
ATOM 6226 N N . ARG B 1 326 ? 1.188 -37.469 -25.297 1 87.62 326 ARG B N 1
ATOM 6227 C CA . ARG B 1 326 ? 0.823 -37.438 -23.891 1 87.62 326 ARG B CA 1
ATOM 6228 C C . ARG B 1 326 ? -0.605 -36.938 -23.703 1 87.62 326 ARG B C 1
ATOM 6230 O O . ARG B 1 326 ? -1.34 -37.469 -22.844 1 87.62 326 ARG B O 1
ATOM 6237 N N . LEU B 1 327 ? -0.933 -36.031 -24.484 1 86.38 327 LEU B N 1
ATOM 6238 C CA . LEU B 1 327 ? -2.289 -35.5 -24.406 1 86.38 327 LEU B CA 1
ATOM 6239 C C . LEU B 1 327 ? -3.312 -36.562 -24.797 1 86.38 327 LEU B C 1
ATOM 6241 O O . LEU B 1 327 ? -4.344 -36.688 -24.141 1 86.38 327 LEU B O 1
ATOM 6245 N N . TYR B 1 328 ? -2.928 -37.25 -25.797 1 81.69 328 TYR B N 1
ATOM 6246 C CA . TYR B 1 328 ? -3.832 -38.281 -26.266 1 81.69 328 TYR B CA 1
ATOM 6247 C C . TYR B 1 328 ? -3.953 -39.406 -25.25 1 81.69 328 TYR B C 1
ATOM 6249 O O . TYR B 1 328 ? -5.059 -39.844 -24.938 1 81.69 328 TYR B O 1
ATOM 6257 N N . HIS B 1 329 ? -2.869 -39.875 -24.844 1 85.38 329 HIS B N 1
ATOM 6258 C CA . HIS B 1 329 ? -2.855 -40.938 -23.844 1 85.38 329 HIS B CA 1
ATOM 6259 C C . HIS B 1 329 ? -3.59 -40.531 -22.578 1 85.38 329 HIS B C 1
ATOM 6261 O O . HIS B 1 329 ? -4.336 -41.312 -22 1 85.38 329 HIS B O 1
ATOM 6267 N N . GLY B 1 330 ? -3.309 -39.344 -22.188 1 88.88 330 GLY B N 1
ATOM 6268 C CA . GLY B 1 330 ? -3.959 -38.875 -20.984 1 88.88 330 GLY B CA 1
ATOM 6269 C C . GLY B 1 330 ? -5.469 -38.781 -21.109 1 88.88 330 GLY B C 1
ATOM 6270 O O . GLY B 1 330 ? -6.199 -39.125 -20.188 1 88.88 330 GLY B O 1
ATOM 6271 N N . PHE B 1 331 ? -5.867 -38.281 -22.172 1 86.56 331 PHE B N 1
ATOM 6272 C CA . PHE B 1 331 ? -7.301 -38.188 -22.406 1 86.56 331 PHE B CA 1
ATOM 6273 C C . PHE B 1 331 ? -7.965 -39.562 -22.328 1 86.56 331 PHE B C 1
ATOM 6275 O O . PHE B 1 331 ? -8.992 -39.719 -21.672 1 86.56 331 PHE B O 1
ATOM 6282 N N . LEU B 1 332 ? -7.359 -40.469 -22.984 1 84 332 LEU B N 1
ATOM 6283 C CA . LEU B 1 332 ? -7.918 -41.844 -23.016 1 84 332 LEU B CA 1
ATOM 6284 C C . LEU B 1 332 ? -7.898 -42.469 -21.625 1 84 332 LEU B C 1
ATOM 6286 O O . LEU B 1 332 ? -8.867 -43.094 -21.219 1 84 332 LEU B O 1
ATOM 6290 N N . SER B 1 333 ? -6.832 -42.281 -21.016 1 87.81 333 SER B N 1
ATOM 6291 C CA . SER B 1 333 ? -6.691 -42.844 -19.672 1 87.81 333 SER B CA 1
ATOM 6292 C C . SER B 1 333 ? -7.723 -42.25 -18.719 1 87.81 333 SER B C 1
ATOM 6294 O O . SER B 1 333 ? -8.328 -42.969 -17.922 1 87.81 333 SER B O 1
ATOM 6296 N N . LEU B 1 334 ? -7.953 -40.969 -18.828 1 90.12 334 LEU B N 1
ATOM 6297 C CA . LEU B 1 334 ? -8.898 -40.312 -17.953 1 90.12 334 LEU B CA 1
ATOM 6298 C C . LEU B 1 334 ? -10.336 -40.688 -18.297 1 90.12 334 LEU B C 1
ATOM 6300 O O . LEU B 1 334 ? -11.172 -40.844 -17.406 1 90.12 334 LEU B O 1
ATOM 6304 N N . MET B 1 335 ? -10.547 -40.844 -19.516 1 84.62 335 MET B N 1
ATOM 6305 C CA . MET B 1 335 ? -11.859 -41.281 -19.938 1 84.62 335 MET B CA 1
ATOM 6306 C C . MET B 1 335 ? -12.156 -42.688 -19.391 1 84.62 335 MET B C 1
ATOM 6308 O O . MET B 1 335 ? -13.266 -42.969 -18.938 1 84.62 335 MET B O 1
ATOM 6312 N N . GLN B 1 336 ? -11.156 -43.531 -19.469 1 86 336 GLN B N 1
ATOM 6313 C CA . GLN B 1 336 ? -11.305 -44.875 -18.938 1 86 336 GLN B CA 1
ATOM 6314 C C . GLN B 1 336 ? -11.555 -44.844 -17.438 1 86 336 GLN B C 1
ATOM 6316 O O . GLN B 1 336 ? -12.383 -45.594 -16.922 1 86 336 GLN B O 1
ATOM 6321 N N . LEU B 1 337 ? -10.828 -44.062 -16.828 1 90.12 337 LEU B N 1
ATOM 6322 C CA . LEU B 1 337 ? -11.023 -43.906 -15.391 1 90.12 337 LEU B CA 1
ATOM 6323 C C . LEU B 1 337 ? -12.445 -43.469 -15.07 1 90.12 337 LEU B C 1
ATOM 6325 O O . LEU B 1 337 ? -13.078 -44 -14.148 1 90.12 337 LEU B O 1
ATOM 6329 N N . ARG B 1 338 ? -12.953 -42.5 -15.758 1 89.31 338 ARG B N 1
ATOM 6330 C CA . ARG B 1 338 ? -14.305 -42 -15.547 1 89.31 338 ARG B CA 1
ATOM 6331 C C . ARG B 1 338 ? -15.336 -43.125 -15.766 1 89.31 338 ARG B C 1
ATOM 6333 O O . ARG B 1 338 ? -16.312 -43.219 -15.023 1 89.31 338 ARG B O 1
ATOM 6340 N N . ASN B 1 339 ? -15.07 -43.906 -16.75 1 85.38 339 ASN B N 1
ATOM 6341 C CA . ASN B 1 339 ? -15.977 -45 -17.047 1 85.38 339 ASN B CA 1
ATOM 6342 C C . ASN B 1 339 ? -15.984 -46.031 -15.93 1 85.38 339 ASN B C 1
ATOM 6344 O O . ASN B 1 339 ? -17.031 -46.625 -15.617 1 85.38 339 ASN B O 1
ATOM 6348 N N . ASN B 1 340 ? -14.898 -46.188 -15.336 1 88.56 340 ASN B N 1
ATOM 6349 C CA . ASN B 1 340 ? -14.797 -47.125 -14.227 1 88.56 340 ASN B CA 1
ATOM 6350 C C . ASN B 1 340 ? -15.555 -46.625 -13 1 88.56 340 ASN B C 1
ATOM 6352 O O . ASN B 1 340 ? -15.906 -47.438 -12.117 1 88.56 340 ASN B O 1
ATOM 6356 N N . LEU B 1 341 ? -15.891 -45.375 -13.008 1 89.81 341 LEU B N 1
ATOM 6357 C CA . LEU B 1 341 ? -16.547 -44.781 -11.852 1 89.81 341 LEU B CA 1
ATOM 6358 C C . LEU B 1 341 ? -18.062 -44.875 -11.977 1 89.81 341 LEU B C 1
ATOM 6360 O O . LEU B 1 341 ? -18.812 -44.375 -11.125 1 89.81 341 LEU B O 1
ATOM 6364 N N . ASP B 1 342 ? -18.438 -45.562 -12.945 1 87.06 342 ASP B N 1
ATOM 6365 C CA . ASP B 1 342 ? -19.859 -45.844 -13.055 1 87.06 342 ASP B CA 1
ATOM 6366 C C . ASP B 1 342 ? -20.297 -46.875 -12.039 1 87.06 342 ASP B C 1
ATOM 6368 O O . ASP B 1 342 ? -21.484 -47 -11.734 1 87.06 342 ASP B O 1
ATOM 6372 N N . LYS B 1 343 ? -19.281 -47.531 -11.57 1 88.88 343 LYS B N 1
ATOM 6373 C CA . LYS B 1 343 ? -19.516 -48.469 -10.477 1 88.88 343 LYS B CA 1
ATOM 6374 C C . LYS B 1 343 ? -19.031 -47.906 -9.148 1 88.88 343 LYS B C 1
ATOM 6376 O O . LYS B 1 343 ? -18.016 -47.219 -9.094 1 88.88 343 LYS B O 1
ATOM 6381 N N . SER B 1 344 ? -19.797 -48.25 -8.102 1 90.5 344 SER B N 1
ATOM 6382 C CA . SER B 1 344 ? -19.453 -47.719 -6.793 1 90.5 344 SER B CA 1
ATOM 6383 C C . SER B 1 344 ? -18.125 -48.281 -6.293 1 90.5 344 SER B C 1
ATOM 6385 O O . SER B 1 344 ? -17.734 -49.406 -6.684 1 90.5 344 SER B O 1
ATOM 6387 N N . LEU B 1 345 ? -17.484 -47.594 -5.496 1 88.12 345 LEU B N 1
ATOM 6388 C CA . LEU B 1 345 ? -16.203 -48 -4.918 1 88.12 345 LEU B CA 1
ATOM 6389 C C . LEU B 1 345 ? -16.406 -49 -3.807 1 88.12 345 LEU B C 1
ATOM 6391 O O . LEU B 1 345 ? -17.328 -48.875 -2.992 1 88.12 345 LEU B O 1
ATOM 6395 N N . PRO B 1 346 ? -15.609 -49.938 -3.883 1 86.69 346 PRO B N 1
ATOM 6396 C CA . PRO B 1 346 ? -15.719 -50.906 -2.801 1 86.69 346 PRO B CA 1
ATOM 6397 C C . PRO B 1 346 ? -15.266 -50.344 -1.452 1 86.69 346 PRO B C 1
ATOM 6399 O O . PRO B 1 346 ? -14.305 -49.594 -1.388 1 86.69 346 PRO B O 1
ATOM 6402 N N . LEU B 1 347 ? -16 -50.719 -0.358 1 87.62 347 LEU B N 1
ATOM 6403 C CA . LEU B 1 347 ? -15.672 -50.25 0.979 1 87.62 347 LEU B CA 1
ATOM 6404 C C . LEU B 1 347 ? -14.562 -51.094 1.603 1 87.62 347 LEU B C 1
ATOM 6406 O O . LEU B 1 347 ? -14.531 -52.312 1.429 1 87.62 347 LEU B O 1
ATOM 6410 N N . SER B 1 348 ? -13.656 -50.375 2.174 1 81.44 348 SER B N 1
ATOM 6411 C CA . SER B 1 348 ? -12.547 -51.062 2.828 1 81.44 348 SER B CA 1
ATOM 6412 C C . SER B 1 348 ? -12.984 -51.656 4.156 1 81.44 348 SER B C 1
ATOM 6414 O O . SER B 1 348 ? -13.961 -51.219 4.758 1 81.44 348 SER B O 1
ATOM 6416 N N . ASP B 1 349 ? -12.211 -52.625 4.41 1 74.88 349 ASP B N 1
ATOM 6417 C CA . ASP B 1 349 ? -12.492 -53.344 5.652 1 74.88 349 ASP B CA 1
ATOM 6418 C C . ASP B 1 349 ? -12.141 -52.469 6.871 1 74.88 349 ASP B C 1
ATOM 6420 O O . ASP B 1 349 ? -11.164 -51.719 6.844 1 74.88 349 ASP B O 1
ATOM 6424 N N . ASN B 1 350 ? -13.227 -52.344 7.727 1 70.19 350 ASN B N 1
ATOM 6425 C CA . ASN B 1 350 ? -12.922 -51.688 8.992 1 70.19 350 ASN B CA 1
ATOM 6426 C C . ASN B 1 350 ? -13.234 -52.594 10.188 1 70.19 350 ASN B C 1
ATOM 6428 O O . ASN B 1 350 ? -13.898 -53.625 10.031 1 70.19 350 ASN B O 1
ATOM 6432 N N . ASP B 1 351 ? -12.648 -52.344 11.234 1 65.31 351 ASP B N 1
ATOM 6433 C CA . ASP B 1 351 ? -12.773 -53.125 12.461 1 65.31 351 ASP B CA 1
ATOM 6434 C C . ASP B 1 351 ? -14.227 -53.188 12.922 1 65.31 351 ASP B C 1
ATOM 6436 O O . ASP B 1 351 ? -14.641 -54.188 13.547 1 65.31 351 ASP B O 1
ATOM 6440 N N . HIS B 1 352 ? -14.992 -52.188 12.648 1 67.12 352 HIS B N 1
ATOM 6441 C CA . HIS B 1 352 ? -16.312 -52.125 13.266 1 67.12 352 HIS B CA 1
ATOM 6442 C C . HIS B 1 352 ? -17.359 -52.781 12.391 1 67.12 352 HIS B C 1
ATOM 6444 O O . HIS B 1 352 ? -18.438 -53.156 12.883 1 67.12 352 HIS B O 1
ATOM 6450 N N . CYS B 1 353 ? -17.172 -52.688 11.109 1 73.06 353 CYS B N 1
ATOM 6451 C CA . CYS B 1 353 ? -18.156 -53.281 10.203 1 73.06 353 CYS B CA 1
ATOM 6452 C C . CYS B 1 353 ? -17.5 -54.25 9.242 1 73.06 353 CYS B C 1
ATOM 6454 O O . CYS B 1 353 ? -16.734 -53.875 8.367 1 73.06 353 CYS B O 1
ATOM 6456 N N . GLN B 1 354 ? -17.391 -55.531 9.57 1 65.38 354 GLN B N 1
ATOM 6457 C CA . GLN B 1 354 ? -16.625 -56.562 8.852 1 65.38 354 GLN B CA 1
ATOM 6458 C C . GLN B 1 354 ? -17.312 -56.906 7.535 1 65.38 354 GLN B C 1
ATOM 6460 O O . GLN B 1 354 ? -16.641 -57.094 6.516 1 65.38 354 GLN B O 1
ATOM 6465 N N . LYS B 1 355 ? -18.625 -57.062 7.539 1 70.5 355 LYS B N 1
ATOM 6466 C CA . LYS B 1 355 ? -19.188 -57.656 6.32 1 70.5 355 LYS B CA 1
ATOM 6467 C C . LYS B 1 355 ? -19.875 -56.562 5.473 1 70.5 355 LYS B C 1
ATOM 6469 O O . LYS B 1 355 ? -20.062 -56.75 4.27 1 70.5 355 LYS B O 1
ATOM 6474 N N . HIS B 1 356 ? -19.938 -55.375 5.73 1 79.25 356 HIS B N 1
ATOM 6475 C CA . HIS B 1 356 ? -20.5 -54.156 5.121 1 79.25 356 HIS B CA 1
ATOM 6476 C C . HIS B 1 356 ? -21.734 -54.5 4.273 1 79.25 356 HIS B C 1
ATOM 6478 O O . HIS B 1 356 ? -21.891 -53.969 3.178 1 79.25 356 HIS B O 1
ATOM 6484 N N . ILE B 1 357 ? -22.469 -55.5 4.688 1 78.88 357 ILE B N 1
ATOM 6485 C CA . ILE B 1 357 ? -23.547 -55.938 3.826 1 78.88 357 ILE B CA 1
ATOM 6486 C C . ILE B 1 357 ? -24.547 -54.781 3.615 1 78.88 357 ILE B C 1
ATOM 6488 O O . ILE B 1 357 ? -24.797 -54.375 2.48 1 78.88 357 ILE B O 1
ATOM 6492 N N . ASN B 1 358 ? -25.031 -54.156 4.676 1 83 358 ASN B N 1
ATOM 6493 C CA . ASN B 1 358 ? -26 -53.094 4.555 1 83 358 ASN B CA 1
ATOM 6494 C C . ASN B 1 358 ? -25.328 -51.781 4.145 1 83 358 ASN B C 1
ATOM 6496 O O . ASN B 1 358 ? -25.906 -50.969 3.424 1 83 358 ASN B O 1
ATOM 6500 N N . CYS B 1 359 ? -24.141 -51.719 4.559 1 88.5 359 CYS B N 1
ATOM 6501 C CA . CYS B 1 359 ? -23.422 -50.469 4.262 1 88.5 359 CYS B CA 1
ATOM 6502 C C . CYS B 1 359 ? -23.109 -50.375 2.773 1 88.5 359 CYS B C 1
ATOM 6504 O O . CYS B 1 359 ? -23.281 -49.312 2.164 1 88.5 359 CYS B O 1
ATOM 6506 N N . GLN B 1 360 ? -22.703 -51.562 2.211 1 89.25 360 GLN B N 1
ATOM 6507 C CA . GLN B 1 360 ? -22.375 -51.562 0.791 1 89.25 360 GLN B CA 1
ATOM 6508 C C . GLN B 1 360 ? -23.625 -51.406 -0.07 1 89.25 360 GLN B C 1
ATOM 6510 O O . GLN B 1 360 ? -23.594 -50.688 -1.079 1 89.25 360 GLN B O 1
ATOM 6515 N N . ARG B 1 361 ? -24.609 -52.094 0.298 1 88.75 361 ARG B N 1
ATOM 6516 C CA . ARG B 1 361 ? -25.859 -51.969 -0.456 1 88.75 361 ARG B CA 1
ATOM 6517 C C . ARG B 1 361 ? -26.391 -50.531 -0.404 1 88.75 361 ARG B C 1
ATOM 6519 O O . ARG B 1 361 ? -26.859 -50 -1.414 1 88.75 361 ARG B O 1
ATOM 6526 N N . GLY B 1 362 ? -26.391 -49.969 0.779 1 90 362 GLY B N 1
ATOM 6527 C CA . GLY B 1 362 ? -26.797 -48.562 0.897 1 90 362 GLY B CA 1
ATOM 6528 C C . GLY B 1 362 ? -25.938 -47.625 0.059 1 90 362 GLY B C 1
ATOM 6529 O O . GLY B 1 362 ? -26.469 -46.719 -0.579 1 90 362 GLY B O 1
ATOM 6530 N N . TRP B 1 363 ? -24.656 -47.938 0.091 1 92.31 363 TRP B N 1
ATOM 6531 C CA . TRP B 1 363 ? -23.688 -47.156 -0.677 1 92.31 363 TRP B CA 1
ATOM 6532 C C . TRP B 1 363 ? -23.953 -47.281 -2.174 1 92.31 363 TRP B C 1
ATOM 6534 O O . TRP B 1 363 ? -23.938 -46.281 -2.9 1 92.31 363 TRP B O 1
ATOM 6544 N N . ASP B 1 364 ? -24.266 -48.438 -2.68 1 91.69 364 ASP B N 1
ATOM 6545 C CA . ASP B 1 364 ? -24.562 -48.688 -4.09 1 91.69 364 ASP B CA 1
ATOM 6546 C C . ASP B 1 364 ? -25.812 -47.938 -4.531 1 91.69 364 ASP B C 1
ATOM 6548 O O . ASP B 1 364 ? -25.859 -47.406 -5.633 1 91.69 364 ASP B O 1
ATOM 6552 N N . ILE B 1 365 ? -26.766 -47.938 -3.707 1 92.19 365 ILE B N 1
ATOM 6553 C CA . ILE B 1 365 ? -28.016 -47.25 -4.02 1 92.19 365 ILE B CA 1
ATOM 6554 C C . ILE B 1 365 ? -27.75 -45.719 -4.086 1 92.19 365 ILE B C 1
ATOM 6556 O O . ILE B 1 365 ? -28.219 -45.062 -5.008 1 92.19 365 ILE B O 1
ATOM 6560 N N . TRP B 1 366 ? -27.078 -45.281 -3.055 1 93.5 366 TRP B N 1
ATOM 6561 C CA . TRP B 1 366 ? -26.734 -43.875 -3.029 1 93.5 366 TRP B CA 1
ATOM 6562 C C . TRP B 1 366 ? -25.969 -43.469 -4.289 1 93.5 366 TRP B C 1
ATOM 6564 O O . TRP B 1 366 ? -26.234 -42.438 -4.879 1 93.5 366 TRP B O 1
ATOM 6574 N N . TRP B 1 367 ? -25.031 -44.312 -4.695 1 93.5 367 TRP B N 1
ATOM 6575 C CA . TRP B 1 367 ? -24.172 -44.062 -5.852 1 93.5 367 TRP B CA 1
ATOM 6576 C C . TRP B 1 367 ? -25 -44 -7.133 1 93.5 367 TRP B C 1
ATOM 6578 O O . TRP B 1 367 ? -24.781 -43.125 -7.977 1 93.5 367 TRP B O 1
ATOM 6588 N N . SER B 1 368 ? -25.891 -44.906 -7.25 1 91.19 368 SER B N 1
ATOM 6589 C CA . SER B 1 368 ? -26.75 -44.938 -8.422 1 91.19 368 SER B CA 1
ATOM 6590 C C . SER B 1 368 ? -27.609 -43.688 -8.5 1 91.19 368 SER B C 1
ATOM 6592 O O . SER B 1 368 ? -27.781 -43.094 -9.578 1 91.19 368 SER B O 1
ATOM 6594 N N . GLU B 1 369 ? -28.016 -43.312 -7.426 1 90.62 369 GLU B N 1
ATOM 6595 C CA . GLU B 1 369 ? -28.797 -42.094 -7.379 1 90.62 369 GLU B CA 1
ATOM 6596 C C . GLU B 1 369 ? -27.953 -40.875 -7.73 1 90.62 369 GLU B C 1
ATOM 6598 O O . GLU B 1 369 ? -28.422 -39.938 -8.391 1 90.62 369 GLU B O 1
ATOM 6603 N N . PHE B 1 370 ? -26.797 -40.875 -7.242 1 92.25 370 PHE B N 1
ATOM 6604 C CA . PHE B 1 370 ? -25.844 -39.812 -7.523 1 92.25 370 PHE B CA 1
ATOM 6605 C C . PHE B 1 370 ? -25.578 -39.688 -9.016 1 92.25 370 PHE B C 1
ATOM 6607 O O . PHE B 1 370 ? -25.594 -38.594 -9.578 1 92.25 370 PHE B O 1
ATOM 6614 N N . LEU B 1 371 ? -25.406 -40.844 -9.672 1 89.5 371 LEU B N 1
ATOM 6615 C CA . LEU B 1 371 ? -25.109 -40.875 -11.102 1 89.5 371 LEU B CA 1
ATOM 6616 C C . LEU B 1 371 ? -26.297 -40.344 -11.898 1 89.5 371 LEU B C 1
ATOM 6618 O O . LEU B 1 371 ? -26.125 -39.562 -12.852 1 89.5 371 LEU B O 1
ATOM 6622 N N . VAL B 1 372 ? -27.406 -40.75 -11.492 1 87.25 372 VAL B N 1
ATOM 6623 C CA . VAL B 1 372 ? -28.625 -40.312 -12.164 1 87.25 372 VAL B CA 1
ATOM 6624 C C . VAL B 1 372 ? -28.781 -38.781 -11.984 1 87.25 372 VAL B C 1
ATOM 6626 O O . VAL B 1 372 ? -29.141 -38.094 -12.922 1 87.25 372 VAL B O 1
ATOM 6629 N N . GLY B 1 3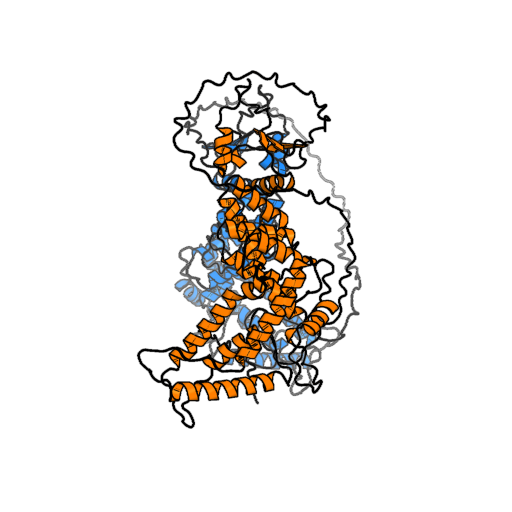73 ? -28.531 -38.438 -10.828 1 86 373 GLY B N 1
ATOM 6630 C CA . GLY B 1 373 ? -28.609 -37 -10.547 1 86 373 GLY B CA 1
ATOM 6631 C C . GLY B 1 373 ? -27.625 -36.188 -11.359 1 86 373 GLY B C 1
ATOM 6632 O O . GLY B 1 373 ? -27.969 -35.094 -11.82 1 86 373 GLY B O 1
ATOM 6633 N N . MET B 1 374 ? -26.469 -36.656 -11.508 1 85.06 374 MET B N 1
ATOM 6634 C CA . MET B 1 374 ? -25.438 -35.938 -12.266 1 85.06 374 MET B CA 1
ATOM 6635 C C . MET B 1 374 ? -25.828 -35.844 -13.742 1 85.06 374 MET B C 1
ATOM 6637 O O . MET B 1 374 ? -25.547 -34.844 -14.391 1 85.06 374 MET B O 1
ATOM 6641 N N . GLN B 1 375 ? -26.391 -36.875 -14.219 1 78.94 375 GLN B N 1
ATOM 6642 C CA . GLN B 1 375 ? -26.812 -36.906 -15.609 1 78.94 375 GLN B CA 1
ATOM 6643 C C . GLN B 1 375 ? -27.938 -35.906 -15.859 1 78.94 375 GLN B C 1
ATOM 6645 O O . GLN B 1 375 ? -27.984 -35.25 -16.906 1 78.94 375 GLN B O 1
ATOM 6650 N N . LYS B 1 376 ? -28.766 -35.844 -14.891 1 80.75 376 LYS B N 1
ATOM 6651 C CA . LYS B 1 376 ? -29.875 -34.906 -15.008 1 80.75 376 LYS B CA 1
ATOM 6652 C C . LYS B 1 376 ? -29.375 -33.469 -14.977 1 80.75 376 LYS B C 1
ATOM 6654 O O . LYS B 1 376 ? -29.875 -32.625 -15.727 1 80.75 376 LYS B O 1
ATOM 6659 N N . ALA B 1 377 ? -28.469 -33.281 -14.117 1 77.56 377 ALA B N 1
ATOM 6660 C CA . ALA B 1 377 ? -27.938 -31.922 -13.945 1 77.56 377 ALA B CA 1
ATOM 6661 C C . ALA B 1 377 ? -27.172 -31.469 -15.188 1 77.56 377 ALA B C 1
ATOM 6663 O O . ALA B 1 377 ? -27.156 -30.281 -15.508 1 77.56 377 ALA B O 1
ATOM 6664 N N . GLN B 1 378 ? -26.562 -32.344 -15.891 1 71.75 378 GLN B N 1
ATOM 6665 C CA . GLN B 1 378 ? -25.734 -32.031 -17.047 1 71.75 378 GLN B CA 1
ATOM 6666 C C . GLN B 1 378 ? -26.562 -32.094 -18.344 1 71.75 378 GLN B C 1
ATOM 6668 O O . GLN B 1 378 ? -26 -32.031 -19.438 1 71.75 378 GLN B O 1
ATOM 6673 N N . ARG B 1 379 ? -27.891 -32.062 -18.219 1 63.19 379 ARG B N 1
ATOM 6674 C CA . ARG B 1 379 ? -28.844 -32.062 -19.328 1 63.19 379 ARG B CA 1
ATOM 6675 C C . ARG B 1 379 ? -28.484 -33.094 -20.359 1 63.19 379 ARG B C 1
ATOM 6677 O O . ARG B 1 379 ? -28.531 -32.844 -21.562 1 63.19 379 ARG B O 1
ATOM 6684 N N . GLY B 1 380 ? -28.016 -34.094 -19.938 1 60.09 380 GLY B N 1
ATOM 6685 C CA . GLY B 1 380 ? -27.781 -35.188 -20.859 1 60.09 380 GLY B CA 1
ATOM 6686 C C . GLY B 1 380 ? -26.328 -35.281 -21.312 1 60.09 380 GLY B C 1
ATOM 6687 O O . GLY B 1 380 ? -25.938 -36.281 -21.922 1 60.09 380 GLY B O 1
ATOM 6688 N N . GLU B 1 381 ? -25.531 -34.156 -21.219 1 62.44 381 GLU B N 1
ATOM 6689 C CA . GLU B 1 381 ? -24.141 -34.219 -21.641 1 62.44 381 GLU B CA 1
ATOM 6690 C C . GLU B 1 381 ? -23.234 -34.719 -20.516 1 62.44 381 GLU B C 1
ATOM 6692 O O . GLU B 1 381 ? -23.047 -34.031 -19.516 1 62.44 381 GLU B O 1
ATOM 6697 N N . ARG B 1 382 ? -23 -35.938 -20.578 1 64.5 382 ARG B N 1
ATOM 6698 C CA . ARG B 1 382 ? -22.188 -36.562 -19.547 1 64.5 382 ARG B CA 1
ATOM 6699 C C . ARG B 1 382 ? -20.766 -36 -19.578 1 64.5 382 ARG B C 1
ATOM 6701 O O . ARG B 1 382 ? -20.078 -36.094 -20.594 1 64.5 382 ARG B O 1
ATOM 6708 N N . SER B 1 383 ? -20.391 -35.375 -18.531 1 73.5 383 SER B N 1
ATOM 6709 C CA . SER B 1 383 ? -19 -34.938 -18.438 1 73.5 383 SER B CA 1
ATOM 6710 C C . SER B 1 383 ? -18.078 -36.156 -18.266 1 73.5 383 SER B C 1
ATOM 6712 O O . SER B 1 383 ? -18.312 -37 -17.391 1 73.5 383 SER B O 1
ATOM 6714 N N . CYS B 1 384 ? -17.109 -36.281 -19.141 1 75.56 384 CYS B N 1
ATOM 6715 C CA . CYS B 1 384 ? -16.156 -37.375 -19.078 1 75.56 384 CYS B CA 1
ATOM 6716 C C . CYS B 1 384 ? -14.93 -37 -18.25 1 75.56 384 CYS B C 1
ATOM 6718 O O . CYS B 1 384 ? -13.961 -37.781 -18.203 1 75.56 384 CYS B O 1
ATOM 6720 N N . ASP B 1 385 ? -15.039 -35.938 -17.516 1 86.56 385 ASP B N 1
ATOM 6721 C CA . ASP B 1 385 ? -13.898 -35.531 -16.703 1 86.56 385 ASP B CA 1
ATOM 6722 C C . ASP B 1 385 ? -14 -36.094 -15.289 1 86.56 385 ASP B C 1
ATOM 6724 O O . ASP B 1 385 ? -14.938 -35.781 -14.555 1 86.56 385 ASP B O 1
ATOM 6728 N N . PRO B 1 386 ? -13.062 -36.875 -14.953 1 90.81 386 PRO B N 1
ATOM 6729 C CA . PRO B 1 386 ? -13.086 -37.438 -13.602 1 90.81 386 PRO B CA 1
ATOM 6730 C C . PRO B 1 386 ? -13.016 -36.375 -12.516 1 90.81 386 PRO B C 1
ATOM 6732 O O . PRO B 1 386 ? -13.523 -36.594 -11.406 1 90.81 386 PRO B O 1
ATOM 6735 N N . ASP B 1 387 ? -12.352 -35.344 -12.812 1 90.75 387 ASP B N 1
ATOM 6736 C CA . ASP B 1 387 ? -12.219 -34.281 -11.82 1 90.75 387 ASP B CA 1
ATOM 6737 C C . ASP B 1 387 ? -13.578 -33.688 -11.453 1 90.75 387 ASP B C 1
ATOM 6739 O O . ASP B 1 387 ? -13.875 -33.469 -10.273 1 90.75 387 ASP B O 1
ATOM 6743 N N . ASP B 1 388 ? -14.328 -33.406 -12.438 1 87.88 388 ASP B N 1
ATOM 6744 C CA . ASP B 1 388 ? -15.68 -32.906 -12.203 1 87.88 388 ASP B CA 1
ATOM 6745 C C . ASP B 1 388 ? -16.5 -33.906 -11.391 1 87.88 388 ASP B C 1
ATOM 6747 O O . ASP B 1 388 ? -17.281 -33.531 -10.531 1 87.88 388 ASP B O 1
ATOM 6751 N N . PHE B 1 389 ? -16.328 -35.125 -11.75 1 90.81 389 PHE B N 1
ATOM 6752 C CA . PHE B 1 389 ? -17.016 -36.219 -11.055 1 90.81 389 PHE B CA 1
ATOM 6753 C C . PHE B 1 389 ? -16.656 -36.219 -9.578 1 90.81 389 PHE B C 1
ATOM 6755 O O . PHE B 1 389 ? -17.547 -36.219 -8.719 1 90.81 389 PHE B O 1
ATOM 6762 N N . PHE B 1 390 ? -15.383 -36.188 -9.312 1 92.19 390 PHE B N 1
ATOM 6763 C CA . PHE B 1 390 ? -14.922 -36.281 -7.93 1 92.19 390 PHE B CA 1
ATOM 6764 C C . PHE B 1 390 ? -15.344 -35.031 -7.152 1 92.19 390 PHE B C 1
ATOM 6766 O O . PHE B 1 390 ? -15.641 -35.094 -5.961 1 92.19 390 PHE B O 1
ATOM 6773 N N . GLN B 1 391 ? -15.344 -33.938 -7.836 1 90.38 391 GLN B N 1
ATOM 6774 C CA . GLN B 1 391 ? -15.758 -32.688 -7.176 1 90.38 391 GLN B CA 1
ATOM 6775 C C . GLN B 1 391 ? -17.219 -32.75 -6.762 1 90.38 391 GLN B C 1
ATOM 6777 O O . GLN B 1 391 ? -17.578 -32.406 -5.633 1 90.38 391 GLN B O 1
ATOM 6782 N N . GLU B 1 392 ? -18.031 -33.219 -7.652 1 89.88 392 GLU B N 1
ATOM 6783 C CA . GLU B 1 392 ? -19.453 -33.344 -7.367 1 89.88 392 GLU B CA 1
ATOM 6784 C C . GLU B 1 392 ? -19.719 -34.406 -6.324 1 89.88 392 GLU B C 1
ATOM 6786 O O . GLU B 1 392 ? -20.594 -34.281 -5.473 1 89.88 392 GLU B O 1
ATOM 6791 N N . LEU B 1 393 ? -18.984 -35.469 -6.434 1 92.62 393 LEU B N 1
ATOM 6792 C CA . LEU B 1 393 ? -19.109 -36.562 -5.48 1 92.62 393 LEU B CA 1
ATOM 6793 C C . LEU B 1 393 ? -18.797 -36.094 -4.062 1 92.62 393 LEU B C 1
ATOM 6795 O O . LEU B 1 393 ? -19.562 -36.406 -3.129 1 92.62 393 LEU B O 1
ATOM 6799 N N . GLU B 1 394 ? -17.766 -35.469 -3.932 1 92.31 394 GLU B N 1
ATOM 6800 C CA . GLU B 1 394 ? -17.359 -34.969 -2.621 1 92.31 394 GLU B CA 1
ATOM 6801 C C . GLU B 1 394 ? -18.391 -34 -2.047 1 92.31 394 GLU B C 1
ATOM 6803 O O . GLU B 1 394 ? -18.719 -34.062 -0.859 1 92.31 394 GLU B O 1
ATOM 6808 N N . GLN B 1 395 ? -18.891 -33.156 -2.867 1 90.62 395 GLN B N 1
ATOM 6809 C CA . GLN B 1 395 ? -19.875 -32.188 -2.424 1 90.62 395 GLN B CA 1
ATOM 6810 C C . GLN B 1 395 ? -21.172 -32.875 -1.991 1 90.62 395 GLN B C 1
ATOM 6812 O O . GLN B 1 395 ? -21.734 -32.531 -0.95 1 90.62 395 GLN B O 1
ATOM 6817 N N . ARG B 1 396 ? -21.594 -33.812 -2.705 1 91.56 396 ARG B N 1
ATOM 6818 C CA . ARG B 1 396 ? -22.891 -34.469 -2.461 1 91.56 396 ARG B CA 1
ATOM 6819 C C . ARG B 1 396 ? -22.812 -35.406 -1.27 1 91.56 396 ARG B C 1
ATOM 6821 O O . ARG B 1 396 ? -23.766 -35.531 -0.508 1 91.56 396 ARG B O 1
ATOM 6828 N N . ILE B 1 397 ? -21.703 -36.062 -1.125 1 91.75 397 ILE B N 1
ATOM 6829 C CA . ILE B 1 397 ? -21.562 -37.031 -0.039 1 91.75 397 ILE B CA 1
ATOM 6830 C C . ILE B 1 397 ? -21.531 -36.312 1.301 1 91.75 397 ILE B C 1
ATOM 6832 O O . ILE B 1 397 ? -21.938 -36.844 2.324 1 91.75 397 ILE B O 1
ATOM 6836 N N . MET B 1 398 ? -21.016 -35.125 1.277 1 90.81 398 MET B N 1
ATOM 6837 C CA . MET B 1 398 ? -20.969 -34.344 2.498 1 90.81 398 MET B CA 1
ATOM 6838 C C . MET B 1 398 ? -22.328 -33.75 2.814 1 90.81 398 MET B C 1
ATOM 6840 O O . MET B 1 398 ? -22.641 -33.469 3.977 1 90.81 398 MET B O 1
ATOM 6844 N N . ALA B 1 399 ? -23.156 -33.656 1.861 1 89.69 399 ALA B N 1
ATOM 6845 C CA . ALA B 1 399 ? -24.453 -33 2.025 1 89.69 399 ALA B CA 1
ATOM 6846 C C . ALA B 1 399 ? -25.547 -34 2.314 1 89.69 399 ALA B C 1
ATOM 6848 O O . ALA B 1 399 ? -26.516 -33.688 3.025 1 89.69 399 ALA B O 1
ATOM 6849 N N . ARG B 1 400 ? -25.453 -35.188 1.741 1 88.75 400 ARG B N 1
ATOM 6850 C CA . ARG B 1 400 ? -26.531 -36.156 1.828 1 88.75 400 ARG B CA 1
ATOM 6851 C C . ARG B 1 400 ? -26.047 -37.438 2.537 1 88.75 400 ARG B C 1
ATOM 6853 O O . ARG B 1 400 ? -25.078 -38.062 2.107 1 88.75 400 ARG B O 1
ATOM 6860 N N . PRO B 1 401 ? -26.719 -37.812 3.549 1 90.44 401 PRO B N 1
ATOM 6861 C CA . PRO B 1 401 ? -26.328 -39.062 4.242 1 90.44 401 PRO B CA 1
ATOM 6862 C C . PRO B 1 401 ? -26.672 -40.312 3.451 1 90.44 401 PRO B C 1
ATOM 6864 O O . PRO B 1 401 ? -27.547 -40.281 2.58 1 90.44 401 PRO B O 1
ATOM 6867 N N . ILE B 1 402 ? -26 -41.344 3.688 1 90.69 402 ILE B N 1
ATOM 6868 C CA . ILE B 1 402 ? -26.234 -42.625 3.09 1 90.69 402 ILE B CA 1
ATOM 6869 C C . ILE B 1 402 ? -27.156 -43.469 3.998 1 90.69 402 ILE B C 1
ATOM 6871 O O . ILE B 1 402 ? -26.844 -43.656 5.176 1 90.69 402 ILE B O 1
ATOM 6875 N N . LEU B 1 403 ? -28.172 -43.844 3.43 1 89.75 403 LEU B N 1
ATOM 6876 C CA . LEU B 1 403 ? -29.188 -44.531 4.219 1 89.75 403 LEU B CA 1
ATOM 6877 C C . LEU B 1 403 ? -29.094 -46.031 4.004 1 89.75 403 LEU B C 1
ATOM 6879 O O . LEU B 1 403 ? -28.578 -46.5 2.984 1 89.75 403 LEU B O 1
ATOM 6883 N N . VAL B 1 404 ? -29.531 -46.781 5.051 1 86.62 404 VAL B N 1
ATOM 6884 C CA . VAL B 1 404 ? -29.688 -48.219 4.902 1 86.62 404 VAL B CA 1
ATOM 6885 C C . VAL B 1 404 ? -30.75 -48.5 3.84 1 86.62 404 VAL B C 1
ATOM 6887 O O . VAL B 1 404 ? -31.703 -47.75 3.67 1 86.62 404 VAL B O 1
ATOM 6890 N N . PRO B 1 405 ? -30.438 -49.625 3.127 1 85.06 405 PRO B N 1
ATOM 6891 C CA . PRO B 1 405 ? -31.422 -49.938 2.086 1 85.06 405 PRO B CA 1
ATOM 6892 C C . PRO B 1 405 ? -32.844 -49.969 2.619 1 85.06 405 PRO B C 1
ATOM 6894 O O . PRO B 1 405 ? -33.156 -50.688 3.568 1 85.06 405 PRO B O 1
ATOM 6897 N N . TYR B 1 406 ? -33.688 -49.281 2.08 1 75.62 406 TYR B N 1
ATOM 6898 C CA . TYR B 1 406 ? -35.125 -49.25 2.35 1 75.62 406 TYR B CA 1
ATOM 6899 C C . TYR B 1 406 ? -35.406 -48.719 3.754 1 75.62 406 TYR B C 1
ATOM 6901 O O . TYR B 1 406 ? -36.469 -48.969 4.324 1 75.62 406 TYR B O 1
ATOM 6909 N N . GLY B 1 407 ? -34.406 -48.094 4.402 1 80.56 407 GLY B N 1
ATOM 6910 C CA . GLY B 1 407 ? -34.594 -47.562 5.738 1 80.56 407 GLY B CA 1
ATOM 6911 C C . GLY B 1 407 ? -34.375 -46.062 5.812 1 80.56 407 GLY B C 1
ATOM 6912 O O . GLY B 1 407 ? -34.125 -45.406 4.793 1 80.56 407 GLY B O 1
ATOM 6913 N N . THR B 1 408 ? -34.594 -45.562 7.023 1 83.81 408 THR B N 1
ATOM 6914 C CA . THR B 1 408 ? -34.438 -44.125 7.262 1 83.81 408 THR B CA 1
ATOM 6915 C C . THR B 1 408 ? -33.219 -43.844 8.102 1 83.81 408 THR B C 1
ATOM 6917 O O . THR B 1 408 ? -32.844 -42.656 8.305 1 83.81 408 THR B O 1
ATOM 6920 N N . ARG B 1 409 ? -32.562 -44.906 8.438 1 87.06 409 ARG B N 1
ATOM 6921 C CA . ARG B 1 409 ? -31.406 -44.719 9.297 1 87.06 409 ARG B CA 1
ATOM 6922 C C . ARG B 1 409 ? -30.125 -44.656 8.469 1 87.06 409 ARG B C 1
ATOM 6924 O O . ARG B 1 409 ? -30.047 -45.25 7.383 1 87.06 409 ARG B O 1
ATOM 6931 N N . GLU B 1 410 ? -29.109 -44.031 8.93 1 89.44 410 GLU B N 1
ATOM 6932 C CA . GLU B 1 410 ? -27.812 -43.906 8.281 1 89.44 410 GLU B CA 1
ATOM 6933 C C . GLU B 1 410 ? -26.984 -45.188 8.445 1 89.44 410 GLU B C 1
ATOM 6935 O O . GLU B 1 410 ? -27.141 -45.906 9.43 1 89.44 410 GLU B O 1
ATOM 6940 N N . VAL B 1 411 ? -26.219 -45.438 7.445 1 87.94 411 VAL B N 1
ATOM 6941 C CA . VAL B 1 411 ? -25.359 -46.594 7.512 1 87.94 411 VAL B CA 1
ATOM 6942 C C . VAL B 1 411 ? -24.281 -46.406 8.578 1 87.94 411 VAL B C 1
ATOM 6944 O O . VAL B 1 411 ? -23.906 -45.25 8.867 1 87.94 411 VAL B O 1
ATOM 6947 N N . TYR B 1 412 ? -23.844 -47.438 9.195 1 82.25 412 TYR B N 1
ATOM 6948 C CA . TYR B 1 412 ? -22.875 -47.406 10.289 1 82.25 412 TYR B CA 1
ATOM 6949 C C . TYR B 1 412 ? -21.531 -46.875 9.797 1 82.25 412 TYR B C 1
ATOM 6951 O O . TYR B 1 412 ? -20.812 -46.188 10.531 1 82.25 412 TYR B O 1
ATOM 6959 N N . CYS B 1 413 ? -21.203 -47.125 8.562 1 87.62 413 CYS B N 1
ATOM 6960 C CA . CYS B 1 413 ? -19.875 -46.812 8.047 1 87.62 413 CYS B CA 1
ATOM 6961 C C . CYS B 1 413 ? -19.891 -45.469 7.301 1 87.62 413 CYS B C 1
ATOM 6963 O O . CYS B 1 413 ? -19.094 -45.281 6.383 1 87.62 413 CYS B O 1
ATOM 6965 N N . GLN B 1 414 ? -20.734 -44.625 7.633 1 88.12 414 GLN B N 1
ATOM 6966 C CA . GLN B 1 414 ? -20.844 -43.344 6.957 1 88.12 414 GLN B CA 1
ATOM 6967 C C . GLN B 1 414 ? -19.516 -42.562 7 1 88.12 414 GLN B C 1
ATOM 6969 O O . GLN B 1 414 ? -19.078 -42 5.992 1 88.12 414 GLN B O 1
ATOM 6974 N N . ALA B 1 415 ? -18.906 -42.562 8.156 1 86.81 415 ALA B N 1
ATOM 6975 C CA . ALA B 1 415 ? -17.641 -41.875 8.32 1 86.81 415 ALA B CA 1
ATOM 6976 C C . ALA B 1 415 ? -16.547 -42.5 7.461 1 86.81 415 ALA B C 1
ATOM 6978 O O . ALA B 1 415 ? -15.719 -41.781 6.883 1 86.81 415 ALA B O 1
ATOM 6979 N N . LEU B 1 416 ? -16.594 -43.75 7.387 1 87.5 416 LEU B N 1
ATOM 6980 C CA . LEU B 1 416 ? -15.617 -44.469 6.574 1 87.5 416 LEU B CA 1
ATOM 6981 C C . LEU B 1 416 ? -15.805 -44.156 5.094 1 87.5 416 LEU B C 1
ATOM 6983 O O . LEU B 1 416 ? -14.828 -43.969 4.363 1 87.5 416 LEU B O 1
ATOM 6987 N N . ILE B 1 417 ? -17.016 -44.062 4.629 1 89.88 417 ILE B N 1
ATOM 6988 C CA . ILE B 1 417 ? -17.328 -43.781 3.23 1 89.88 417 ILE B CA 1
ATOM 6989 C C . ILE B 1 417 ? -16.844 -42.375 2.861 1 89.88 417 ILE B C 1
ATOM 6991 O O . ILE B 1 417 ? -16.188 -42.188 1.827 1 89.88 417 ILE B O 1
ATOM 6995 N N . LYS B 1 418 ? -17.094 -41.5 3.732 1 91.38 418 LYS B N 1
ATOM 6996 C CA . LYS B 1 418 ? -16.656 -40.125 3.494 1 91.38 418 LYS B CA 1
ATOM 6997 C C . LYS B 1 418 ? -15.133 -40.031 3.428 1 91.38 418 LYS B C 1
ATOM 6999 O O . LYS B 1 418 ? -14.586 -39.344 2.547 1 91.38 418 LYS B O 1
ATOM 7004 N N . ALA B 1 419 ? -14.531 -40.719 4.32 1 91.62 419 ALA B N 1
ATOM 7005 C CA . ALA B 1 419 ? -13.07 -40.719 4.344 1 91.62 419 ALA B CA 1
ATOM 7006 C C . ALA B 1 419 ? -12.5 -41.375 3.086 1 91.62 419 ALA B C 1
ATOM 7008 O O . ALA B 1 419 ? -11.5 -40.906 2.537 1 91.62 419 ALA B O 1
ATOM 7009 N N . GLN B 1 420 ? -13.125 -42.438 2.629 1 90.69 420 GLN B N 1
ATOM 7010 C CA . GLN B 1 420 ? -12.664 -43.156 1.447 1 90.69 420 GLN B CA 1
ATOM 7011 C C . GLN B 1 420 ? -12.836 -42.312 0.188 1 90.69 420 GLN B C 1
ATOM 7013 O O . GLN B 1 420 ? -12 -42.344 -0.716 1 90.69 420 GLN B O 1
ATOM 7018 N N . VAL B 1 421 ? -13.867 -41.594 0.121 1 91.81 421 VAL B N 1
ATOM 7019 C CA . VAL B 1 421 ? -14.102 -40.719 -1.026 1 91.81 421 VAL B CA 1
ATOM 7020 C C . VAL B 1 421 ? -13.039 -39.625 -1.072 1 91.81 421 VAL B C 1
ATOM 7022 O O . VAL B 1 421 ? -12.469 -39.375 -2.129 1 91.81 421 VAL B O 1
ATOM 7025 N N . CYS B 1 422 ? -12.742 -39.094 0.039 1 92.25 422 CYS B N 1
ATOM 7026 C CA . CYS B 1 422 ? -11.727 -38.031 0.107 1 92.25 422 CYS B CA 1
ATOM 7027 C C . CYS B 1 422 ? -10.352 -38.594 -0.251 1 92.25 422 CYS B C 1
ATOM 7029 O O . CYS B 1 422 ? -9.57 -37.938 -0.938 1 92.25 422 CYS B O 1
ATOM 7031 N N . ALA B 1 423 ? -10.172 -39.75 0.225 1 92.38 423 ALA B N 1
ATOM 7032 C CA . ALA B 1 423 ? -8.891 -40.406 -0.057 1 92.38 423 ALA B CA 1
ATOM 7033 C C . ALA B 1 423 ? -8.75 -40.719 -1.544 1 92.38 423 ALA B C 1
ATOM 7035 O O . ALA B 1 423 ? -7.66 -40.594 -2.113 1 92.38 423 ALA B O 1
ATOM 7036 N N . THR B 1 424 ? -9.789 -41.156 -2.127 1 92 424 THR B N 1
ATOM 7037 C CA . THR B 1 424 ? -9.758 -41.469 -3.549 1 92 424 THR B CA 1
ATOM 7038 C C . THR B 1 424 ? -9.547 -40.219 -4.387 1 92 424 THR B C 1
ATOM 7040 O O . THR B 1 424 ? -8.852 -40.25 -5.402 1 92 424 THR B O 1
ATOM 7043 N N . LYS B 1 425 ? -10.18 -39.219 -4.012 1 93 425 LYS B N 1
ATOM 7044 C CA . LYS B 1 425 ? -9.977 -37.938 -4.707 1 93 425 LYS B CA 1
ATOM 7045 C C . LYS B 1 425 ? -8.531 -37.469 -4.602 1 93 425 LYS B C 1
ATOM 7047 O O . LYS B 1 425 ? -7.941 -37.031 -5.59 1 93 425 LYS B O 1
ATOM 7052 N N . LYS B 1 426 ? -7.996 -37.562 -3.443 1 93.12 426 LYS B N 1
ATOM 7053 C CA . LYS B 1 426 ? -6.602 -37.188 -3.24 1 93.12 426 LYS B CA 1
ATOM 7054 C C . LYS B 1 426 ? -5.672 -38.062 -4.082 1 93.12 426 LYS B C 1
ATOM 7056 O O . LYS B 1 426 ? -4.684 -37.562 -4.637 1 93.12 426 LYS B O 1
ATOM 7061 N N . GLN B 1 427 ? -5.992 -39.281 -4.102 1 91.94 427 GLN B N 1
ATOM 7062 C CA . GLN B 1 427 ? -5.203 -40.219 -4.91 1 91.94 427 GLN B CA 1
ATOM 7063 C C . GLN B 1 427 ? -5.266 -39.844 -6.391 1 91.94 427 GLN B C 1
ATOM 7065 O O . GLN B 1 427 ? -4.266 -39.906 -7.102 1 91.94 427 GLN B O 1
ATOM 7070 N N . PHE B 1 428 ? -6.375 -39.469 -6.797 1 93.12 428 PHE B N 1
ATOM 7071 C CA . PHE B 1 428 ? -6.527 -39.031 -8.18 1 93.12 428 PHE B CA 1
ATOM 7072 C C . PHE B 1 428 ? -5.652 -37.812 -8.453 1 93.12 428 PHE B C 1
ATOM 7074 O O . PHE B 1 428 ? -4.934 -37.75 -9.453 1 93.12 428 PHE B O 1
ATOM 7081 N N . ASP B 1 429 ? -5.664 -36.906 -7.543 1 91.06 429 ASP B N 1
ATOM 7082 C CA . ASP B 1 429 ? -4.879 -35.688 -7.707 1 91.06 429 ASP B CA 1
ATOM 7083 C C . ASP B 1 429 ? -3.383 -36 -7.727 1 91.06 429 ASP B C 1
ATOM 7085 O O . ASP B 1 429 ? -2.633 -35.406 -8.508 1 91.06 429 ASP B O 1
ATOM 7089 N N . ASP B 1 430 ? -3.033 -36.938 -6.926 1 91.38 430 ASP B N 1
ATOM 7090 C CA . ASP B 1 430 ? -1.619 -37.281 -6.797 1 91.38 430 ASP B CA 1
ATOM 7091 C C . ASP B 1 430 ? -1.127 -38.062 -8.016 1 91.38 430 ASP B C 1
ATOM 7093 O O . ASP B 1 430 ? 0.053 -38 -8.367 1 91.38 430 ASP B O 1
ATOM 7097 N N . THR B 1 431 ? -2.035 -38.781 -8.68 1 92 431 THR B N 1
ATOM 7098 C CA . THR B 1 431 ? -1.62 -39.656 -9.773 1 92 431 THR B CA 1
ATOM 7099 C C . THR B 1 431 ? -2.021 -39.062 -11.117 1 92 431 THR B C 1
ATOM 7101 O O . THR B 1 431 ? -1.898 -39.719 -12.156 1 92 431 THR B O 1
ATOM 7104 N N . LEU B 1 432 ? -2.463 -37.906 -11.055 1 93.44 432 LEU B N 1
ATOM 7105 C CA . LEU B 1 432 ? -2.939 -37.281 -12.281 1 93.44 432 LEU B CA 1
ATOM 7106 C C . LEU B 1 432 ? -1.833 -37.219 -13.328 1 93.44 432 LEU B C 1
ATOM 7108 O O . LEU B 1 432 ? -2.074 -37.5 -14.508 1 93.44 432 LEU B O 1
ATOM 7112 N N . ALA B 1 433 ? -0.625 -36.938 -12.938 1 93.5 433 ALA B N 1
ATOM 7113 C CA . ALA B 1 433 ? 0.499 -36.812 -13.867 1 93.5 433 ALA B CA 1
ATOM 7114 C C . ALA B 1 433 ? 0.808 -38.156 -14.531 1 93.5 433 ALA B C 1
ATOM 7116 O O . ALA B 1 433 ? 1.249 -38.188 -15.688 1 93.5 433 ALA B O 1
ATOM 7117 N N . ASP B 1 434 ? 0.548 -39.219 -13.875 1 92.56 434 ASP B N 1
ATOM 7118 C CA . ASP B 1 434 ? 0.839 -40.562 -14.383 1 92.56 434 ASP B CA 1
ATOM 7119 C C . ASP B 1 434 ? -0.042 -40.906 -15.578 1 92.56 434 ASP B C 1
ATOM 7121 O O . ASP B 1 434 ? 0.363 -41.656 -16.453 1 92.56 434 ASP B O 1
ATOM 7125 N N . HIS B 1 435 ? -1.188 -40.312 -15.602 1 91.56 435 HIS B N 1
ATOM 7126 C CA . HIS B 1 435 ? -2.104 -40.594 -16.703 1 91.56 435 HIS B CA 1
ATOM 7127 C C . HIS B 1 435 ? -1.573 -40 -18.016 1 91.56 435 HIS B C 1
ATOM 7129 O O . HIS B 1 435 ? -1.959 -40.438 -19.094 1 91.56 435 HIS B O 1
ATOM 7135 N N . PHE B 1 436 ? -0.696 -39.062 -17.859 1 90.88 436 PHE B N 1
ATOM 7136 C CA . PHE B 1 436 ? -0.191 -38.406 -19.047 1 90.88 436 PHE B CA 1
ATOM 7137 C C . PHE B 1 436 ? 1.215 -38.875 -19.391 1 90.88 436 PHE B C 1
ATOM 7139 O O . PHE B 1 436 ? 1.792 -38.469 -20.391 1 90.88 436 PHE B O 1
ATOM 7146 N N . MET B 1 437 ? 1.8 -39.719 -18.469 1 86.25 437 MET B N 1
ATOM 7147 C CA . MET B 1 437 ? 3.135 -40.25 -18.734 1 86.25 437 MET B CA 1
ATOM 7148 C C . MET B 1 437 ? 3.064 -41.5 -19.594 1 86.25 437 MET B C 1
ATOM 7150 O O . MET B 1 437 ? 2.17 -42.312 -19.422 1 86.25 437 MET B O 1
ATOM 7154 N N . ILE B 1 438 ? 3.77 -41.5 -20.797 1 71.19 438 ILE B N 1
ATOM 7155 C CA . ILE B 1 438 ? 3.795 -42.656 -21.688 1 71.19 438 ILE B CA 1
ATOM 7156 C C . ILE B 1 438 ? 4.699 -43.75 -21.109 1 71.19 438 ILE B C 1
ATOM 7158 O O . ILE B 1 438 ? 5.84 -43.469 -20.719 1 71.19 438 ILE B O 1
ATOM 7162 N N . PRO B 1 439 ? 4.086 -44.906 -20.719 1 57.75 439 PRO B N 1
ATOM 7163 C CA . PRO B 1 439 ? 4.965 -46 -20.266 1 57.75 439 PRO B CA 1
ATOM 7164 C C . PRO B 1 439 ? 6.145 -46.25 -21.203 1 57.75 439 PRO B C 1
ATOM 7166 O O . PRO B 1 439 ? 6.02 -46.062 -22.406 1 57.75 439 PRO B O 1
ATOM 7169 N N . ALA B 1 440 ? 7.359 -45.969 -20.703 1 46.75 440 ALA B N 1
ATOM 7170 C CA . ALA B 1 440 ? 8.523 -46.375 -21.484 1 46.75 440 ALA B CA 1
ATOM 7171 C C . ALA B 1 440 ? 8.336 -47.75 -22.062 1 46.75 440 ALA B C 1
ATOM 7173 O O . ALA B 1 440 ? 7.859 -48.656 -21.391 1 46.75 440 ALA B O 1
ATOM 7174 N N . GLU B 1 441 ? 8.078 -47.938 -23.406 1 38.81 441 GLU B N 1
ATOM 7175 C CA . GLU B 1 441 ? 8.258 -49.281 -23.891 1 38.81 441 GLU B CA 1
ATOM 7176 C C . GLU B 1 441 ? 9.547 -49.906 -23.344 1 38.81 441 GLU B C 1
ATOM 7178 O O . GLU B 1 441 ? 10.562 -49.219 -23.234 1 38.81 441 GLU B O 1
#

Radius of gyration: 40.82 Å; Cα contacts (8 Å, |Δi|>4): 841; chains: 2; bounding box: 110×128×72 Å

Secondary structure (DSSP, 8-state):
----------BTTB---SSS-----TT-------S--------------------------------------------------EEEEEEE-TT-SEEEEETTTEEEEE-HHHHHTT-HHHHHHHHS-----S-TT---SPEEE-S-HHHHHHHHHHHH--HHHHHHHSSS-S---HHHHHHHHHHHHHTT-HHHHHHHHHHHHHHHHH---SS--HHHHHHHHHHHHHTT-HHHHHHHHHHHHHHHHH-TT-HHHHHHHHHHHHHHT-HHHHHHHHHHHHHHTTGGG-------------HHHHHHHHHHH---TT--HHHHHHHHHHHHHHHHHHHHTTSPPPPPP-SS-SS-HHHHHHHHHHHHHHHHHHHHHTTT-----HHHHHHHHHHHHHHSPPBPTTSSSBPTTHHHHHHHHHHHHHHHHHHGGGGGS----/---------EETTEE--SS------------------------------------------------------------------EEEEEEE-TT-SEEEEETTTEEEEE-HHHHHTT-HHHHHHHHS-----S-TT---SPEEE-S-HHHHHHHHHHHH--HHHHHHHSSS-S---HHHHHHHHHHHHHTT-HHHHHHHHHHHHHHHHH---SS--HHHHHHHHHHHHHTT-HHHHHHHHHHHHHHHHH-TT-HHHHHHHHHHHHHHT-HHHHHHHHHHHHHHTTGGG-------S-----HHHHHHHHHHH---TT--HHHHHHHHHHHHHHHHHHHHTTSPPPPPP-SS-SS-HHHHHHHHHHHHHHHHHHHHHTTT-----HHHHHHHHHHHHHHSPPBPTTSSSBPTTHHHHHHHHHHHHHHHHHHGGGGGS----

InterPro domains:
  IPR011333 SKP1/BTB/POZ domain superfamily [G3DSA:3.30.710.10] (86-243)